Protein AF-0000000084546295 (afdb_homodimer)

Secondary structure (DSSP, 8-state):
----SEEEEEE--SB-SSSBTGGGSEETTEEHHHHHHHHHHHH-SSEEEEEES-HHHHHHHHTT-S-EEE-TT--TT-HHHHHHHHHHHHHTTT----EEEEE-TT-TT--HHHHHHHGGG-BTTBEEEEEEE-TT-TTSSGGGSSS----GGGGEEEEEEEEEEEHHHHHHHSS--S-EEEEEEPTTTT----SHHHHHHHHHHHT--EEEEEE-BBTTTBSHHHHHHHHHHGGGTTSEEEEEEEGGGBTTHHHHHHTT-EEEEESSHHHHHHHHHHH--SEEEEESS---HHHHHHHHTTT-EEEEES--SGGGGGSSEEEETT---S---TTEEESGGG----THHHHSPP-PPPSS--EEEEE-TTT-TT--HHHHHHHHHHTT--SEEEEEE-TT-TTHHHHHHHHHHHHHTT-EEEEEES-S-HHHHHHH-SEEEEESSTHHHHHHHTT--EEEEE-SGGGGG--HHHHSSSEEEEEEGGG--HHHHHHHHHHHT-HHHHHHHHHHHTT---SSHHHHHHHHHHHHHHHHH-/----SEEEEEE--SB-SSSBTGGGSEETTEEHHHHHHHHHHHH-SSEEEEEES-HHHHHHHHTT-S-EEE-TT--TT-HHHHHHHHHHHHHTTT----EEEEE-TT-TT--HHHHHHHGGG-BTTBEEEEEEE-TT-TTSSGGGSSS----GGGGEEEEEEEEEEEHHHHHHHSS--S-EEEEEEPTTTT----SHHHHHHHHHHHT--EEEEEE-BBTTTBSHHHHHHHHHHGGGTTSEEEEEEEGGGBTTHHHHHHTT-EEEEESSHHHHHHHHHHH--SEEEEESS---HHHHHHHHTTT-EEEEES--SGGGGGSSEEEETT---S---TTEEESGGG----THHHHSPP-PPPSS--EEEEE-TTT-TT--HHHHHHHHHHTT--SEEEEEE-TT-TTHHHHHHHHHHHHHTT-EEEEEES-S-HHHHHHH-SEEEEESSTHHHHHHHTT--EEEEE-SGGGGG--HHHHSSSEEEEEEGGG--HHHHHHHHHHHT-HHHHHHHHHHHTT---SSHHHHHHHHHHHHHHHHH-

Organism: NCBI:txid1582439

Structure (mmCIF, N/CA/C/O backbone):
data_AF-0000000084546295-model_v1
#
loop_
_entity.id
_entity.type
_entity.pdbx_description
1 polymer 'Putative CMP-N-acetylneuraminic acid synthetase NeuA'
#
loop_
_atom_site.group_PDB
_atom_site.id
_atom_site.type_symbol
_atom_site.label_atom_id
_atom_site.label_alt_id
_atom_site.label_comp_id
_atom_site.label_asym_id
_atom_site.label_entity_id
_atom_site.label_seq_id
_atom_site.pdbx_PDB_ins_code
_atom_site.Cartn_x
_atom_site.Cartn_y
_atom_site.Cartn_z
_atom_site.occupancy
_atom_site.B_iso_or_equiv
_atom_site.auth_seq_id
_atom_site.auth_comp_id
_atom_site.auth_asym_id
_atom_site.auth_atom_id
_atom_site.pdbx_PDB_model_num
ATOM 1 N N . MET A 1 1 ? -33.875 -25.703 -16.156 1 33.28 1 MET A N 1
ATOM 2 C CA . MET A 1 1 ? -33.406 -24.312 -16.047 1 33.28 1 MET A CA 1
ATOM 3 C C . MET A 1 1 ? -33.281 -23.672 -17.422 1 33.28 1 MET A C 1
ATOM 5 O O . MET A 1 1 ? -32.688 -24.25 -18.328 1 33.28 1 MET A O 1
ATOM 9 N N . LYS A 1 2 ? -34.062 -22.844 -17.797 1 45.22 2 LYS A N 1
ATOM 10 C CA . LYS A 1 2 ? -34.219 -22.25 -19.125 1 45.22 2 LYS A CA 1
ATOM 11 C C . LYS A 1 2 ? -32.844 -21.828 -19.688 1 45.22 2 LYS A C 1
ATOM 13 O O . LYS A 1 2 ? -32.062 -21.156 -19 1 45.22 2 LYS A O 1
ATOM 18 N N . LYS A 1 3 ? -32.312 -22.469 -20.656 1 58.72 3 LYS A N 1
ATOM 19 C CA . LYS A 1 3 ? -31.016 -22.312 -21.281 1 58.72 3 LYS A CA 1
ATOM 20 C C . LYS A 1 3 ? -30.797 -20.859 -21.703 1 58.72 3 LYS A C 1
ATOM 22 O O . LYS A 1 3 ? -31.609 -20.281 -22.422 1 58.72 3 LYS A O 1
ATOM 27 N N . THR A 1 4 ? -30.078 -19.938 -20.875 1 65.44 4 THR A N 1
ATOM 28 C CA . THR A 1 4 ? -29.828 -18.531 -21.188 1 65.44 4 THR A CA 1
ATOM 29 C C . THR A 1 4 ? -29.25 -18.391 -22.594 1 65.44 4 THR A C 1
ATOM 31 O O . THR A 1 4 ? -28.594 -19.297 -23.094 1 65.44 4 THR A O 1
ATOM 34 N N . THR A 1 5 ? -29.781 -17.406 -23.281 1 85.31 5 THR A N 1
ATOM 35 C CA . THR A 1 5 ? -29.266 -17.047 -24.609 1 85.31 5 THR A CA 1
ATOM 36 C C . THR A 1 5 ? -28.141 -16.031 -24.484 1 85.31 5 THR A C 1
ATOM 38 O O . THR A 1 5 ? -27.625 -15.531 -25.5 1 85.31 5 THR A O 1
ATOM 41 N N . ASN A 1 6 ? -27.766 -15.719 -23.25 1 93.81 6 ASN A N 1
ATOM 42 C CA . ASN A 1 6 ? -26.703 -14.75 -23 1 93.81 6 ASN A CA 1
ATOM 43 C C . ASN A 1 6 ? -25.375 -15.445 -22.688 1 93.81 6 ASN A C 1
ATOM 45 O O . ASN A 1 6 ? -25.359 -16.453 -22 1 93.81 6 ASN A O 1
ATOM 49 N N . LEU A 1 7 ? -24.344 -14.891 -23.281 1 94.44 7 LEU A N 1
ATOM 50 C CA . LEU A 1 7 ? -23 -15.422 -23.125 1 94.44 7 LEU A CA 1
ATOM 51 C C . LEU A 1 7 ? -22.047 -14.352 -22.594 1 94.44 7 LEU A C 1
ATOM 53 O O . LEU A 1 7 ? -22.078 -13.211 -23.062 1 94.44 7 LEU A O 1
ATOM 57 N N . ILE A 1 8 ? -21.266 -14.703 -21.625 1 96.06 8 ILE A N 1
ATOM 58 C CA . ILE A 1 8 ? -20.156 -13.859 -21.219 1 96.06 8 ILE A CA 1
ATOM 59 C C . ILE A 1 8 ? -18.828 -14.539 -21.547 1 96.06 8 ILE A C 1
ATOM 61 O O . ILE A 1 8 ? -18.625 -15.711 -21.203 1 96.06 8 ILE A O 1
ATOM 65 N N . LEU A 1 9 ? -18.016 -13.875 -22.234 1 94.38 9 LEU A N 1
ATOM 66 C CA . LEU A 1 9 ? -16.656 -14.344 -22.516 1 94.38 9 LEU A CA 1
ATOM 67 C C . LEU A 1 9 ? -15.633 -13.547 -21.719 1 94.38 9 LEU A C 1
ATOM 69 O O . LEU A 1 9 ? -15.648 -12.312 -21.734 1 94.38 9 LEU A O 1
ATOM 73 N N . ILE A 1 10 ? -14.734 -14.242 -21.047 1 94.69 10 ILE A N 1
ATOM 74 C CA . ILE A 1 10 ? -13.648 -13.617 -20.297 1 94.69 10 ILE A CA 1
ATOM 75 C C . ILE A 1 10 ? -12.305 -14.008 -20.906 1 94.69 10 ILE A C 1
ATOM 77 O O . ILE A 1 10 ? -11.734 -15.039 -20.562 1 94.69 10 ILE A O 1
ATOM 81 N N . PRO A 1 11 ? -11.852 -13.188 -21.781 1 90.56 11 PRO A N 1
ATOM 82 C CA . PRO A 1 11 ? -10.492 -13.445 -22.266 1 90.56 11 PRO A CA 1
ATOM 83 C C . PRO A 1 11 ? -9.43 -13.266 -21.188 1 90.56 11 PRO A C 1
ATOM 85 O O . PRO A 1 11 ? -9.359 -12.203 -20.562 1 90.56 11 PRO A O 1
ATOM 88 N N . ALA A 1 12 ? -8.68 -14.281 -20.844 1 89.5 12 ALA A N 1
ATOM 89 C CA . ALA A 1 12 ? -7.594 -14.266 -19.875 1 89.5 12 ALA A CA 1
ATOM 90 C C . ALA A 1 12 ? -6.297 -14.781 -20.484 1 89.5 12 ALA A C 1
ATOM 92 O O . ALA A 1 12 ? -6.066 -15.992 -20.547 1 89.5 12 ALA A O 1
ATOM 93 N N . PHE A 1 13 ? -5.445 -13.883 -20.781 1 80.5 13 PHE A N 1
ATOM 94 C CA . PHE A 1 13 ? -4.238 -14.281 -21.484 1 80.5 13 PHE A CA 1
ATOM 95 C C . PHE A 1 13 ? -3.027 -14.242 -20.562 1 80.5 13 PHE A C 1
ATOM 97 O O . PHE A 1 13 ? -3.098 -13.688 -19.469 1 80.5 13 PHE A O 1
ATOM 104 N N . SER A 1 14 ? -1.954 -14.938 -21 1 74.31 14 SER A N 1
ATOM 105 C CA . SER A 1 14 ? -0.775 -15.156 -20.172 1 74.31 14 SER A CA 1
ATOM 106 C C . SER A 1 14 ? -0.047 -13.852 -19.891 1 74.31 14 SER A C 1
ATOM 108 O O . SER A 1 14 ? 0.317 -13.57 -18.75 1 74.31 14 SER A O 1
ATOM 110 N N . ASN A 1 15 ? 0.29 -13.07 -20.953 1 70.38 15 ASN A N 1
ATOM 111 C CA . ASN A 1 15 ? 1.111 -11.891 -20.703 1 70.38 15 ASN A CA 1
ATOM 112 C C . ASN A 1 15 ? 0.402 -10.609 -21.156 1 70.38 15 ASN A C 1
ATOM 114 O O . ASN A 1 15 ? -0.379 -10.633 -22.109 1 70.38 15 ASN A O 1
ATOM 118 N N . ASN A 1 16 ? 0.5 -9.734 -20.25 1 68.69 16 ASN A N 1
ATOM 119 C CA . ASN A 1 16 ? 0.277 -8.391 -20.766 1 68.69 16 ASN A CA 1
ATOM 120 C C . ASN A 1 16 ? 1.588 -7.625 -20.938 1 68.69 16 ASN A C 1
ATOM 122 O O . ASN A 1 16 ? 2.668 -8.195 -20.75 1 68.69 16 ASN A O 1
ATOM 126 N N . LYS A 1 17 ? 1.572 -6.496 -21.375 1 69.62 17 LYS A N 1
ATOM 127 C CA . LYS A 1 17 ? 2.771 -5.742 -21.734 1 69.62 17 LYS A CA 1
ATOM 128 C C . LYS A 1 17 ? 3.66 -5.512 -20.516 1 69.62 17 LYS A C 1
ATOM 130 O O . LYS A 1 17 ? 4.883 -5.418 -20.641 1 69.62 17 LYS A O 1
ATOM 135 N N . ASN A 1 18 ? 3.078 -5.586 -19.281 1 77.12 18 ASN A N 1
ATOM 136 C CA . ASN A 1 18 ? 3.834 -5.121 -18.125 1 77.12 18 ASN A CA 1
ATOM 137 C C . ASN A 1 18 ? 3.957 -6.211 -17.062 1 77.12 18 ASN A C 1
ATOM 139 O O . ASN A 1 18 ? 4.824 -6.137 -16.188 1 77.12 18 ASN A O 1
ATOM 143 N N . ILE A 1 19 ? 3.082 -7.137 -17.062 1 83.44 19 ILE A N 1
ATOM 144 C CA . ILE A 1 19 ? 3.082 -8.164 -16.031 1 83.44 19 ILE A CA 1
ATOM 145 C C . ILE A 1 19 ? 3.02 -9.547 -16.672 1 83.44 19 ILE A C 1
ATOM 147 O O . ILE A 1 19 ? 2.092 -9.844 -17.438 1 83.44 19 ILE A O 1
ATOM 151 N N . SER A 1 20 ? 4.008 -10.297 -16.328 1 80.94 20 SER A N 1
ATOM 152 C CA . SER A 1 20 ? 3.943 -11.688 -16.766 1 80.94 20 SER A CA 1
ATOM 153 C C . SER A 1 20 ? 2.895 -12.469 -15.984 1 80.94 20 SER A C 1
ATOM 155 O O . SER A 1 20 ? 2.811 -12.344 -14.758 1 80.94 20 SER A O 1
ATOM 157 N N . GLN A 1 21 ? 2.02 -13.172 -16.734 1 83.38 21 GLN A N 1
ATOM 158 C CA . GLN A 1 21 ? 0.977 -14 -16.125 1 83.38 21 GLN A CA 1
ATOM 159 C C . GLN A 1 21 ? 0.147 -13.195 -15.133 1 83.38 21 GLN A C 1
ATOM 161 O O . GLN A 1 21 ? -0.077 -13.633 -14 1 83.38 21 GLN A O 1
ATOM 166 N N . HIS A 1 22 ? -0.254 -12.055 -15.547 1 87.44 22 HIS A N 1
ATOM 167 C CA . HIS A 1 22 ? -0.948 -11.125 -14.664 1 87.44 22 HIS A CA 1
ATOM 168 C C . HIS A 1 22 ? -2.213 -11.75 -14.086 1 87.44 22 HIS A C 1
ATOM 170 O O . HIS A 1 22 ? -2.561 -11.508 -12.93 1 87.44 22 HIS A O 1
ATOM 176 N N . ASN A 1 23 ? -2.852 -12.664 -14.82 1 91.06 23 ASN A N 1
ATOM 177 C CA . ASN A 1 23 ? -4.102 -13.273 -14.375 1 91.06 23 ASN A CA 1
ATOM 178 C C . ASN A 1 23 ? -3.879 -14.227 -13.203 1 91.06 23 ASN A C 1
ATOM 180 O O . ASN A 1 23 ? -4.816 -14.547 -12.469 1 91.06 23 ASN A O 1
ATOM 184 N N . LEU A 1 24 ? -2.641 -14.633 -13.078 1 90.44 24 LEU A N 1
ATOM 185 C CA . LEU A 1 24 ? -2.33 -15.617 -12.047 1 90.44 24 LEU A CA 1
ATOM 186 C C . LEU A 1 24 ? -1.673 -14.953 -10.844 1 90.44 24 LEU A C 1
ATOM 188 O O . LEU A 1 24 ? -1.373 -15.617 -9.852 1 90.44 24 LEU A O 1
ATOM 192 N N . ARG A 1 25 ? -1.489 -13.672 -10.953 1 90.56 25 ARG A N 1
ATOM 193 C CA . ARG A 1 25 ? -0.914 -12.953 -9.82 1 90.56 25 ARG A CA 1
ATOM 194 C C . ARG A 1 25 ? -1.912 -12.852 -8.672 1 90.56 25 ARG A C 1
ATOM 196 O O . ARG A 1 25 ? -3.102 -12.609 -8.898 1 90.56 25 ARG A O 1
ATOM 203 N N . LEU A 1 26 ? -1.348 -13.047 -7.504 1 90.25 26 LEU A N 1
ATOM 204 C CA . LEU A 1 26 ? -2.223 -13.008 -6.336 1 90.25 26 LEU A CA 1
ATOM 205 C C . LEU A 1 26 ? -2.504 -11.57 -5.918 1 90.25 26 LEU A C 1
ATOM 207 O O . LEU A 1 26 ? -1.578 -10.766 -5.773 1 90.25 26 LEU A O 1
ATOM 211 N N . VAL A 1 27 ? -3.723 -11.305 -5.855 1 91.06 27 VAL A N 1
ATOM 212 C CA . VAL A 1 27 ? -4.258 -10.062 -5.316 1 91.06 27 VAL A CA 1
ATOM 213 C C . VAL A 1 27 ? -5.215 -10.367 -4.168 1 91.06 27 VAL A C 1
ATOM 215 O O . VAL A 1 27 ? -6.289 -10.938 -4.379 1 91.06 27 VAL A O 1
ATOM 218 N N . ASN A 1 28 ? -4.855 -9.969 -3.004 1 88.81 28 ASN A N 1
ATOM 219 C CA . ASN A 1 28 ? -5.637 -10.305 -1.819 1 88.81 28 ASN A CA 1
ATOM 220 C C . ASN A 1 28 ? -5.883 -11.812 -1.717 1 88.81 28 ASN A C 1
ATOM 222 O O . ASN A 1 28 ? -7.027 -12.25 -1.581 1 88.81 28 ASN A O 1
ATOM 226 N N . ASN A 1 29 ? -4.895 -12.594 -2.021 1 85.62 29 ASN A N 1
ATOM 227 C CA . ASN A 1 29 ? -4.805 -14.039 -1.814 1 85.62 29 ASN A CA 1
ATOM 228 C C . ASN A 1 29 ? -5.527 -14.812 -2.914 1 85.62 29 ASN A C 1
ATOM 230 O O . ASN A 1 29 ? -5.641 -16.031 -2.848 1 85.62 29 ASN A O 1
ATOM 234 N N . ASN A 1 30 ? -6.086 -14.164 -3.863 1 92.38 30 ASN A N 1
ATOM 235 C CA . ASN A 1 30 ? -6.691 -14.797 -5.027 1 92.38 30 ASN A CA 1
ATOM 236 C C . ASN A 1 30 ? -6.047 -14.32 -6.324 1 92.38 30 ASN A C 1
ATOM 238 O O . ASN A 1 30 ? -5.551 -13.195 -6.402 1 92.38 30 ASN A O 1
ATOM 242 N N . PRO A 1 31 ? -6.016 -15.219 -7.273 1 93.25 31 PRO A N 1
ATOM 243 C CA . PRO A 1 31 ? -5.504 -14.742 -8.555 1 93.25 31 PRO A CA 1
ATOM 244 C C . PRO A 1 31 ? -6.359 -13.633 -9.156 1 93.25 31 PRO A C 1
ATOM 246 O O . PRO A 1 31 ? -7.574 -13.594 -8.953 1 93.25 31 PRO A O 1
ATOM 249 N N . LEU A 1 32 ? -5.793 -12.766 -9.891 1 94 32 LEU A N 1
ATOM 250 C CA . LEU A 1 32 ? -6.48 -11.617 -10.477 1 94 32 LEU A CA 1
ATOM 251 C C . LEU A 1 32 ? -7.727 -12.062 -11.234 1 94 32 LEU A C 1
ATOM 253 O O . LEU A 1 32 ? -8.789 -11.438 -11.109 1 94 32 LEU A O 1
ATOM 257 N N . LEU A 1 33 ? -7.672 -13.156 -11.938 1 94.69 33 LEU A N 1
ATOM 258 C CA . LEU A 1 33 ? -8.758 -13.68 -12.758 1 94.69 33 LEU A CA 1
ATOM 259 C C . LEU A 1 33 ? -9.977 -14.016 -11.906 1 94.69 33 LEU A C 1
ATOM 261 O O . LEU A 1 33 ? -11.109 -13.914 -12.359 1 94.69 33 LEU A O 1
ATOM 265 N N . TYR A 1 34 ? -9.781 -14.359 -10.727 1 95 34 TYR A N 1
ATOM 266 C CA . TYR A 1 34 ? -10.812 -14.805 -9.797 1 95 34 TYR A CA 1
ATOM 267 C C . TYR A 1 34 ? -11.914 -13.758 -9.664 1 95 34 TYR A C 1
ATOM 269 O O . TYR A 1 34 ? -13.102 -14.086 -9.641 1 95 34 TYR A O 1
ATOM 277 N N . TYR A 1 35 ? -11.539 -12.539 -9.609 1 95.75 35 TYR A N 1
ATOM 278 C CA . TYR A 1 35 ? -12.469 -11.484 -9.227 1 95.75 35 TYR A CA 1
ATOM 279 C C . TYR A 1 35 ? -13.492 -11.242 -10.328 1 95.75 35 TYR A C 1
ATOM 281 O O . TYR A 1 35 ? -14.695 -11.211 -10.062 1 95.75 35 TYR A O 1
ATOM 289 N N . VAL A 1 36 ? -13.039 -11.102 -11.555 1 95.56 36 VAL A N 1
ATOM 290 C CA . VAL A 1 36 ? -13.984 -10.891 -12.648 1 95.56 36 VAL A CA 1
ATOM 291 C C . VAL A 1 36 ? -14.82 -12.148 -12.859 1 95.56 36 VAL A C 1
ATOM 293 O O . VAL A 1 36 ? -16.031 -12.07 -13.078 1 95.56 36 VAL A O 1
ATOM 296 N N . LEU A 1 37 ? -14.188 -13.289 -12.82 1 96.56 37 LEU A N 1
ATOM 297 C CA . LEU A 1 37 ? -14.867 -14.562 -13.023 1 96.56 37 LEU A CA 1
ATOM 298 C C . LEU A 1 37 ? -15.984 -14.75 -12 1 96.56 37 LEU A C 1
ATOM 300 O O . LEU A 1 37 ? -17.125 -15.047 -12.359 1 96.56 37 LEU A O 1
ATOM 304 N N . ARG A 1 38 ? -15.68 -14.578 -10.766 1 95.81 38 ARG A N 1
ATOM 305 C CA . ARG A 1 38 ? -16.656 -14.734 -9.695 1 95.81 38 ARG A CA 1
ATOM 306 C C . ARG A 1 38 ? -17.828 -13.773 -9.875 1 95.81 38 ARG A C 1
ATOM 308 O O . ARG A 1 38 ? -18.984 -14.164 -9.727 1 95.81 38 ARG A O 1
ATOM 315 N N . THR A 1 39 ? -17.516 -12.531 -10.188 1 96.75 39 THR A N 1
ATOM 316 C CA . THR A 1 39 ? -18.562 -11.523 -10.367 1 96.75 39 THR A CA 1
ATOM 317 C C . THR A 1 39 ? -19.484 -11.906 -11.523 1 96.75 39 THR A C 1
ATOM 319 O O . THR A 1 39 ? -20.703 -11.773 -11.422 1 96.75 39 THR A O 1
ATOM 322 N N . CYS A 1 40 ? -18.906 -12.367 -12.594 1 96.62 40 CYS A N 1
ATOM 323 C CA . CYS A 1 40 ? -19.688 -12.773 -13.758 1 96.62 40 CYS A CA 1
ATOM 324 C C . CYS A 1 40 ? -20.594 -13.945 -13.422 1 96.62 40 CYS A C 1
ATOM 326 O O . CYS A 1 40 ? -21.766 -13.969 -13.812 1 96.62 40 CYS A O 1
ATOM 328 N N . ILE A 1 41 ? -20.094 -14.891 -12.727 1 95.94 41 ILE A N 1
ATOM 329 C CA . ILE A 1 41 ? -20.875 -16.062 -12.336 1 95.94 41 ILE A CA 1
ATOM 330 C C . ILE A 1 41 ? -21.984 -15.633 -11.383 1 95.94 41 ILE A C 1
ATOM 332 O O . ILE A 1 41 ? -23.141 -16.047 -11.547 1 95.94 41 ILE A O 1
ATOM 336 N N . ASP A 1 42 ? -21.688 -14.773 -10.461 1 95.56 42 ASP A N 1
ATOM 337 C CA . ASP A 1 42 ? -22.625 -14.328 -9.438 1 95.56 42 ASP A CA 1
ATOM 338 C C . ASP A 1 42 ? -23.734 -13.469 -10.047 1 95.56 42 ASP A C 1
ATOM 340 O O . ASP A 1 42 ? -24.797 -13.312 -9.445 1 95.56 42 ASP A O 1
ATOM 344 N N . ALA A 1 43 ? -23.422 -12.867 -11.133 1 95.62 43 ALA A N 1
ATOM 345 C CA . ALA A 1 43 ? -24.438 -12.055 -11.789 1 95.62 43 ALA A CA 1
ATOM 346 C C . ALA A 1 43 ? -25.625 -12.906 -12.219 1 95.62 43 ALA A C 1
ATOM 348 O O . ALA A 1 43 ? -26.75 -12.398 -12.344 1 95.62 43 ALA A O 1
ATOM 349 N N . LYS A 1 44 ? -25.422 -14.211 -12.555 1 95.12 44 LYS A N 1
ATOM 350 C CA . LYS A 1 44 ? -26.453 -15.203 -12.859 1 95.12 44 LYS A CA 1
ATOM 351 C C . LYS A 1 44 ? -27.312 -14.75 -14.031 1 95.12 44 LYS A C 1
ATOM 353 O O . LYS A 1 44 ? -28.531 -14.914 -14.016 1 95.12 44 LYS A O 1
ATOM 358 N N . CYS A 1 45 ? -26.703 -14.117 -14.961 1 95.25 45 CYS A N 1
ATOM 359 C CA . CYS A 1 45 ? -27.484 -13.609 -16.078 1 95.25 45 CYS A CA 1
ATOM 360 C C . CYS A 1 45 ? -27.016 -14.211 -17.391 1 95.25 45 CYS A C 1
ATOM 362 O O . CYS A 1 45 ? -27.578 -13.938 -18.453 1 95.25 45 CYS A O 1
ATOM 364 N N . ALA A 1 46 ? -25.969 -15 -17.375 1 94.88 46 ALA A N 1
ATOM 365 C CA . ALA A 1 46 ? -25.406 -15.578 -18.594 1 94.88 46 ALA A CA 1
ATOM 366 C C . ALA A 1 46 ? -24.531 -16.797 -18.266 1 94.88 46 ALA A C 1
ATOM 368 O O . ALA A 1 46 ? -24.188 -17.016 -17.109 1 94.88 46 ALA A O 1
ATOM 369 N N . ASP A 1 47 ? -24.297 -17.609 -19.297 1 93 47 ASP A N 1
ATOM 370 C CA . ASP A 1 47 ? -23.234 -18.594 -19.172 1 93 47 ASP A CA 1
ATOM 371 C C . ASP A 1 47 ? -21.859 -17.922 -19.281 1 93 47 ASP A C 1
ATOM 373 O O . ASP A 1 47 ? -21.641 -17.078 -20.141 1 93 47 ASP A O 1
ATOM 377 N N . VAL A 1 48 ? -20.969 -18.328 -18.438 1 95.25 48 VAL A N 1
ATOM 378 C CA . VAL A 1 48 ? -19.672 -17.656 -18.344 1 95.25 48 VAL A CA 1
ATOM 379 C C . VAL A 1 48 ? -18.578 -18.594 -18.828 1 95.25 48 VAL A C 1
ATOM 381 O O . VAL A 1 48 ? -18.438 -19.719 -18.328 1 95.25 48 VAL A O 1
ATOM 384 N N . PHE A 1 49 ? -17.797 -18.141 -19.812 1 94.25 49 PHE A N 1
ATOM 385 C CA . PHE A 1 49 ? -16.672 -18.922 -20.328 1 94.25 49 PHE A CA 1
ATOM 386 C C . PHE A 1 49 ? -15.367 -18.141 -20.203 1 94.25 49 PHE A C 1
ATOM 388 O O . PHE A 1 49 ? -15.32 -16.953 -20.531 1 94.25 49 PHE A O 1
ATOM 395 N N . VAL A 1 50 ? -14.336 -18.828 -19.797 1 94.5 50 VAL A N 1
ATOM 396 C CA . VAL A 1 50 ? -12.984 -18.266 -19.828 1 94.5 50 VAL A CA 1
ATOM 397 C C . VAL A 1 50 ? -12.266 -18.719 -21.094 1 94.5 50 VAL A C 1
ATOM 399 O O . VAL A 1 50 ? -12.289 -19.906 -21.438 1 94.5 50 VAL A O 1
ATOM 402 N N . VAL A 1 51 ? -11.742 -17.781 -21.797 1 91.62 51 VAL A N 1
ATOM 403 C CA . VAL A 1 51 ? -10.953 -18.078 -22.984 1 91.62 51 VAL A CA 1
ATOM 404 C C . VAL A 1 51 ? -9.484 -17.781 -22.719 1 91.62 51 VAL A C 1
ATOM 406 O O . VAL A 1 51 ? -9.133 -16.641 -22.375 1 91.62 51 VAL A O 1
ATOM 409 N N . THR A 1 52 ? -8.625 -18.766 -22.938 1 89.38 52 THR A N 1
ATOM 410 C CA . THR A 1 52 ? -7.227 -18.547 -22.578 1 89.38 52 THR A CA 1
ATOM 411 C C . THR A 1 52 ? -6.297 -19.312 -23.516 1 89.38 52 THR A C 1
ATOM 413 O O . THR A 1 52 ? -6.719 -20.25 -24.188 1 89.38 52 THR A O 1
ATOM 416 N N . ASP A 1 53 ? -5.078 -18.781 -23.578 1 83.19 53 ASP A N 1
ATOM 417 C CA . ASP A 1 53 ? -4.02 -19.453 -24.312 1 83.19 53 ASP A CA 1
ATOM 418 C C . ASP A 1 53 ? -2.998 -20.078 -23.359 1 83.19 53 ASP A C 1
ATOM 420 O O . ASP A 1 53 ? -1.962 -20.578 -23.812 1 83.19 53 ASP A O 1
ATOM 424 N N . SER A 1 54 ? -3.225 -20.047 -22.156 1 85.44 54 SER A N 1
ATOM 425 C CA . SER A 1 54 ? -2.283 -20.516 -21.141 1 85.44 54 SER A CA 1
ATOM 426 C C . SER A 1 54 ? -2.83 -21.719 -20.391 1 85.44 54 SER A C 1
ATOM 428 O O . SER A 1 54 ? -3.943 -21.688 -19.875 1 85.44 54 SER A O 1
ATOM 430 N N . GLU A 1 55 ? -2.023 -22.734 -20.344 1 85.94 55 GLU A N 1
ATOM 431 C CA . GLU A 1 55 ? -2.42 -23.922 -19.609 1 85.94 55 GLU A CA 1
ATOM 432 C C . GLU A 1 55 ? -2.576 -23.641 -18.125 1 85.94 55 GLU A C 1
ATOM 434 O O . GLU A 1 55 ? -3.479 -24.172 -17.469 1 85.94 55 GLU A O 1
ATOM 439 N N . ALA A 1 56 ? -1.716 -22.844 -17.703 1 87.5 56 ALA A N 1
ATOM 440 C CA . ALA A 1 56 ? -1.771 -22.484 -16.297 1 87.5 56 ALA A CA 1
ATOM 441 C C . ALA A 1 56 ? -3.078 -21.766 -15.961 1 87.5 56 ALA A C 1
ATOM 443 O O . ALA A 1 56 ? -3.725 -22.078 -14.953 1 87.5 56 ALA A O 1
ATOM 444 N N . ILE A 1 57 ? -3.512 -20.875 -16.828 1 90.81 57 ILE A N 1
ATOM 445 C CA . ILE A 1 57 ? -4.746 -20.125 -16.609 1 90.81 57 ILE A CA 1
ATOM 446 C C . ILE A 1 57 ? -5.945 -21.062 -16.719 1 90.81 57 ILE A C 1
ATOM 448 O O . ILE A 1 57 ? -6.914 -20.938 -15.969 1 90.81 57 ILE A O 1
ATOM 452 N N . GLN A 1 58 ? -5.828 -21.938 -17.641 1 90.81 58 GLN A N 1
ATOM 453 C CA . GLN A 1 58 ? -6.891 -22.922 -17.781 1 90.81 58 GLN A CA 1
ATOM 454 C C . GLN A 1 58 ? -7.082 -23.719 -16.5 1 90.81 58 GLN A C 1
ATOM 456 O O . GLN A 1 58 ? -8.203 -23.859 -16.016 1 90.81 58 GLN A O 1
ATOM 461 N N . GLU A 1 59 ? -6.016 -24.172 -15.953 1 88.69 59 GLU A N 1
ATOM 462 C CA . GLU A 1 59 ? -6.082 -25 -14.75 1 88.69 59 GLU A CA 1
ATOM 463 C C . GLU A 1 59 ? -6.668 -24.219 -13.578 1 88.69 59 GLU A C 1
ATOM 465 O O . GLU A 1 59 ? -7.488 -24.75 -12.82 1 88.69 59 GLU A O 1
ATOM 470 N N . VAL A 1 60 ? -6.223 -23.047 -13.484 1 89 60 VAL A N 1
ATOM 471 C CA . VAL A 1 60 ? -6.723 -22.188 -12.406 1 89 60 VAL A CA 1
ATOM 472 C C . VAL A 1 60 ? -8.211 -21.922 -12.617 1 89 60 VAL A C 1
ATOM 474 O O . VAL A 1 60 ? -9 -21.984 -11.672 1 89 60 VAL A O 1
ATOM 477 N N . SER A 1 61 ? -8.602 -21.641 -13.836 1 92.25 61 SER A N 1
ATOM 478 C CA . SER A 1 61 ? -9.992 -21.344 -14.156 1 92.25 61 SER A CA 1
ATOM 479 C C . SER A 1 61 ? -10.891 -22.531 -13.82 1 92.25 61 SER A C 1
ATOM 481 O O . SER A 1 61 ? -12 -22.359 -13.305 1 92.25 61 SER A O 1
ATOM 483 N N . LEU A 1 62 ? -10.406 -23.672 -14.039 1 90.44 62 LEU A N 1
ATOM 484 C CA . LEU A 1 62 ? -11.188 -24.891 -13.859 1 90.44 62 LEU A CA 1
ATOM 485 C C . LEU A 1 62 ? -11.508 -25.125 -12.391 1 90.44 62 LEU A C 1
ATOM 487 O O . LEU A 1 62 ? -12.398 -25.906 -12.062 1 90.44 62 LEU A O 1
ATOM 491 N N . GLN A 1 63 ? -10.805 -24.469 -11.547 1 86.44 63 GLN A N 1
ATOM 492 C CA . GLN A 1 63 ? -11.125 -24.547 -10.125 1 86.44 63 GLN A CA 1
ATOM 493 C C . GLN A 1 63 ? -12.438 -23.828 -9.82 1 86.44 63 GLN A C 1
ATOM 495 O O . GLN A 1 63 ? -13.078 -24.109 -8.805 1 86.44 63 GLN A O 1
ATOM 500 N N . TYR A 1 64 ? -12.805 -22.953 -10.719 1 87.75 64 TYR A N 1
ATOM 501 C CA . TYR A 1 64 ? -13.938 -22.094 -10.414 1 87.75 64 TYR A CA 1
ATOM 502 C C . TYR A 1 64 ? -15.086 -22.344 -11.383 1 87.75 64 TYR A C 1
ATOM 504 O O . TYR A 1 64 ? -16.25 -22.062 -11.07 1 87.75 64 TYR A O 1
ATOM 512 N N . THR A 1 65 ? -14.719 -22.797 -12.625 1 91.5 65 THR A N 1
ATOM 513 C CA . THR A 1 65 ? -15.742 -23.031 -13.641 1 91.5 65 THR A CA 1
ATOM 514 C C . THR A 1 65 ? -15.328 -24.156 -14.57 1 91.5 65 THR A C 1
ATOM 516 O O . THR A 1 65 ? -14.148 -24.312 -14.883 1 91.5 65 THR A O 1
ATOM 519 N N . PRO A 1 66 ? -16.266 -24.906 -14.992 1 91.69 66 PRO A N 1
ATOM 520 C CA . PRO A 1 66 ? -15.953 -25.938 -15.984 1 91.69 66 PRO A CA 1
ATOM 521 C C . PRO A 1 66 ? -15.875 -25.375 -17.406 1 91.69 66 PRO A C 1
ATOM 523 O O . PRO A 1 66 ? -15.438 -26.078 -18.328 1 91.69 66 PRO A O 1
ATOM 526 N N . ASN A 1 67 ? -16.328 -24.141 -17.594 1 92.81 67 ASN A N 1
ATOM 527 C CA . ASN A 1 67 ? -16.438 -23.547 -18.922 1 92.81 67 ASN A CA 1
ATOM 528 C C . ASN A 1 67 ? -15.18 -22.781 -19.297 1 92.81 67 ASN A C 1
ATOM 530 O O . ASN A 1 67 ? -15.125 -21.562 -19.172 1 92.81 67 ASN A O 1
ATOM 534 N N . VAL A 1 68 ? -14.195 -23.562 -19.859 1 93.25 68 VAL A N 1
ATOM 535 C CA . VAL A 1 68 ? -12.93 -22.953 -20.266 1 93.25 68 VAL A CA 1
ATOM 536 C C . VAL A 1 68 ? -12.609 -23.359 -21.703 1 93.25 68 VAL A C 1
ATOM 538 O O . VAL A 1 68 ? -12.727 -24.531 -22.062 1 93.25 68 VAL A O 1
ATOM 541 N N . ILE A 1 69 ? -12.328 -22.406 -22.453 1 90.19 69 ILE A N 1
ATOM 542 C CA . ILE A 1 69 ? -11.914 -22.641 -23.844 1 90.19 69 ILE A CA 1
ATOM 543 C C . ILE A 1 69 ? -10.422 -22.344 -23.984 1 90.19 69 ILE A C 1
ATOM 545 O O . ILE A 1 69 ? -9.977 -21.219 -23.766 1 90.19 69 ILE A O 1
ATOM 549 N N . PHE A 1 70 ? -9.672 -23.359 -24.344 1 88.75 70 PHE A N 1
ATOM 550 C CA . PHE A 1 70 ? -8.242 -23.203 -24.578 1 88.75 70 PHE A CA 1
ATOM 551 C C . PHE A 1 70 ? -7.957 -22.984 -26.062 1 88.75 70 PHE A C 1
ATOM 553 O O . PHE A 1 70 ? -8.367 -23.781 -26.906 1 88.75 70 PHE A O 1
ATOM 560 N N . LEU A 1 71 ? -7.418 -21.859 -26.375 1 82.75 71 LEU A N 1
ATOM 561 C CA . LEU A 1 71 ? -7.059 -21.531 -27.75 1 82.75 71 LEU A CA 1
ATOM 562 C C . LEU A 1 71 ? -5.555 -21.656 -27.969 1 82.75 71 LEU A C 1
ATOM 564 O O . LEU A 1 71 ? -4.777 -20.875 -27.406 1 82.75 71 LEU A O 1
ATOM 568 N N . LYS A 1 72 ? -5.137 -22.656 -28.703 1 71.56 72 LYS A N 1
ATOM 569 C CA . LYS A 1 72 ? -3.727 -22.891 -28.984 1 71.56 72 LYS A CA 1
ATOM 570 C C . LYS A 1 72 ? -3.191 -21.875 -30 1 71.56 72 LYS A C 1
ATOM 572 O O . LYS A 1 72 ? -3.896 -21.484 -30.922 1 71.56 72 LYS A O 1
ATOM 577 N N . ASP A 1 73 ? -1.921 -21.344 -30.031 1 60.09 73 ASP A N 1
ATOM 578 C CA . ASP A 1 73 ? -1.146 -20.656 -31.062 1 60.09 73 ASP A CA 1
ATOM 579 C C . ASP A 1 73 ? -1.729 -19.266 -31.344 1 60.09 73 ASP A C 1
ATOM 581 O O . ASP A 1 73 ? -1.674 -18.797 -32.469 1 60.09 73 ASP A O 1
ATOM 585 N N . THR A 1 74 ? -2.619 -18.797 -30.562 1 54.78 74 THR A N 1
ATOM 586 C CA . THR A 1 74 ? -3.258 -17.609 -31.109 1 54.78 74 THR A CA 1
ATOM 587 C C . THR A 1 74 ? -2.393 -16.359 -30.875 1 54.78 74 THR A C 1
ATOM 589 O O . THR A 1 74 ? -1.787 -16.219 -29.812 1 54.78 74 THR A O 1
ATOM 592 N N . ASN A 1 75 ? -1.809 -15.898 -31.922 1 52.47 75 ASN A N 1
ATOM 593 C CA . ASN A 1 75 ? -1.295 -14.539 -31.922 1 52.47 75 ASN A CA 1
ATOM 594 C C . ASN A 1 75 ? -2.311 -13.555 -31.344 1 52.47 75 ASN A C 1
ATOM 596 O O . ASN A 1 75 ? -3.061 -12.922 -32.094 1 52.47 75 ASN A O 1
ATOM 600 N N . LEU A 1 76 ? -2.611 -13.648 -30.172 1 53.72 76 LEU A N 1
ATOM 601 C CA . LEU A 1 76 ? -3.689 -13.133 -29.328 1 53.72 76 LEU A CA 1
ATOM 602 C C . LEU A 1 76 ? -3.66 -11.609 -29.281 1 53.72 76 LEU A C 1
ATOM 604 O O . LEU A 1 76 ? -4.395 -10.992 -28.5 1 53.72 76 LEU A O 1
ATOM 608 N N . SER A 1 77 ? -2.82 -11.07 -30.094 1 53.38 77 SER A N 1
ATOM 609 C CA . SER A 1 77 ? -2.721 -9.625 -29.953 1 53.38 77 SER A CA 1
ATOM 610 C C . SER A 1 77 ? -3.994 -8.938 -30.438 1 53.38 77 SER A C 1
ATOM 612 O O . SER A 1 77 ? -4.176 -7.734 -30.219 1 53.38 77 SER A O 1
ATOM 614 N N . ASN A 1 78 ? -4.914 -9.734 -30.969 1 60.88 78 ASN A N 1
ATOM 615 C CA . ASN A 1 78 ? -6.113 -9.109 -31.516 1 60.88 78 ASN A CA 1
ATOM 616 C C . ASN A 1 78 ? -7.379 -9.633 -30.844 1 60.88 78 ASN A C 1
ATOM 618 O O . ASN A 1 78 ? -7.738 -10.797 -31.016 1 60.88 78 ASN A O 1
ATOM 622 N N . SER A 1 79 ? -8.109 -8.859 -30.062 1 66.31 79 SER A N 1
ATOM 623 C CA . SER A 1 79 ? -9.32 -9.227 -29.344 1 66.31 79 SER A CA 1
ATOM 624 C C . SER A 1 79 ? -10.375 -9.82 -30.266 1 66.31 79 SER A C 1
ATOM 626 O O . SER A 1 79 ? -11.039 -10.789 -29.906 1 66.31 79 SER A O 1
ATOM 628 N N . GLU A 1 80 ? -10.516 -9.258 -31.5 1 72.94 80 GLU A N 1
ATOM 629 C CA . GLU A 1 80 ? -11.523 -9.734 -32.438 1 72.94 80 GLU A CA 1
ATOM 630 C C . GLU A 1 80 ? -11.258 -11.18 -32.844 1 72.94 80 GLU A C 1
ATOM 632 O O . GLU A 1 80 ? -12.188 -11.984 -32.938 1 72.94 80 GLU A O 1
ATOM 637 N N . LYS A 1 81 ? -10.016 -11.406 -33.062 1 75.44 81 LYS A N 1
ATOM 638 C CA . LYS A 1 81 ? -9.648 -12.758 -33.5 1 75.44 81 LYS A CA 1
ATOM 639 C C . LYS A 1 81 ? -9.906 -13.766 -32.375 1 75.44 81 LYS A C 1
ATOM 641 O O . LYS A 1 81 ? -10.367 -14.875 -32.625 1 75.44 81 LYS A O 1
ATOM 646 N N . ILE A 1 82 ? -9.719 -13.32 -31.281 1 77.12 82 ILE A N 1
ATOM 647 C CA . ILE A 1 82 ? -9.891 -14.203 -30.125 1 77.12 82 ILE A CA 1
ATOM 648 C C . ILE A 1 82 ? -11.375 -14.516 -29.938 1 77.12 82 ILE A C 1
ATOM 650 O O . ILE A 1 82 ? -11.75 -15.664 -29.719 1 77.12 82 ILE A O 1
ATOM 654 N N . ILE A 1 83 ? -12.133 -13.531 -30.047 1 82.06 83 ILE A N 1
ATOM 655 C CA . ILE A 1 83 ? -13.578 -13.68 -29.859 1 82.06 83 ILE A CA 1
ATOM 656 C C . ILE A 1 83 ? -14.148 -14.555 -30.984 1 82.06 83 ILE A C 1
ATOM 658 O O . ILE A 1 83 ? -14.969 -15.438 -30.719 1 82.06 83 ILE A O 1
ATOM 662 N N . LYS A 1 84 ? -13.633 -14.289 -32.125 1 84 84 LYS A N 1
ATOM 663 C CA . LYS A 1 84 ? -14.078 -15.109 -33.25 1 84 84 LYS A CA 1
ATOM 664 C C . LYS A 1 84 ? -13.75 -16.578 -33 1 84 84 LYS A C 1
ATOM 666 O O . LYS A 1 84 ? -14.602 -17.453 -33.188 1 84 84 LYS A O 1
ATOM 671 N N . ASN A 1 85 ? -12.492 -16.797 -32.656 1 83.19 85 ASN A N 1
ATOM 672 C CA . ASN A 1 85 ? -12.062 -18.188 -32.406 1 83.19 85 ASN A CA 1
ATOM 673 C C . ASN A 1 85 ? -12.859 -18.844 -31.312 1 83.19 85 ASN A C 1
ATOM 675 O O . ASN A 1 85 ? -13.18 -20.031 -31.391 1 83.19 85 ASN A O 1
ATOM 679 N N . ALA A 1 86 ? -13.148 -18.094 -30.328 1 84.75 86 ALA A N 1
ATOM 680 C CA . ALA A 1 86 ? -13.945 -18.625 -29.219 1 84.75 86 ALA A CA 1
ATOM 681 C C . ALA A 1 86 ? -15.352 -18.969 -29.688 1 84.75 86 ALA A C 1
ATOM 683 O O . ALA A 1 86 ? -15.875 -20.047 -29.359 1 84.75 86 ALA A O 1
ATOM 684 N N . LEU A 1 87 ? -15.938 -18.125 -30.469 1 85.5 87 LEU A N 1
ATOM 685 C CA . LEU A 1 87 ? -17.297 -18.328 -30.953 1 85.5 87 LEU A CA 1
ATOM 686 C C . LEU A 1 87 ? -17.344 -19.5 -31.938 1 85.5 87 LEU A C 1
ATOM 688 O O . LEU A 1 87 ? -18.328 -20.25 -31.969 1 85.5 87 LEU A O 1
ATOM 692 N N . ASP A 1 88 ? -16.281 -19.594 -32.656 1 81.5 88 ASP A N 1
ATOM 693 C CA . ASP A 1 88 ? -16.203 -20.719 -33.562 1 81.5 88 ASP A CA 1
ATOM 694 C C . ASP A 1 88 ? -16.172 -22.047 -32.812 1 81.5 88 ASP A C 1
ATOM 696 O O . ASP A 1 88 ? -16.75 -23.047 -33.281 1 81.5 88 ASP A O 1
ATOM 700 N N . ALA A 1 89 ? -15.5 -22.016 -31.766 1 76.31 89 ALA A N 1
ATOM 701 C CA . ALA A 1 89 ? -15.445 -23.234 -30.953 1 76.31 89 ALA A CA 1
ATOM 702 C C . ALA A 1 89 ? -16.828 -23.609 -30.438 1 76.31 89 ALA A C 1
ATOM 704 O O . ALA A 1 89 ? -17.125 -24.797 -30.281 1 76.31 89 ALA A O 1
ATOM 705 N N . PHE A 1 90 ? -17.734 -22.672 -30.172 1 73.31 90 PHE A N 1
ATOM 706 C CA . PHE A 1 90 ? -19.094 -22.906 -29.703 1 73.31 90 PHE A CA 1
ATOM 707 C C . PHE A 1 90 ? -19.984 -23.422 -30.828 1 73.31 90 PHE A C 1
ATOM 709 O O . PHE A 1 90 ? -20.859 -24.266 -30.609 1 73.31 90 PHE A O 1
ATOM 716 N N . LYS A 1 91 ? -19.891 -22.781 -31.938 1 64.31 91 LYS A N 1
ATOM 717 C CA . LYS A 1 91 ? -20.719 -23.203 -33.062 1 64.31 91 LYS A CA 1
ATOM 718 C C . LYS A 1 91 ? -20.703 -24.719 -33.219 1 64.31 91 LYS A C 1
ATOM 720 O O . LYS A 1 91 ? -21.734 -25.328 -33.5 1 64.31 91 LYS A O 1
ATOM 725 N N . GLU A 1 92 ? -19.594 -25.172 -32.938 1 60.22 92 GLU A N 1
ATOM 726 C CA . GLU A 1 92 ? -19.469 -26.609 -33.094 1 60.22 92 GLU A CA 1
ATOM 727 C C . GLU A 1 92 ? -20.281 -27.359 -32.031 1 60.22 92 GLU A C 1
ATOM 729 O O . GLU A 1 92 ? -20.672 -28.516 -32.25 1 60.22 92 GLU A O 1
ATOM 734 N N . SER A 1 93 ? -20.547 -26.703 -31 1 58.81 93 SER A N 1
ATOM 735 C CA . SER A 1 93 ? -21.188 -27.406 -29.906 1 58.81 93 SER A CA 1
ATOM 736 C C . SER A 1 93 ? -22.672 -27.047 -29.828 1 58.81 93 SER A C 1
ATOM 738 O O . SER A 1 93 ? -23.328 -27.359 -28.828 1 58.81 93 SER A O 1
ATOM 740 N N . ASN A 1 94 ? -23.422 -26.641 -30.906 1 57.91 94 ASN A N 1
ATOM 741 C CA . ASN A 1 94 ? -24.844 -26.344 -30.969 1 57.91 94 ASN A CA 1
ATOM 742 C C . ASN A 1 94 ? -25.25 -25.281 -29.953 1 57.91 94 ASN A C 1
ATOM 744 O O . ASN A 1 94 ? -26.281 -25.422 -29.297 1 57.91 94 ASN A O 1
ATOM 748 N N . PHE A 1 95 ? -24.469 -24.281 -29.672 1 66.31 95 PHE A N 1
ATOM 749 C CA . PHE A 1 95 ? -24.828 -23.312 -28.656 1 66.31 95 PHE A CA 1
ATOM 750 C C . PHE A 1 95 ? -25.766 -22.234 -29.219 1 66.31 95 PHE A C 1
ATOM 752 O O . PHE A 1 95 ? -25.609 -21.812 -30.359 1 66.31 95 PHE A O 1
ATOM 759 N N . ASN A 1 96 ? -26.891 -21.969 -28.578 1 81.19 96 ASN A N 1
ATOM 760 C CA . ASN A 1 96 ? -27.969 -21.062 -28.969 1 81.19 96 ASN A CA 1
ATOM 761 C C . ASN A 1 96 ? -27.812 -19.688 -28.344 1 81.19 96 ASN A C 1
ATOM 763 O O . ASN A 1 96 ? -28.812 -19.062 -27.969 1 81.19 96 ASN A O 1
ATOM 767 N N . TYR A 1 97 ? -26.641 -19.188 -28.25 1 89.5 97 TYR A N 1
ATOM 768 C CA . TYR A 1 97 ? -26.453 -17.875 -27.656 1 89.5 97 TYR A CA 1
ATOM 769 C C . TYR A 1 97 ? -26.781 -16.766 -28.656 1 89.5 97 TYR A C 1
ATOM 771 O O . TYR A 1 97 ? -26.453 -16.875 -29.844 1 89.5 97 TYR A O 1
ATOM 779 N N . LYS A 1 98 ? -27.375 -15.703 -28.219 1 91.75 98 LYS A N 1
ATOM 780 C CA . LYS A 1 98 ? -27.75 -14.578 -29.062 1 91.75 98 LYS A CA 1
ATOM 781 C C . LYS A 1 98 ? -26.938 -13.336 -28.734 1 91.75 98 LYS A C 1
ATOM 783 O O . LYS A 1 98 ? -26.578 -12.562 -29.625 1 91.75 98 LYS A O 1
ATOM 788 N N . LYS A 1 99 ? -26.75 -13.125 -27.5 1 95.19 99 LYS A N 1
ATOM 789 C CA . LYS A 1 99 ? -26.031 -11.953 -27.031 1 95.19 99 LYS A CA 1
ATOM 790 C C . LYS A 1 99 ? -24.734 -12.352 -26.312 1 95.19 99 LYS A C 1
ATOM 792 O O . LYS A 1 99 ? -24.719 -13.344 -25.578 1 95.19 99 LYS A O 1
ATOM 797 N N . CYS A 1 100 ? -23.688 -11.57 -26.609 1 94.62 100 CYS A N 1
ATOM 798 C CA . CYS A 1 100 ? -22.391 -11.844 -25.984 1 94.62 100 CYS A CA 1
ATOM 799 C C . CYS A 1 100 ? -21.844 -10.602 -25.297 1 94.62 100 CYS A C 1
ATOM 801 O O . CYS A 1 100 ? -21.844 -9.516 -25.875 1 94.62 100 CYS A O 1
ATOM 803 N N . LEU A 1 101 ? -21.469 -10.75 -24.109 1 95.62 101 LEU A N 1
ATOM 804 C CA . LEU A 1 101 ? -20.719 -9.734 -23.375 1 95.62 101 LEU A CA 1
ATOM 805 C C . LEU A 1 101 ? -19.281 -10.18 -23.141 1 95.62 101 LEU A C 1
ATOM 807 O O . LEU A 1 101 ? -19.047 -11.273 -22.609 1 95.62 101 LEU A O 1
ATOM 811 N N . VAL A 1 102 ? -18.375 -9.383 -23.562 1 93.75 102 VAL A N 1
ATOM 812 C CA . VAL A 1 102 ? -16.953 -9.656 -23.344 1 93.75 102 VAL A CA 1
ATOM 813 C C . VAL A 1 102 ? -16.438 -8.797 -22.203 1 93.75 102 VAL A C 1
ATOM 815 O O . VAL A 1 102 ? -16.609 -7.578 -22.203 1 93.75 102 VAL A O 1
ATOM 818 N N . ILE A 1 103 ? -15.852 -9.422 -21.25 1 94.62 103 ILE A N 1
ATOM 819 C CA . ILE A 1 103 ? -15.234 -8.727 -20.125 1 94.62 103 ILE A CA 1
ATOM 820 C C . ILE A 1 103 ? -13.805 -9.234 -19.938 1 94.62 103 ILE A C 1
ATOM 822 O O . ILE A 1 103 ? -13.594 -10.398 -19.594 1 94.62 103 ILE A O 1
ATOM 826 N N . PHE A 1 104 ? -12.852 -8.375 -20.031 1 90.56 104 PHE A N 1
ATOM 827 C CA . PHE A 1 104 ? -11.461 -8.781 -19.875 1 90.56 104 PHE A CA 1
ATOM 828 C C . PHE A 1 104 ? -11.125 -8.969 -18.391 1 90.56 104 PHE A C 1
ATOM 830 O O . PHE A 1 104 ? -11.695 -8.289 -17.531 1 90.56 104 PHE A O 1
ATOM 837 N N . SER A 1 105 ? -10.164 -9.82 -18.156 1 90 105 SER A N 1
ATOM 838 C CA . SER A 1 105 ? -9.789 -10.172 -16.797 1 90 105 SER A CA 1
ATOM 839 C C . SER A 1 105 ? -9.102 -9.008 -16.094 1 90 105 SER A C 1
ATOM 841 O O . SER A 1 105 ? -8.977 -9 -14.859 1 90 105 SER A O 1
ATOM 843 N N . ASP A 1 106 ? -8.75 -7.98 -16.797 1 89.12 106 ASP A N 1
ATOM 844 C CA . ASP A 1 106 ? -8.047 -6.832 -16.234 1 89.12 106 ASP A CA 1
ATOM 845 C C . ASP A 1 106 ? -9.023 -5.859 -15.57 1 89.12 106 ASP A C 1
ATOM 847 O O . ASP A 1 106 ? -8.617 -4.828 -15.039 1 89.12 106 ASP A O 1
ATOM 851 N N . LEU A 1 107 ? -10.305 -6.219 -15.617 1 92.06 107 LEU A N 1
ATOM 852 C CA . LEU A 1 107 ? -11.328 -5.422 -14.945 1 92.06 107 LEU A CA 1
ATOM 853 C C . LEU A 1 107 ? -11.852 -6.137 -13.703 1 92.06 107 LEU A C 1
ATOM 855 O O . LEU A 1 107 ? -13.039 -6.449 -13.617 1 92.06 107 LEU A O 1
ATOM 859 N N . PRO A 1 108 ? -11.016 -6.23 -12.727 1 94.19 108 PRO A N 1
ATOM 860 C CA . PRO A 1 108 ? -11.344 -7.117 -11.609 1 94.19 108 PRO A CA 1
ATOM 861 C C . PRO A 1 108 ? -12.438 -6.547 -10.703 1 94.19 108 PRO A C 1
ATOM 863 O O . PRO A 1 108 ? -13.039 -7.285 -9.922 1 94.19 108 PRO A O 1
ATOM 866 N N . LEU A 1 109 ? -12.828 -5.254 -10.789 1 94.31 109 LEU A N 1
ATOM 867 C CA . LEU A 1 109 ? -13.695 -4.648 -9.789 1 94.31 109 LEU A CA 1
ATOM 868 C C . LEU A 1 109 ? -15.078 -4.355 -10.367 1 94.31 109 LEU A C 1
ATOM 870 O O . LEU A 1 109 ? -15.859 -3.615 -9.773 1 94.31 109 LEU A O 1
ATOM 874 N N . ILE A 1 110 ? -15.383 -4.926 -11.508 1 95.25 110 ILE A N 1
ATOM 875 C CA . ILE A 1 110 ? -16.703 -4.762 -12.117 1 95.25 110 ILE A CA 1
ATOM 876 C C . ILE A 1 110 ? -17.766 -5.336 -11.18 1 95.25 110 ILE A C 1
ATOM 878 O O . ILE A 1 110 ? -17.531 -6.332 -10.492 1 95.25 110 ILE A O 1
ATOM 882 N N . GLU A 1 111 ? -18.953 -4.75 -11.211 1 95.38 111 GLU A N 1
ATOM 883 C CA . GLU A 1 111 ? -20.016 -5.172 -10.305 1 95.38 111 GLU A CA 1
ATOM 884 C C . GLU A 1 111 ? -21.078 -5.965 -11.047 1 95.38 111 GLU A C 1
ATOM 886 O O . GLU A 1 111 ? -21.328 -5.738 -12.234 1 95.38 111 GLU A O 1
ATOM 891 N N . LYS A 1 112 ? -21.734 -6.859 -10.336 1 96.38 112 LYS A N 1
ATOM 892 C CA . LYS A 1 112 ? -22.734 -7.746 -10.922 1 96.38 112 LYS A CA 1
ATOM 893 C C . LYS A 1 112 ? -23.906 -6.953 -11.5 1 96.38 112 LYS A C 1
ATOM 895 O O . LYS A 1 112 ? -24.422 -7.285 -12.562 1 96.38 112 LYS A O 1
ATOM 900 N N . ASN A 1 113 ? -24.281 -5.871 -10.758 1 95.75 113 ASN A N 1
ATOM 901 C CA . ASN A 1 113 ? -25.391 -5.07 -11.234 1 95.75 113 ASN A CA 1
ATOM 902 C C . ASN A 1 113 ? -25.062 -4.371 -12.547 1 95.75 113 ASN A C 1
ATOM 904 O O . ASN A 1 113 ? -25.938 -4.234 -13.414 1 95.75 113 ASN A O 1
ATOM 908 N N . THR A 1 114 ? -23.891 -3.961 -12.656 1 95.62 114 THR A N 1
ATOM 909 C CA . THR A 1 114 ? -23.453 -3.316 -13.891 1 95.62 114 THR A CA 1
ATOM 910 C C . THR A 1 114 ? -23.453 -4.309 -15.047 1 95.62 114 THR A C 1
ATOM 912 O O . THR A 1 114 ? -23.906 -3.979 -16.141 1 95.62 114 THR A O 1
ATOM 915 N N . ILE A 1 115 ? -22.984 -5.496 -14.82 1 96.69 115 ILE A N 1
ATOM 916 C CA . ILE A 1 115 ? -22.953 -6.539 -15.836 1 96.69 115 ILE A CA 1
ATOM 917 C C . ILE A 1 115 ? -24.359 -6.809 -16.344 1 96.69 115 ILE A C 1
ATOM 919 O O . ILE A 1 115 ? -24.594 -6.891 -17.562 1 96.69 115 ILE A O 1
ATOM 923 N N . ARG A 1 116 ? -25.328 -6.816 -15.453 1 97.12 116 ARG A N 1
ATOM 924 C CA . ARG A 1 116 ? -26.719 -7.098 -15.805 1 97.12 116 ARG A CA 1
ATOM 925 C C . ARG A 1 116 ? -27.297 -6 -16.688 1 97.12 116 ARG A C 1
ATOM 927 O O . ARG A 1 116 ? -28.141 -6.262 -17.547 1 97.12 116 ARG A O 1
ATOM 934 N N . LYS A 1 117 ? -26.781 -4.863 -16.547 1 96.38 117 LYS A N 1
ATOM 935 C CA . LYS A 1 117 ? -27.297 -3.715 -17.281 1 96.38 117 LYS A CA 1
ATOM 936 C C . LYS A 1 117 ? -26.891 -3.773 -18.75 1 96.38 117 LYS A C 1
ATOM 938 O O . LYS A 1 117 ? -27.469 -3.092 -19.594 1 96.38 117 LYS A O 1
ATOM 943 N N . PHE A 1 118 ? -25.938 -4.555 -19.094 1 95.62 118 PHE A N 1
ATOM 944 C CA . PHE A 1 118 ? -25.438 -4.598 -20.469 1 95.62 118 PHE A CA 1
ATOM 945 C C . PHE A 1 118 ? -26.391 -5.355 -21.375 1 95.62 118 PHE A C 1
ATOM 947 O O . PHE A 1 118 ? -26.672 -4.922 -22.484 1 95.62 118 PHE A O 1
ATOM 954 N N . PHE A 1 119 ? -26.953 -6.422 -21.031 1 95.88 119 PHE A N 1
ATOM 955 C CA . PHE A 1 119 ? -27.625 -7.383 -21.891 1 95.88 119 PHE A CA 1
ATOM 956 C C . PHE A 1 119 ? -28.891 -6.777 -22.484 1 95.88 119 PHE A C 1
ATOM 958 O O . PHE A 1 119 ? -29.156 -6.926 -23.688 1 95.88 119 PHE A O 1
ATOM 965 N N . PRO A 1 120 ? -29.672 -6.016 -21.625 1 95.88 120 PRO A N 1
ATOM 966 C CA . PRO A 1 120 ? -30.844 -5.395 -22.234 1 95.88 120 PRO A CA 1
ATOM 967 C C . PRO A 1 120 ? -30.484 -4.395 -23.328 1 95.88 120 PRO A C 1
ATOM 969 O O . PRO A 1 120 ? -31.312 -4.113 -24.203 1 95.88 120 PRO A O 1
ATOM 972 N N . LYS A 1 121 ? -29.312 -3.926 -23.359 1 95.44 121 LYS A N 1
ATOM 973 C CA . LYS A 1 121 ? -28.938 -2.873 -24.297 1 95.44 121 LYS A CA 1
ATOM 974 C C . LYS A 1 121 ? -28.297 -3.461 -25.547 1 95.44 121 LYS A C 1
ATOM 976 O O . LYS A 1 121 ? -28.156 -2.773 -26.562 1 95.44 121 LYS A O 1
ATOM 981 N N . ILE A 1 122 ? -27.922 -4.688 -25.516 1 95.19 122 ILE A N 1
ATOM 982 C CA . ILE A 1 122 ? -27.297 -5.332 -26.656 1 95.19 122 ILE A CA 1
ATOM 983 C C . ILE A 1 122 ? -28.344 -5.598 -27.734 1 95.19 122 ILE A C 1
ATOM 985 O O . ILE A 1 122 ? -29.406 -6.156 -27.453 1 95.19 122 ILE A O 1
ATOM 989 N N . SER A 1 123 ? -28.047 -5.148 -28.922 1 94.31 123 SER A N 1
ATOM 990 C CA . SER A 1 123 ? -28.938 -5.363 -30.062 1 94.31 123 SER A CA 1
ATOM 991 C C . SER A 1 123 ? -28.156 -5.449 -31.359 1 94.31 123 SER A C 1
ATOM 993 O O . SER A 1 123 ? -26.938 -5.215 -31.391 1 94.31 123 SER A O 1
ATOM 995 N N . LYS A 1 124 ? -28.844 -5.781 -32.438 1 92.94 124 LYS A N 1
ATOM 996 C CA . LYS A 1 124 ? -28.219 -5.891 -33.75 1 92.94 124 LYS A CA 1
ATOM 997 C C . LYS A 1 124 ? -27.828 -4.52 -34.281 1 92.94 124 LYS A C 1
ATOM 999 O O . LYS A 1 124 ? -27.016 -4.418 -35.219 1 92.94 124 LYS A O 1
ATOM 1004 N N . ASN A 1 125 ? -28.266 -3.494 -33.656 1 91.12 125 ASN A N 1
ATOM 1005 C CA . ASN A 1 125 ? -28.109 -2.15 -34.188 1 91.12 125 ASN A CA 1
ATOM 1006 C C . ASN A 1 125 ? -26.906 -1.438 -33.594 1 91.12 125 ASN A C 1
ATOM 1008 O O . ASN A 1 125 ? -26.5 -0.379 -34.062 1 91.12 125 ASN A O 1
ATOM 1012 N N . HIS A 1 126 ? -26.422 -1.962 -32.625 1 90.06 126 HIS A N 1
ATOM 1013 C CA . HIS A 1 126 ? -25.297 -1.275 -31.984 1 90.06 126 HIS A CA 1
ATOM 1014 C C . HIS A 1 126 ? -24.484 -2.225 -31.109 1 90.06 126 HIS A C 1
ATOM 1016 O O . HIS A 1 126 ? -24.969 -3.291 -30.734 1 90.06 126 HIS A O 1
ATOM 1022 N N . THR A 1 127 ? -23.266 -1.815 -30.844 1 89.62 127 THR A N 1
ATOM 1023 C CA . THR A 1 127 ? -22.406 -2.408 -29.812 1 89.62 127 THR A CA 1
ATOM 1024 C C . THR A 1 127 ? -22.5 -1.617 -28.516 1 89.62 127 THR A C 1
ATOM 1026 O O . THR A 1 127 ? -22.594 -0.388 -28.531 1 89.62 127 THR A O 1
ATOM 1029 N N . VAL A 1 128 ? -22.562 -2.307 -27.438 1 92.5 128 VAL A N 1
ATOM 1030 C CA . VAL A 1 128 ? -22.609 -1.649 -26.141 1 92.5 128 VAL A CA 1
ATOM 1031 C C . VAL A 1 128 ? -21.234 -1.662 -25.484 1 92.5 128 VAL A C 1
ATOM 1033 O O . VAL A 1 128 ? -20.562 -2.695 -25.469 1 92.5 128 VAL A O 1
ATOM 1036 N N . THR A 1 129 ? -20.797 -0.557 -24.984 1 90.38 129 THR A N 1
ATOM 1037 C CA . THR A 1 129 ? -19.484 -0.483 -24.359 1 90.38 129 THR A CA 1
ATOM 1038 C C . THR A 1 129 ? -19.547 0.235 -23.016 1 90.38 129 THR A C 1
ATOM 1040 O O . THR A 1 129 ? -20.391 1.115 -22.828 1 90.38 129 THR A O 1
ATOM 1043 N N . GLY A 1 130 ? -18.734 -0.247 -22.078 1 88.19 130 GLY A N 1
ATOM 1044 C CA . GLY A 1 130 ? -18.578 0.482 -20.828 1 88.19 130 GLY A CA 1
ATOM 1045 C C . GLY A 1 130 ? -17.625 1.659 -20.938 1 88.19 130 GLY A C 1
ATOM 1046 O O . GLY A 1 130 ? -16.672 1.627 -21.734 1 88.19 130 GLY A O 1
ATOM 1047 N N . TYR A 1 131 ? -17.859 2.787 -20.109 1 83.56 131 TYR A N 1
ATOM 1048 C CA . TYR A 1 131 ? -16.938 3.916 -20.094 1 83.56 131 TYR A CA 1
ATOM 1049 C C . TYR A 1 131 ? -16.875 4.566 -18.719 1 83.56 131 TYR A C 1
ATOM 1051 O O . TYR A 1 131 ? -17.812 4.438 -17.922 1 83.56 131 TYR A O 1
ATOM 1059 N N . VAL A 1 132 ? -15.625 5.133 -18.391 1 79.69 132 VAL A N 1
ATOM 1060 C CA . VAL A 1 132 ? -15.438 5.914 -17.172 1 79.69 132 VAL A CA 1
ATOM 1061 C C . VAL A 1 132 ? -15.312 7.395 -17.516 1 79.69 132 VAL A C 1
ATOM 1063 O O . VAL A 1 132 ? -14.578 7.758 -18.438 1 79.69 132 VAL A O 1
ATOM 1066 N N . GLU A 1 133 ? -16.016 8.234 -16.828 1 70.12 133 GLU A N 1
ATOM 1067 C CA . GLU A 1 133 ? -15.945 9.68 -17.062 1 70.12 133 GLU A CA 1
ATOM 1068 C C . GLU A 1 133 ? -14.711 10.289 -16.391 1 70.12 133 GLU A C 1
ATOM 1070 O O . GLU A 1 133 ? -14.445 10.023 -15.227 1 70.12 133 GLU A O 1
ATOM 1075 N N . ASN A 1 134 ? -13.625 10.734 -17.109 1 55.16 134 ASN A N 1
ATOM 1076 C CA . ASN A 1 134 ? -12.469 11.414 -16.531 1 55.16 134 ASN A CA 1
ATOM 1077 C C . ASN A 1 134 ? -12.789 12.875 -16.203 1 55.16 134 ASN A C 1
ATOM 1079 O O . ASN A 1 134 ? -13.398 13.578 -17.016 1 55.16 134 ASN A O 1
ATOM 1083 N N . SER A 1 135 ? -13 13.273 -15.016 1 46.41 135 SER A N 1
ATOM 1084 C CA . SER A 1 135 ? -13.297 14.656 -14.656 1 46.41 135 SER A CA 1
ATOM 1085 C C . SER A 1 135 ? -12.242 15.609 -15.195 1 46.41 135 SER A C 1
ATOM 1087 O O . SER A 1 135 ? -12.461 16.812 -15.266 1 46.41 135 SER A O 1
ATOM 1089 N N . ASP A 1 136 ? -11.039 15.344 -15.398 1 41.47 136 ASP A N 1
ATOM 1090 C CA . ASP A 1 136 ? -10.039 16.391 -15.617 1 41.47 136 ASP A CA 1
ATOM 1091 C C . ASP A 1 136 ? -10.305 17.141 -16.922 1 41.47 136 ASP A C 1
ATOM 1093 O O . ASP A 1 136 ? -9.391 17.734 -17.484 1 41.47 136 ASP A O 1
ATOM 1097 N N . THR A 1 137 ? -11.422 17.078 -17.516 1 34.84 137 THR A N 1
ATOM 1098 C CA . THR A 1 137 ? -11.461 17.797 -18.781 1 34.84 137 THR A CA 1
ATOM 1099 C C . THR A 1 137 ? -11.43 19.312 -18.547 1 34.84 137 THR A C 1
ATOM 1101 O O . THR A 1 137 ? -12.445 19.922 -18.203 1 34.84 137 THR A O 1
ATOM 1104 N N . PHE A 1 138 ? -10.492 19.969 -17.891 1 30.44 138 PHE A N 1
ATOM 1105 C CA . PHE A 1 138 ? -10.305 21.391 -18.156 1 30.44 138 PHE A CA 1
ATOM 1106 C C . PHE A 1 138 ? -10.367 21.656 -19.656 1 30.44 138 PHE A C 1
ATOM 1108 O O . PHE A 1 138 ? -10.125 22.797 -20.094 1 30.44 138 PHE A O 1
ATOM 1115 N N . THR A 1 139 ? -10.453 20.797 -20.453 1 30.91 139 THR A N 1
ATOM 1116 C CA . THR A 1 139 ? -10.414 21.234 -21.844 1 30.91 139 THR A CA 1
ATOM 1117 C C . THR A 1 139 ? -11.664 22.062 -22.172 1 30.91 139 THR A C 1
ATOM 1119 O O . THR A 1 139 ? -11.852 22.469 -23.328 1 30.91 139 THR A O 1
ATOM 1122 N N . LYS A 1 140 ? -12.656 22.344 -21.312 1 30.64 140 LYS A N 1
ATOM 1123 C CA . LYS A 1 140 ? -13.742 23.031 -22.016 1 30.64 140 LYS A CA 1
ATOM 1124 C C . LYS A 1 140 ? -13.32 24.438 -22.453 1 30.64 140 LYS A C 1
ATOM 1126 O O . LYS A 1 140 ? -13.672 24.891 -23.547 1 30.64 140 LYS A O 1
ATOM 1131 N N . SER A 1 141 ? -12.844 25.406 -21.547 1 27.69 141 SER A N 1
ATOM 1132 C CA . SER A 1 141 ? -12.898 26.812 -21.922 1 27.69 141 SER A CA 1
ATOM 1133 C C . SER A 1 141 ? -11.867 27.141 -23 1 27.69 141 SER A C 1
ATOM 1135 O O . SER A 1 141 ? -12.195 27.766 -24.016 1 27.69 141 SER A O 1
ATOM 1137 N N . SER A 1 142 ? -10.523 27.438 -22.703 1 27.52 142 SER A N 1
ATOM 1138 C CA . SER A 1 142 ? -9.75 28.297 -23.609 1 27.52 142 SER A CA 1
ATOM 1139 C C . SER A 1 142 ? -9.414 27.562 -24.891 1 27.52 142 SER A C 1
ATOM 1141 O O . SER A 1 142 ? -9.086 28.188 -25.906 1 27.52 142 SER A O 1
ATOM 1143 N N . LEU A 1 143 ? -8.992 26.328 -24.875 1 27.59 143 LEU A N 1
ATOM 1144 C CA . LEU A 1 143 ? -8.727 25.906 -26.234 1 27.59 143 LEU A CA 1
ATOM 1145 C C . LEU A 1 143 ? -10.031 25.641 -26.984 1 27.59 143 LEU A C 1
ATOM 1147 O O . LEU A 1 143 ? -10.406 24.5 -27.234 1 27.59 143 LEU A O 1
ATOM 1151 N N . LYS A 1 144 ? -11.164 26.25 -26.625 1 27.89 144 LYS A N 1
ATOM 1152 C CA . LYS A 1 144 ? -12.398 26.281 -27.391 1 27.89 144 LYS A CA 1
ATOM 1153 C C . LYS A 1 144 ? -12.133 26.719 -28.828 1 27.89 144 LYS A C 1
ATOM 1155 O O . LYS A 1 144 ? -12.938 26.438 -29.734 1 27.89 144 LYS A O 1
ATOM 1160 N N . HIS A 1 145 ? -11.398 27.781 -29.094 1 27.28 145 HIS A N 1
ATOM 1161 C CA . HIS A 1 145 ? -11.664 28.297 -30.438 1 27.28 145 HIS A CA 1
ATOM 1162 C C . HIS A 1 145 ? -11.438 27.234 -31.5 1 27.28 145 HIS A C 1
ATOM 1164 O O . HIS A 1 145 ? -12.258 27.062 -32.406 1 27.28 145 HIS A O 1
ATOM 1170 N N . ASN A 1 146 ? -10.234 27.125 -32.094 1 25.84 146 ASN A N 1
ATOM 1171 C CA . ASN A 1 146 ? -10.055 26.406 -33.344 1 25.84 146 ASN A CA 1
ATOM 1172 C C . ASN A 1 146 ? -10.242 24.906 -33.156 1 25.84 146 ASN A C 1
ATOM 1174 O O . ASN A 1 146 ? -10.125 24.125 -34.125 1 25.84 146 ASN A O 1
ATOM 1178 N N . LEU A 1 147 ? -9.945 24.453 -31.938 1 27.53 147 LEU A N 1
ATOM 1179 C CA . LEU A 1 147 ? -10.305 23.031 -31.938 1 27.53 147 LEU A CA 1
ATOM 1180 C C . LEU A 1 147 ? -11.805 22.859 -31.75 1 27.53 147 LEU A C 1
ATOM 1182 O O . LEU A 1 147 ? -12.328 23.047 -30.641 1 27.53 147 LEU A O 1
ATOM 1186 N N . SER A 1 148 ? -12.82 23.422 -32.5 1 27.92 148 SER A N 1
ATOM 1187 C CA . SER A 1 148 ? -14.273 23.328 -32.562 1 27.92 148 SER A CA 1
ATOM 1188 C C . SER A 1 148 ? -14.773 22 -32.031 1 27.92 148 SER A C 1
ATOM 1190 O O . SER A 1 148 ? -15.625 21.984 -31.125 1 27.92 148 SER A O 1
ATOM 1192 N N . LYS A 1 149 ? -15.188 21.031 -33.031 1 26.56 149 LYS A N 1
ATOM 1193 C CA . LYS A 1 149 ? -15.969 19.797 -32.906 1 26.56 149 LYS A CA 1
ATOM 1194 C C . LYS A 1 149 ? -15.266 18.781 -32.031 1 26.56 149 LYS A C 1
ATOM 1196 O O . LYS A 1 149 ? -14.758 17.766 -32.5 1 26.56 149 LYS A O 1
ATOM 1201 N N . LEU A 1 150 ? -14.398 19.141 -31.328 1 26.77 150 LEU A N 1
ATOM 1202 C CA . LEU A 1 150 ? -13.844 18.125 -30.438 1 26.77 150 LEU A CA 1
ATOM 1203 C C . LEU A 1 150 ? -14.906 17.578 -29.5 1 26.77 150 LEU A C 1
ATOM 1205 O O . LEU A 1 150 ? -15.414 18.312 -28.641 1 26.77 150 LEU A O 1
ATOM 1209 N N . SER A 1 151 ? -15.859 16.766 -29.906 1 27.27 151 SER A N 1
ATOM 1210 C CA . SER A 1 151 ? -17.016 16.062 -29.359 1 27.27 151 SER A CA 1
ATOM 1211 C C . SER A 1 151 ? -16.75 15.594 -27.938 1 27.27 151 SER A C 1
ATOM 1213 O O . SER A 1 151 ? -15.602 15.422 -27.531 1 27.27 151 SER A O 1
ATOM 1215 N N . VAL A 1 152 ? -17.719 15.625 -26.953 1 31.39 152 VAL A N 1
ATOM 1216 C CA . VAL A 1 152 ? -18.031 14.953 -25.688 1 31.39 152 VAL A CA 1
ATOM 1217 C C . VAL A 1 152 ? -17.344 13.586 -25.656 1 31.39 152 VAL A C 1
ATOM 1219 O O . VAL A 1 152 ? -17.297 12.945 -24.594 1 31.39 152 VAL A O 1
ATOM 1222 N N . GLN A 1 153 ? -17.047 12.977 -26.734 1 32.62 153 GLN A N 1
ATOM 1223 C CA . GLN A 1 153 ? -16.531 11.625 -26.906 1 32.62 153 GLN A CA 1
ATOM 1224 C C . GLN A 1 153 ? -15.148 11.477 -26.281 1 32.62 153 GLN A C 1
ATOM 1226 O O . GLN A 1 153 ? -14.609 10.367 -26.203 1 32.62 153 GLN A O 1
ATOM 1231 N N . GLU A 1 154 ? -14.492 12.484 -26.062 1 35.38 154 GLU A N 1
ATOM 1232 C CA . GLU A 1 154 ? -13.07 12.383 -25.734 1 35.38 154 GLU A CA 1
ATOM 1233 C C . GLU A 1 154 ? -12.859 11.82 -24.344 1 35.38 154 GLU A C 1
ATOM 1235 O O . GLU A 1 154 ? -11.805 11.266 -24.047 1 35.38 154 GLU A O 1
ATOM 1240 N N . ASN A 1 155 ? -13.688 12.391 -23.375 1 39.97 155 ASN A N 1
ATOM 1241 C CA . ASN A 1 155 ? -13.312 11.992 -22.016 1 39.97 155 ASN A CA 1
ATOM 1242 C C . ASN A 1 155 ? -13.562 10.508 -21.781 1 39.97 155 ASN A C 1
ATOM 1244 O O . ASN A 1 155 ? -13.688 10.07 -20.641 1 39.97 155 ASN A O 1
ATOM 1248 N N . ILE A 1 156 ? -14.07 9.844 -22.766 1 40.91 156 ILE A N 1
ATOM 1249 C CA . ILE A 1 156 ? -14.5 8.461 -22.578 1 40.91 156 ILE A CA 1
ATOM 1250 C C . ILE A 1 156 ? -13.289 7.531 -22.688 1 40.91 156 ILE A C 1
ATOM 1252 O O . ILE A 1 156 ? -12.68 7.422 -23.75 1 40.91 156 ILE A O 1
ATOM 1256 N N . VAL A 1 157 ? -12.57 7.531 -21.688 1 41.94 157 VAL A N 1
ATOM 1257 C CA . VAL A 1 157 ? -11.68 6.375 -21.766 1 41.94 157 VAL A CA 1
ATOM 1258 C C . VAL A 1 157 ? -12.508 5.109 -22 1 41.94 157 VAL A C 1
ATOM 1260 O O . VAL A 1 157 ? -13.336 4.738 -21.172 1 41.94 157 VAL A O 1
ATOM 1263 N N . SER A 1 158 ? -13.023 4.863 -23.266 1 45.38 158 SER A N 1
ATOM 1264 C CA . SER A 1 158 ? -13.672 3.602 -23.609 1 45.38 158 SER A CA 1
ATOM 1265 C C . SER A 1 158 ? -12.922 2.414 -23.016 1 45.38 158 SER A C 1
ATOM 1267 O O . SER A 1 158 ? -11.703 2.305 -23.188 1 45.38 158 SER A O 1
ATOM 1269 N N . SER A 1 159 ? -13.391 2.002 -21.875 1 53.12 159 SER A N 1
ATOM 1270 C CA . SER A 1 159 ? -12.766 0.8 -21.328 1 53.12 159 SER A CA 1
ATOM 1271 C C . SER A 1 159 ? -12.922 -0.385 -22.266 1 53.12 159 SER A C 1
ATOM 1273 O O . SER A 1 159 ? -14.047 -0.76 -22.625 1 53.12 159 SER A O 1
ATOM 1275 N N . ARG A 1 160 ? -12.18 -0.541 -23.359 1 61.84 160 ARG A N 1
ATOM 1276 C CA . ARG A 1 160 ? -12.156 -1.709 -24.234 1 61.84 160 ARG A CA 1
ATOM 1277 C C . ARG A 1 160 ? -12.039 -2.996 -23.422 1 61.84 160 ARG A C 1
ATOM 1279 O O . ARG A 1 160 ? -11.766 -4.062 -23.984 1 61.84 160 ARG A O 1
ATOM 1286 N N . THR A 1 161 ? -12.367 -2.734 -22.203 1 81.5 161 THR A N 1
ATOM 1287 C CA . THR A 1 161 ? -12.188 -3.92 -21.375 1 81.5 161 THR A CA 1
ATOM 1288 C C . THR A 1 161 ? -13.523 -4.613 -21.125 1 81.5 161 THR A C 1
ATOM 1290 O O . THR A 1 161 ? -13.555 -5.746 -20.641 1 81.5 161 THR A O 1
ATOM 1293 N N . ILE A 1 162 ? -14.672 -3.891 -21.578 1 91 162 ILE A N 1
ATOM 1294 C CA . ILE A 1 162 ? -15.984 -4.512 -21.453 1 91 162 ILE A CA 1
ATOM 1295 C C . ILE A 1 162 ? -16.891 -4.031 -22.578 1 91 162 ILE A C 1
ATOM 1297 O O . ILE A 1 162 ? -17.094 -2.824 -22.75 1 91 162 ILE A O 1
ATOM 1301 N N . PHE A 1 163 ? -17.484 -4.961 -23.359 1 91.19 163 PHE A N 1
ATOM 1302 C CA . PHE A 1 163 ? -18.375 -4.59 -24.453 1 91.19 163 PHE A CA 1
ATOM 1303 C C . PHE A 1 163 ? -19.266 -5.762 -24.844 1 91.19 163 PHE A C 1
ATOM 1305 O O . PHE A 1 163 ? -18.906 -6.922 -24.641 1 91.19 163 PHE A O 1
ATOM 1312 N N . GLY A 1 164 ? -20.406 -5.445 -25.297 1 93.81 164 GLY A N 1
ATOM 1313 C CA . GLY A 1 164 ? -21.406 -6.422 -25.688 1 93.81 164 GLY A CA 1
ATOM 1314 C C . GLY A 1 164 ? -21.875 -6.258 -27.125 1 93.81 164 GLY A C 1
ATOM 1315 O O . GLY A 1 164 ? -21.859 -5.148 -27.672 1 93.81 164 GLY A O 1
ATOM 1316 N N . PHE A 1 165 ? -22.312 -7.383 -27.688 1 92.81 165 PHE A N 1
ATOM 1317 C CA . PHE A 1 165 ? -22.734 -7.352 -29.094 1 92.81 165 PHE A CA 1
ATOM 1318 C C . PHE A 1 165 ? -23.688 -8.508 -29.391 1 92.81 165 PHE A C 1
ATOM 1320 O O . PHE A 1 165 ? -23.797 -9.445 -28.594 1 92.81 165 PHE A O 1
ATOM 1327 N N . ASP A 1 166 ? -24.344 -8.328 -30.469 1 94.19 166 ASP A N 1
ATOM 1328 C CA . ASP A 1 166 ? -25.203 -9.391 -31 1 94.19 166 ASP A CA 1
ATOM 1329 C C . ASP A 1 166 ? -24.375 -10.422 -31.766 1 94.19 166 ASP A C 1
ATOM 1331 O O . ASP A 1 166 ? -23.656 -10.086 -32.688 1 94.19 166 ASP A O 1
ATOM 1335 N N . ILE A 1 167 ? -24.531 -11.695 -31.422 1 91.75 167 ILE A N 1
ATOM 1336 C CA . ILE A 1 167 ? -23.672 -12.758 -31.953 1 91.75 167 ILE A CA 1
ATOM 1337 C C . ILE A 1 167 ? -23.984 -12.969 -33.438 1 91.75 167 ILE A C 1
ATOM 1339 O O . ILE A 1 167 ? -23.062 -13.133 -34.25 1 91.75 167 ILE A O 1
ATOM 1343 N N . GLN A 1 168 ? -25.203 -12.922 -33.781 1 88.94 168 GLN A N 1
ATOM 1344 C CA . GLN A 1 168 ? -25.594 -13.141 -35.188 1 88.94 168 GLN A CA 1
ATOM 1345 C C . GLN A 1 168 ? -25.031 -12.055 -36.094 1 88.94 168 GLN A C 1
ATOM 1347 O O . GLN A 1 168 ? -24.516 -12.344 -37.156 1 88.94 168 GLN A O 1
ATOM 1352 N N . TYR A 1 169 ? -25.203 -10.93 -35.656 1 91.62 169 TYR A N 1
ATOM 1353 C CA . TYR A 1 169 ? -24.641 -9.828 -36.438 1 91.62 169 TYR A CA 1
ATOM 1354 C C . TYR A 1 169 ? -23.141 -10.016 -36.625 1 91.62 169 TYR A C 1
ATOM 1356 O O . TYR A 1 169 ? -22.625 -9.867 -37.75 1 91.62 169 TYR A O 1
ATOM 1364 N N . PHE A 1 170 ? -22.453 -10.312 -35.625 1 90.06 170 PHE A N 1
ATOM 1365 C CA . PHE A 1 170 ? -21 -10.461 -35.656 1 90.06 170 PHE A CA 1
ATOM 1366 C C . PHE A 1 170 ? -20.594 -11.594 -36.594 1 90.06 170 PHE A C 1
ATOM 1368 O O . PHE A 1 170 ? -19.656 -11.445 -37.375 1 90.06 170 PHE A O 1
ATOM 1375 N N . LEU A 1 171 ? -21.25 -12.672 -36.469 1 85.62 171 LEU A N 1
ATOM 1376 C CA . LEU A 1 171 ? -20.906 -13.828 -37.281 1 85.62 171 LEU A CA 1
ATOM 1377 C C . LEU A 1 171 ? -21.172 -13.547 -38.75 1 85.62 171 LEU A C 1
ATOM 1379 O O . LEU A 1 171 ? -20.422 -13.992 -39.625 1 85.62 171 LEU A O 1
ATOM 1383 N N . LYS A 1 172 ? -22.203 -12.859 -39.031 1 87.25 172 LYS A N 1
ATOM 1384 C CA . LYS A 1 172 ? -22.578 -12.547 -40.406 1 87.25 172 LYS A CA 1
ATOM 1385 C C . LYS A 1 172 ? -21.609 -11.539 -41 1 87.25 172 LYS A C 1
ATOM 1387 O O . LYS A 1 172 ? -21.172 -11.703 -42.156 1 87.25 172 LYS A O 1
ATOM 1392 N N . ASN A 1 173 ? -21.234 -10.578 -40.281 1 87.69 173 ASN A N 1
ATOM 1393 C CA . ASN A 1 173 ? -20.469 -9.461 -40.844 1 87.69 173 ASN A CA 1
ATOM 1394 C C . ASN A 1 173 ? -18.984 -9.602 -40.531 1 87.69 173 ASN A C 1
ATOM 1396 O O . ASN A 1 173 ? -18.156 -8.875 -41.094 1 87.69 173 ASN A O 1
ATOM 1400 N N . LYS A 1 174 ? -18.641 -10.406 -39.562 1 82.62 174 LYS A N 1
ATOM 1401 C CA . LYS A 1 174 ? -17.281 -10.641 -39.125 1 82.62 174 LYS A CA 1
ATOM 1402 C C . LYS A 1 174 ? -16.672 -9.375 -38.531 1 82.62 174 LYS A C 1
ATOM 1404 O O . LYS A 1 174 ? -15.461 -9.141 -38.656 1 82.62 174 LYS A O 1
ATOM 1409 N N . LYS A 1 175 ? -17.578 -8.531 -38.125 1 84 175 LYS A N 1
ATOM 1410 C CA . LYS A 1 175 ? -17.172 -7.297 -37.438 1 84 175 LYS A CA 1
ATOM 1411 C C . LYS A 1 175 ? -18.25 -6.836 -36.469 1 84 175 LYS A C 1
ATOM 1413 O O . LYS A 1 175 ? -19.422 -7.203 -36.594 1 84 175 LYS A O 1
ATOM 1418 N N . PHE A 1 176 ? -17.844 -6.086 -35.594 1 85.88 176 PHE A N 1
ATOM 1419 C CA . PHE A 1 176 ? -18.797 -5.508 -34.625 1 85.88 176 PHE A CA 1
ATOM 1420 C C . PHE A 1 176 ? -19.547 -4.34 -35.281 1 85.88 176 PHE A C 1
ATOM 1422 O O . PHE A 1 176 ? -19.016 -3.664 -36.156 1 85.88 176 PHE A O 1
ATOM 1429 N N . ASN A 1 177 ? -20.719 -4.125 -34.812 1 86.38 177 ASN A N 1
ATOM 1430 C CA . ASN A 1 177 ? -21.438 -2.943 -35.25 1 86.38 177 ASN A CA 1
ATOM 1431 C C . ASN A 1 177 ? -20.719 -1.658 -34.844 1 86.38 177 ASN A C 1
ATOM 1433 O O . ASN A 1 177 ? -20.312 -1.497 -33.688 1 86.38 177 ASN A O 1
ATOM 1437 N N . PRO A 1 178 ? -20.562 -0.711 -35.781 1 82.25 178 PRO A N 1
ATOM 1438 C CA . PRO A 1 178 ? -19.797 0.504 -35.5 1 82.25 178 PRO A CA 1
ATOM 1439 C C . PRO A 1 178 ? -20.562 1.518 -34.656 1 82.25 178 PRO A C 1
ATOM 1441 O O . PRO A 1 178 ? -19.969 2.469 -34.156 1 82.25 178 PRO A O 1
ATOM 1444 N N . SER A 1 179 ? -21.891 1.395 -34.562 1 82.44 179 SER A N 1
ATOM 1445 C CA . SER A 1 179 ? -22.656 2.254 -33.688 1 82.44 179 SER A CA 1
ATOM 1446 C C . SER A 1 179 ? -22.547 1.793 -32.25 1 82.44 179 SER A C 1
ATOM 1448 O O . SER A 1 179 ? -22.828 0.636 -31.922 1 82.44 179 SER A O 1
ATOM 1450 N N . TYR A 1 180 ? -22.203 2.766 -31.406 1 83.06 180 TYR A N 1
ATOM 1451 C CA . TYR A 1 180 ? -21.953 2.381 -30.031 1 83.06 180 TYR A CA 1
ATOM 1452 C C . TYR A 1 180 ? -22.922 3.062 -29.078 1 83.06 180 TYR A C 1
ATOM 1454 O O . TYR A 1 180 ? -23.297 4.219 -29.281 1 83.06 180 TYR A O 1
ATOM 1462 N N . VAL A 1 181 ? -23.328 2.316 -28.094 1 85.56 181 VAL A N 1
ATOM 1463 C CA . VAL A 1 181 ? -24.047 2.826 -26.938 1 85.56 181 VAL A CA 1
ATOM 1464 C C . VAL A 1 181 ? -23.219 2.586 -25.672 1 85.56 181 VAL A C 1
ATOM 1466 O O . VAL A 1 181 ? -22.641 1.517 -25.5 1 85.56 181 VAL A O 1
ATOM 1469 N N . GLY A 1 182 ? -23.188 3.635 -24.797 1 86.5 182 GLY A N 1
ATOM 1470 C CA . GLY A 1 182 ? -22.312 3.537 -23.641 1 86.5 182 GLY A CA 1
ATOM 1471 C C . GLY A 1 182 ? -23.062 3.291 -22.344 1 86.5 182 GLY A C 1
ATOM 1472 O O . GLY A 1 182 ? -24.188 3.783 -22.156 1 86.5 182 GLY A O 1
ATOM 1473 N N . ILE A 1 183 ? -22.484 2.488 -21.484 1 90.5 183 ILE A N 1
ATOM 1474 C CA . ILE A 1 183 ? -22.906 2.336 -20.109 1 90.5 183 ILE A CA 1
ATOM 1475 C C . ILE A 1 183 ? -21.844 2.916 -19.172 1 90.5 183 ILE A C 1
ATOM 1477 O O . ILE A 1 183 ? -20.672 2.529 -19.234 1 90.5 183 ILE A O 1
ATOM 1481 N N . LYS A 1 184 ? -22.234 3.799 -18.391 1 88.88 184 LYS A N 1
ATOM 1482 C CA . LYS A 1 184 ? -21.312 4.465 -17.484 1 88.88 184 LYS A CA 1
ATOM 1483 C C . LYS A 1 184 ? -20.891 3.535 -16.344 1 88.88 184 LYS A C 1
ATOM 1485 O O . LYS A 1 184 ? -21.734 2.912 -15.703 1 88.88 184 LYS A O 1
ATOM 1490 N N . LEU A 1 185 ? -19.547 3.447 -16.188 1 89.19 185 LEU A N 1
ATOM 1491 C CA . LEU A 1 185 ? -18.969 2.721 -15.062 1 89.19 185 LEU A CA 1
ATOM 1492 C C . LEU A 1 185 ? -18.469 3.686 -14 1 89.19 185 LEU A C 1
ATOM 1494 O O . LEU A 1 185 ? -18.062 4.809 -14.312 1 89.19 185 LEU A O 1
ATOM 1498 N N . SER A 1 186 ? -18.5 3.297 -12.781 1 85.62 186 SER A N 1
ATOM 1499 C CA . SER A 1 186 ? -17.797 4.055 -11.758 1 85.62 186 SER A CA 1
ATOM 1500 C C . SER A 1 186 ? -16.281 3.973 -11.953 1 85.62 186 SER A C 1
ATOM 1502 O O . SER A 1 186 ? -15.781 3.045 -12.594 1 85.62 186 SER A O 1
ATOM 1504 N N . PRO A 1 187 ? -15.547 4.902 -11.461 1 81.25 187 PRO A N 1
ATOM 1505 C CA . PRO A 1 187 ? -14.086 4.832 -11.547 1 81.25 187 PRO A CA 1
ATOM 1506 C C . PRO A 1 187 ? -13.516 3.541 -10.961 1 81.25 187 PRO A C 1
ATOM 1508 O O . PRO A 1 187 ? -12.539 2.998 -11.484 1 81.25 187 PRO A O 1
ATOM 1511 N N . THR A 1 188 ? -14.148 3.051 -9.977 1 86.06 188 THR A N 1
ATOM 1512 C CA . THR A 1 188 ? -13.695 1.81 -9.359 1 86.06 188 THR A CA 1
ATOM 1513 C C . THR A 1 188 ? -13.945 0.621 -10.281 1 86.06 188 THR A C 1
ATOM 1515 O O . THR A 1 188 ? -13.047 -0.193 -10.508 1 86.06 188 THR A O 1
ATOM 1518 N N . GLU A 1 189 ? -15.102 0.57 -10.883 1 91.19 189 GLU A N 1
ATOM 1519 C CA . GLU A 1 189 ? -15.453 -0.53 -11.773 1 91.19 189 GLU A CA 1
ATOM 1520 C C . GLU A 1 189 ? -14.57 -0.528 -13.023 1 91.19 189 GLU A C 1
ATOM 1522 O O . GLU A 1 189 ? -14.258 -1.588 -13.57 1 91.19 189 GLU A O 1
ATOM 1527 N N . GLY A 1 190 ? -14.266 0.663 -13.383 1 88.5 190 GLY A N 1
ATOM 1528 C CA . GLY A 1 190 ? -13.5 0.804 -14.609 1 88.5 190 GLY A CA 1
ATOM 1529 C C . GLY A 1 190 ? -12 0.769 -14.391 1 88.5 190 GLY A C 1
ATOM 1530 O O . GLY A 1 190 ? -11.219 0.98 -15.32 1 88.5 190 GLY A O 1
ATOM 1531 N N . PHE A 1 191 ? -11.57 0.508 -13.172 1 87.25 191 PHE A N 1
ATOM 1532 C CA . PHE A 1 191 ? -10.148 0.471 -12.875 1 87.25 191 PHE A CA 1
ATOM 1533 C C . PHE A 1 191 ? -9.492 -0.752 -13.508 1 87.25 191 PHE A C 1
ATOM 1535 O O . PHE A 1 191 ? -9.852 -1.888 -13.195 1 87.25 191 PHE A O 1
ATOM 1542 N N . ILE A 1 192 ? -8.5 -0.559 -14.398 1 87.56 192 ILE A N 1
ATOM 1543 C CA . ILE A 1 192 ? -7.871 -1.629 -15.164 1 87.56 192 ILE A CA 1
ATOM 1544 C C . ILE A 1 192 ? -6.531 -2 -14.531 1 87.56 192 ILE A C 1
ATOM 1546 O O . ILE A 1 192 ? -5.746 -1.123 -14.164 1 87.56 192 ILE A O 1
ATOM 1550 N N . ALA A 1 193 ? -6.25 -3.26 -14.359 1 89.56 193 ALA A N 1
ATOM 1551 C CA . ALA A 1 193 ? -4.957 -3.742 -13.875 1 89.56 193 ALA A CA 1
ATOM 1552 C C . ALA A 1 193 ? -3.926 -3.758 -15 1 89.56 193 ALA A C 1
ATOM 1554 O O . ALA A 1 193 ? -3.873 -4.703 -15.789 1 89.56 193 ALA A O 1
ATOM 1555 N N . LYS A 1 194 ? -3.094 -2.791 -15.047 1 82.12 194 LYS A N 1
ATOM 1556 C CA . LYS A 1 194 ? -2.137 -2.697 -16.156 1 82.12 194 LYS A CA 1
ATOM 1557 C C . LYS A 1 194 ? -0.731 -3.07 -15.688 1 82.12 194 LYS A C 1
ATOM 1559 O O . LYS A 1 194 ? 0.07 -3.582 -16.469 1 82.12 194 LYS A O 1
ATOM 1564 N N . ASN A 1 195 ? -0.442 -2.689 -14.484 1 84.19 195 ASN A N 1
ATOM 1565 C CA . ASN A 1 195 ? 0.892 -2.926 -13.938 1 84.19 195 ASN A CA 1
ATOM 1566 C C . ASN A 1 195 ? 0.834 -3.336 -12.469 1 84.19 195 ASN A C 1
ATOM 1568 O O . ASN A 1 195 ? -0.25 -3.514 -11.914 1 84.19 195 ASN A O 1
ATOM 1572 N N . TYR A 1 196 ? 1.984 -3.506 -11.914 1 83.19 196 TYR A N 1
ATOM 1573 C CA . TYR A 1 196 ? 2.055 -4.023 -10.547 1 83.19 196 TYR A CA 1
ATOM 1574 C C . TYR A 1 196 ? 1.506 -3.008 -9.555 1 83.19 196 TYR A C 1
ATOM 1576 O O . TYR A 1 196 ? 0.913 -3.385 -8.539 1 83.19 196 TYR A O 1
ATOM 1584 N N . HIS A 1 197 ? 1.664 -1.737 -9.867 1 81.19 197 HIS A N 1
ATOM 1585 C CA . HIS A 1 197 ? 1.089 -0.703 -9.016 1 81.19 197 HIS A CA 1
ATOM 1586 C C . HIS A 1 197 ? -0.433 -0.788 -8.992 1 81.19 197 HIS A C 1
ATOM 1588 O O . HIS A 1 197 ? -1.057 -0.589 -7.949 1 81.19 197 HIS A O 1
ATOM 1594 N N . ASP A 1 198 ? -0.942 -1.102 -10.141 1 85.94 198 ASP A N 1
ATOM 1595 C CA . ASP A 1 198 ? -2.391 -1.252 -10.234 1 85.94 198 ASP A CA 1
ATOM 1596 C C . ASP A 1 198 ? -2.879 -2.422 -9.383 1 85.94 198 ASP A C 1
ATOM 1598 O O . ASP A 1 198 ? -3.928 -2.334 -8.742 1 85.94 198 ASP A O 1
ATOM 1602 N N . LEU A 1 199 ? -2.111 -3.492 -9.375 1 89.62 199 LEU A N 1
ATOM 1603 C CA . LEU A 1 199 ? -2.498 -4.648 -8.578 1 89.62 199 LEU A CA 1
ATOM 1604 C C . LEU A 1 199 ? -2.545 -4.289 -7.094 1 89.62 199 LEU A C 1
ATOM 1606 O O . LEU A 1 199 ? -3.461 -4.703 -6.379 1 89.62 199 LEU A O 1
ATOM 1610 N N . GLU A 1 200 ? -1.645 -3.51 -6.707 1 86.25 200 GLU A N 1
ATOM 1611 C CA . GLU A 1 200 ? -1.616 -3.072 -5.316 1 86.25 200 GLU A CA 1
ATOM 1612 C C . GLU A 1 200 ? -2.816 -2.188 -4.988 1 86.25 200 GLU A C 1
ATOM 1614 O O . GLU A 1 200 ? -3.396 -2.295 -3.906 1 86.25 200 GLU A O 1
ATOM 1619 N N . GLN A 1 201 ? -3.102 -1.343 -5.926 1 84.69 201 GLN A N 1
ATOM 1620 C CA . GLN A 1 201 ? -4.254 -0.47 -5.73 1 84.69 201 GLN A CA 1
ATOM 1621 C C . GLN A 1 201 ? -5.547 -1.277 -5.652 1 84.69 201 GLN A C 1
ATOM 1623 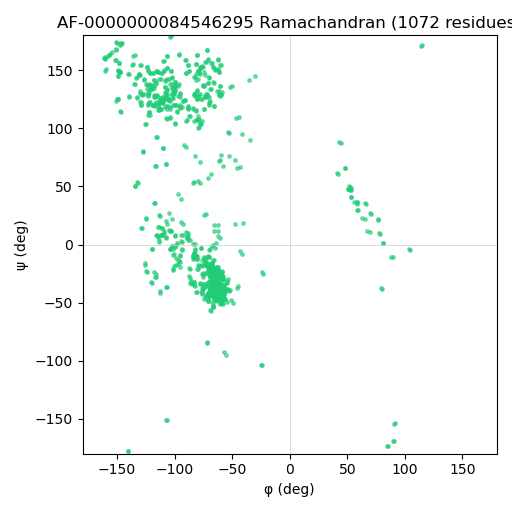O O . GLN A 1 201 ? -6.426 -0.975 -4.844 1 84.69 201 GLN A O 1
ATOM 1628 N N . ILE A 1 202 ? -5.641 -2.25 -6.469 1 90.5 202 ILE A N 1
ATOM 1629 C CA . ILE A 1 202 ? -6.812 -3.115 -6.461 1 90.5 202 ILE A CA 1
ATOM 1630 C C . ILE A 1 202 ? -6.926 -3.82 -5.109 1 90.5 202 ILE A C 1
ATOM 1632 O O . ILE A 1 202 ? -8.016 -3.918 -4.543 1 90.5 202 ILE A O 1
ATOM 1636 N N . GLU A 1 203 ? -5.824 -4.262 -4.66 1 89.38 203 GLU A N 1
ATOM 1637 C CA . GLU A 1 203 ? -5.816 -4.914 -3.355 1 89.38 203 GLU A CA 1
ATOM 1638 C C . GLU A 1 203 ? -6.312 -3.973 -2.262 1 89.38 203 GLU A C 1
ATOM 1640 O O . GLU A 1 203 ? -7.082 -4.379 -1.389 1 89.38 203 GLU A O 1
ATOM 1645 N N . LYS A 1 204 ? -5.918 -2.783 -2.32 1 85.75 204 LYS A N 1
ATOM 1646 C CA . LYS A 1 204 ? -6.355 -1.791 -1.343 1 85.75 204 LYS A CA 1
ATOM 1647 C C . LYS A 1 204 ? -7.855 -1.54 -1.45 1 85.75 204 LYS A C 1
ATOM 1649 O O . LYS A 1 204 ? -8.547 -1.411 -0.435 1 85.75 204 LYS A O 1
ATOM 1654 N N . ILE A 1 205 ? -8.305 -1.447 -2.676 1 88.19 205 ILE A N 1
ATOM 1655 C CA . ILE A 1 205 ? -9.727 -1.203 -2.906 1 88.19 205 ILE A CA 1
ATOM 1656 C C . ILE A 1 205 ? -10.539 -2.387 -2.389 1 88.19 205 ILE A C 1
ATOM 1658 O O . ILE A 1 205 ? -11.586 -2.199 -1.765 1 88.19 205 ILE A O 1
ATOM 1662 N N . LEU A 1 206 ? -10 -3.559 -2.605 1 90.06 206 LEU A N 1
ATOM 1663 C CA . LEU A 1 206 ? -10.68 -4.77 -2.174 1 90.06 206 LEU A CA 1
ATOM 1664 C C . LEU A 1 206 ? -10.734 -4.855 -0.652 1 90.06 206 LEU A C 1
ATOM 1666 O O . LEU A 1 206 ? -11.641 -5.477 -0.09 1 90.06 206 LEU A O 1
ATOM 1670 N N . ASN A 1 207 ? -9.781 -4.207 -0.06 1 87.44 207 ASN A N 1
ATOM 1671 C CA . ASN A 1 207 ? -9.695 -4.297 1.394 1 87.44 207 ASN A CA 1
ATOM 1672 C C . ASN A 1 207 ? -10.219 -3.029 2.064 1 87.44 207 ASN A C 1
ATOM 1674 O O . ASN A 1 207 ? -9.977 -2.811 3.254 1 87.44 207 ASN A O 1
ATOM 1678 N N . ARG A 1 208 ? -10.852 -2.229 1.283 1 89.62 208 ARG A N 1
ATOM 1679 C CA . ARG A 1 208 ? -11.445 -1.007 1.816 1 89.62 208 ARG A CA 1
ATOM 1680 C C . ARG A 1 208 ? -12.484 -1.325 2.887 1 89.62 208 ARG A C 1
ATOM 1682 O O . ARG A 1 208 ? -13.289 -2.244 2.725 1 89.62 208 ARG A O 1
ATOM 1689 N N . ARG A 1 209 ? -12.453 -0.598 3.939 1 93.69 209 ARG A N 1
ATOM 1690 C CA . ARG A 1 209 ? -13.383 -0.804 5.043 1 93.69 209 ARG A CA 1
ATOM 1691 C C . ARG A 1 209 ? -14.367 0.356 5.156 1 93.69 209 ARG A C 1
ATOM 1693 O O . ARG A 1 209 ? -14.07 1.471 4.719 1 93.69 209 ARG A O 1
ATOM 1700 N N . LYS A 1 210 ? -15.547 0.027 5.59 1 95.5 210 LYS A N 1
ATOM 1701 C CA . LYS A 1 210 ? -16.531 1.051 5.957 1 95.5 210 LYS A CA 1
ATOM 1702 C C . LYS A 1 210 ? -16.375 1.454 7.422 1 95.5 210 LYS A C 1
ATOM 1704 O O . LYS A 1 210 ? -16.562 0.631 8.32 1 95.5 210 LYS A O 1
ATOM 1709 N N . ILE A 1 211 ? -16.031 2.711 7.621 1 97.38 211 ILE A N 1
ATOM 1710 C CA . ILE A 1 211 ? -15.781 3.195 8.977 1 97.38 211 ILE A CA 1
ATOM 1711 C C . ILE A 1 211 ? -16.844 4.223 9.359 1 97.38 211 ILE A C 1
ATOM 1713 O O . ILE A 1 211 ? -16.984 5.258 8.703 1 97.38 211 ILE A O 1
ATOM 1717 N N . LEU A 1 212 ? -17.641 3.893 10.367 1 98.25 212 LEU A N 1
ATOM 1718 C CA . LEU A 1 212 ? -18.578 4.855 10.953 1 98.25 212 LEU A CA 1
ATOM 1719 C C . LEU A 1 212 ? -17.938 5.566 12.141 1 98.25 212 LEU A C 1
ATOM 1721 O O . LEU A 1 212 ? -17.453 4.918 13.078 1 98.25 212 LEU A O 1
ATOM 1725 N N . VAL A 1 213 ? -17.891 6.855 12.094 1 98.25 213 VAL A N 1
ATOM 1726 C CA . VAL A 1 213 ? -17.266 7.633 13.148 1 98.25 213 VAL A CA 1
ATOM 1727 C C . VAL A 1 213 ? -18.312 8.422 13.914 1 98.25 213 VAL A C 1
ATOM 1729 O O . VAL A 1 213 ? -19.016 9.266 13.336 1 98.25 213 VAL A O 1
ATOM 1732 N N . CYS A 1 214 ? -18.453 8.117 15.164 1 97.56 214 CYS A N 1
ATOM 1733 C CA . CYS A 1 214 ? -19.344 8.844 16.047 1 97.56 214 CYS A CA 1
ATOM 1734 C C . CYS A 1 214 ? -18.578 9.883 16.859 1 97.56 214 CYS A C 1
ATOM 1736 O O . CYS A 1 214 ? -17.766 9.531 17.719 1 97.56 214 CYS A O 1
ATOM 1738 N N . VAL A 1 215 ? -18.859 11.094 16.625 1 96.31 215 VAL A N 1
ATOM 1739 C CA . VAL A 1 215 ? -18.188 12.164 17.344 1 96.31 215 VAL A CA 1
ATOM 1740 C C . VAL A 1 215 ? -19.125 13.352 17.516 1 96.31 215 VAL A C 1
ATOM 1742 O O . VAL A 1 215 ? -20.078 13.508 16.734 1 96.31 215 VAL A O 1
ATOM 1745 N N . ASN A 1 216 ? -18.953 14.07 18.578 1 92 216 ASN A N 1
ATOM 1746 C CA . ASN A 1 216 ? -19.781 15.242 18.844 1 92 216 ASN A CA 1
ATOM 1747 C C . ASN A 1 216 ? -18.906 16.453 19.188 1 92 216 ASN A C 1
ATOM 1749 O O . ASN A 1 216 ? -17.734 16.312 19.516 1 92 216 ASN A O 1
ATOM 1753 N N . GLY A 1 217 ? -19.453 17.641 18.938 1 87.19 217 GLY A N 1
ATOM 1754 C CA . GLY A 1 217 ? -18.875 18.922 19.328 1 87.19 217 GLY A CA 1
ATOM 1755 C C . GLY A 1 217 ? -19.891 19.922 19.828 1 87.19 217 GLY A C 1
ATOM 1756 O O . GLY A 1 217 ? -20.984 20.016 19.281 1 87.19 217 GLY A O 1
ATOM 1757 N N . SER A 1 218 ? -19.641 20.438 20.969 1 84.81 218 SER A N 1
ATOM 1758 C CA . SER A 1 218 ? -20.469 21.5 21.547 1 84.81 218 SER A CA 1
ATOM 1759 C C . SER A 1 218 ? -19.625 22.469 22.375 1 84.81 218 SER A C 1
ATOM 1761 O O . SER A 1 218 ? -18.422 22.266 22.562 1 84.81 218 SER A O 1
ATOM 1763 N N . ASN A 1 219 ? -20.25 23.5 22.781 1 77.06 219 ASN A N 1
ATOM 1764 C CA . ASN A 1 219 ? -19.547 24.453 23.625 1 77.06 219 ASN A CA 1
ATOM 1765 C C . ASN A 1 219 ? -19.109 23.828 24.953 1 77.06 219 ASN A C 1
ATOM 1767 O O . ASN A 1 219 ? -18.062 24.172 25.5 1 77.06 219 ASN A O 1
ATOM 1771 N N . LYS A 1 220 ? -19.875 22.891 25.328 1 74.19 220 LYS A N 1
ATOM 1772 C CA . LYS A 1 220 ? -19.594 22.234 26.594 1 74.19 220 LYS A CA 1
ATOM 1773 C C . LYS A 1 220 ? -18.5 21.172 26.438 1 74.19 220 LYS A C 1
ATOM 1775 O O . LYS A 1 220 ? -17.578 21.094 27.266 1 74.19 220 LYS A O 1
ATOM 1780 N N . ILE A 1 221 ? -18.578 20.469 25.375 1 74.75 221 ILE A N 1
ATOM 1781 C CA . ILE A 1 221 ? -17.641 19.359 25.172 1 74.75 221 ILE A CA 1
ATOM 1782 C C . ILE A 1 221 ? -16.375 19.875 24.5 1 74.75 221 ILE A C 1
ATOM 1784 O O . ILE A 1 221 ? -15.297 19.312 24.688 1 74.75 221 ILE A O 1
ATOM 1788 N N . GLY A 1 222 ? -16.516 20.984 23.734 1 77.56 222 GLY A N 1
ATOM 1789 C CA . GLY A 1 222 ? -15.398 21.484 22.953 1 77.56 222 GLY A CA 1
ATOM 1790 C C . GLY A 1 222 ? -15.258 20.797 21.609 1 77.56 222 GLY A C 1
ATOM 1791 O O . GLY A 1 222 ? -16.141 20.031 21.203 1 77.56 222 GLY A O 1
ATOM 1792 N N . LEU A 1 223 ? -14.18 21.109 20.891 1 82.19 223 LEU A N 1
ATOM 1793 C CA . LEU A 1 223 ? -13.961 20.578 19.547 1 82.19 223 LEU A CA 1
ATOM 1794 C C . LEU A 1 223 ? -12.758 19.656 19.516 1 82.19 223 LEU A C 1
ATOM 1796 O O . LEU A 1 223 ? -12.359 19.172 18.438 1 82.19 223 LEU A O 1
ATOM 1800 N N . GLY A 1 224 ? -12.195 19.422 20.594 1 83.62 224 GLY A N 1
ATOM 1801 C CA . GLY A 1 224 ? -10.992 18.609 20.672 1 83.62 224 GLY A CA 1
ATOM 1802 C C . GLY A 1 224 ? -11.164 17.234 20.062 1 83.62 224 GLY A C 1
ATOM 1803 O O . GLY A 1 224 ? -10.281 16.75 19.344 1 83.62 224 GLY A O 1
ATOM 1804 N N . HIS A 1 225 ? -12.32 16.641 20.234 1 88.5 225 HIS A N 1
ATOM 1805 C CA . HIS A 1 225 ? -12.555 15.281 19.75 1 88.5 225 HIS A CA 1
ATOM 1806 C C . HIS A 1 225 ? -12.805 15.281 18.234 1 88.5 225 HIS A C 1
ATOM 1808 O O . HIS A 1 225 ? -12.469 14.312 17.547 1 88.5 225 HIS A O 1
ATOM 1814 N N . VAL A 1 226 ? -13.43 16.328 17.828 1 89.94 226 VAL A N 1
ATOM 1815 C CA . VAL A 1 226 ? -13.609 16.469 16.375 1 89.94 226 VAL A CA 1
ATOM 1816 C C . VAL A 1 226 ? -12.242 16.531 15.703 1 89.94 226 VAL A C 1
ATOM 1818 O O . VAL A 1 226 ? -11.984 15.82 14.727 1 89.94 226 VAL A O 1
ATOM 1821 N N . TYR A 1 227 ? -11.391 17.297 16.266 1 86.88 227 TYR A N 1
ATOM 1822 C CA . TYR A 1 227 ? -10.047 17.438 15.711 1 86.88 227 TYR A CA 1
ATOM 1823 C C . TYR A 1 227 ? -9.266 16.125 15.836 1 86.88 227 TYR A C 1
ATOM 1825 O O . TYR A 1 227 ? -8.516 15.766 14.93 1 86.88 227 TYR A O 1
ATOM 1833 N N . ASN A 1 228 ? -9.477 15.523 16.922 1 91.44 228 ASN A N 1
ATOM 1834 C CA . ASN A 1 228 ? -8.836 14.234 17.125 1 91.44 228 ASN A CA 1
ATOM 1835 C C . ASN A 1 228 ? -9.219 13.234 16.031 1 91.44 228 ASN A C 1
ATOM 1837 O O . ASN A 1 228 ? -8.359 12.547 15.484 1 91.44 228 ASN A O 1
ATOM 1841 N N . MET A 1 229 ? -10.438 13.164 15.703 1 93.81 229 MET A N 1
ATOM 1842 C CA . MET A 1 229 ? -10.93 12.25 14.688 1 93.81 229 MET A CA 1
ATOM 1843 C C . MET A 1 229 ? -10.391 12.617 13.312 1 93.81 229 MET A C 1
ATOM 1845 O O . MET A 1 229 ? -10 11.742 12.531 1 93.81 229 MET A O 1
ATOM 1849 N N . ILE A 1 230 ? -10.328 13.898 13.117 1 91.44 230 ILE A N 1
ATOM 1850 C CA . ILE A 1 230 ? -9.781 14.344 11.836 1 91.44 230 ILE A CA 1
ATOM 1851 C C . ILE A 1 230 ? -8.336 13.859 11.695 1 91.44 230 ILE A C 1
ATOM 1853 O O . ILE A 1 230 ? -7.953 13.336 10.648 1 91.44 230 ILE A O 1
ATOM 1857 N N . THR A 1 231 ? -7.602 13.977 12.703 1 91.5 231 THR A N 1
ATOM 1858 C CA . THR A 1 231 ? -6.195 13.586 12.703 1 91.5 231 THR A CA 1
ATOM 1859 C C . THR A 1 231 ? -6.051 12.094 12.422 1 91.5 231 THR A C 1
ATOM 1861 O O . THR A 1 231 ? -5.238 11.688 11.586 1 91.5 231 THR A O 1
ATOM 1864 N N . ILE A 1 232 ? -6.848 11.344 13.039 1 94.44 232 ILE A N 1
ATOM 1865 C CA . ILE A 1 232 ? -6.781 9.891 12.891 1 94.44 232 ILE A CA 1
ATOM 1866 C C . ILE A 1 232 ? -7.27 9.492 11.5 1 94.44 232 ILE A C 1
ATOM 1868 O O . ILE A 1 232 ? -6.621 8.703 10.805 1 94.44 232 ILE A O 1
ATOM 1872 N N . LEU A 1 233 ? -8.359 10.062 11.047 1 94 233 LEU A N 1
ATOM 1873 C CA . LEU A 1 233 ? -9.023 9.672 9.805 1 94 233 LEU A CA 1
ATOM 1874 C C . LEU A 1 233 ? -8.18 10.047 8.594 1 94 233 LEU A C 1
ATOM 1876 O O . LEU A 1 233 ? -8.297 9.43 7.535 1 94 233 LEU A O 1
ATOM 1880 N N . ASN A 1 234 ? -7.328 11.016 8.789 1 88.75 234 ASN A N 1
ATOM 1881 C CA . ASN A 1 234 ? -6.43 11.406 7.707 1 88.75 234 ASN A CA 1
ATOM 1882 C C . ASN A 1 234 ? -5.555 10.242 7.258 1 88.75 234 ASN A C 1
ATOM 1884 O O . ASN A 1 234 ? -5.168 10.164 6.094 1 88.75 234 ASN A O 1
ATOM 1888 N N . TYR A 1 235 ? -5.312 9.367 8.102 1 89.5 235 TYR A N 1
ATOM 1889 C CA . TYR A 1 235 ? -4.465 8.227 7.789 1 89.5 235 TYR A CA 1
ATOM 1890 C C . TYR A 1 235 ? -5.305 7.035 7.336 1 89.5 235 TYR A C 1
ATOM 1892 O O . TYR A 1 235 ? -4.77 5.961 7.047 1 89.5 235 TYR A O 1
ATOM 1900 N N . LEU A 1 236 ? -6.613 7.223 7.25 1 91.88 236 LEU A N 1
ATOM 1901 C CA . LEU A 1 236 ? -7.523 6.148 6.867 1 91.88 236 LEU A CA 1
ATOM 1902 C C . LEU A 1 236 ? -8.375 6.555 5.668 1 91.88 236 LEU A C 1
ATOM 1904 O O . LEU A 1 236 ? -9.461 6.016 5.461 1 91.88 236 LEU A O 1
ATOM 1908 N N . ARG A 1 237 ? -7.918 7.445 4.973 1 87.94 237 ARG A N 1
ATOM 1909 C CA . ARG A 1 237 ? -8.695 8.117 3.932 1 87.94 237 ARG A CA 1
ATOM 1910 C C . ARG A 1 237 ? -8.984 7.164 2.773 1 87.94 237 ARG A C 1
ATOM 1912 O O . ARG A 1 237 ? -9.875 7.426 1.96 1 87.94 237 ARG A O 1
ATOM 1919 N N . ASN A 1 238 ? -8.328 6.145 2.615 1 83 238 ASN A N 1
ATOM 1920 C CA . ASN A 1 238 ? -8.602 5.18 1.556 1 83 238 ASN A CA 1
ATOM 1921 C C . ASN A 1 238 ? -9.805 4.305 1.89 1 83 238 ASN A C 1
ATOM 1923 O O . ASN A 1 238 ? -10.25 3.502 1.063 1 83 238 ASN A O 1
ATOM 1927 N N . ASN A 1 239 ? -10.352 4.469 3.016 1 91.44 239 ASN A N 1
ATOM 1928 C CA . ASN A 1 239 ? -11.555 3.756 3.432 1 91.44 239 ASN A CA 1
ATOM 1929 C C . ASN A 1 239 ? -12.812 4.586 3.188 1 91.44 239 ASN A C 1
ATOM 1931 O O . ASN A 1 239 ? -12.719 5.773 2.861 1 91.44 239 ASN A O 1
ATOM 1935 N N . GLU A 1 240 ? -13.953 3.928 3.205 1 91.94 240 GLU A N 1
ATOM 1936 C CA . GLU A 1 240 ? -15.219 4.652 3.184 1 91.94 240 GLU A CA 1
ATOM 1937 C C . GLU A 1 240 ? -15.594 5.148 4.578 1 91.94 240 GLU A C 1
ATOM 1939 O O . GLU A 1 240 ? -15.867 4.344 5.473 1 91.94 240 GLU A O 1
ATOM 1944 N N . ILE A 1 241 ? -15.633 6.477 4.719 1 95.69 241 ILE A N 1
ATOM 1945 C CA . ILE A 1 241 ? -15.805 7.051 6.047 1 95.69 241 ILE A CA 1
ATOM 1946 C C . ILE A 1 241 ? -17.109 7.836 6.102 1 95.69 241 ILE A C 1
ATOM 1948 O O . ILE A 1 241 ? -17.406 8.625 5.203 1 95.69 241 ILE A O 1
ATOM 1952 N N . LEU A 1 242 ? -17.922 7.562 7.043 1 97.5 242 LEU A N 1
ATOM 1953 C CA . LEU A 1 242 ? -19.109 8.336 7.363 1 97.5 242 LEU A CA 1
ATOM 1954 C C . LEU A 1 242 ? -19.062 8.836 8.805 1 97.5 242 LEU A C 1
ATOM 1956 O O . LEU A 1 242 ? -18.922 8.039 9.734 1 97.5 242 LEU A O 1
ATOM 1960 N N . ILE A 1 243 ? -19.141 10.109 8.977 1 97.94 243 ILE A N 1
ATOM 1961 C CA . ILE A 1 243 ? -19.141 10.703 10.305 1 97.94 243 ILE A CA 1
ATOM 1962 C C . ILE A 1 243 ? -20.578 11.039 10.727 1 97.94 243 ILE A C 1
ATOM 1964 O O . ILE A 1 243 ? -21.344 11.602 9.938 1 97.94 243 ILE A O 1
ATOM 1968 N N . VAL A 1 244 ? -20.922 10.656 11.891 1 97.81 244 VAL A N 1
ATOM 1969 C CA . VAL A 1 244 ? -22.266 10.961 12.398 1 97.81 244 VAL A CA 1
ATOM 1970 C C . VAL A 1 244 ? -22.156 11.797 13.672 1 97.81 244 VAL A C 1
ATOM 1972 O O . VAL A 1 244 ? -21.266 11.578 14.5 1 97.81 244 VAL A O 1
ATOM 1975 N N . MET A 1 245 ? -23 12.797 13.758 1 96.69 245 MET A N 1
ATOM 1976 C CA . MET A 1 245 ? -23.062 13.688 14.906 1 96.69 245 MET A CA 1
ATOM 1977 C C . MET A 1 245 ? -24.516 13.836 15.391 1 96.69 245 MET A C 1
ATOM 1979 O O . MET A 1 245 ? -25.438 13.781 14.586 1 96.69 245 MET A O 1
ATOM 1983 N N . GLU A 1 246 ? -24.609 13.984 16.656 1 94.81 246 GLU A N 1
ATOM 1984 C CA . GLU A 1 246 ? -25.922 14.367 17.172 1 94.81 246 GLU A CA 1
ATOM 1985 C C . GLU A 1 246 ? -26.297 15.781 16.703 1 94.81 246 GLU A C 1
ATOM 1987 O O . GLU A 1 246 ? -25.469 16.688 16.75 1 94.81 246 GLU A O 1
ATOM 1992 N N . LYS A 1 247 ? -27.5 15.945 16.359 1 94.31 247 LYS A N 1
ATOM 1993 C CA . LYS A 1 247 ? -27.953 17.219 15.797 1 94.31 247 LYS A CA 1
ATOM 1994 C C . LYS A 1 247 ? -27.75 18.359 16.797 1 94.31 247 LYS A C 1
ATOM 1996 O O . LYS A 1 247 ? -27.453 19.484 16.391 1 94.31 247 LYS A O 1
ATOM 2001 N N . SER A 1 248 ? -27.891 18.062 18.047 1 91.5 248 SER A N 1
ATOM 2002 C CA . SER A 1 248 ? -27.75 19.094 19.078 1 91.5 248 SER A CA 1
ATOM 2003 C C . SER A 1 248 ? -26.297 19.359 19.406 1 91.5 248 SER A C 1
ATOM 2005 O O . SER A 1 248 ? -25.969 20.328 20.094 1 91.5 248 SER A O 1
ATOM 2007 N N . LYS A 1 249 ? -25.406 18.609 18.953 1 91.25 249 LYS A N 1
ATOM 2008 C CA . LYS A 1 249 ? -23.984 18.703 19.25 1 91.25 249 LYS A CA 1
ATOM 2009 C C . LYS A 1 249 ? -23.156 18.641 17.969 1 91.25 249 LYS A C 1
ATOM 2011 O O . LYS A 1 249 ? -22.219 17.844 17.875 1 91.25 249 LYS A O 1
ATOM 2016 N N . ASN A 1 250 ? -23.5 19.5 17.047 1 89 250 ASN A N 1
ATOM 2017 C CA . ASN A 1 250 ? -22.875 19.375 15.734 1 89 250 ASN A CA 1
ATOM 2018 C C . ASN A 1 250 ? -21.859 20.484 15.492 1 89 250 ASN A C 1
ATOM 2020 O O . ASN A 1 250 ? -21.516 20.781 14.344 1 89 250 ASN A O 1
ATOM 2024 N N . LEU A 1 251 ? -21.453 21.047 16.688 1 85.38 251 LEU A N 1
ATOM 2025 C CA . LEU A 1 251 ? -20.406 22.047 16.516 1 85.38 251 LEU A CA 1
ATOM 2026 C C . LEU A 1 251 ? -19.156 21.422 15.906 1 85.38 251 LEU A C 1
ATOM 2028 O O . LEU A 1 251 ? -18.719 20.344 16.328 1 85.38 251 LEU A O 1
ATOM 2032 N N . GLY A 1 252 ? -18.578 21.969 14.844 1 86.44 252 GLY A N 1
ATOM 2033 C CA . GLY A 1 252 ? -17.375 21.469 14.203 1 86.44 252 GLY A CA 1
ATOM 2034 C C . GLY A 1 252 ? -17.656 20.75 12.898 1 86.44 252 GLY A C 1
ATOM 2035 O O . GLY A 1 252 ? -16.719 20.328 12.203 1 86.44 252 GLY A O 1
ATOM 2036 N N . HIS A 1 253 ? -19.016 20.594 12.578 1 91.06 253 HIS A N 1
ATOM 2037 C CA . HIS A 1 253 ? -19.359 19.859 11.367 1 91.06 253 HIS A CA 1
ATOM 2038 C C . HIS A 1 253 ? -18.781 20.531 10.133 1 91.06 253 HIS A C 1
ATOM 2040 O O . HIS A 1 253 ? -18.422 19.859 9.164 1 91.06 253 HIS A O 1
ATOM 2046 N N . GLN A 1 254 ? -18.609 21.797 10.195 1 87.56 254 GLN A N 1
ATOM 2047 C CA . GLN A 1 254 ? -18.062 22.516 9.055 1 87.56 254 GLN A CA 1
ATOM 2048 C C . GLN A 1 254 ? -16.609 22.172 8.828 1 87.56 254 GLN A C 1
ATOM 2050 O O . GLN A 1 254 ? -16.156 22.078 7.68 1 87.56 254 GLN A O 1
ATOM 2055 N N . LYS A 1 255 ? -15.961 22.047 9.922 1 84.94 255 LYS A N 1
ATOM 2056 C CA . LYS A 1 255 ? -14.562 21.641 9.812 1 84.94 255 LYS A CA 1
ATOM 2057 C C . LYS A 1 255 ? -14.43 20.266 9.164 1 84.94 255 LYS A C 1
ATOM 2059 O O . LYS A 1 255 ? -13.523 20.047 8.359 1 84.94 255 LYS A O 1
ATOM 2064 N N . LEU A 1 256 ? -15.32 19.391 9.469 1 91.25 256 LEU A N 1
ATOM 2065 C CA . LEU A 1 256 ? -15.336 18.047 8.898 1 91.25 256 LEU A CA 1
ATOM 2066 C C . LEU A 1 256 ? -15.656 18.094 7.406 1 91.25 256 LEU A C 1
ATOM 2068 O O . LEU A 1 256 ? -14.984 17.453 6.602 1 91.25 256 LEU A O 1
ATOM 2072 N N . ARG A 1 257 ? -16.531 18.938 7.074 1 88.62 257 ARG A N 1
ATOM 2073 C CA . ARG A 1 257 ? -16.938 19.062 5.68 1 88.62 257 ARG A CA 1
ATOM 2074 C C . ARG A 1 257 ? -15.836 19.719 4.844 1 88.62 257 ARG A C 1
ATOM 2076 O O . ARG A 1 257 ? -15.648 19.359 3.678 1 88.62 257 ARG A O 1
ATOM 2083 N N . LYS A 1 258 ? -15.172 20.578 5.496 1 82.31 258 LYS A N 1
ATOM 2084 C CA . LYS A 1 258 ? -14.055 21.219 4.812 1 82.31 258 LYS A CA 1
ATOM 2085 C C . LYS A 1 258 ? -12.961 20.203 4.469 1 82.31 258 LYS A C 1
ATOM 2087 O O . LYS A 1 258 ? -12.227 20.391 3.496 1 82.31 258 LYS A O 1
ATOM 2092 N N . GLN A 1 259 ? -12.945 19.188 5.258 1 85.31 259 GLN A N 1
ATOM 2093 C CA . GLN A 1 259 ? -11.992 18.109 4.996 1 85.31 259 GLN A CA 1
ATOM 2094 C C . GLN A 1 259 ? -12.594 17.062 4.059 1 85.31 259 GLN A C 1
ATOM 2096 O O . GLN A 1 259 ? -12.031 15.984 3.891 1 85.31 259 GLN A O 1
ATOM 2101 N N . LEU A 1 260 ? -13.773 17.344 3.512 1 85.62 260 LEU A N 1
ATOM 2102 C CA . LEU A 1 260 ? -14.469 16.562 2.502 1 85.62 260 LEU A CA 1
ATOM 2103 C C . LEU A 1 260 ? -14.984 15.25 3.092 1 85.62 260 LEU A C 1
ATOM 2105 O O . LEU A 1 260 ? -15.055 14.234 2.395 1 85.62 260 LEU A O 1
ATOM 2109 N N . TYR A 1 261 ? -15.227 15.242 4.379 1 91.12 261 TYR A N 1
ATOM 2110 C CA . TYR A 1 261 ? -15.875 14.078 4.98 1 91.12 261 TYR A CA 1
ATOM 2111 C C . TYR A 1 261 ? -17.391 14.148 4.809 1 91.12 261 TYR A C 1
ATOM 2113 O O . TYR A 1 261 ? -17.969 15.234 4.828 1 91.12 261 TYR A O 1
ATOM 2121 N N . 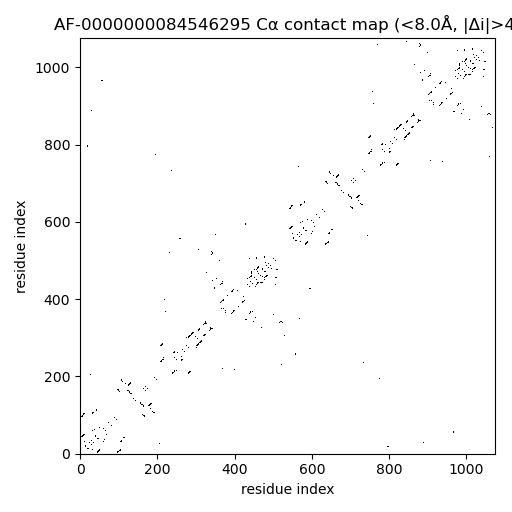LYS A 1 262 ? -17.984 13.039 4.617 1 93.44 262 LYS A N 1
ATOM 2122 C CA . LYS A 1 262 ? -19.438 12.938 4.664 1 93.44 262 LYS A CA 1
ATOM 2123 C C . LYS A 1 262 ? -19.938 12.953 6.102 1 93.44 262 LYS A C 1
ATOM 2125 O O . LYS A 1 262 ? -19.5 12.156 6.93 1 93.44 262 LYS A O 1
ATOM 2130 N N . VAL A 1 263 ? -20.875 13.906 6.375 1 96.5 263 VAL A N 1
ATOM 2131 C CA . VAL A 1 263 ? -21.391 14.055 7.73 1 96.5 263 VAL A CA 1
ATOM 2132 C C . VAL A 1 263 ? -22.906 13.898 7.723 1 96.5 263 VAL A C 1
ATOM 2134 O O . VAL A 1 263 ? -23.594 14.5 6.895 1 96.5 263 VAL A O 1
ATOM 2137 N N . LYS A 1 264 ? -23.422 13.062 8.547 1 97.12 264 LYS A N 1
ATOM 2138 C CA . LYS A 1 264 ? -24.859 12.914 8.758 1 97.12 264 LYS A CA 1
ATOM 2139 C C . LYS A 1 264 ? -25.234 13.234 10.203 1 97.12 264 LYS A C 1
ATOM 2141 O O . LYS A 1 264 ? -24.438 12.992 11.125 1 97.12 264 LYS A O 1
ATOM 2146 N N . PHE A 1 265 ? -26.391 13.75 10.32 1 96.81 265 PHE A N 1
ATOM 2147 C CA . PHE A 1 265 ? -26.891 14.094 11.648 1 96.81 265 PHE A CA 1
ATOM 2148 C C . PHE A 1 265 ? -28.016 13.148 12.062 1 96.81 265 PHE A C 1
ATOM 2150 O O . PHE A 1 265 ? -28.719 12.602 11.211 1 96.81 265 PHE A O 1
ATOM 2157 N N . TYR A 1 266 ? -28.094 12.938 13.336 1 96.31 266 TYR A N 1
ATOM 2158 C CA . TYR A 1 266 ? -29.219 12.18 13.875 1 96.31 266 TYR A CA 1
ATOM 2159 C C . TYR A 1 266 ? -29.781 12.844 15.125 1 96.31 266 TYR A C 1
ATOM 2161 O O . TYR A 1 266 ? -29.047 13.531 15.844 1 96.31 266 TYR A O 1
ATOM 2169 N N . SER A 1 267 ? -31.047 12.586 15.406 1 94.94 267 SER A N 1
ATOM 2170 C CA . SER A 1 267 ? -31.703 13.258 16.531 1 94.94 267 SER A CA 1
ATOM 2171 C C . SER A 1 267 ? -32.156 12.258 17.594 1 94.94 267 SER A C 1
ATOM 2173 O O . SER A 1 267 ? -32.375 12.633 18.75 1 94.94 267 SER A O 1
ATOM 2175 N N . ASN A 1 268 ? -32.344 11.023 17.156 1 93.12 268 ASN A N 1
ATOM 2176 C CA . ASN A 1 268 ? -32.781 10 18.094 1 93.12 268 ASN A CA 1
ATOM 2177 C C . ASN A 1 268 ? -32.219 8.633 17.75 1 93.12 268 ASN A C 1
ATOM 2179 O O . ASN A 1 268 ? -31.5 8.484 16.75 1 93.12 268 ASN A O 1
ATOM 2183 N N . ASN A 1 269 ? -32.469 7.738 18.609 1 92.44 269 ASN A N 1
ATOM 2184 C CA . ASN A 1 269 ? -31.922 6.395 18.469 1 92.44 269 ASN A CA 1
ATOM 2185 C C . ASN A 1 269 ? -32.406 5.719 17.188 1 92.44 269 ASN A C 1
ATOM 2187 O O . ASN A 1 269 ? -31.703 4.938 16.562 1 92.44 269 ASN A O 1
ATOM 2191 N N . LYS A 1 270 ? -33.594 6.023 16.844 1 93.94 270 LYS A N 1
ATOM 2192 C CA . LYS A 1 270 ? -34.188 5.426 15.633 1 93.94 270 LYS A CA 1
ATOM 2193 C C . LYS A 1 270 ? -33.406 5.867 14.391 1 93.94 270 LYS A C 1
ATOM 2195 O O . LYS A 1 270 ? -33.094 5.043 13.531 1 93.94 270 LYS A O 1
ATOM 2200 N N . GLU A 1 271 ? -33.125 7.105 14.359 1 96 271 GLU A N 1
ATOM 2201 C CA . GLU A 1 271 ? -32.375 7.637 13.234 1 96 271 GLU A CA 1
ATOM 2202 C C . GLU A 1 271 ? -30.953 7.066 13.203 1 96 271 GLU A C 1
ATOM 2204 O O . GLU A 1 271 ? -30.438 6.711 12.141 1 96 271 GLU A O 1
ATOM 2209 N N . PHE A 1 272 ? -30.406 6.984 14.359 1 95.81 272 PHE A N 1
ATOM 2210 C CA . PHE A 1 272 ? -29.062 6.434 14.461 1 95.81 272 PHE A CA 1
ATOM 2211 C C . PHE A 1 272 ? -29.031 4.984 13.984 1 95.81 272 PHE A C 1
ATOM 2213 O O . PHE A 1 272 ? -28.141 4.594 13.227 1 95.81 272 PHE A O 1
ATOM 2220 N N . ASN A 1 273 ? -29.984 4.254 14.398 1 94.44 273 ASN A N 1
ATOM 2221 C CA . ASN A 1 273 ? -30.078 2.855 13.992 1 94.44 273 ASN A CA 1
ATOM 2222 C C . ASN A 1 273 ? -30.281 2.725 12.484 1 94.44 273 ASN A C 1
ATOM 2224 O O . ASN A 1 273 ? -29.766 1.79 11.867 1 94.44 273 ASN A O 1
ATOM 2228 N N . GLY A 1 274 ? -31.078 3.611 11.969 1 95.06 274 GLY A N 1
ATOM 2229 C CA . GLY A 1 274 ? -31.25 3.629 10.531 1 95.06 274 GLY A CA 1
ATOM 2230 C C . GLY A 1 274 ? -29.953 3.834 9.773 1 95.06 274 GLY A C 1
ATOM 2231 O O . GLY A 1 274 ? -29.703 3.17 8.766 1 95.06 274 GLY A O 1
ATOM 2232 N N . ILE A 1 275 ? -29.109 4.691 10.281 1 95.94 275 ILE A N 1
ATOM 2233 C CA . ILE A 1 275 ? -27.828 4.961 9.672 1 95.94 275 ILE A CA 1
ATOM 2234 C C . ILE A 1 275 ? -26.938 3.713 9.75 1 95.94 275 ILE A C 1
ATOM 2236 O O . ILE A 1 275 ? -26.312 3.326 8.758 1 95.94 275 ILE A O 1
ATOM 2240 N N . LEU A 1 276 ? -26.969 3.094 10.891 1 95.5 276 LEU A N 1
ATOM 2241 C CA . LEU A 1 276 ? -26.172 1.894 11.125 1 95.5 276 LEU A CA 1
ATOM 2242 C C . LEU A 1 276 ? -26.594 0.771 10.18 1 95.5 276 LEU A C 1
ATOM 2244 O O . LEU A 1 276 ? -25.734 0.11 9.578 1 95.5 276 LEU A O 1
ATOM 2248 N N . GLN A 1 277 ? -27.812 0.591 10.039 1 93.75 277 GLN A N 1
ATOM 2249 C CA . GLN A 1 277 ? -28.344 -0.49 9.219 1 93.75 277 GLN A CA 1
ATOM 2250 C C . GLN A 1 277 ? -28.062 -0.249 7.738 1 93.75 277 GLN A C 1
ATOM 2252 O O . GLN A 1 277 ? -27.844 -1.195 6.98 1 93.75 277 GLN A O 1
ATOM 2257 N N . ASN A 1 278 ? -28.141 0.973 7.387 1 93.44 278 ASN A N 1
ATOM 2258 C CA . ASN A 1 278 ? -27.922 1.318 5.988 1 93.44 278 ASN A CA 1
ATOM 2259 C C . ASN A 1 278 ? -26.438 1.275 5.621 1 93.44 278 ASN A C 1
ATOM 2261 O O . ASN A 1 278 ? -26.078 0.801 4.547 1 93.44 278 ASN A O 1
ATOM 2265 N N . PHE A 1 279 ? -25.594 1.733 6.496 1 94.56 279 PHE A N 1
ATOM 2266 C CA . PHE A 1 279 ? -24.188 1.876 6.199 1 94.56 279 PHE A CA 1
ATOM 2267 C C . PHE A 1 279 ? -23.453 0.556 6.406 1 94.56 279 PHE A C 1
ATOM 2269 O O . PHE A 1 279 ? -22.453 0.273 5.727 1 94.56 279 PHE A O 1
ATOM 2276 N N . LYS A 1 280 ? -23.891 -0.259 7.359 1 94.75 280 LYS A N 1
ATOM 2277 C CA . LYS A 1 280 ? -23.297 -1.553 7.699 1 94.75 280 LYS A CA 1
ATOM 2278 C C . LYS A 1 280 ? -21.781 -1.446 7.848 1 94.75 280 LYS A C 1
ATOM 2280 O O . LYS A 1 280 ? -21.031 -2.08 7.102 1 94.75 280 LYS A O 1
ATOM 2285 N N . PRO A 1 281 ? -21.328 -0.72 8.844 1 96.69 281 PRO A N 1
ATOM 2286 C CA . PRO A 1 281 ? -19.891 -0.468 9.008 1 96.69 281 PRO A CA 1
ATOM 2287 C C . PRO A 1 281 ? -19.109 -1.713 9.43 1 96.69 281 PRO A C 1
ATOM 2289 O O . PRO A 1 281 ? -19.641 -2.547 10.172 1 96.69 281 PRO A O 1
ATOM 2292 N N . ASP A 1 282 ? -17.844 -1.826 8.891 1 95.56 282 ASP A N 1
ATOM 2293 C CA . ASP A 1 282 ? -16.906 -2.818 9.383 1 95.56 282 ASP A CA 1
ATOM 2294 C C . ASP A 1 282 ? -16.297 -2.389 10.727 1 95.56 282 ASP A C 1
ATOM 2296 O O . ASP A 1 282 ? -16.094 -3.217 11.609 1 95.56 282 ASP A O 1
ATOM 2300 N N . LEU A 1 283 ? -16.062 -1.078 10.82 1 97.12 283 LEU A N 1
ATOM 2301 C CA . LEU A 1 283 ? -15.461 -0.461 12 1 97.12 283 LEU A CA 1
ATOM 2302 C C . LEU A 1 283 ? -16.328 0.681 12.516 1 97.12 283 LEU A C 1
ATOM 2304 O O . LEU A 1 283 ? -16.906 1.431 11.727 1 97.12 283 LEU A O 1
ATOM 2308 N N . ILE A 1 284 ? -16.422 0.812 13.828 1 97.94 284 ILE A N 1
ATOM 2309 C CA . ILE A 1 284 ? -17.078 1.954 14.461 1 97.94 284 ILE A CA 1
ATOM 2310 C C . ILE A 1 284 ? -16.109 2.648 15.406 1 97.94 284 ILE A C 1
ATOM 2312 O O . ILE A 1 284 ? -15.539 2.014 16.297 1 97.94 284 ILE A O 1
ATOM 2316 N N . PHE A 1 285 ? -15.852 3.889 15.156 1 97.94 285 PHE A N 1
ATOM 2317 C CA . PHE A 1 285 ? -15.07 4.734 16.062 1 97.94 285 PHE A CA 1
ATOM 2318 C C . PHE A 1 285 ? -15.992 5.59 16.922 1 97.94 285 PHE A C 1
ATOM 2320 O O . PHE A 1 285 ? -16.781 6.371 16.406 1 97.94 285 PHE A O 1
ATOM 2327 N N . ASN A 1 286 ? -15.875 5.406 18.234 1 96.94 286 ASN A N 1
ATOM 2328 C CA . ASN A 1 286 ? -16.594 6.242 19.172 1 96.94 286 ASN A CA 1
ATOM 2329 C C . ASN A 1 286 ? -15.672 7.219 19.891 1 96.94 286 ASN A C 1
ATOM 2331 O O . ASN A 1 286 ? -14.891 6.824 20.75 1 96.94 286 ASN A O 1
ATOM 2335 N N . ASP A 1 287 ? -15.797 8.406 19.562 1 94.81 287 ASP A N 1
ATOM 2336 C CA . ASP A 1 287 ? -15.086 9.453 20.281 1 94.81 287 ASP A CA 1
ATOM 2337 C C . ASP A 1 287 ? -16.062 10.414 20.953 1 94.81 287 ASP A C 1
ATOM 2339 O O . ASP A 1 287 ? -16.109 11.602 20.625 1 94.81 287 ASP A O 1
ATOM 2343 N N . ILE A 1 288 ? -16.797 9.836 22.016 1 88.56 288 ILE A N 1
ATOM 2344 C CA . ILE A 1 288 ? -17.875 10.609 22.625 1 88.56 288 ILE A CA 1
ATOM 2345 C C . ILE A 1 288 ? -17.703 10.625 24.141 1 88.56 288 ILE A C 1
ATOM 2347 O O . ILE A 1 288 ? -18.625 10.961 24.891 1 88.56 288 ILE A O 1
ATOM 2351 N N . LEU A 1 289 ? -16.562 10.242 24.688 1 83.69 289 LEU A N 1
ATOM 2352 C CA . LEU A 1 289 ? -16.062 10.445 26.031 1 83.69 289 LEU A CA 1
ATOM 2353 C C . LEU A 1 289 ? -16.688 9.453 27 1 83.69 289 LEU A C 1
ATOM 2355 O O . LEU A 1 289 ? -16.062 9.047 27.984 1 83.69 289 LEU A O 1
ATOM 2359 N N . TYR A 1 290 ? -18.016 9.148 26.781 1 89.5 290 TYR A N 1
ATOM 2360 C CA . TYR A 1 290 ? -18.719 8.32 27.75 1 89.5 290 TYR A CA 1
ATOM 2361 C C . TYR A 1 290 ? -19.781 7.465 27.047 1 89.5 290 TYR A C 1
ATOM 2363 O O . TYR A 1 290 ? -20.797 7.98 26.578 1 89.5 290 TYR A O 1
ATOM 2371 N N . THR A 1 291 ? -19.562 6.164 27.094 1 94.25 291 THR A N 1
ATOM 2372 C CA . THR A 1 291 ? -20.547 5.254 26.5 1 94.25 291 THR A CA 1
ATOM 2373 C C . THR A 1 291 ? -21.219 4.422 27.578 1 94.25 291 THR A C 1
ATOM 2375 O O . THR A 1 291 ? -20.594 4.039 28.562 1 94.25 291 THR A O 1
ATOM 2378 N N . THR A 1 292 ? -22.5 4.211 27.375 1 95.62 292 THR A N 1
ATOM 2379 C CA . THR A 1 292 ? -23.234 3.338 28.281 1 95.62 292 THR A CA 1
ATOM 2380 C C . THR A 1 292 ? -23.203 1.895 27.797 1 95.62 292 THR A C 1
ATOM 2382 O O . THR A 1 292 ? -22.953 1.643 26.609 1 95.62 292 THR A O 1
ATOM 2385 N N . THR A 1 293 ? -23.453 0.991 28.766 1 96.38 293 THR A N 1
ATOM 2386 C CA . THR A 1 293 ? -23.516 -0.422 28.406 1 96.38 293 THR A CA 1
ATOM 2387 C C . THR A 1 293 ? -24.641 -0.672 27.406 1 96.38 293 THR A C 1
ATOM 2389 O O . THR A 1 293 ? -24.469 -1.432 26.438 1 96.38 293 THR A O 1
ATOM 2392 N N . SER A 1 294 ? -25.719 0.033 27.594 1 94.56 294 SER A N 1
ATOM 2393 C CA . SER A 1 294 ? -26.859 -0.134 26.703 1 94.56 294 SER A CA 1
ATOM 2394 C C . SER A 1 294 ? -26.531 0.326 25.281 1 94.56 294 SER A C 1
ATOM 2396 O O . SER A 1 294 ? -26.875 -0.35 24.312 1 94.56 294 SER A O 1
ATOM 2398 N N . TYR A 1 295 ? -25.875 1.357 25.219 1 94.25 295 TYR A N 1
ATOM 2399 C CA . TYR A 1 295 ? -25.469 1.915 23.922 1 94.25 295 TYR A CA 1
ATOM 2400 C C . TYR A 1 295 ? -24.531 0.966 23.188 1 94.25 295 TYR A C 1
ATOM 2402 O O . TYR A 1 295 ? -24.719 0.674 22.016 1 94.25 295 TYR A O 1
ATOM 2410 N N . MET A 1 296 ? -23.594 0.415 23.875 1 96.19 296 MET A N 1
ATOM 2411 C CA . MET A 1 296 ? -22.578 -0.442 23.281 1 96.19 296 MET A CA 1
ATOM 2412 C C . MET A 1 296 ? -23.172 -1.794 22.891 1 96.19 296 MET A C 1
ATOM 2414 O O . MET A 1 296 ? -22.781 -2.377 21.875 1 96.19 296 MET A O 1
ATOM 2418 N N . LYS A 1 297 ? -24.078 -2.258 23.672 1 94.94 297 LYS A N 1
ATOM 2419 C CA . LYS A 1 297 ? -24.75 -3.508 23.328 1 94.94 297 LYS A CA 1
ATOM 2420 C C . LYS A 1 297 ? -25.516 -3.377 22.016 1 94.94 297 LYS A C 1
ATOM 2422 O O . LYS A 1 297 ? -25.531 -4.312 21.203 1 94.94 297 LYS A O 1
ATOM 2427 N N . LYS A 1 298 ? -26.062 -2.256 21.844 1 92.75 298 LYS A N 1
ATOM 2428 C CA . LYS A 1 298 ? -26.75 -1.994 20.578 1 92.75 298 LYS A CA 1
ATOM 2429 C C . LYS A 1 298 ? -25.781 -1.978 19.406 1 92.75 298 LYS A C 1
ATOM 2431 O O . LYS A 1 298 ? -26.078 -2.514 18.344 1 92.75 298 LYS A O 1
ATOM 2436 N N . LEU A 1 299 ? -24.656 -1.414 19.562 1 95.25 299 LEU A N 1
ATOM 2437 C CA . LEU A 1 299 ? -23.641 -1.36 18.516 1 95.25 299 LEU A CA 1
ATOM 2438 C C . LEU A 1 299 ? -23.125 -2.756 18.172 1 95.25 299 LEU A C 1
ATOM 2440 O O . LEU A 1 299 ? -22.859 -3.066 17.016 1 95.25 299 LEU A O 1
ATOM 2444 N N . ARG A 1 300 ? -23.031 -3.561 19.141 1 93.5 300 ARG A N 1
ATOM 2445 C CA . ARG A 1 300 ? -22.484 -4.902 18.984 1 93.5 300 ARG A CA 1
ATOM 2446 C C . ARG A 1 300 ? -23.391 -5.758 18.109 1 93.5 300 ARG A C 1
ATOM 2448 O O . ARG A 1 300 ? -22.922 -6.699 17.453 1 93.5 300 ARG A O 1
ATOM 2455 N N . LYS A 1 301 ? -24.609 -5.383 18.078 1 91.25 301 LYS A N 1
ATOM 2456 C CA . LYS A 1 301 ? -25.547 -6.125 17.25 1 91.25 301 LYS A CA 1
ATOM 2457 C C . LYS A 1 301 ? -25.234 -5.953 15.766 1 91.25 301 LYS A C 1
ATOM 2459 O O . LYS A 1 301 ? -25.641 -6.773 14.938 1 91.25 301 LYS A O 1
ATOM 2464 N N . SER A 1 302 ? -24.531 -4.988 15.375 1 90.81 302 SER A N 1
ATOM 2465 C CA . SER A 1 302 ? -24.172 -4.727 13.984 1 90.81 302 SER A CA 1
ATOM 2466 C C . SER A 1 302 ? -22.969 -5.57 13.555 1 90.81 302 SER A C 1
ATOM 2468 O O . SER A 1 302 ? -22.594 -5.559 12.383 1 90.81 302 SER A O 1
ATOM 2470 N N . ASN A 1 303 ? -22.297 -6.371 14.398 1 90.38 303 ASN A N 1
ATOM 2471 C CA . ASN A 1 303 ? -21.125 -7.199 14.125 1 90.38 303 ASN A CA 1
ATOM 2472 C C . ASN A 1 303 ? -19.953 -6.359 13.625 1 90.38 303 ASN A C 1
ATOM 2474 O O . ASN A 1 303 ? -19.203 -6.789 12.742 1 90.38 303 ASN A O 1
ATOM 2478 N N . SER A 1 304 ? -19.891 -5.121 14.062 1 95 304 SER A N 1
ATOM 2479 C CA . SER A 1 304 ? -18.797 -4.219 13.734 1 95 304 SER A CA 1
ATOM 2480 C C . SER A 1 304 ? -17.672 -4.312 14.766 1 95 304 SER A C 1
ATOM 2482 O O . SER A 1 304 ? -17.906 -4.727 15.906 1 95 304 SER A O 1
ATOM 2484 N N . PHE A 1 305 ? -16.438 -4.121 14.312 1 96.62 305 PHE A N 1
ATOM 2485 C CA . PHE A 1 305 ? -15.312 -3.936 15.227 1 96.62 305 PHE A CA 1
ATOM 2486 C C . PHE A 1 305 ? -15.344 -2.547 15.852 1 96.62 305 PHE A C 1
ATOM 2488 O O . PHE A 1 305 ? -15.273 -1.54 15.141 1 96.62 305 PHE A O 1
ATOM 2495 N N . ILE A 1 306 ? -15.5 -2.465 17.156 1 97.69 306 ILE A N 1
ATOM 2496 C CA . ILE A 1 306 ? -15.797 -1.196 17.812 1 97.69 306 ILE A CA 1
ATOM 2497 C C . ILE A 1 306 ? -14.547 -0.686 18.531 1 97.69 306 ILE A C 1
ATOM 2499 O O . ILE A 1 306 ? -13.961 -1.394 19.359 1 97.69 306 ILE A O 1
ATOM 2503 N N . VAL A 1 307 ? -14.141 0.566 18.219 1 97.88 307 VAL A N 1
ATOM 2504 C CA . VAL A 1 307 ? -12.992 1.231 18.828 1 97.88 307 VAL A CA 1
ATOM 2505 C C . VAL A 1 307 ? -13.461 2.508 19.531 1 97.88 307 VAL A C 1
ATOM 2507 O O . VAL A 1 307 ? -14.023 3.402 18.906 1 97.88 307 VAL A O 1
ATOM 2510 N N . ASN A 1 308 ? -13.234 2.572 20.812 1 97.44 308 ASN A N 1
ATOM 2511 C CA . ASN A 1 308 ? -13.578 3.764 21.578 1 97.44 308 ASN A CA 1
ATOM 2512 C C . ASN A 1 308 ? -12.344 4.617 21.875 1 97.44 308 ASN A C 1
ATOM 2514 O O . ASN A 1 308 ? -11.258 4.086 22.109 1 97.44 308 ASN A O 1
ATOM 2518 N N . PHE A 1 309 ? -12.586 5.898 21.844 1 95.62 309 PHE A N 1
ATOM 2519 C CA . PHE A 1 309 ? -11.531 6.848 22.172 1 95.62 309 PHE A CA 1
ATOM 2520 C C . PHE A 1 309 ? -11.906 7.664 23.406 1 95.62 309 PHE A C 1
ATOM 2522 O O . PHE A 1 309 ? -12.992 8.242 23.469 1 95.62 309 PHE A O 1
ATOM 2529 N N . GLU A 1 310 ? -10.961 7.652 24.375 1 90.38 310 GLU A N 1
ATOM 2530 C CA . GLU A 1 310 ? -11.102 8.422 25.609 1 90.38 310 GLU A CA 1
ATOM 2531 C C . GLU A 1 310 ? -12.453 8.164 26.266 1 90.38 310 GLU A C 1
ATOM 2533 O O . GLU A 1 310 ? -13.172 9.109 26.609 1 90.38 310 GLU A O 1
ATOM 2538 N N . ASP A 1 311 ? -12.773 6.934 26.359 1 91.56 311 ASP A N 1
ATOM 2539 C CA . ASP A 1 311 ? -14.055 6.492 26.906 1 91.56 311 ASP A CA 1
ATOM 2540 C C . ASP A 1 311 ? -13.891 5.949 28.328 1 91.56 311 ASP A C 1
ATOM 2542 O O . ASP A 1 311 ? -13.297 4.887 28.516 1 91.56 311 ASP A O 1
ATOM 2546 N N . LEU A 1 312 ? -14.531 6.637 29.219 1 86.12 312 LEU A N 1
ATOM 2547 C CA . LEU A 1 312 ? -14.453 6.219 30.609 1 86.12 312 LEU A CA 1
ATOM 2548 C C . LEU A 1 312 ? -15.789 5.664 31.094 1 86.12 312 LEU A C 1
ATOM 2550 O O . LEU A 1 312 ? -15.969 5.426 32.281 1 86.12 312 LEU A O 1
ATOM 2554 N N . GLY A 1 313 ? -16.688 5.496 30.219 1 91.81 313 GLY A N 1
ATOM 2555 C CA . GLY A 1 313 ? -17.984 4.953 30.578 1 91.81 313 GLY A CA 1
ATOM 2556 C C . GLY A 1 313 ? -18 3.443 30.703 1 91.81 313 GLY A C 1
ATOM 2557 O O . GLY A 1 313 ? -17.078 2.773 30.234 1 91.81 313 GLY A O 1
ATOM 2558 N N . PRO A 1 314 ? -19 2.99 31.328 1 94.44 314 PRO A N 1
ATOM 2559 C CA . PRO A 1 314 ? -19.094 1.541 31.516 1 94.44 314 PRO A CA 1
ATOM 2560 C C . PRO A 1 314 ? -19.203 0.778 30.188 1 94.44 314 PRO A C 1
ATOM 2562 O O . PRO A 1 314 ? -18.859 -0.403 30.125 1 94.44 314 PRO A O 1
ATOM 2565 N N . GLY A 1 315 ? -19.641 1.433 29.203 1 95.44 315 GLY A N 1
ATOM 2566 C CA . GLY A 1 315 ? -19.734 0.789 27.906 1 95.44 315 GLY A CA 1
ATOM 2567 C C . GLY A 1 315 ? -18.375 0.417 27.328 1 95.44 315 GLY A C 1
ATOM 2568 O O . GLY A 1 315 ? -18.297 -0.426 26.438 1 95.44 315 GLY A O 1
ATOM 2569 N N . SER A 1 316 ? -17.328 1.037 27.797 1 94.12 316 SER A N 1
ATOM 2570 C CA . SER A 1 316 ? -15.984 0.817 27.281 1 94.12 316 SER A CA 1
ATOM 2571 C C . SER A 1 316 ? -15.57 -0.643 27.422 1 94.12 316 SER A C 1
ATOM 2573 O O . SER A 1 316 ? -14.742 -1.136 26.656 1 94.12 316 SER A O 1
ATOM 2575 N N . ASP A 1 317 ? -16.141 -1.351 28.297 1 94.12 317 ASP A N 1
ATOM 2576 C CA . ASP A 1 317 ? -15.805 -2.752 28.531 1 94.12 317 ASP A CA 1
ATOM 2577 C C . ASP A 1 317 ? -16.297 -3.635 27.375 1 94.12 317 ASP A C 1
ATOM 2579 O O . ASP A 1 317 ? -15.852 -4.773 27.234 1 94.12 317 ASP A O 1
ATOM 2583 N N . LEU A 1 318 ? -17.203 -3.094 26.625 1 95.19 318 LEU A N 1
ATOM 2584 C CA . LEU A 1 318 ? -17.781 -3.873 25.531 1 95.19 318 LEU A CA 1
ATOM 2585 C C . LEU A 1 318 ? -17.125 -3.496 24.203 1 95.19 318 LEU A C 1
ATOM 2587 O O . LEU A 1 318 ? -17.453 -4.062 23.156 1 95.19 318 LEU A O 1
ATOM 2591 N N . ALA A 1 319 ? -16.234 -2.574 24.172 1 96.25 319 ALA A N 1
ATOM 2592 C CA . ALA A 1 319 ? -15.484 -2.211 22.969 1 96.25 319 ALA A CA 1
ATOM 2593 C C . ALA A 1 319 ? -14.406 -3.244 22.656 1 96.25 319 ALA A C 1
ATOM 2595 O O . ALA A 1 319 ? -13.938 -3.949 23.547 1 96.25 319 ALA A O 1
ATOM 2596 N N . ASP A 1 320 ? -14.031 -3.383 21.406 1 96.19 320 ASP A N 1
ATOM 2597 C CA . ASP A 1 320 ? -12.922 -4.258 21.047 1 96.19 320 ASP A CA 1
ATOM 2598 C C . ASP A 1 320 ? -11.578 -3.639 21.422 1 96.19 320 ASP A C 1
ATOM 2600 O O . ASP A 1 320 ? -10.633 -4.352 21.766 1 96.19 320 ASP A O 1
ATOM 2604 N N . LEU A 1 321 ? -11.492 -2.344 21.25 1 96.62 321 LEU A N 1
ATOM 2605 C CA . LEU A 1 321 ? -10.32 -1.579 21.656 1 96.62 321 LEU A CA 1
ATOM 2606 C C . LEU A 1 321 ? -10.727 -0.245 22.281 1 96.62 321 LEU A C 1
ATOM 2608 O O . LEU A 1 321 ? -11.719 0.357 21.859 1 96.62 321 LEU A O 1
ATOM 2612 N N . VAL A 1 322 ? -9.992 0.21 23.219 1 96.44 322 VAL A N 1
ATOM 2613 C CA . VAL A 1 322 ? -10.164 1.533 23.812 1 96.44 322 VAL A CA 1
ATOM 2614 C C . VAL A 1 322 ? -8.812 2.236 23.906 1 96.44 322 VAL A C 1
ATOM 2616 O O . VAL A 1 322 ? -7.848 1.68 24.438 1 96.44 322 VAL A O 1
ATOM 2619 N N . PHE A 1 323 ? -8.766 3.422 23.359 1 95.62 323 PHE A N 1
ATOM 2620 C CA . PHE A 1 323 ? -7.543 4.215 23.469 1 95.62 323 PHE A CA 1
ATOM 2621 C C . PHE A 1 323 ? -7.766 5.434 24.359 1 95.62 323 PHE A C 1
ATOM 2623 O O . PHE A 1 323 ? -8.664 6.242 24.094 1 95.62 323 PHE A O 1
ATOM 2630 N N . ASN A 1 324 ? -6.973 5.551 25.359 1 91.88 324 ASN A N 1
ATOM 2631 C CA . ASN A 1 324 ? -7.02 6.652 26.312 1 91.88 324 ASN A CA 1
ATOM 2632 C C . ASN A 1 324 ? -5.656 7.324 26.469 1 91.88 324 ASN A C 1
ATOM 2634 O O . ASN A 1 324 ? -4.992 7.168 27.5 1 91.88 324 ASN A O 1
ATOM 2638 N N . PRO A 1 325 ? -5.34 8.148 25.547 1 90.06 325 PRO A N 1
ATOM 2639 C CA . PRO A 1 325 ? -4.008 8.766 25.578 1 90.06 325 PRO A CA 1
ATOM 2640 C C . PRO A 1 325 ? -3.814 9.688 26.766 1 90.06 325 PRO A C 1
ATOM 2642 O O . PRO A 1 325 ? -2.689 9.875 27.234 1 90.06 325 PRO A O 1
ATOM 2645 N N . ILE A 1 326 ? -4.828 10.305 27.234 1 85.56 326 ILE A N 1
ATOM 2646 C CA . ILE A 1 326 ? -4.727 11.383 28.219 1 85.56 326 ILE A CA 1
ATOM 2647 C C . ILE A 1 326 ? -4.715 10.797 29.625 1 85.56 326 ILE A C 1
ATOM 2649 O O . ILE A 1 326 ? -4.254 11.438 30.578 1 85.56 326 ILE A O 1
ATOM 2653 N N . TYR A 1 327 ? -5.199 9.562 29.734 1 81.81 327 TYR A N 1
ATOM 2654 C CA . TYR A 1 327 ? -5.32 8.961 31.047 1 81.81 327 TYR A CA 1
ATOM 2655 C C . TYR A 1 327 ? -4.164 8.008 31.328 1 81.81 327 TYR A C 1
ATOM 2657 O O . TYR A 1 327 ? -3.588 7.441 30.391 1 81.81 327 TYR A O 1
ATOM 2665 N N . VAL A 1 328 ? -3.723 8.086 32.531 1 76.25 328 VAL A N 1
ATOM 2666 C CA . VAL A 1 328 ? -2.672 7.156 32.938 1 76.25 328 VAL A CA 1
ATOM 2667 C C . VAL A 1 328 ? -3.211 6.199 34 1 76.25 328 VAL A C 1
ATOM 2669 O O . VAL A 1 328 ? -3.973 6.605 34.875 1 76.25 328 VAL A O 1
ATOM 2672 N N . THR A 1 329 ? -3.08 4.973 33.656 1 74.06 329 THR A N 1
ATOM 2673 C CA . THR A 1 329 ? -3.479 4.004 34.656 1 74.06 329 THR A CA 1
ATOM 2674 C C . THR A 1 329 ? -2.398 2.941 34.844 1 74.06 329 THR A C 1
ATOM 2676 O O . THR A 1 329 ? -1.567 2.732 33.969 1 74.06 329 THR A O 1
ATOM 2679 N N . ASN A 1 330 ? -2.271 2.49 35.969 1 65.5 330 ASN A N 1
ATOM 2680 C CA . ASN A 1 330 ? -1.351 1.397 36.281 1 65.5 330 ASN A CA 1
ATOM 2681 C C . ASN A 1 330 ? -1.978 0.039 35.969 1 65.5 330 ASN A C 1
ATOM 2683 O O . ASN A 1 330 ? -1.3 -0.989 36.031 1 65.5 330 ASN A O 1
ATOM 2687 N N . LYS A 1 331 ? -3.236 -0.03 35.625 1 62.28 331 LYS A N 1
ATOM 2688 C CA . LYS A 1 331 ? -3.881 -1.318 35.406 1 62.28 331 LYS A CA 1
ATOM 2689 C C . LYS A 1 331 ? -3.848 -1.685 33.906 1 62.28 331 LYS A C 1
ATOM 2691 O O . LYS A 1 331 ? -4.188 -0.865 33.062 1 62.28 331 LYS A O 1
ATOM 2696 N N . THR A 1 332 ? -3.201 -2.822 33.75 1 66.44 332 THR A N 1
ATOM 2697 C CA . THR A 1 332 ? -3.199 -3.326 32.375 1 66.44 332 THR A CA 1
ATOM 2698 C C . THR A 1 332 ? -4.539 -3.975 32.031 1 66.44 332 THR A C 1
ATOM 2700 O O . THR A 1 332 ? -5.027 -4.828 32.781 1 66.44 332 THR A O 1
ATOM 2703 N N . LYS A 1 333 ? -5.359 -3.416 31.344 1 73.06 333 LYS A N 1
ATOM 2704 C CA . LYS A 1 333 ? -6.57 -4.062 30.828 1 73.06 333 LYS A CA 1
ATOM 2705 C C . LYS A 1 333 ? -6.398 -4.492 29.375 1 73.06 333 LYS A C 1
ATOM 2707 O O . LYS A 1 333 ? -5.875 -3.734 28.562 1 73.06 333 LYS A O 1
ATOM 2712 N N . PRO A 1 334 ? -6.883 -5.742 29.234 1 80.69 334 PRO A N 1
ATOM 2713 C CA . PRO A 1 334 ? -6.777 -6.215 27.844 1 80.69 334 PRO A CA 1
ATOM 2714 C C . PRO A 1 334 ? -7.539 -5.332 26.859 1 80.69 334 PRO A C 1
ATOM 2716 O O . PRO A 1 334 ? -8.539 -4.715 27.234 1 80.69 334 PRO A O 1
ATOM 2719 N N . ARG A 1 335 ? -7.078 -4.863 25.844 1 90.62 335 ARG A N 1
ATOM 2720 C CA . ARG A 1 335 ? -7.707 -4.176 24.719 1 90.62 335 ARG A CA 1
ATOM 2721 C C . ARG A 1 335 ? -7.762 -2.672 24.953 1 90.62 335 ARG A C 1
ATOM 2723 O O . ARG A 1 335 ? -8.305 -1.927 24.141 1 90.62 335 ARG A O 1
ATOM 2730 N N . LYS A 1 336 ? -7.434 -2.193 26.297 1 92.94 336 LYS A N 1
ATOM 2731 C CA . LYS A 1 336 ? -7.406 -0.765 26.609 1 92.94 336 LYS A CA 1
ATOM 2732 C C . LYS A 1 336 ? -5.977 -0.234 26.625 1 92.94 336 LYS A C 1
ATOM 2734 O O . LYS A 1 336 ? -5.117 -0.791 27.312 1 92.94 336 LYS A O 1
ATOM 2739 N N . PHE A 1 337 ? -5.75 0.764 25.969 1 93 337 PHE A N 1
ATOM 2740 C CA . PHE A 1 337 ? -4.422 1.341 25.812 1 93 337 PHE A CA 1
ATOM 2741 C C . PHE A 1 337 ? -4.367 2.748 26.391 1 93 337 PHE A C 1
ATOM 2743 O O . PHE A 1 337 ? -5.121 3.629 25.984 1 93 337 PHE A O 1
ATOM 2750 N N . PHE A 1 338 ? -3.484 2.918 27.375 1 91 338 PHE A N 1
ATOM 2751 C CA . PHE A 1 338 ? -3.383 4.188 28.094 1 91 338 PHE A CA 1
ATOM 2752 C C . PHE A 1 338 ? -2.021 4.832 27.859 1 91 338 PHE A C 1
ATOM 2754 O O . PHE A 1 338 ? -1.031 4.137 27.625 1 91 338 PHE A O 1
ATOM 2761 N N . GLY A 1 339 ? -2.057 6.223 27.891 1 88.62 339 GLY A N 1
ATOM 2762 C CA . GLY A 1 339 ? -0.784 6.922 27.922 1 88.62 339 GLY A CA 1
ATOM 2763 C C . GLY A 1 339 ? -0.516 7.75 26.688 1 88.62 339 GLY A C 1
ATOM 2764 O O . GLY A 1 339 ? -1.228 7.625 25.688 1 88.62 339 GLY A O 1
ATOM 2765 N N . SER A 1 340 ? 0.543 8.5 26.828 1 89.75 340 SER A N 1
ATOM 2766 C CA . SER A 1 340 ? 0.848 9.523 25.828 1 89.75 340 SER A CA 1
ATOM 2767 C C . SER A 1 340 ? 1.39 8.906 24.547 1 89.75 340 SER A C 1
ATOM 2769 O O . SER A 1 340 ? 1.441 9.562 23.5 1 89.75 340 SER A O 1
ATOM 2771 N N . ASN A 1 341 ? 1.709 7.664 24.578 1 89.88 341 ASN A N 1
ATOM 2772 C CA . ASN A 1 341 ? 2.186 6.973 23.391 1 89.88 341 ASN A CA 1
ATOM 2773 C C . ASN A 1 341 ? 1.094 6.863 22.328 1 89.88 341 ASN A C 1
ATOM 2775 O O . ASN A 1 341 ? 1.379 6.582 21.156 1 89.88 341 ASN A O 1
ATOM 2779 N N . TYR A 1 342 ? -0.168 7.16 22.75 1 92.75 342 TYR A N 1
ATOM 2780 C CA . TYR A 1 342 ? -1.299 7.059 21.828 1 92.75 342 TYR A CA 1
ATOM 2781 C C . TYR A 1 342 ? -1.902 8.43 21.562 1 92.75 342 TYR A C 1
ATOM 2783 O O . TYR A 1 342 ? -3.025 8.531 21.062 1 92.75 342 TYR A O 1
ATOM 2791 N N . ALA A 1 343 ? -1.136 9.469 21.922 1 92.31 343 ALA A N 1
ATOM 2792 C CA . ALA A 1 343 ? -1.595 10.828 21.641 1 92.31 343 ALA A CA 1
ATOM 2793 C C . ALA A 1 343 ? -1.601 11.109 20.141 1 92.31 343 ALA A C 1
ATOM 2795 O O . ALA A 1 343 ? -0.663 10.734 19.422 1 92.31 343 ALA A O 1
ATOM 2796 N N . CYS A 1 344 ? -2.676 11.688 19.672 1 92.31 344 CYS A N 1
ATOM 2797 C CA . CYS A 1 344 ? -2.803 12.031 18.266 1 92.31 344 CYS A CA 1
ATOM 2798 C C . CYS A 1 344 ? -2.508 13.508 18.031 1 92.31 344 CYS A C 1
ATOM 2800 O O . CYS A 1 344 ? -3.322 14.367 18.375 1 92.31 344 CYS A O 1
ATOM 2802 N N . VAL A 1 345 ? -1.365 13.766 17.531 1 91.69 345 VAL A N 1
ATOM 2803 C CA . VAL A 1 345 ? -0.95 15.133 17.219 1 91.69 345 VAL A CA 1
ATOM 2804 C C . VAL A 1 345 ? -1.063 15.391 15.719 1 91.69 345 VAL A C 1
ATOM 2806 O O . VAL A 1 345 ? -0.737 14.516 14.914 1 91.69 345 VAL A O 1
ATOM 2809 N N . ARG A 1 346 ? -1.576 16.594 15.398 1 88.31 346 ARG A N 1
ATOM 2810 C CA . ARG A 1 346 ? -1.803 16.953 14 1 88.31 346 ARG A CA 1
ATOM 2811 C C . ARG A 1 346 ? -0.494 16.969 13.219 1 88.31 346 ARG A C 1
ATOM 2813 O O . ARG A 1 346 ? 0.574 17.203 13.789 1 88.31 346 ARG A O 1
ATOM 2820 N N . ASP A 1 347 ? -0.595 16.859 11.906 1 85.62 347 ASP A N 1
ATOM 2821 C CA . ASP A 1 347 ? 0.554 16.734 11.016 1 85.62 347 ASP A CA 1
ATOM 2822 C C . ASP A 1 347 ? 1.393 18.016 11.023 1 85.62 347 ASP A C 1
ATOM 2824 O O . ASP A 1 347 ? 2.611 17.969 10.844 1 85.62 347 ASP A O 1
ATOM 2828 N N . GLU A 1 348 ? 0.732 19.109 11.234 1 86.88 348 GLU A N 1
ATOM 2829 C CA . GLU A 1 348 ? 1.454 20.375 11.234 1 86.88 348 GLU A CA 1
ATOM 2830 C C . GLU A 1 348 ? 2.562 20.375 12.281 1 86.88 348 GLU A C 1
ATOM 2832 O O . GLU A 1 348 ? 3.607 21.016 12.086 1 86.88 348 GLU A O 1
ATOM 2837 N N . PHE A 1 349 ? 2.344 19.641 13.328 1 90.12 349 PHE A N 1
ATOM 2838 C CA . PHE A 1 349 ? 3.314 19.594 14.414 1 90.12 349 PHE A CA 1
ATOM 2839 C C . PHE A 1 349 ? 4.477 18.672 14.07 1 90.12 349 PHE A C 1
ATOM 2841 O O . PHE A 1 349 ? 5.531 18.719 14.703 1 90.12 349 PHE A O 1
ATOM 2848 N N . ARG A 1 350 ? 4.254 17.844 13.125 1 86 350 ARG A N 1
ATOM 2849 C CA . ARG A 1 350 ? 5.336 17.016 12.594 1 86 350 ARG A CA 1
ATOM 2850 C C . ARG A 1 350 ? 6.164 17.781 11.57 1 86 350 ARG A C 1
ATOM 2852 O O . ARG A 1 350 ? 7.379 17.594 11.492 1 86 350 ARG A O 1
ATOM 2859 N N . ILE A 1 351 ? 5.465 18.578 10.859 1 87.5 351 ILE A N 1
ATOM 2860 C CA . ILE A 1 351 ? 6.102 19.312 9.766 1 87.5 351 ILE A CA 1
ATOM 2861 C C . ILE A 1 351 ? 7.02 20.391 10.336 1 87.5 351 ILE A C 1
ATOM 2863 O O . ILE A 1 351 ? 8.156 20.547 9.875 1 87.5 351 ILE A O 1
ATOM 2867 N N . LEU A 1 352 ? 6.426 21.031 11.375 1 86.69 352 LEU A N 1
ATOM 2868 C CA . LEU A 1 352 ? 7.203 22.109 11.977 1 86.69 352 LEU A CA 1
ATOM 2869 C C . LEU A 1 352 ? 8.109 21.562 13.078 1 86.69 352 LEU A C 1
ATOM 2871 O O . LEU A 1 352 ? 7.656 20.844 13.969 1 86.69 352 LEU A O 1
ATOM 2875 N N . HIS A 1 353 ? 9.352 21.656 13 1 81.31 353 HIS A N 1
ATOM 2876 C CA . HIS A 1 353 ? 10.305 21.141 13.977 1 81.31 353 HIS A CA 1
ATOM 2877 C C . HIS A 1 353 ? 10.453 22.109 15.148 1 81.31 353 HIS A C 1
ATOM 2879 O O . HIS A 1 353 ? 10.18 23.297 15.023 1 81.31 353 HIS A O 1
ATOM 2885 N N . SER A 1 354 ? 10.859 21.516 16.266 1 88.5 354 SER A N 1
ATOM 2886 C CA . SER A 1 354 ? 11.109 22.312 17.453 1 88.5 354 SER A CA 1
ATOM 2887 C C . SER A 1 354 ? 12.281 23.266 17.25 1 88.5 354 SER A C 1
ATOM 2889 O O . SER A 1 354 ? 13.156 23.016 16.422 1 88.5 354 SER A O 1
ATOM 2891 N N . LYS A 1 355 ? 12.195 24.359 17.953 1 88.81 355 LYS A N 1
ATOM 2892 C CA . LYS A 1 355 ? 13.281 25.344 17.938 1 88.81 355 LYS A CA 1
ATOM 2893 C C . LYS A 1 355 ? 14.008 25.375 19.281 1 88.81 355 LYS A C 1
ATOM 2895 O O . LYS A 1 355 ? 13.453 24.969 20.312 1 88.81 355 LYS A O 1
ATOM 2900 N N . PRO A 1 356 ? 15.242 25.875 19.203 1 90.69 356 PRO A N 1
ATOM 2901 C CA . PRO A 1 356 ? 15.953 26.031 20.469 1 90.69 356 PRO A CA 1
ATOM 2902 C C . PRO A 1 356 ? 15.312 27.094 21.375 1 90.69 356 PRO A C 1
ATOM 2904 O O . PRO A 1 356 ? 14.719 28.047 20.891 1 90.69 356 PRO A O 1
ATOM 2907 N N . ILE A 1 357 ? 15.516 26.906 22.656 1 92.12 357 ILE A N 1
ATOM 2908 C CA . ILE A 1 357 ? 14.969 27.828 23.641 1 92.12 357 ILE A CA 1
ATOM 2909 C C . ILE A 1 357 ? 15.797 29.109 23.641 1 92.12 357 ILE A C 1
ATOM 2911 O O . ILE A 1 357 ? 17.031 29.062 23.609 1 92.12 357 ILE A O 1
ATOM 2915 N N . ARG A 1 358 ? 15.109 30.219 23.688 1 94.44 358 ARG A N 1
ATOM 2916 C CA . ARG A 1 358 ? 15.781 31.516 23.781 1 94.44 358 ARG A CA 1
ATOM 2917 C C . ARG A 1 358 ? 16.25 31.797 25.203 1 94.44 358 ARG A C 1
ATOM 2919 O O . ARG A 1 358 ? 15.57 31.422 26.172 1 94.44 358 ARG A O 1
ATOM 2926 N N . LYS A 1 359 ? 17.312 3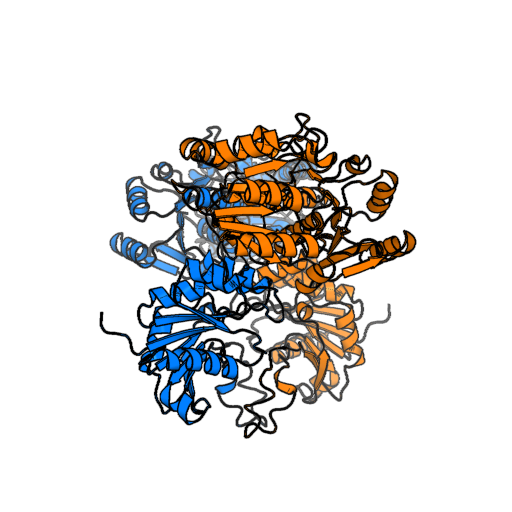2.469 25.234 1 95.31 359 LYS A N 1
ATOM 2927 C CA . LYS A 1 359 ? 17.828 32.844 26.562 1 95.31 359 LYS A CA 1
ATOM 2928 C C . LYS A 1 359 ? 16.859 33.75 27.297 1 95.31 359 LYS A C 1
ATOM 2930 O O . LYS A 1 359 ? 16.594 33.562 28.484 1 95.31 359 LYS A O 1
ATOM 2935 N N . LYS A 1 360 ? 16.375 34.719 26.578 1 95.12 360 LYS A N 1
ATOM 2936 C CA . LYS A 1 360 ? 15.383 35.625 27.141 1 95.12 360 LYS A CA 1
ATOM 2937 C C . LYS A 1 360 ? 14 35.375 26.547 1 95.12 360 LYS A C 1
ATOM 2939 O O . LYS A 1 360 ? 13.883 35.156 25.328 1 95.12 360 LYS A O 1
ATOM 2944 N N . VAL A 1 361 ? 13.023 35.469 27.391 1 95.19 361 VAL A N 1
ATOM 2945 C CA . VAL A 1 361 ? 11.648 35.25 26.938 1 95.19 361 VAL A CA 1
ATOM 2946 C C . VAL A 1 361 ? 11.219 36.438 26.078 1 95.19 361 VAL A C 1
ATOM 2948 O O . VAL A 1 361 ? 11.344 37.594 26.484 1 95.19 361 VAL A O 1
ATOM 2951 N N . LYS A 1 362 ? 10.758 36.125 24.906 1 94.88 362 LYS A N 1
ATOM 2952 C CA . LYS A 1 362 ? 10.305 37.188 23.984 1 94.88 362 LYS A CA 1
ATOM 2953 C C . LYS A 1 362 ? 8.828 37 23.641 1 94.88 362 LYS A C 1
ATOM 2955 O O . LYS A 1 362 ? 8.117 37.969 23.438 1 94.88 362 LYS A O 1
ATOM 2960 N N . ASN A 1 363 ? 8.43 35.812 23.594 1 95.69 363 ASN A N 1
ATOM 2961 C CA . ASN A 1 363 ? 7.078 35.5 23.141 1 95.69 363 ASN A CA 1
ATOM 2962 C C . ASN A 1 363 ? 6.359 34.562 24.109 1 95.69 363 ASN A C 1
ATOM 2964 O O . ASN A 1 363 ? 6.906 33.531 24.5 1 95.69 363 ASN A O 1
ATOM 2968 N N . ILE A 1 364 ? 5.168 34.938 24.469 1 95.44 364 ILE A N 1
ATOM 2969 C CA . ILE A 1 364 ? 4.312 34.125 25.328 1 95.44 364 ILE A CA 1
ATOM 2970 C C . ILE A 1 364 ? 2.99 33.844 24.609 1 95.44 364 ILE A C 1
ATOM 2972 O O . ILE A 1 364 ? 2.387 34.75 24.031 1 95.44 364 ILE A O 1
ATOM 2976 N N . LEU A 1 365 ? 2.625 32.594 24.609 1 96.5 365 LEU A N 1
ATOM 2977 C CA . LEU A 1 365 ? 1.354 32.219 24 1 96.5 365 LEU A CA 1
ATOM 2978 C C . LEU A 1 365 ? 0.323 31.844 25.062 1 96.5 365 LEU A C 1
ATOM 2980 O O . LEU A 1 365 ? 0.622 31.094 26 1 96.5 365 LEU A O 1
ATOM 2984 N N . LEU A 1 366 ? -0.792 32.438 24.938 1 95.56 366 LEU A N 1
ATOM 2985 C CA . LEU A 1 366 ? -1.924 32.188 25.812 1 95.56 366 LEU A CA 1
ATOM 2986 C C . LEU A 1 366 ? -3.072 31.547 25.047 1 95.56 366 LEU A C 1
ATOM 2988 O O . LEU A 1 366 ? -3.59 32.125 24.094 1 95.56 366 LEU A O 1
ATOM 2992 N N . THR A 1 367 ? -3.467 30.266 25.453 1 93.06 367 THR A N 1
ATOM 2993 C CA . THR A 1 367 ? -4.578 29.594 24.781 1 93.06 367 THR A CA 1
ATOM 2994 C C . THR A 1 367 ? -5.301 28.656 25.75 1 93.06 367 THR A C 1
ATOM 2996 O O . THR A 1 367 ? -4.672 27.844 26.422 1 93.06 367 THR A O 1
ATOM 2999 N N . PHE A 1 368 ? -6.57 28.797 25.906 1 90.44 368 PHE A N 1
ATOM 3000 C CA . PHE A 1 368 ? -7.348 27.953 26.812 1 90.44 368 PHE A CA 1
ATOM 3001 C C . PHE A 1 368 ? -8.406 27.156 26.031 1 90.44 368 PHE A C 1
ATOM 3003 O O . PHE A 1 368 ? -9.531 27 26.5 1 90.44 368 PHE A O 1
ATOM 3010 N N . GLY A 1 369 ? -8.031 26.75 24.797 1 79.75 369 GLY A N 1
ATOM 3011 C CA . GLY A 1 369 ? -8.867 25.859 24 1 79.75 369 GLY A CA 1
ATOM 3012 C C . GLY A 1 369 ? -9.852 26.594 23.109 1 79.75 369 GLY A C 1
ATOM 3013 O O . GLY A 1 369 ? -9.812 27.828 23.016 1 79.75 369 GLY A O 1
ATOM 3014 N N . GLY A 1 370 ? -10.789 25.875 22.531 1 76 370 GLY A N 1
ATOM 3015 C CA . GLY A 1 370 ? -11.711 26.406 21.531 1 76 370 GLY A CA 1
ATOM 3016 C C . GLY A 1 370 ? -12.812 27.266 22.141 1 76 370 GLY A C 1
ATOM 3017 O O . GLY A 1 370 ? -13.336 28.156 21.484 1 76 370 GLY A O 1
ATOM 3018 N N . THR A 1 371 ? -13.109 27 23.422 1 78.56 371 THR A N 1
ATOM 3019 C CA . THR A 1 371 ? -14.258 27.703 23.984 1 78.56 371 THR A CA 1
ATOM 3020 C C . THR A 1 371 ? -13.867 28.453 25.266 1 78.56 371 THR A C 1
ATOM 3022 O O . THR A 1 371 ? -14.594 29.328 25.719 1 78.56 371 THR A O 1
ATOM 3025 N N . ASP A 1 372 ? -12.734 28.188 25.922 1 86.25 372 ASP A N 1
ATOM 3026 C CA . ASP A 1 372 ? -12.352 28.797 27.203 1 86.25 372 ASP A CA 1
ATOM 3027 C C . ASP A 1 372 ? -13.555 28.891 28.141 1 86.25 372 ASP A C 1
ATOM 3029 O O . ASP A 1 372 ? -13.906 30 28.578 1 86.25 372 ASP A O 1
ATOM 3033 N N . PRO A 1 373 ? -14.102 27.75 28.469 1 81 373 PRO A N 1
ATOM 3034 C CA . PRO A 1 373 ? -15.383 27.734 29.188 1 81 373 PRO A CA 1
ATOM 3035 C C . PRO A 1 373 ? -15.32 28.469 30.516 1 81 373 PRO A C 1
ATOM 3037 O O . PRO A 1 373 ? -16.328 29 30.984 1 81 373 PRO A O 1
ATOM 3040 N N . GLN A 1 374 ? -14.18 28.578 31.203 1 84.94 374 GLN A N 1
ATOM 3041 C CA . GLN A 1 374 ? -14.055 29.203 32.5 1 84.94 374 GLN A CA 1
ATOM 3042 C C . GLN A 1 374 ? -13.523 30.641 32.406 1 84.94 374 GLN A C 1
ATOM 3044 O O . GLN A 1 374 ? -13.195 31.266 33.406 1 84.94 374 GLN A O 1
ATOM 3049 N N . ASN A 1 375 ? -13.414 31.141 31.266 1 89.25 375 ASN A N 1
ATOM 3050 C CA . ASN A 1 375 ? -12.945 32.5 30.984 1 89.25 375 ASN A CA 1
ATOM 3051 C C . ASN A 1 375 ? -11.617 32.781 31.672 1 89.25 375 ASN A C 1
ATOM 3053 O O . ASN A 1 375 ? -11.477 33.781 32.375 1 89.25 375 ASN A O 1
ATOM 3057 N N . LEU A 1 376 ? -10.734 31.953 31.5 1 91.31 376 LEU A N 1
ATOM 3058 C CA . LEU A 1 376 ? -9.43 32.094 32.156 1 91.31 376 LEU A CA 1
ATOM 3059 C C . LEU A 1 376 ? -8.555 33.094 31.375 1 91.31 376 LEU A C 1
ATOM 3061 O O . LEU A 1 376 ? -7.617 33.656 31.938 1 91.31 376 LEU A O 1
ATOM 3065 N N . THR A 1 377 ? -8.852 33.312 30.141 1 93.69 377 THR A N 1
ATOM 3066 C CA . THR A 1 377 ? -8.055 34.188 29.297 1 93.69 377 THR A CA 1
ATOM 3067 C C . THR A 1 377 ? -8.023 35.625 29.891 1 93.69 377 THR A C 1
ATOM 3069 O O . THR A 1 377 ? -6.961 36.219 30 1 93.69 377 THR A O 1
ATOM 3072 N N . LEU A 1 378 ? -9.156 36.062 30.312 1 93.12 378 LEU A N 1
ATOM 3073 C CA . LEU A 1 378 ? -9.297 37.469 30.766 1 93.12 378 LEU A CA 1
ATOM 3074 C C . LEU A 1 378 ? -8.484 37.719 32.031 1 93.12 378 LEU A C 1
ATOM 3076 O O . LEU A 1 378 ? -7.637 38.594 32.062 1 93.12 378 LEU A O 1
ATOM 3080 N N . PRO A 1 379 ? -8.711 36.906 33.031 1 91.31 379 PRO A N 1
ATOM 3081 C CA . PRO A 1 379 ? -7.945 37.188 34.25 1 91.31 379 PRO A CA 1
ATOM 3082 C C . PRO A 1 379 ? -6.441 37.031 34.062 1 91.31 379 PRO A C 1
ATOM 3084 O O . PRO A 1 379 ? -5.648 37.719 34.688 1 91.31 379 PRO A O 1
ATOM 3087 N N . VAL A 1 380 ? -6.039 36.125 33.281 1 91.56 380 VAL A N 1
ATOM 3088 C CA . VAL A 1 380 ? -4.613 35.906 33.062 1 91.56 380 VAL A CA 1
ATOM 3089 C C . VAL A 1 380 ? -4.047 37.094 32.281 1 91.56 380 VAL A C 1
ATOM 3091 O O . VAL A 1 380 ? -2.951 37.594 32.594 1 91.56 380 VAL A O 1
ATOM 3094 N N . LEU A 1 381 ? -4.773 37.594 31.359 1 92.62 381 LEU A N 1
ATOM 3095 C CA . LEU A 1 381 ? -4.355 38.75 30.625 1 92.62 381 LEU A CA 1
ATOM 3096 C C . LEU A 1 381 ? -4.266 39.969 31.547 1 92.62 381 LEU A C 1
ATOM 3098 O O . LEU A 1 381 ? -3.365 40.812 31.391 1 92.62 381 LEU A O 1
ATOM 3102 N N . GLU A 1 382 ? -5.18 40.031 32.406 1 91.12 382 GLU A N 1
ATOM 3103 C CA . GLU A 1 382 ? -5.16 41.125 33.375 1 91.12 382 GLU A CA 1
ATOM 3104 C C . GLU A 1 382 ? -3.908 41.062 34.25 1 91.12 382 GLU A C 1
ATOM 3106 O O . GLU A 1 382 ? -3.297 42.094 34.531 1 91.12 382 GLU A O 1
ATOM 3111 N N . LEU A 1 383 ? -3.664 39.906 34.625 1 89.5 383 LEU A N 1
ATOM 3112 C CA . LEU A 1 383 ? -2.465 39.719 35.438 1 89.5 383 LEU A CA 1
ATOM 3113 C C . LEU A 1 383 ? -1.218 40.156 34.688 1 89.5 383 LEU A C 1
ATOM 3115 O O . LEU A 1 383 ? -0.344 40.812 35.25 1 89.5 383 LEU A O 1
ATOM 3119 N N . LEU A 1 384 ? -1.123 39.812 33.438 1 87.75 384 LEU A N 1
ATOM 3120 C CA . LEU A 1 384 ? 0.023 40.156 32.594 1 87.75 384 LEU A CA 1
ATOM 3121 C C . LEU A 1 384 ? 0.07 41.656 32.344 1 87.75 384 LEU A C 1
ATOM 3123 O O . LEU A 1 384 ? 1.15 42.25 32.312 1 87.75 384 LEU A O 1
ATOM 3127 N N . SER A 1 385 ? -1.033 42.219 32.219 1 87.44 385 SER A N 1
ATOM 3128 C CA . SER A 1 385 ? -1.146 43.656 32 1 87.44 385 SER A CA 1
ATOM 3129 C C . SER A 1 385 ? -0.622 44.406 33.219 1 87.44 385 SER A C 1
ATOM 3131 O O . SER A 1 385 ? 0.147 45.375 33.094 1 87.44 385 SER A O 1
ATOM 3133 N N . LYS A 1 386 ? -0.997 44 34.344 1 84.25 386 LYS A N 1
ATOM 3134 C CA . LYS A 1 386 ? -0.667 44.688 35.594 1 84.25 386 LYS A CA 1
ATOM 3135 C C . LYS A 1 386 ? 0.833 44.625 35.875 1 84.25 386 LYS A C 1
ATOM 3137 O O . LYS A 1 386 ? 1.39 45.562 36.469 1 84.25 386 LYS A O 1
ATOM 3142 N N . ASN A 1 387 ? 1.46 43.688 35.438 1 80.38 387 ASN A N 1
ATOM 3143 C CA . ASN A 1 387 ? 2.883 43.531 35.719 1 80.38 387 ASN A CA 1
ATOM 3144 C C . ASN A 1 387 ? 3.742 44.125 34.594 1 80.38 387 ASN A C 1
ATOM 3146 O O . ASN A 1 387 ? 4.961 43.938 34.594 1 80.38 387 ASN A O 1
ATOM 3150 N N . ASN A 1 388 ? 3.252 44.781 33.688 1 75.81 388 ASN A N 1
ATOM 3151 C CA . ASN A 1 388 ? 3.885 45.5 32.594 1 75.81 388 ASN A CA 1
ATOM 3152 C C . ASN A 1 388 ? 4.855 44.625 31.812 1 75.81 388 ASN A C 1
ATOM 3154 O O . ASN A 1 388 ? 6.008 45 31.594 1 75.81 388 ASN A O 1
ATOM 3158 N N . PHE A 1 389 ? 4.328 43.5 31.547 1 80.06 389 PHE A N 1
ATOM 3159 C CA . PHE A 1 389 ? 5.133 42.562 30.75 1 80.06 389 PHE A CA 1
ATOM 3160 C C . PHE A 1 389 ? 5.457 43.156 29.391 1 80.06 389 PHE A C 1
ATOM 3162 O O . PHE A 1 389 ? 4.57 43.688 28.703 1 80.06 389 PHE A O 1
ATOM 3169 N N . LYS A 1 390 ? 6.715 43.188 28.969 1 82.31 390 LYS A N 1
ATOM 3170 C CA . LYS A 1 390 ? 7.168 43.812 27.734 1 82.31 390 LYS A CA 1
ATOM 3171 C C . LYS A 1 390 ? 7.262 42.812 26.594 1 82.31 390 LYS A C 1
ATOM 3173 O O . LYS A 1 390 ? 7.379 43.188 25.422 1 82.31 390 LYS A O 1
ATOM 3178 N N . GLN A 1 391 ? 7.133 41.625 26.953 1 89.88 391 GLN A N 1
ATOM 3179 C CA . GLN A 1 391 ? 7.223 40.562 25.953 1 89.88 391 GLN A CA 1
ATOM 3180 C C . GLN A 1 391 ? 6.004 40.562 25.031 1 89.88 391 GLN A C 1
ATOM 3182 O O . GLN A 1 391 ? 4.98 41.188 25.359 1 89.88 391 GLN A O 1
ATOM 3187 N N . LYS A 1 392 ? 6.191 39.969 23.906 1 94.81 392 LYS A N 1
ATOM 3188 C CA . LYS A 1 392 ? 5.062 39.781 23 1 94.81 392 LYS A CA 1
ATOM 3189 C C . LYS A 1 392 ? 4.133 38.688 23.516 1 94.81 392 LYS A C 1
ATOM 3191 O O . LYS A 1 392 ? 4.59 37.594 23.906 1 94.81 392 LYS A O 1
ATOM 3196 N N . ILE A 1 393 ? 2.854 39.031 23.609 1 95.31 393 ILE A N 1
ATOM 3197 C CA . ILE A 1 393 ? 1.848 38.062 24.031 1 95.31 393 ILE A CA 1
ATOM 3198 C C . ILE A 1 393 ? 0.899 37.75 22.891 1 95.31 393 ILE A C 1
ATOM 3200 O O . ILE A 1 393 ? 0.312 38.656 22.297 1 95.31 393 ILE A O 1
ATOM 3204 N N . VAL A 1 394 ? 0.838 36.531 22.562 1 95.56 394 VAL A N 1
ATOM 3205 C CA . VAL A 1 394 ? -0.12 36.062 21.562 1 95.56 394 VAL A CA 1
ATOM 3206 C C . VAL A 1 394 ? -1.258 35.312 22.234 1 95.56 394 VAL A C 1
ATOM 3208 O O . VAL A 1 394 ? -1.018 34.375 23.031 1 95.56 394 VAL A O 1
ATOM 3211 N N . VAL A 1 395 ? -2.461 35.75 21.969 1 95.38 395 VAL A N 1
ATOM 3212 C CA . VAL A 1 395 ? -3.645 35.125 22.531 1 95.38 395 VAL A CA 1
ATOM 3213 C C . VAL A 1 395 ? -4.426 34.406 21.422 1 95.38 395 VAL A C 1
ATOM 3215 O O . VAL A 1 395 ? -4.871 35.062 20.469 1 95.38 395 VAL A O 1
ATOM 3218 N N . ILE A 1 396 ? -4.609 33.125 21.594 1 92.94 396 ILE A N 1
ATOM 3219 C CA . ILE A 1 396 ? -5.414 32.406 20.641 1 92.94 396 ILE A CA 1
ATOM 3220 C C . ILE A 1 396 ? -6.816 32.156 21.203 1 92.94 396 ILE A C 1
ATOM 3222 O O . ILE A 1 396 ? -6.98 31.531 22.234 1 92.94 396 ILE A O 1
ATOM 3226 N N . LEU A 1 397 ? -7.715 32.719 20.438 1 89.69 397 LEU A N 1
ATOM 3227 C CA . LEU A 1 397 ? -9.109 32.531 20.844 1 89.69 397 LEU A CA 1
ATOM 3228 C C . LEU A 1 397 ? -9.82 31.547 19.922 1 89.69 397 LEU A C 1
ATOM 3230 O O . LEU A 1 397 ? -9.789 31.688 18.703 1 89.69 397 LEU A O 1
ATOM 3234 N N . GLY A 1 398 ? -10.414 30.578 20.547 1 78.75 398 GLY A N 1
ATOM 3235 C CA . GLY A 1 398 ? -11.18 29.609 19.781 1 78.75 398 GLY A CA 1
ATOM 3236 C C . GLY A 1 398 ? -12.477 30.172 19.234 1 78.75 398 GLY A C 1
ATOM 3237 O O . GLY A 1 398 ? -12.938 31.234 19.672 1 78.75 398 GLY A O 1
ATOM 3238 N N . MET A 1 399 ? -13.078 29.469 18.359 1 73.44 399 MET A N 1
ATOM 3239 C CA . MET A 1 399 ? -14.297 29.875 17.672 1 73.44 399 MET A CA 1
ATOM 3240 C C . MET A 1 399 ? -15.453 30.016 18.656 1 73.44 399 MET A C 1
ATOM 3242 O O . MET A 1 399 ? -16.328 30.859 18.469 1 73.44 399 MET A O 1
ATOM 3246 N N . GLY A 1 400 ? -15.406 29.359 19.688 1 75.62 400 GLY A N 1
ATOM 3247 C CA . GLY A 1 400 ? -16.531 29.328 20.594 1 75.62 400 GLY A CA 1
ATOM 3248 C C . GLY A 1 400 ? -16.328 30.188 21.828 1 75.62 400 GLY A C 1
ATOM 3249 O O . GLY A 1 400 ? -17.078 30.078 22.797 1 75.62 400 GLY A O 1
ATOM 3250 N N . ASN A 1 401 ? -15.344 31.016 21.875 1 83.25 401 ASN A N 1
ATOM 3251 C CA . ASN A 1 401 ? -15.094 31.844 23.062 1 83.25 401 ASN A CA 1
ATOM 3252 C C . ASN A 1 401 ? -16.172 32.906 23.234 1 83.25 401 ASN A C 1
ATOM 3254 O O . ASN A 1 401 ? -16.344 33.75 22.375 1 83.25 401 ASN A O 1
ATOM 3258 N N . ALA A 1 402 ? -16.844 32.938 24.375 1 83.38 402 ALA A N 1
ATOM 3259 C CA . ALA A 1 402 ? -17.984 33.812 24.625 1 83.38 402 ALA A CA 1
ATOM 3260 C C . ALA A 1 402 ? -17.531 35.188 25.062 1 83.38 402 ALA A C 1
ATOM 3262 O O . ALA A 1 402 ? -18.312 36.156 25.031 1 83.38 402 ALA A O 1
ATOM 3263 N N . HIS A 1 403 ? -16.312 35.438 25.406 1 90.25 403 HIS A N 1
ATOM 3264 C CA . HIS A 1 403 ? -15.828 36.688 26 1 90.25 403 HIS A CA 1
ATOM 3265 C C . HIS A 1 403 ? -14.898 37.438 25.047 1 90.25 403 HIS A C 1
ATOM 3267 O O . HIS A 1 403 ? -14.062 38.219 25.484 1 90.25 403 HIS A O 1
ATOM 3273 N N . LYS A 1 404 ? -15.047 37.188 23.828 1 90.5 404 LYS A N 1
ATOM 3274 C CA . LYS A 1 404 ? -14.141 37.719 22.812 1 90.5 404 LYS A CA 1
ATOM 3275 C C . LYS A 1 404 ? -14.102 39.25 22.875 1 90.5 404 LYS A C 1
ATOM 3277 O O . LYS A 1 404 ? -13.023 39.844 22.828 1 90.5 404 LYS A O 1
ATOM 3282 N N . ASN A 1 405 ? -15.234 39.844 23.031 1 92.62 405 ASN A N 1
ATOM 3283 C CA . ASN A 1 405 ? -15.32 41.281 23 1 92.62 405 ASN A CA 1
ATOM 3284 C C . ASN A 1 405 ? -14.602 41.938 24.203 1 92.62 405 ASN A C 1
ATOM 3286 O O . ASN A 1 405 ? -13.883 42.906 24.047 1 92.62 405 ASN A O 1
ATOM 3290 N N . LYS A 1 406 ? -14.836 41.312 25.312 1 94.5 406 LYS A N 1
ATOM 3291 C CA . LYS A 1 406 ? -14.172 41.812 26.516 1 94.5 406 LYS A CA 1
ATOM 3292 C C . LYS A 1 406 ? -12.656 41.656 26.406 1 94.5 406 LYS A C 1
ATOM 3294 O O . LYS A 1 406 ? -11.898 42.531 26.828 1 94.5 406 LYS A O 1
ATOM 3299 N N . ILE A 1 407 ? -12.266 40.594 25.891 1 94.88 407 ILE A N 1
ATOM 3300 C CA . ILE A 1 407 ? -10.844 40.281 25.734 1 94.88 407 ILE A CA 1
ATOM 3301 C C . ILE A 1 407 ? -10.219 41.281 24.75 1 94.88 407 ILE A C 1
ATOM 3303 O O . ILE A 1 407 ? -9.148 41.812 25 1 94.88 407 ILE A O 1
ATOM 3307 N N . LYS A 1 408 ? -10.922 41.531 23.672 1 94.81 408 LYS A N 1
ATOM 3308 C CA . LYS A 1 408 ? -10.43 42.469 22.656 1 94.81 408 LYS A CA 1
ATOM 3309 C C . LYS A 1 408 ? -10.281 43.875 23.234 1 94.81 408 LYS A C 1
ATOM 3311 O O . LYS A 1 408 ? -9.32 44.594 22.922 1 94.81 408 LYS A O 1
ATOM 3316 N N . LYS A 1 409 ? -11.172 44.25 24.031 1 94.94 409 LYS A N 1
ATOM 3317 C CA . LYS A 1 409 ? -11.117 45.562 24.672 1 94.94 409 LYS A CA 1
ATOM 3318 C C . LYS A 1 409 ? -9.898 45.656 25.578 1 94.94 409 LYS A C 1
ATOM 3320 O O . LYS A 1 409 ? -9.203 46.688 25.562 1 94.94 409 LYS A O 1
ATOM 3325 N N . LEU A 1 410 ? -9.766 44.656 26.344 1 94.81 410 LEU A N 1
ATOM 3326 C CA . LEU A 1 410 ? -8.625 44.656 27.25 1 94.81 410 LEU A CA 1
ATOM 3327 C C . LEU A 1 410 ? -7.312 44.719 26.469 1 94.81 410 LEU A C 1
ATOM 3329 O O . LEU A 1 410 ? -6.398 45.469 26.844 1 94.81 410 LEU A O 1
ATOM 3333 N N . VAL A 1 411 ? -7.188 44 25.422 1 94.69 411 VAL A N 1
ATOM 3334 C CA . VAL A 1 411 ? -5.98 43.938 24.594 1 94.69 411 VAL A CA 1
ATOM 3335 C C . VAL A 1 411 ? -5.73 45.312 23.969 1 94.69 411 VAL A C 1
ATOM 3337 O O . VAL A 1 411 ? -4.586 45.75 23.891 1 94.69 411 VAL A O 1
ATOM 3340 N N . PHE A 1 412 ? -6.805 45.938 23.547 1 94.38 412 PHE A N 1
ATOM 3341 C CA . PHE A 1 412 ? -6.691 47.281 23 1 94.38 412 PHE A CA 1
ATOM 3342 C C . PHE A 1 412 ? -6.094 48.219 24.016 1 94.38 412 PHE A C 1
ATOM 3344 O O . PHE A 1 412 ? -5.188 49 23.703 1 94.38 412 PHE A O 1
ATOM 3351 N N . GLN A 1 413 ? -6.574 48.125 25.203 1 93.12 413 GLN A N 1
ATOM 3352 C CA . GLN A 1 413 ? -6.09 48.969 26.281 1 93.12 413 GLN A CA 1
ATOM 3353 C C . GLN A 1 413 ? -4.625 48.688 26.594 1 93.12 413 GLN A C 1
ATOM 3355 O O . GLN A 1 413 ? -3.838 49.594 26.812 1 93.12 413 GLN A O 1
ATOM 3360 N N . MET A 1 414 ? -4.32 47.438 26.547 1 93.31 414 MET A N 1
ATOM 3361 C CA . MET A 1 414 ? -2.941 47.031 26.812 1 93.31 414 MET A CA 1
ATOM 3362 C C . MET A 1 414 ? -1.998 47.594 25.766 1 93.31 414 MET A C 1
ATOM 3364 O O . MET A 1 414 ? -0.93 48.125 26.094 1 93.31 414 MET A O 1
ATOM 3368 N N . ASN A 1 415 ? -2.406 47.531 24.594 1 93.69 415 ASN A N 1
ATOM 3369 C CA . ASN A 1 415 ? -1.569 48 23.5 1 93.69 415 ASN A CA 1
ATOM 3370 C C . ASN A 1 415 ? -1.436 49.531 23.531 1 93.69 415 ASN A C 1
ATOM 3372 O O . ASN A 1 415 ? -0.399 50.062 23.141 1 93.69 415 ASN A O 1
ATOM 3376 N N . GLN A 1 416 ? -2.441 50.188 23.984 1 91.69 416 GLN A N 1
ATOM 3377 C CA . GLN A 1 416 ? -2.357 51.656 24.188 1 91.69 416 GLN A CA 1
ATOM 3378 C C . GLN A 1 416 ? -1.317 52 25.25 1 91.69 416 GLN A C 1
ATOM 3380 O O . GLN A 1 416 ? -0.708 53.062 25.188 1 91.69 416 GLN A O 1
ATOM 3385 N N . ASN A 1 417 ? -1.148 51.094 26.094 1 89.62 417 ASN A N 1
ATOM 3386 C CA . ASN A 1 417 ? -0.167 51.312 27.156 1 89.62 417 ASN A CA 1
ATOM 3387 C C . ASN A 1 417 ? 1.188 50.719 26.781 1 89.62 417 ASN A C 1
ATOM 3389 O O . ASN A 1 417 ? 1.924 50.219 27.641 1 89.62 417 ASN A O 1
ATOM 3393 N N . SER A 1 418 ? 1.432 50.469 25.516 1 87.94 418 SER A N 1
ATOM 3394 C CA . SER A 1 418 ? 2.705 50.094 24.906 1 87.94 418 SER A CA 1
ATOM 3395 C C . SER A 1 418 ? 3.035 48.625 25.188 1 87.94 418 SER A C 1
ATOM 3397 O O . SER A 1 418 ? 4.207 48.25 25.281 1 87.94 418 SER A O 1
ATOM 3399 N N . GLN A 1 419 ? 2.002 47.875 25.484 1 89.81 419 GLN A N 1
ATOM 3400 C CA . GLN A 1 419 ? 2.197 46.438 25.516 1 89.81 419 GLN A CA 1
ATOM 3401 C C . GLN A 1 419 ? 1.967 45.812 24.141 1 89.81 419 GLN A C 1
ATOM 3403 O O . GLN A 1 419 ? 1.389 46.438 23.25 1 89.81 419 GLN A O 1
ATOM 3408 N N . ASN A 1 420 ? 2.578 44.688 23.906 1 93.5 420 ASN A N 1
ATOM 3409 C CA . ASN A 1 420 ? 2.521 44 22.609 1 93.5 420 ASN A CA 1
ATOM 3410 C C . ASN A 1 420 ? 1.707 42.719 22.672 1 93.5 420 ASN A C 1
ATOM 3412 O O . ASN A 1 420 ? 2.27 41.625 22.797 1 93.5 420 ASN A O 1
ATOM 3416 N N . VAL A 1 421 ? 0.412 42.906 22.547 1 95 421 VAL A N 1
ATOM 3417 C CA . VAL A 1 421 ? -0.492 41.781 22.641 1 95 421 VAL A CA 1
ATOM 3418 C C . VAL A 1 421 ? -1.238 41.594 21.312 1 95 421 VAL A C 1
ATOM 3420 O O . VAL A 1 421 ? -1.767 42.562 20.766 1 95 421 VAL A O 1
ATOM 3423 N N . ARG A 1 422 ? -1.204 40.406 20.781 1 94.88 422 ARG A N 1
ATOM 3424 C CA . ARG A 1 422 ? -1.896 40.094 19.547 1 94.88 422 ARG A CA 1
ATOM 3425 C C . ARG A 1 422 ? -2.934 39 19.75 1 94.88 422 ARG A C 1
ATOM 3427 O O . ARG A 1 422 ? -2.668 38 20.438 1 94.88 422 ARG A O 1
ATOM 3434 N N . ILE A 1 423 ? -4.109 39.219 19.172 1 94.38 423 ILE A N 1
ATOM 3435 C CA . ILE A 1 423 ? -5.172 38.219 19.234 1 94.38 423 ILE A CA 1
ATOM 3436 C C . ILE A 1 423 ? -5.254 37.5 17.906 1 94.38 423 ILE A C 1
ATOM 3438 O O . ILE A 1 423 ? -5.219 38.094 16.844 1 94.38 423 ILE A O 1
ATOM 3442 N N . ILE A 1 424 ? -5.254 36.188 18.016 1 91.62 424 ILE A N 1
ATOM 3443 C CA . ILE A 1 424 ? -5.469 35.344 16.844 1 91.62 424 ILE A CA 1
ATOM 3444 C C . ILE A 1 424 ? -6.746 34.531 17.016 1 91.62 424 ILE A C 1
ATOM 3446 O O . ILE A 1 424 ? -6.891 33.812 18 1 91.62 424 ILE A O 1
ATOM 3450 N N . GLU A 1 425 ? -7.613 34.781 16.047 1 86.12 425 GLU A N 1
ATOM 3451 C CA . GLU A 1 425 ? -8.852 34.031 16.078 1 86.12 425 GLU A CA 1
ATOM 3452 C C . GLU A 1 425 ? -8.812 32.875 15.086 1 86.12 425 GLU A C 1
ATOM 3454 O O . GLU A 1 425 ? -8.484 33.062 13.914 1 86.12 425 GLU A O 1
ATOM 3459 N N . GLN A 1 426 ? -9.188 31.781 15.383 1 70.88 426 GLN A N 1
ATOM 3460 C CA . GLN A 1 426 ? -9.273 30.594 14.531 1 70.88 426 GLN A CA 1
ATOM 3461 C C . GLN A 1 426 ? -8.039 30.453 13.656 1 70.88 426 GLN A C 1
ATOM 3463 O O . GLN A 1 426 ? -7.891 31.156 12.648 1 70.88 426 GLN A O 1
ATOM 3468 N N . SER A 1 427 ? -7.043 29.828 14.117 1 72.25 427 SER A N 1
ATOM 3469 C CA . SER A 1 427 ? -5.836 29.719 13.305 1 72.25 427 SER A CA 1
ATOM 3470 C C . SER A 1 427 ? -5.652 28.297 12.773 1 72.25 427 SER A C 1
ATOM 3472 O O . SER A 1 427 ? -5.922 27.328 13.484 1 72.25 427 SER A O 1
ATOM 3474 N N . ASP A 1 428 ? -5.293 28.281 11.453 1 75.19 428 ASP A N 1
ATOM 3475 C CA . ASP A 1 428 ? -4.922 27.016 10.852 1 75.19 428 ASP A CA 1
ATOM 3476 C C . ASP A 1 428 ? -3.43 26.734 11.016 1 75.19 428 ASP A C 1
ATOM 3478 O O . ASP A 1 428 ? -2.912 25.75 10.5 1 75.19 428 ASP A O 1
ATOM 3482 N N . ILE A 1 429 ? -2.768 27.609 11.883 1 86.44 429 ILE A N 1
ATOM 3483 C CA . ILE A 1 429 ? -1.325 27.438 12.016 1 86.44 429 ILE A CA 1
ATOM 3484 C C . ILE A 1 429 ? -0.934 27.484 13.492 1 86.44 429 ILE A C 1
ATOM 3486 O O . ILE A 1 429 ? -0.015 28.219 13.875 1 86.44 429 ILE A O 1
ATOM 3490 N N . MET A 1 430 ? -1.599 26.734 14.281 1 88.75 430 MET A N 1
ATOM 3491 C CA . MET A 1 430 ? -1.335 26.656 15.719 1 88.75 430 MET A CA 1
ATOM 3492 C C . MET A 1 430 ? 0.12 26.297 15.984 1 88.75 430 MET A C 1
ATOM 3494 O O . MET A 1 430 ? 0.748 26.859 16.891 1 88.75 430 MET A O 1
ATOM 3498 N N . ALA A 1 431 ? 0.649 25.422 15.203 1 91.44 431 ALA A N 1
ATOM 3499 C CA . ALA A 1 431 ? 2.012 24.938 15.398 1 91.44 431 ALA A CA 1
ATOM 3500 C C . ALA A 1 431 ? 3.021 26.078 15.289 1 91.44 431 ALA A C 1
ATOM 3502 O O . ALA A 1 431 ? 4.004 26.109 16.031 1 91.44 431 ALA A O 1
ATOM 3503 N N . LYS A 1 432 ? 2.744 27.031 14.414 1 91.88 432 LYS A N 1
ATOM 3504 C CA . LYS A 1 432 ? 3.629 28.172 14.242 1 91.88 432 LYS A CA 1
ATOM 3505 C C . LYS A 1 432 ? 3.697 29.016 15.516 1 91.88 432 LYS A C 1
ATOM 3507 O O . LYS A 1 432 ? 4.785 29.344 15.984 1 91.88 432 LYS A O 1
ATOM 3512 N N . TYR A 1 433 ? 2.576 29.25 16.047 1 93.19 433 TYR A N 1
ATOM 3513 C CA . TYR A 1 433 ? 2.51 30.109 17.219 1 93.19 433 TYR A CA 1
ATOM 3514 C C . TYR A 1 433 ? 3.139 29.422 18.422 1 93.19 433 TYR A C 1
ATOM 3516 O O . TYR A 1 433 ? 3.846 30.062 19.219 1 93.19 433 TYR A O 1
ATOM 3524 N N . ILE A 1 434 ? 2.854 28.172 18.516 1 95.12 434 ILE A N 1
ATOM 3525 C CA . ILE A 1 434 ? 3.455 27.422 19.625 1 95.12 434 ILE A CA 1
ATOM 3526 C C . ILE A 1 434 ? 4.973 27.391 19.453 1 95.12 434 ILE A C 1
ATOM 3528 O O . ILE A 1 434 ? 5.715 27.672 20.391 1 95.12 434 ILE A O 1
ATOM 3532 N N . ARG A 1 435 ? 5.406 27.125 18.281 1 94.25 435 ARG A N 1
ATOM 3533 C CA . ARG A 1 435 ? 6.828 27 17.969 1 94.25 435 ARG A CA 1
ATOM 3534 C C . ARG A 1 435 ? 7.559 28.312 18.25 1 94.25 435 ARG A C 1
ATOM 3536 O O . ARG A 1 435 ? 8.703 28.312 18.703 1 94.25 435 ARG A O 1
ATOM 3543 N N . GLU A 1 436 ? 6.922 29.406 18.062 1 93.19 436 GLU A N 1
ATOM 3544 C CA . GLU A 1 436 ? 7.531 30.719 18.219 1 93.19 436 GLU A CA 1
ATOM 3545 C C . GLU A 1 436 ? 7.52 31.172 19.672 1 93.19 436 GLU A C 1
ATOM 3547 O O . GLU A 1 436 ? 8.211 32.125 20.031 1 93.19 436 GLU A O 1
ATOM 3552 N N . SER A 1 437 ? 6.824 30.484 20.453 1 95.88 437 SER A N 1
ATOM 3553 C CA . SER A 1 437 ? 6.676 30.906 21.844 1 95.88 437 SER A CA 1
ATOM 3554 C C . SER A 1 437 ? 7.801 30.344 22.703 1 95.88 437 SER A C 1
ATOM 3556 O O . SER A 1 437 ? 8.344 29.281 22.422 1 95.88 437 SER A O 1
ATOM 3558 N N . ASP A 1 438 ? 8.125 31.094 23.703 1 96.69 438 ASP A N 1
ATOM 3559 C CA . ASP A 1 438 ? 9.117 30.625 24.672 1 96.69 438 ASP A CA 1
ATOM 3560 C C . ASP A 1 438 ? 8.469 29.766 25.75 1 96.69 438 ASP A C 1
ATOM 3562 O O . ASP A 1 438 ? 9.117 28.891 26.312 1 96.69 438 ASP A O 1
ATOM 3566 N N . PHE A 1 439 ? 7.316 30.047 26.047 1 96.56 439 PHE A N 1
ATOM 3567 C CA . PHE A 1 439 ? 6.477 29.125 26.812 1 96.56 439 PHE A CA 1
ATOM 3568 C C . PHE A 1 439 ? 5 29.406 26.547 1 96.56 439 PHE A C 1
ATOM 3570 O O . PHE A 1 439 ? 4.648 30.453 26.016 1 96.56 439 PHE A O 1
ATOM 3577 N N . VAL A 1 440 ? 4.137 28.438 26.922 1 97.25 440 VAL A N 1
ATOM 3578 C CA . VAL A 1 440 ? 2.711 28.5 26.641 1 97.25 440 VAL A CA 1
ATOM 3579 C C . VAL A 1 440 ? 1.909 28.375 27.922 1 97.25 440 VAL A C 1
ATOM 3581 O O . VAL A 1 440 ? 2.273 27.609 28.812 1 97.25 440 VAL A O 1
ATOM 3584 N N . ILE A 1 441 ? 0.909 29.172 28.047 1 96.06 441 ILE A N 1
ATOM 3585 C CA . ILE A 1 441 ? -0.074 29.062 29.125 1 96.06 441 ILE A CA 1
ATOM 3586 C C . ILE A 1 441 ? -1.378 28.484 28.562 1 96.06 441 ILE A C 1
ATOM 3588 O O . ILE A 1 441 ? -1.984 29.078 27.656 1 96.06 441 ILE A O 1
ATOM 3592 N N . THR A 1 442 ? -1.776 27.328 29.094 1 95.31 442 THR A N 1
ATOM 3593 C CA . THR A 1 442 ? -2.9 26.656 28.453 1 95.31 442 THR A CA 1
ATOM 3594 C C . THR A 1 442 ? -3.682 25.828 29.469 1 95.31 442 THR A C 1
ATOM 3596 O O . THR A 1 442 ? -3.285 25.734 30.641 1 95.31 442 THR A O 1
ATOM 3599 N N . ALA A 1 443 ? -4.871 25.391 29.016 1 91.88 443 ALA A N 1
ATOM 3600 C CA . ALA A 1 443 ? -5.629 24.406 29.797 1 91.88 443 ALA A CA 1
ATOM 3601 C C . ALA A 1 443 ? -4.984 23.031 29.703 1 91.88 443 ALA A C 1
ATOM 3603 O O . ALA A 1 443 ? -4.227 22.75 28.781 1 91.88 443 ALA A O 1
ATOM 3604 N N . ASN A 1 444 ? -5.297 22.234 30.703 1 91.75 444 ASN A N 1
ATOM 3605 C CA . ASN A 1 444 ? -4.723 20.891 30.781 1 91.75 444 ASN A CA 1
ATOM 3606 C C . ASN A 1 444 ? -5.5 19.891 29.922 1 91.75 444 ASN A C 1
ATOM 3608 O O . ASN A 1 444 ? -5.914 18.844 30.422 1 91.75 444 ASN A O 1
ATOM 3612 N N . GLY A 1 445 ? -5.672 20.234 28.625 1 87.12 445 GLY A N 1
ATOM 3613 C CA . GLY A 1 445 ? -6.355 19.375 27.672 1 87.12 445 GLY A CA 1
ATOM 3614 C C . GLY A 1 445 ? -5.414 18.734 26.688 1 87.12 445 GLY A C 1
ATOM 3615 O O . GLY A 1 445 ? -4.262 18.438 27 1 87.12 445 GLY A O 1
ATOM 3616 N N . ARG A 1 446 ? -5.941 18.453 25.5 1 86.69 446 ARG A N 1
ATOM 3617 C CA . ARG A 1 446 ? -5.188 17.75 24.469 1 86.69 446 ARG A CA 1
ATOM 3618 C C . ARG A 1 446 ? -4.09 18.641 23.891 1 86.69 446 ARG A C 1
ATOM 3620 O O . ARG A 1 446 ? -3.092 18.156 23.375 1 86.69 446 ARG A O 1
ATOM 3627 N N . THR A 1 447 ? -4.266 19.938 24.047 1 89.81 447 THR A N 1
ATOM 3628 C CA . THR A 1 447 ? -3.307 20.891 23.531 1 89.81 447 THR A CA 1
ATOM 3629 C C . THR A 1 447 ? -1.928 20.672 24.141 1 89.81 447 THR A C 1
ATOM 3631 O O . THR A 1 447 ? -0.91 21.016 23.531 1 89.81 447 THR A O 1
ATOM 3634 N N . VAL A 1 448 ? -1.928 20.094 25.266 1 93.31 448 VAL A N 1
ATOM 3635 C CA . VAL A 1 448 ? -0.675 19.859 25.984 1 93.31 448 VAL A CA 1
ATOM 3636 C C . VAL A 1 448 ? 0.23 18.953 25.141 1 93.31 448 VAL A C 1
ATOM 3638 O O . VAL A 1 448 ? 1.448 19.141 25.109 1 93.31 448 VAL A O 1
ATOM 3641 N N . PHE A 1 449 ? -0.396 17.984 24.453 1 93.38 449 PHE A N 1
ATOM 3642 C CA . PHE A 1 449 ? 0.384 17.094 23.609 1 93.38 449 PHE A CA 1
ATOM 3643 C C . PHE A 1 449 ? 0.995 17.844 22.422 1 93.38 449 PHE A C 1
ATOM 3645 O O . PHE A 1 449 ? 2.127 17.562 22.031 1 93.38 449 PHE A O 1
ATOM 3652 N N . GLU A 1 450 ? 0.277 18.75 21.891 1 92.75 450 GLU A N 1
ATOM 3653 C CA . GLU A 1 450 ? 0.751 19.547 20.781 1 92.75 450 GLU A CA 1
ATOM 3654 C C . GLU A 1 450 ? 1.939 20.422 21.188 1 92.75 450 GLU A C 1
ATOM 3656 O O . GLU A 1 450 ? 2.959 20.453 20.484 1 92.75 450 GLU A O 1
ATOM 3661 N N . ILE A 1 451 ? 1.812 21 22.297 1 95.5 451 ILE A N 1
ATOM 3662 C CA . ILE A 1 451 ? 2.867 21.859 22.828 1 95.5 451 ILE A CA 1
ATOM 3663 C C . ILE A 1 451 ? 4.105 21.031 23.141 1 95.5 451 ILE A C 1
ATOM 3665 O O . ILE A 1 451 ? 5.219 21.391 22.734 1 95.5 451 ILE A O 1
ATOM 3669 N N . ALA A 1 452 ? 3.857 19.938 23.781 1 95.69 452 ALA A N 1
ATOM 3670 C CA . ALA A 1 452 ? 4.949 19.062 24.172 1 95.69 452 ALA A CA 1
ATOM 3671 C C . ALA A 1 452 ? 5.664 18.484 22.953 1 95.69 452 ALA A C 1
ATOM 3673 O O . ALA A 1 452 ? 6.871 18.234 23 1 95.69 452 ALA A O 1
ATOM 3674 N N . SER A 1 453 ? 4.945 18.234 21.906 1 94.62 453 SER A N 1
ATOM 3675 C CA . SER A 1 453 ? 5.543 17.672 20.719 1 94.62 453 SER A CA 1
ATOM 3676 C C . SER A 1 453 ? 6.586 18.594 20.109 1 94.62 453 SER A C 1
ATOM 3678 O O . SER A 1 453 ? 7.523 18.156 19.453 1 94.62 453 SER A O 1
ATOM 3680 N N . LEU A 1 454 ? 6.457 19.891 20.375 1 95.25 454 LEU A N 1
ATOM 3681 C CA . LEU A 1 454 ? 7.418 20.875 19.891 1 95.25 454 LEU A CA 1
ATOM 3682 C C . LEU A 1 454 ? 8.43 21.219 20.984 1 95.25 454 LEU A C 1
ATOM 3684 O O . LEU A 1 454 ? 9.242 22.125 20.812 1 95.25 454 LEU A O 1
ATOM 3688 N N . LYS A 1 455 ? 8.312 20.594 22.141 1 96.31 455 LYS A N 1
ATOM 3689 C CA . LYS A 1 455 ? 9.234 20.719 23.266 1 96.31 455 LYS A CA 1
ATOM 3690 C C . LYS A 1 455 ? 9.211 22.141 23.828 1 96.31 455 LYS A C 1
ATOM 3692 O O . LYS A 1 455 ? 10.25 22.688 24.203 1 96.31 455 LYS A O 1
ATOM 3697 N N . VAL A 1 456 ? 8.07 22.719 23.812 1 97.06 456 VAL A N 1
ATOM 3698 C CA . VAL A 1 456 ? 7.91 24.047 24.391 1 97.06 456 VAL A CA 1
ATOM 3699 C C . VAL A 1 456 ? 7.418 23.953 25.828 1 97.06 456 VAL A C 1
ATOM 3701 O O . VAL A 1 456 ? 6.449 23.234 26.109 1 97.06 456 VAL A O 1
ATOM 3704 N N . PRO A 1 457 ? 8.078 24.641 26.734 1 97.38 457 PRO A N 1
ATOM 3705 C CA . PRO A 1 457 ? 7.59 24.641 28.109 1 97.38 457 PRO A CA 1
ATOM 3706 C C . PRO A 1 457 ? 6.18 25.203 28.234 1 97.38 457 PRO A C 1
ATOM 3708 O O . PRO A 1 457 ? 5.766 26.031 27.406 1 97.38 457 PRO A O 1
ATOM 3711 N N . MET A 1 458 ? 5.484 24.719 29.344 1 97.62 458 MET A N 1
ATOM 3712 C CA . MET A 1 458 ? 4.105 25.188 29.438 1 97.62 458 MET A CA 1
ATOM 3713 C C . MET A 1 458 ? 3.662 25.297 30.891 1 97.62 458 MET A C 1
ATOM 3715 O O . MET A 1 458 ? 4.25 24.672 31.781 1 97.62 458 MET A O 1
ATOM 3719 N N . ILE A 1 459 ? 2.775 26.219 31.109 1 97 459 ILE A N 1
ATOM 3720 C CA . ILE A 1 459 ? 1.99 26.328 32.344 1 97 459 ILE A CA 1
ATOM 3721 C C . ILE A 1 459 ? 0.564 25.844 32.094 1 97 459 ILE A C 1
ATOM 3723 O O . ILE A 1 459 ? -0.1 26.328 31.156 1 97 459 ILE A O 1
ATOM 3727 N N . THR A 1 460 ? 0.142 24.859 32.906 1 96 460 THR A N 1
ATOM 3728 C CA . THR A 1 460 ? -1.172 24.281 32.625 1 96 460 THR A CA 1
ATOM 3729 C C . THR A 1 460 ? -2.076 24.391 33.844 1 96 460 THR A C 1
ATOM 3731 O O . THR A 1 460 ? -1.591 24.453 34.969 1 96 460 THR A O 1
ATOM 3734 N N . VAL A 1 461 ? -3.322 24.516 33.562 1 94.19 461 VAL A N 1
ATOM 3735 C CA . VAL A 1 461 ? -4.352 24.547 34.594 1 94.19 461 VAL A CA 1
ATOM 3736 C C . VAL A 1 461 ? -5.516 23.641 34.188 1 94.19 461 VAL A C 1
ATOM 3738 O O . VAL A 1 461 ? -5.914 23.609 33.031 1 94.19 461 VAL A O 1
ATOM 3741 N N . SER A 1 462 ? -6.055 22.875 35.156 1 91.69 462 SER A N 1
ATOM 3742 C CA . SER A 1 462 ? -7.242 22.062 34.906 1 91.69 462 SER A CA 1
ATOM 3743 C C . SER A 1 462 ? -8.516 22.891 35.062 1 91.69 462 SER A C 1
ATOM 3745 O O . SER A 1 462 ? -8.859 23.328 36.156 1 91.69 462 SER A O 1
ATOM 3747 N N . VAL A 1 463 ? -9.195 23 33.938 1 86.69 463 VAL A N 1
ATOM 3748 C CA . VAL A 1 463 ? -10.328 23.906 33.938 1 86.69 463 VAL A CA 1
ATOM 3749 C C . VAL A 1 463 ? -11.617 23.125 34.219 1 86.69 463 VAL A C 1
ATOM 3751 O O . VAL A 1 463 ? -12.664 23.719 34.5 1 86.69 463 VAL A O 1
ATOM 3754 N N . HIS A 1 464 ? -11.609 21.797 34.031 1 80.62 464 HIS A N 1
ATOM 3755 C CA . HIS A 1 464 ? -12.727 20.938 34.375 1 80.62 464 HIS A CA 1
ATOM 3756 C C . HIS A 1 464 ? -12.242 19.688 35.125 1 80.62 464 HIS A C 1
ATOM 3758 O O . HIS A 1 464 ? -11.047 19.391 35.125 1 80.62 464 HIS A O 1
ATOM 3764 N N . GLU A 1 465 ? -13.156 19.125 35.719 1 79 465 GLU A N 1
ATOM 3765 C CA . GLU A 1 465 ? -12.844 17.969 36.562 1 79 465 GLU A CA 1
ATOM 3766 C C . GLU A 1 465 ? -12.164 16.859 35.75 1 79 465 GLU A C 1
ATOM 3768 O O . GLU A 1 465 ? -11.234 16.219 36.25 1 79 465 GLU A O 1
ATOM 3773 N N . ARG A 1 466 ? -12.531 16.75 34.625 1 77.44 466 ARG A N 1
ATOM 3774 C CA . ARG A 1 466 ? -11.984 15.688 33.781 1 77.44 466 ARG A CA 1
ATOM 3775 C C . ARG A 1 466 ? -10.508 15.945 33.469 1 77.44 466 ARG A C 1
ATOM 3777 O O . ARG A 1 466 ? -9.719 15.008 33.375 1 77.44 466 ARG A O 1
ATOM 3784 N N . GLU A 1 467 ? -10.141 17.172 33.375 1 84.44 467 GLU A N 1
ATOM 3785 C CA . GLU A 1 467 ? -8.766 17.547 33.062 1 84.44 467 GLU A CA 1
ATOM 3786 C C . GLU A 1 467 ? -7.82 17.25 34.219 1 84.44 467 GLU A C 1
ATOM 3788 O O . GLU A 1 467 ? -6.602 17.188 34.031 1 84.44 467 GLU A O 1
ATOM 3793 N N . GLU A 1 468 ? -8.438 17.109 35.312 1 82.62 468 GLU A N 1
ATOM 3794 C CA . GLU A 1 468 ? -7.621 16.75 36.469 1 82.62 468 GLU A CA 1
ATOM 3795 C C . GLU A 1 468 ? -7.062 15.328 36.312 1 82.62 468 GLU A C 1
ATOM 3797 O O . GLU A 1 468 ? -6.039 15 36.906 1 82.62 468 GLU A O 1
ATOM 3802 N N . LEU A 1 469 ? -7.715 14.625 35.5 1 80.12 469 LEU A N 1
ATOM 3803 C CA . LEU A 1 469 ? -7.293 13.25 35.281 1 80.12 469 LEU A CA 1
ATOM 3804 C C . LEU A 1 469 ? -6.176 13.18 34.25 1 80.12 469 LEU A C 1
ATOM 3806 O O . LEU A 1 469 ? -5.555 12.133 34.062 1 80.12 469 LEU A O 1
ATOM 3810 N N . HIS A 1 470 ? -5.945 14.289 33.625 1 85.81 470 HIS A N 1
ATOM 3811 C CA . HIS A 1 470 ? -4.867 14.352 32.625 1 85.81 470 HIS A CA 1
ATOM 3812 C C . HIS A 1 470 ? -3.51 14.5 33.312 1 85.81 470 HIS A C 1
ATOM 3814 O O . HIS A 1 470 ? -3.176 15.57 33.812 1 85.81 470 HIS A O 1
ATOM 3820 N N . LYS A 1 471 ? -2.74 13.5 33.25 1 85.88 471 LYS A N 1
ATOM 3821 C CA . LYS A 1 471 ? -1.57 13.484 34.125 1 85.88 471 LYS A CA 1
ATOM 3822 C C . LYS A 1 471 ? -0.3 13.812 33.344 1 85.88 471 LYS A C 1
ATOM 3824 O O . LYS A 1 471 ? 0.772 13.969 33.938 1 85.88 471 LYS A O 1
ATOM 3829 N N . PHE A 1 472 ? -0.367 13.969 32.125 1 89.88 472 PHE A N 1
ATOM 3830 C CA . PHE A 1 472 ? 0.846 14.141 31.344 1 89.88 472 PHE A CA 1
ATOM 3831 C C . PHE A 1 472 ? 1.622 15.367 31.812 1 89.88 472 PHE A C 1
ATOM 3833 O O . PHE A 1 472 ? 2.842 15.312 31.969 1 89.88 472 PHE A O 1
ATOM 3840 N N . SER A 1 473 ? 0.931 16.469 32 1 89.88 473 SER A N 1
ATOM 3841 C CA . SER A 1 473 ? 1.585 17.703 32.406 1 89.88 473 SER A CA 1
ATOM 3842 C C . SER A 1 473 ? 2.297 17.547 33.75 1 89.88 473 SER A C 1
ATOM 3844 O O . SER A 1 473 ? 3.299 18.203 34 1 89.88 473 SER A O 1
ATOM 3846 N N . ARG A 1 474 ? 1.782 16.656 34.5 1 85.75 474 ARG A N 1
ATOM 3847 C CA . ARG A 1 474 ? 2.334 16.438 35.844 1 85.75 474 ARG A CA 1
ATOM 3848 C C . ARG A 1 474 ? 3.504 15.461 35.812 1 85.75 474 ARG A C 1
ATOM 3850 O O . ARG A 1 474 ? 4.492 15.641 36.531 1 85.75 474 ARG A O 1
ATOM 3857 N N . ILE A 1 475 ? 3.424 14.555 34.938 1 85.69 475 ILE A N 1
ATOM 3858 C CA . ILE A 1 475 ? 4.379 13.453 35 1 85.69 475 ILE A CA 1
ATOM 3859 C C . ILE A 1 475 ? 5.488 13.664 33.969 1 85.69 475 ILE A C 1
ATOM 3861 O O . ILE A 1 475 ? 6.57 13.086 34.094 1 85.69 475 ILE A O 1
ATOM 3865 N N . SER A 1 476 ? 5.277 14.438 32.938 1 86.88 476 SER A N 1
ATOM 3866 C CA . SER A 1 476 ? 6.227 14.594 31.859 1 86.88 476 SER A CA 1
ATOM 3867 C C . SER A 1 476 ? 7.473 15.344 32.312 1 86.88 476 SER A C 1
ATOM 3869 O O . SER A 1 476 ? 8.539 15.211 31.703 1 86.88 476 SER A O 1
ATOM 3871 N N . GLY A 1 477 ? 7.309 16.219 33.344 1 89.12 477 GLY A N 1
ATOM 3872 C CA . GLY A 1 477 ? 8.383 17.094 33.781 1 89.12 477 GLY A CA 1
ATOM 3873 C C . GLY A 1 477 ? 8.57 18.297 32.875 1 89.12 477 GLY A C 1
ATOM 3874 O O . GLY A 1 477 ? 9.516 19.062 33.031 1 89.12 477 GLY A O 1
ATOM 3875 N N . GLY A 1 478 ? 7.688 18.516 31.969 1 93.06 478 GLY A N 1
ATOM 3876 C CA . GLY A 1 478 ? 7.852 19.594 31 1 93.06 478 GLY A CA 1
ATOM 3877 C C . GLY A 1 478 ? 6.898 20.75 31.219 1 93.06 478 GLY A C 1
ATOM 3878 O O . GLY A 1 478 ? 6.812 21.656 30.391 1 93.06 478 GLY A O 1
ATOM 3879 N N . ALA A 1 479 ? 6.188 20.781 32.406 1 96.56 479 ALA A N 1
ATOM 3880 C CA . ALA A 1 479 ? 5.172 21.797 32.656 1 96.56 479 ALA A CA 1
ATOM 3881 C C . ALA A 1 479 ? 5.102 22.156 34.125 1 96.56 479 ALA A C 1
ATOM 3883 O O . ALA A 1 479 ? 5.523 21.375 35 1 96.56 479 ALA A O 1
ATOM 3884 N N . ILE A 1 480 ? 4.758 23.391 34.344 1 96.5 480 ILE A N 1
ATOM 3885 C CA . ILE A 1 480 ? 4.242 23.75 35.656 1 96.5 480 ILE A CA 1
ATOM 3886 C C . ILE A 1 480 ? 2.727 23.578 35.688 1 96.5 480 ILE A C 1
ATOM 3888 O O . ILE A 1 480 ? 1.997 24.344 35.062 1 96.5 480 ILE A O 1
ATOM 3892 N N . HIS A 1 481 ? 2.307 22.547 36.375 1 95.31 481 HIS A N 1
ATOM 3893 C CA . HIS A 1 481 ? 0.87 22.328 36.5 1 95.31 481 HIS A CA 1
ATOM 3894 C C . HIS A 1 481 ? 0.331 23.016 37.75 1 95.31 481 HIS A C 1
ATOM 3896 O O . HIS A 1 481 ? 0.75 22.703 38.875 1 95.31 481 HIS A O 1
ATOM 3902 N N . LEU A 1 482 ? -0.639 23.859 37.594 1 94.25 482 LEU A N 1
ATOM 3903 C CA . LEU A 1 482 ? -1.107 24.703 38.688 1 94.25 482 LEU A CA 1
ATOM 3904 C C . LEU A 1 482 ? -2.283 24.047 39.406 1 94.25 482 LEU A C 1
ATOM 3906 O O . LEU A 1 482 ? -2.762 24.562 40.438 1 94.25 482 LEU A O 1
ATOM 3910 N N . GLY A 1 483 ? -2.717 22.906 38.875 1 91.38 483 GLY A N 1
ATOM 3911 C CA . GLY A 1 483 ? -3.816 22.203 39.531 1 91.38 483 GLY A CA 1
ATOM 3912 C C . GLY A 1 483 ? -5.176 22.625 39 1 91.38 483 GLY A C 1
ATOM 3913 O O . GLY A 1 483 ? -5.297 23.062 37.875 1 91.38 483 GLY A O 1
ATOM 3914 N N . SER A 1 484 ? -6.211 22.453 39.875 1 91 484 SER A N 1
ATOM 3915 C CA . SER A 1 484 ? -7.59 22.75 39.5 1 91 484 SER A CA 1
ATOM 3916 C C . SER A 1 484 ? -7.875 24.234 39.531 1 91 484 SER A C 1
ATOM 3918 O O . SER A 1 484 ? -7.391 24.938 40.438 1 91 484 SER A O 1
ATOM 3920 N N . ILE A 1 485 ? -8.719 24.625 38.656 1 88 485 ILE A N 1
ATOM 3921 C CA . ILE A 1 485 ? -9.109 26.031 38.594 1 88 485 ILE A CA 1
ATOM 3922 C C . ILE A 1 485 ? -9.773 26.438 39.906 1 88 485 ILE A C 1
ATOM 3924 O O . ILE A 1 485 ? -9.68 27.594 40.312 1 88 485 ILE A O 1
ATOM 3928 N N . ASN A 1 486 ? -10.359 25.516 40.562 1 85.75 486 ASN A N 1
ATOM 3929 C CA . ASN A 1 486 ? -11.07 25.781 41.812 1 85.75 486 ASN A CA 1
ATOM 3930 C C . ASN A 1 486 ? -10.117 26.188 42.938 1 85.75 486 ASN A C 1
ATOM 3932 O O . ASN A 1 486 ? -10.508 26.875 43.875 1 85.75 486 ASN A O 1
ATOM 3936 N N . ASN A 1 487 ? -8.93 25.812 42.844 1 85.31 487 ASN A N 1
ATOM 3937 C CA . ASN A 1 487 ? -7.941 26.094 43.875 1 85.31 487 ASN A CA 1
ATOM 3938 C C . ASN A 1 487 ? -6.883 27.078 43.406 1 85.31 487 ASN A C 1
ATOM 3940 O O . ASN A 1 487 ? -5.895 27.328 44.094 1 85.31 487 ASN A O 1
ATOM 3944 N N . LEU A 1 488 ? -7.172 27.578 42.281 1 84.56 488 LEU A N 1
ATOM 3945 C CA . LEU A 1 488 ? -6.176 28.422 41.625 1 84.56 488 LEU A CA 1
ATOM 3946 C C . LEU A 1 488 ? -6.207 29.844 42.219 1 84.56 488 LEU A C 1
ATOM 3948 O O . LEU A 1 488 ? -7.285 30.391 42.438 1 84.56 488 LEU A O 1
ATOM 3952 N N . THR A 1 489 ? -5 30.344 42.531 1 86.06 489 THR A N 1
ATOM 3953 C CA . THR A 1 489 ? -4.852 31.75 42.906 1 86.06 489 THR A CA 1
ATOM 3954 C C . THR A 1 489 ? -4.02 32.5 41.844 1 86.06 489 THR A C 1
ATOM 3956 O O . THR A 1 489 ? -3.139 31.906 41.219 1 86.06 489 THR A O 1
ATOM 3959 N N . MET A 1 490 ? -4.316 33.719 41.688 1 86.69 490 MET A N 1
ATOM 3960 C CA . MET A 1 490 ? -3.553 34.5 40.719 1 86.69 490 MET A CA 1
ATOM 3961 C C . MET A 1 490 ? -2.094 34.625 41.156 1 86.69 490 MET A C 1
ATOM 3963 O O . MET A 1 490 ? -1.204 34.75 40.312 1 86.69 490 MET A O 1
ATOM 3967 N N . LYS A 1 491 ? -1.917 34.438 42.406 1 89.25 491 LYS A N 1
ATOM 3968 C CA . LYS A 1 491 ? -0.547 34.438 42.938 1 89.25 491 LYS A CA 1
ATOM 3969 C C . LYS A 1 491 ? 0.228 33.219 42.406 1 89.25 491 LYS A C 1
ATOM 3971 O O . LYS A 1 491 ? 1.401 33.344 42.062 1 89.25 491 LYS A O 1
ATOM 3976 N N . SER A 1 492 ? -0.463 32.156 42.375 1 91.38 492 SER A N 1
ATOM 3977 C CA . SER A 1 492 ? 0.178 30.953 41.844 1 91.38 492 SER A CA 1
ATOM 3978 C C . SER A 1 492 ? 0.544 31.125 40.375 1 91.38 492 SER A C 1
ATOM 3980 O O . SER A 1 492 ? 1.608 30.672 39.938 1 91.38 492 SER A O 1
ATOM 3982 N N . PHE A 1 493 ? -0.286 31.766 39.656 1 90.81 493 PHE A N 1
ATOM 3983 C CA . PHE A 1 493 ? -0.022 32.031 38.25 1 90.81 493 PHE A CA 1
ATOM 3984 C C . PHE A 1 493 ? 1.189 32.938 38.094 1 90.81 493 PHE A C 1
ATOM 3986 O O . PHE A 1 493 ? 2.062 32.688 37.25 1 90.81 493 PHE A O 1
ATOM 3993 N N . GLN A 1 494 ? 1.174 33.938 38.875 1 91 494 GLN A N 1
ATOM 3994 C CA . GLN A 1 494 ? 2.268 34.906 38.844 1 91 494 GLN A CA 1
ATOM 3995 C C . GLN A 1 494 ? 3.604 34.219 39.156 1 91 494 GLN A C 1
ATOM 3997 O O . GLN A 1 494 ? 4.598 34.469 38.469 1 91 494 GLN A O 1
ATOM 4002 N N . ASN A 1 495 ? 3.57 33.406 40.156 1 94.44 495 ASN A N 1
ATOM 4003 C CA . ASN A 1 495 ? 4.789 32.719 40.531 1 94.44 495 ASN A CA 1
ATOM 4004 C C . ASN A 1 495 ? 5.285 31.812 39.406 1 94.44 495 ASN A C 1
ATOM 4006 O O . ASN A 1 495 ? 6.488 31.719 39.156 1 94.44 495 ASN A O 1
ATOM 4010 N N . ALA A 1 496 ? 4.371 31.125 38.781 1 95.38 496 ALA A N 1
ATOM 4011 C CA . ALA A 1 496 ? 4.723 30.219 37.688 1 95.38 496 ALA A CA 1
ATOM 4012 C C . ALA A 1 496 ? 5.328 31 36.531 1 95.38 496 ALA A C 1
ATOM 4014 O O . ALA A 1 496 ? 6.309 30.547 35.938 1 95.38 496 ALA A O 1
ATOM 4015 N N . ILE A 1 497 ? 4.777 32.125 36.219 1 93.94 497 ILE A N 1
ATOM 4016 C CA . ILE A 1 497 ? 5.262 32.969 35.125 1 93.94 497 ILE A CA 1
ATOM 4017 C C . ILE A 1 497 ? 6.672 33.469 35.438 1 93.94 497 ILE A C 1
ATOM 4019 O O . ILE A 1 497 ? 7.551 33.438 34.562 1 93.94 497 ILE A O 1
ATOM 4023 N N . ILE A 1 498 ? 6.852 33.875 36.656 1 93.38 498 ILE A N 1
ATOM 4024 C CA . ILE A 1 498 ? 8.164 34.375 37.062 1 93.38 498 ILE A CA 1
ATOM 4025 C C . ILE A 1 498 ? 9.195 33.25 36.906 1 93.38 498 ILE A C 1
ATOM 4027 O O . ILE A 1 498 ? 10.297 33.469 36.406 1 93.38 498 ILE A O 1
ATOM 4031 N N . LYS A 1 499 ? 8.789 32.094 37.312 1 95.94 499 LYS A N 1
ATOM 4032 C CA . LYS A 1 499 ? 9.688 30.953 37.188 1 95.94 499 LYS A CA 1
ATOM 4033 C C . LYS A 1 499 ? 10.016 30.672 35.719 1 95.94 499 LYS A C 1
ATOM 4035 O O . LYS A 1 499 ? 11.156 30.328 35.375 1 95.94 499 LYS A O 1
ATOM 4040 N N . MET A 1 500 ? 9.125 30.844 34.812 1 96.19 500 MET A N 1
ATOM 4041 C CA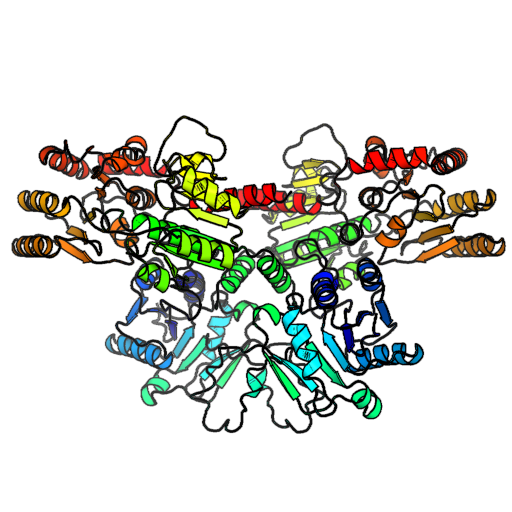 . MET A 1 500 ? 9.273 30.562 33.406 1 96.19 500 MET A CA 1
ATOM 4042 C C . MET A 1 500 ? 10.188 31.578 32.719 1 96.19 500 MET A C 1
ATOM 4044 O O . MET A 1 500 ? 10.688 31.328 31.625 1 96.19 500 MET A O 1
ATOM 4048 N N . MET A 1 501 ? 10.422 32.688 33.406 1 94.06 501 MET A N 1
ATOM 4049 C CA . MET A 1 501 ? 11.305 33.719 32.844 1 94.06 501 MET A CA 1
ATOM 4050 C C . MET A 1 501 ? 12.766 33.281 32.969 1 94.06 501 MET A C 1
ATOM 4052 O O . MET A 1 501 ? 13.633 33.812 32.281 1 94.06 501 MET A O 1
ATOM 4056 N N . ASP A 1 502 ? 12.914 32.25 33.781 1 96.31 502 ASP A N 1
ATOM 4057 C CA . ASP A 1 502 ? 14.266 31.75 33.969 1 96.31 502 ASP A CA 1
ATOM 4058 C C . ASP A 1 502 ? 14.664 30.797 32.844 1 96.31 502 ASP A C 1
ATOM 4060 O O . ASP A 1 502 ? 13.977 29.812 32.594 1 96.31 502 ASP A O 1
ATOM 4064 N N . TYR A 1 503 ? 15.805 31.094 32.312 1 97.19 503 TYR A N 1
ATOM 4065 C CA . TYR A 1 503 ? 16.281 30.344 31.156 1 97.19 503 TYR A CA 1
ATOM 4066 C C . TYR A 1 503 ? 16.594 28.906 31.562 1 97.19 503 TYR A C 1
ATOM 4068 O O . TYR A 1 503 ? 16.188 27.953 30.859 1 97.19 503 TYR A O 1
ATOM 4076 N N . ASP A 1 504 ? 17.297 28.703 32.562 1 97.38 504 ASP A N 1
ATOM 4077 C CA . ASP A 1 504 ? 17.703 27.375 33 1 97.38 504 ASP A CA 1
ATOM 4078 C C . ASP A 1 504 ? 16.5 26.5 33.344 1 97.38 504 ASP A C 1
ATOM 4080 O O . ASP A 1 504 ? 16.5 25.297 33.094 1 97.38 504 ASP A O 1
ATOM 4084 N N . PHE A 1 505 ? 15.578 27.156 33.906 1 97.44 505 PHE A N 1
ATOM 4085 C CA . PHE A 1 505 ? 14.367 26.422 34.25 1 97.44 505 PHE A CA 1
ATOM 4086 C C . PHE A 1 505 ? 13.656 25.953 32.969 1 97.44 505 PHE A C 1
ATOM 4088 O O . PHE A 1 505 ? 13.242 24.797 32.875 1 97.44 505 PHE A O 1
ATOM 4095 N N . ARG A 1 506 ? 13.516 26.75 31.984 1 97.5 506 ARG A N 1
ATOM 4096 C CA . ARG A 1 506 ? 12.891 26.375 30.719 1 97.5 506 ARG A CA 1
ATOM 4097 C C . ARG A 1 506 ? 13.68 25.281 30.016 1 97.5 506 ARG A C 1
ATOM 4099 O O . ARG A 1 506 ? 13.094 24.375 29.422 1 97.5 506 ARG A O 1
ATOM 4106 N N . LEU A 1 507 ? 14.906 25.375 30.125 1 97.19 507 LEU A N 1
ATOM 4107 C CA . LEU A 1 507 ? 15.773 24.375 29.516 1 97.19 507 LEU A CA 1
ATOM 4108 C C . LEU A 1 507 ? 15.539 23 30.156 1 97.19 507 LEU A C 1
ATOM 4110 O O . LEU A 1 507 ? 15.523 21.984 29.453 1 97.19 507 LEU A O 1
ATOM 4114 N N . GLU A 1 508 ? 15.422 23.062 31.406 1 97.12 508 GLU A N 1
ATOM 4115 C CA . GLU A 1 508 ? 15.141 21.812 32.125 1 97.12 508 GLU A CA 1
ATOM 4116 C C . GLU A 1 508 ? 13.812 21.203 31.672 1 97.12 508 GLU A C 1
ATOM 4118 O O . GLU A 1 508 ? 13.719 20 31.453 1 97.12 508 GLU A O 1
ATOM 4123 N N . LEU A 1 509 ? 12.82 22.016 31.578 1 97.25 509 LEU A N 1
ATOM 4124 C CA . LEU A 1 509 ? 11.516 21.547 31.141 1 97.25 509 LEU A CA 1
ATOM 4125 C C . LEU A 1 509 ? 11.602 20.969 29.734 1 97.25 509 LEU A C 1
ATOM 4127 O O . LEU A 1 509 ? 11.023 19.922 29.453 1 97.25 509 LEU A O 1
ATOM 4131 N N . ARG A 1 510 ? 12.289 21.594 28.891 1 96.44 510 ARG A N 1
ATOM 4132 C CA . ARG A 1 510 ? 12.453 21.125 27.516 1 96.44 510 ARG A CA 1
ATOM 4133 C C . ARG A 1 510 ? 13.117 19.75 27.469 1 96.44 510 ARG A C 1
ATOM 4135 O O . ARG A 1 510 ? 12.688 18.875 26.719 1 96.44 510 ARG A O 1
ATOM 4142 N N . LYS A 1 511 ? 14.164 19.578 28.203 1 96.25 511 LYS A N 1
ATOM 4143 C CA . LYS A 1 511 ? 14.875 18.297 28.266 1 96.25 511 LYS A CA 1
ATOM 4144 C C . LYS A 1 511 ? 13.945 17.172 28.688 1 96.25 511 LYS A C 1
ATOM 4146 O O . LYS A 1 511 ? 14.047 16.047 28.172 1 96.25 511 LYS A O 1
ATOM 4151 N N . ASN A 1 512 ? 13.117 17.531 29.562 1 96.44 512 ASN A N 1
ATOM 4152 C CA . ASN A 1 512 ? 12.156 16.531 30.016 1 96.44 512 ASN A CA 1
ATOM 4153 C C . ASN A 1 512 ? 11.156 16.172 28.922 1 96.44 512 ASN A C 1
ATOM 4155 O O . ASN A 1 512 ? 10.766 15.016 28.781 1 96.44 512 ASN A O 1
ATOM 4159 N N . LEU A 1 513 ? 10.758 17.141 28.172 1 95.31 513 LEU A N 1
ATOM 4160 C CA . LEU A 1 513 ? 9.797 16.906 27.094 1 95.31 513 LEU A CA 1
ATOM 4161 C C . LEU A 1 513 ? 10.406 16.062 25.984 1 95.31 513 LEU A C 1
ATOM 4163 O O . LEU A 1 513 ? 9.695 15.32 25.297 1 95.31 513 LEU A O 1
ATOM 4167 N N . GLU A 1 514 ? 11.68 16.109 25.797 1 93.75 514 GLU A N 1
ATOM 4168 C CA . GLU A 1 514 ? 12.391 15.375 24.75 1 93.75 514 GLU A CA 1
ATOM 4169 C C . GLU A 1 514 ? 12.352 13.867 25 1 93.75 514 GLU A C 1
ATOM 4171 O O . GLU A 1 514 ? 12.555 13.078 24.078 1 93.75 514 GLU A O 1
ATOM 4176 N N . LYS A 1 515 ? 12.023 13.508 26.172 1 92.88 515 LYS A N 1
ATOM 4177 C CA . LYS A 1 515 ? 12.008 12.102 26.531 1 92.88 515 LYS A CA 1
ATOM 4178 C C . LYS A 1 515 ? 10.727 11.422 26.062 1 92.88 515 LYS A C 1
ATOM 4180 O O . LYS A 1 515 ? 10.609 10.195 26.109 1 92.88 515 LYS A O 1
ATOM 4185 N N . HIS A 1 516 ? 9.773 12.203 25.609 1 90.56 516 HIS A N 1
ATOM 4186 C CA . HIS A 1 516 ? 8.469 11.664 25.234 1 90.56 516 HIS A CA 1
ATOM 4187 C C . HIS A 1 516 ? 8.258 11.734 23.719 1 90.56 516 HIS A C 1
ATOM 4189 O O . HIS A 1 516 ? 8.391 12.805 23.125 1 90.56 516 HIS A O 1
ATOM 4195 N N . ASP A 1 517 ? 7.977 10.586 23.109 1 87.12 517 ASP A N 1
ATOM 4196 C CA . ASP A 1 517 ? 7.609 10.555 21.703 1 87.12 517 ASP A CA 1
ATOM 4197 C C . ASP A 1 517 ? 6.105 10.766 21.531 1 87.12 517 ASP A C 1
ATOM 4199 O O . ASP A 1 517 ? 5.309 9.883 21.859 1 87.12 517 ASP A O 1
ATOM 4203 N N . LEU A 1 518 ? 5.73 11.875 21 1 91.56 518 LEU A N 1
ATOM 4204 C CA . LEU A 1 518 ? 4.316 12.211 20.891 1 91.56 518 LEU A CA 1
ATOM 4205 C C . LEU A 1 518 ? 3.889 12.266 19.422 1 91.56 518 LEU A C 1
ATOM 4207 O O . LEU A 1 518 ? 2.746 12.617 19.125 1 91.56 518 LEU A O 1
ATOM 4211 N N . LEU A 1 519 ? 4.777 11.883 18.562 1 89.38 519 LEU A N 1
ATOM 4212 C CA . LEU A 1 519 ? 4.488 12.086 17.141 1 89.38 519 LEU A CA 1
ATOM 4213 C C . LEU A 1 519 ? 4.078 10.781 16.469 1 89.38 519 LEU A C 1
ATOM 4215 O O . LEU A 1 519 ? 3.592 10.781 15.344 1 89.38 519 LEU A O 1
ATOM 4219 N N . ASN A 1 520 ? 4.102 9.688 17.125 1 89.88 520 ASN A N 1
ATOM 4220 C CA . ASN A 1 520 ? 3.844 8.406 16.484 1 89.88 520 ASN A CA 1
ATOM 4221 C C . ASN A 1 520 ? 2.578 7.746 17.016 1 89.88 520 ASN A C 1
ATOM 4223 O O . ASN A 1 520 ? 2.289 6.59 16.703 1 89.88 520 ASN A O 1
ATOM 4227 N N . GLY A 1 521 ? 1.834 8.445 17.812 1 93.12 521 GLY A N 1
ATOM 4228 C CA . GLY A 1 521 ? 0.657 7.875 18.453 1 93.12 521 GLY A CA 1
ATOM 4229 C C . GLY A 1 521 ? -0.381 7.387 17.453 1 93.12 521 GLY A C 1
ATOM 4230 O O . GLY A 1 521 ? -0.907 6.281 17.594 1 93.12 521 GLY A O 1
ATOM 4231 N N . VAL A 1 522 ? -0.65 8.148 16.406 1 93.69 522 VAL A N 1
ATOM 4232 C CA . VAL A 1 522 ? -1.663 7.789 15.43 1 93.69 522 VAL A CA 1
ATOM 4233 C C . VAL A 1 522 ? -1.254 6.504 14.711 1 93.69 522 VAL A C 1
ATOM 4235 O O . VAL A 1 522 ? -2.072 5.602 14.531 1 93.69 522 VAL A O 1
ATOM 4238 N N . HIS A 1 523 ? -0.014 6.426 14.367 1 91.5 523 HIS A N 1
ATOM 4239 C CA . HIS A 1 523 ? 0.491 5.242 13.68 1 91.5 523 HIS A CA 1
ATOM 4240 C C . HIS A 1 523 ? 0.358 3.998 14.547 1 91.5 523 HIS A C 1
ATOM 4242 O O . HIS A 1 523 ? 0.007 2.924 14.062 1 91.5 523 HIS A O 1
ATOM 4248 N N . GLU A 1 524 ? 0.668 4.191 15.797 1 92.81 524 GLU A N 1
ATOM 4249 C CA . GLU A 1 524 ? 0.548 3.078 16.734 1 92.81 524 GLU A CA 1
ATOM 4250 C C . GLU A 1 524 ? -0.903 2.629 16.875 1 92.81 524 GLU A C 1
ATOM 4252 O O . GLU A 1 524 ? -1.188 1.429 16.875 1 92.81 524 GLU A O 1
ATOM 4257 N N . ILE A 1 525 ? -1.786 3.555 16.969 1 95.62 525 ILE A N 1
ATOM 4258 C CA . ILE A 1 525 ? -3.211 3.266 17.078 1 95.62 525 ILE A CA 1
ATOM 4259 C C . ILE A 1 525 ? -3.682 2.486 15.859 1 95.62 525 ILE A C 1
ATOM 4261 O O . ILE A 1 525 ? -4.309 1.434 15.984 1 95.62 525 ILE A O 1
ATOM 4265 N N . ILE A 1 526 ? -3.379 2.938 14.703 1 94.44 526 ILE A N 1
ATOM 4266 C CA . ILE A 1 526 ? -3.82 2.32 13.461 1 94.44 526 ILE A CA 1
ATOM 4267 C C . ILE A 1 526 ? -3.219 0.921 13.336 1 94.44 526 ILE A C 1
ATOM 4269 O O . ILE A 1 526 ? -3.9 -0.021 12.93 1 94.44 526 ILE A O 1
ATOM 4273 N N . ARG A 1 527 ? -1.933 0.812 13.68 1 91.12 527 ARG A N 1
ATOM 4274 C CA . ARG A 1 527 ? -1.281 -0.493 13.656 1 91.12 527 ARG A CA 1
ATOM 4275 C C . ARG A 1 527 ? -2.033 -1.497 14.523 1 91.12 527 ARG A C 1
ATOM 4277 O O . ARG A 1 527 ? -2.305 -2.619 14.094 1 91.12 527 ARG A O 1
ATOM 4284 N N . ILE A 1 528 ? -2.395 -1.13 15.695 1 93.44 528 ILE A N 1
ATOM 4285 C CA . ILE A 1 528 ? -3.084 -2.002 16.641 1 93.44 528 ILE A CA 1
ATOM 4286 C C . ILE A 1 528 ? -4.473 -2.348 16.109 1 93.44 528 ILE A C 1
ATOM 4288 O O . ILE A 1 528 ? -4.883 -3.512 16.125 1 93.44 528 ILE A O 1
ATOM 4292 N N . ILE A 1 529 ? -5.199 -1.369 15.594 1 95.19 529 ILE A N 1
ATOM 4293 C CA . ILE A 1 529 ? -6.539 -1.578 15.055 1 95.19 529 ILE A CA 1
ATOM 4294 C C . ILE A 1 529 ? -6.48 -2.588 13.906 1 95.19 529 ILE A C 1
ATOM 4296 O O . ILE A 1 529 ? -7.25 -3.553 13.883 1 95.19 529 ILE A O 1
ATOM 4300 N N . ASN A 1 530 ? -5.551 -2.404 13.008 1 90.38 530 ASN A N 1
ATOM 4301 C CA . ASN A 1 530 ? -5.434 -3.291 11.852 1 90.38 530 ASN A CA 1
ATOM 4302 C C . ASN A 1 530 ? -5.094 -4.719 12.273 1 90.38 530 ASN A C 1
ATOM 4304 O O . ASN A 1 530 ? -5.676 -5.676 11.766 1 90.38 530 ASN A O 1
ATOM 4308 N N . THR A 1 531 ? -4.164 -4.844 13.188 1 87.44 531 THR A N 1
ATOM 4309 C CA . THR A 1 531 ? -3.732 -6.156 13.664 1 87.44 531 THR A CA 1
ATOM 4310 C C . THR A 1 531 ? -4.883 -6.891 14.344 1 87.44 531 THR A C 1
ATOM 4312 O O . THR A 1 531 ? -5.152 -8.055 14.031 1 87.44 531 THR A O 1
ATOM 4315 N N . LYS A 1 532 ? -5.602 -6.223 15.188 1 90.94 532 LYS A N 1
ATOM 4316 C CA . LYS A 1 532 ? -6.668 -6.852 15.961 1 90.94 532 LYS A CA 1
ATOM 4317 C C . LYS A 1 532 ? -7.902 -7.102 15.094 1 90.94 532 LYS A C 1
ATOM 4319 O O . LYS A 1 532 ? -8.609 -8.094 15.289 1 90.94 532 LYS A O 1
ATOM 4324 N N . PHE A 1 533 ? -8.141 -6.277 14.203 1 91.25 533 PHE A N 1
ATOM 4325 C CA . PHE A 1 533 ? -9.258 -6.453 13.281 1 91.25 533 PHE A CA 1
ATOM 4326 C C . PHE A 1 533 ? -9.055 -7.695 12.422 1 91.25 533 PHE A C 1
ATOM 4328 O O . PHE A 1 533 ? -9.984 -8.477 12.227 1 91.25 533 PHE A O 1
ATOM 4335 N N . ASP A 1 534 ? -7.789 -7.848 11.93 1 81.94 534 ASP A N 1
ATOM 4336 C CA . ASP A 1 534 ? -7.469 -8.984 11.07 1 81.94 534 ASP A CA 1
ATOM 4337 C C . ASP A 1 534 ? -7.508 -10.289 11.844 1 81.94 534 ASP A C 1
ATOM 4339 O O . ASP A 1 534 ? -7.82 -11.344 11.289 1 81.94 534 ASP A O 1
ATOM 4343 N N . ASP A 1 535 ? -7.156 -10.195 13.078 1 76.12 535 ASP A N 1
ATOM 4344 C CA . ASP A 1 535 ? -7.195 -11.375 13.93 1 76.12 535 ASP A CA 1
ATOM 4345 C C . ASP A 1 535 ? -8.625 -11.867 14.125 1 76.12 535 ASP A C 1
ATOM 4347 O O . ASP A 1 535 ? -8.859 -13.062 14.344 1 76.12 535 ASP A O 1
ATOM 4351 N N . GLN A 1 536 ? -9.57 -10.969 14.086 1 72.69 536 GLN A N 1
ATOM 4352 C CA . GLN A 1 536 ? -10.961 -11.344 14.289 1 72.69 536 GLN A CA 1
ATOM 4353 C C . GLN A 1 536 ? -11.531 -12.031 13.055 1 72.69 536 GLN A C 1
ATOM 4355 O O . GLN A 1 536 ? -12.477 -12.812 13.148 1 72.69 536 GLN A O 1
ATOM 4360 N N . LYS A 1 537 ? -11 -11.703 11.93 1 58.34 537 LYS A N 1
ATOM 4361 C CA . LYS A 1 537 ? -11.484 -12.336 10.711 1 58.34 537 LYS A CA 1
ATOM 4362 C C . LYS A 1 537 ? -11.031 -13.789 10.625 1 58.34 537 LYS A C 1
ATOM 4364 O O . LYS A 1 537 ? -11.609 -14.586 9.891 1 58.34 537 LYS A O 1
ATOM 4369 N N . ILE A 1 538 ? -9.945 -14.273 11.242 1 44.28 538 ILE A N 1
ATOM 4370 C CA . ILE A 1 538 ? -9.516 -15.672 11.289 1 44.28 538 ILE A CA 1
ATOM 4371 C C . ILE A 1 538 ? -10.344 -16.438 12.32 1 44.28 538 ILE A C 1
ATOM 4373 O O . ILE A 1 538 ? -10.531 -15.961 13.445 1 44.28 538 ILE A O 1
ATOM 4377 N N . MET B 1 1 ? 27.297 36.438 -6.828 1 33.31 1 MET B N 1
ATOM 4378 C CA . MET B 1 1 ? 26.625 35.344 -7.492 1 33.31 1 MET B CA 1
ATOM 4379 C C . MET B 1 1 ? 25.703 35.844 -8.602 1 33.31 1 MET B C 1
ATOM 4381 O O . MET B 1 1 ? 24.891 36.75 -8.375 1 33.31 1 MET B O 1
ATOM 4385 N N . LYS B 1 2 ? 26.016 35.75 -9.766 1 44.84 2 LYS B N 1
ATOM 4386 C CA . LYS B 1 2 ? 25.359 36.312 -10.945 1 44.84 2 LYS B CA 1
ATOM 4387 C C . LYS B 1 2 ? 23.844 36.125 -10.875 1 44.84 2 LYS B C 1
ATOM 4389 O O . LYS B 1 2 ? 23.359 35.031 -10.641 1 44.84 2 LYS B O 1
ATOM 4394 N N . LYS B 1 3 ? 23.078 37.156 -10.68 1 58.06 3 LYS B N 1
ATOM 4395 C CA . LYS B 1 3 ? 21.641 37.188 -10.5 1 58.06 3 LYS B CA 1
ATOM 4396 C C . LYS B 1 3 ? 20.922 36.469 -11.633 1 58.06 3 LYS B C 1
ATOM 4398 O O . LYS B 1 3 ? 21.125 36.781 -12.805 1 58.06 3 LYS B O 1
ATOM 4403 N N . THR B 1 4 ? 20.484 35.094 -11.508 1 65.44 4 THR B N 1
ATOM 4404 C CA . THR B 1 4 ? 19.812 34.312 -12.547 1 65.44 4 THR B CA 1
ATOM 4405 C C . THR B 1 4 ? 18.609 35.062 -13.094 1 65.44 4 THR B C 1
ATOM 4407 O O . THR B 1 4 ? 18.031 35.906 -12.391 1 65.44 4 THR B O 1
ATOM 4410 N N . THR B 1 5 ? 18.5 35.031 -14.406 1 85.19 5 THR B N 1
ATOM 4411 C CA . THR B 1 5 ? 17.344 35.594 -15.078 1 85.19 5 THR B CA 1
ATOM 4412 C C . THR B 1 5 ? 16.203 34.594 -15.188 1 85.19 5 THR B C 1
ATOM 4414 O O . THR B 1 5 ? 15.18 34.844 -15.805 1 85.19 5 THR B O 1
ATOM 4417 N N . ASN B 1 6 ? 16.438 33.406 -14.578 1 93.81 6 ASN B N 1
ATOM 4418 C CA . ASN B 1 6 ? 15.438 32.344 -14.617 1 93.81 6 ASN B CA 1
ATOM 4419 C C . ASN B 1 6 ? 14.625 32.281 -13.328 1 93.81 6 ASN B C 1
ATOM 4421 O O . ASN B 1 6 ? 15.172 32.469 -12.234 1 93.81 6 ASN B O 1
ATOM 4425 N N . LEU B 1 7 ? 13.336 32.125 -13.516 1 94.5 7 LEU B N 1
ATOM 4426 C CA . LEU B 1 7 ? 12.398 32.062 -12.398 1 94.5 7 LEU B CA 1
ATOM 4427 C C . LEU B 1 7 ? 11.609 30.75 -12.43 1 94.5 7 LEU B C 1
ATOM 4429 O O . LEU B 1 7 ? 11.156 30.312 -13.492 1 94.5 7 LEU B O 1
ATOM 4433 N N . ILE B 1 8 ? 11.516 30.109 -11.297 1 96.12 8 ILE B N 1
ATOM 4434 C CA . ILE B 1 8 ? 10.586 29 -11.141 1 96.12 8 ILE B CA 1
ATOM 4435 C C . ILE B 1 8 ? 9.461 29.391 -10.188 1 96.12 8 ILE B C 1
ATOM 4437 O O . ILE B 1 8 ? 9.719 29.891 -9.086 1 96.12 8 ILE B O 1
ATOM 4441 N N . LEU B 1 9 ? 8.273 29.234 -10.609 1 94.44 9 LEU B N 1
ATOM 4442 C CA . LEU B 1 9 ? 7.109 29.438 -9.758 1 94.44 9 LEU B CA 1
ATOM 4443 C C . LEU B 1 9 ? 6.453 28.109 -9.414 1 94.44 9 LEU B C 1
ATOM 4445 O O . LEU B 1 9 ? 6.18 27.297 -10.305 1 94.44 9 LEU B O 1
ATOM 4449 N N . ILE B 1 10 ? 6.18 27.891 -8.141 1 94.62 10 ILE B N 1
ATOM 4450 C CA . ILE B 1 10 ? 5.488 26.703 -7.668 1 94.62 10 ILE B CA 1
ATOM 4451 C C . ILE B 1 10 ? 4.145 27.094 -7.055 1 94.62 10 ILE B C 1
ATOM 4453 O O . ILE B 1 10 ? 4.066 27.406 -5.867 1 94.62 10 ILE B O 1
ATOM 4457 N N . PRO B 1 11 ? 3.15 27.062 -7.855 1 90.5 11 PRO B N 1
ATOM 4458 C CA . PRO B 1 11 ? 1.826 27.266 -7.266 1 90.5 11 PRO B CA 1
ATOM 4459 C C . PRO B 1 11 ? 1.42 26.141 -6.316 1 90.5 11 PRO B C 1
ATOM 4461 O O . PRO B 1 11 ? 1.422 24.969 -6.703 1 90.5 11 PRO B O 1
ATOM 4464 N N . ALA B 1 12 ? 1.173 26.422 -5.059 1 89.44 12 ALA B N 1
ATOM 4465 C CA . ALA B 1 12 ? 0.73 25.469 -4.035 1 89.44 12 ALA B CA 1
ATOM 4466 C C . ALA B 1 12 ? -0.55 25.953 -3.361 1 89.44 12 ALA B C 1
ATOM 4468 O O . ALA B 1 12 ? -0.502 26.766 -2.43 1 89.44 12 ALA B O 1
ATOM 4469 N N . PHE B 1 13 ? -1.61 25.359 -3.738 1 80.38 13 PHE B N 1
ATOM 4470 C CA . PHE B 1 13 ? -2.887 25.844 -3.232 1 80.38 13 PHE B CA 1
ATOM 4471 C C . PHE B 1 13 ? -3.455 24.891 -2.186 1 80.38 13 PHE B C 1
ATOM 4473 O O . PHE B 1 13 ? -2.994 23.766 -2.057 1 80.38 13 PHE B O 1
ATOM 4480 N N . SER B 1 14 ? -4.43 25.438 -1.408 1 74.25 14 SER B N 1
ATOM 4481 C CA . SER B 1 14 ? -4.961 24.719 -0.247 1 74.25 14 SER B CA 1
ATOM 4482 C C . SER B 1 14 ? -5.73 23.469 -0.665 1 74.25 14 SER B C 1
ATOM 4484 O O . SER B 1 14 ? -5.535 22.406 -0.093 1 74.25 14 SER B O 1
ATOM 4486 N N . ASN B 1 15 ? -6.699 23.625 -1.588 1 70.38 15 ASN B N 1
ATOM 4487 C CA . ASN B 1 15 ? -7.543 22.469 -1.896 1 70.38 15 ASN B CA 1
ATOM 4488 C C . ASN B 1 15 ? -7.453 22.094 -3.369 1 70.38 15 ASN B C 1
ATOM 4490 O O . ASN B 1 15 ? -7.262 22.953 -4.227 1 70.38 15 ASN B O 1
ATOM 4494 N N . ASN B 1 16 ? -7.301 20.844 -3.471 1 69.12 16 ASN B N 1
ATOM 4495 C CA . ASN B 1 16 ? -7.672 20.359 -4.797 1 69.12 16 ASN B CA 1
ATOM 4496 C C . ASN B 1 16 ? -9.023 19.656 -4.777 1 69.12 16 ASN B C 1
ATOM 4498 O O . ASN B 1 16 ? -9.719 19.656 -3.756 1 69.12 16 ASN B O 1
ATOM 4502 N N . LYS B 1 17 ? -9.477 19.219 -5.816 1 69.56 17 LYS B N 1
ATOM 4503 C CA . LYS B 1 17 ? -10.836 18.688 -5.949 1 69.56 17 LYS B CA 1
ATOM 4504 C C . LYS B 1 17 ? -11.039 17.469 -5.055 1 69.56 17 LYS B C 1
ATOM 4506 O O . LYS B 1 17 ? -12.156 17.219 -4.59 1 69.56 17 LYS B O 1
ATOM 4511 N N . ASN B 1 18 ? -9.93 16.797 -4.652 1 77.12 18 ASN B N 1
ATOM 4512 C CA . ASN B 1 18 ? -10.109 15.5 -4.02 1 77.12 18 ASN B CA 1
ATOM 4513 C C . ASN B 1 18 ? -9.445 15.445 -2.645 1 77.12 18 ASN B C 1
ATOM 4515 O O . ASN B 1 18 ? -9.766 14.586 -1.827 1 77.12 18 ASN B O 1
ATOM 4519 N N . ILE B 1 19 ? -8.508 16.266 -2.42 1 83.5 19 ILE B N 1
ATOM 4520 C CA . ILE B 1 19 ? -7.766 16.219 -1.163 1 83.5 19 ILE B CA 1
ATOM 4521 C C . ILE B 1 19 ? -7.711 17.625 -0.546 1 83.5 19 ILE B C 1
ATOM 4523 O O . ILE B 1 19 ? -7.23 18.562 -1.175 1 83.5 19 ILE B O 1
ATOM 4527 N N . SER B 1 20 ? -8.211 17.656 0.653 1 81 20 SER B N 1
ATOM 4528 C CA . SER B 1 20 ? -8.055 18.906 1.38 1 81 20 SER B CA 1
ATOM 4529 C C . SER B 1 20 ? -6.605 19.125 1.816 1 81 20 SER B C 1
ATOM 4531 O O . SER B 1 20 ? -5.965 18.203 2.32 1 81 20 SER B O 1
ATOM 4533 N N . GLN B 1 21 ? -6.078 20.312 1.507 1 83.31 21 GLN B N 1
ATOM 4534 C CA . GLN B 1 21 ? -4.719 20.688 1.884 1 83.31 21 GLN B CA 1
ATOM 4535 C C . GLN B 1 21 ? -3.717 19.625 1.42 1 83.31 21 GLN B C 1
ATOM 4537 O O . GLN B 1 21 ? -2.877 19.172 2.201 1 83.31 21 GLN B O 1
ATOM 4542 N N . HIS B 1 22 ? -3.836 19.25 0.202 1 87.56 22 HIS B N 1
ATOM 4543 C CA . HIS B 1 22 ? -3.029 18.156 -0.339 1 87.56 22 HIS B CA 1
ATOM 4544 C C . HIS B 1 22 ? -1.54 18.469 -0.215 1 87.56 22 HIS B C 1
ATOM 4546 O O . HIS B 1 22 ? -0.738 17.562 0.039 1 87.56 22 HIS B O 1
ATOM 4552 N N . ASN B 1 23 ? -1.151 19.734 -0.261 1 91.12 23 ASN B N 1
ATOM 4553 C CA . ASN B 1 23 ? 0.256 20.125 -0.214 1 91.12 23 ASN B CA 1
ATOM 4554 C C . ASN B 1 23 ? 0.855 19.875 1.168 1 91.12 23 ASN B C 1
ATOM 4556 O O . ASN B 1 23 ? 2.076 19.797 1.313 1 91.12 23 ASN B O 1
ATOM 4560 N N . LEU B 1 24 ? -0.035 19.781 2.127 1 90.31 24 LEU B N 1
ATOM 4561 C CA . LEU B 1 24 ? 0.429 19.656 3.504 1 90.31 24 LEU B CA 1
ATOM 4562 C C . LEU B 1 24 ? 0.313 18.203 3.975 1 90.31 24 LEU B C 1
ATOM 4564 O O . LEU B 1 24 ? 0.695 17.875 5.102 1 90.31 24 LEU B O 1
ATOM 4568 N N . ARG B 1 25 ? -0.186 17.391 3.107 1 90.56 25 ARG B N 1
ATOM 4569 C CA . ARG B 1 25 ? -0.28 15.977 3.459 1 90.56 25 ARG B CA 1
ATOM 4570 C C . ARG B 1 25 ? 1.099 15.32 3.488 1 90.56 25 ARG B C 1
ATOM 4572 O O . ARG B 1 25 ? 1.938 15.594 2.625 1 90.56 25 ARG B O 1
ATOM 4579 N N . LEU B 1 26 ? 1.234 14.5 4.504 1 90.19 26 LEU B N 1
ATOM 4580 C CA . LEU B 1 26 ? 2.533 13.844 4.645 1 90.19 26 LEU B CA 1
ATOM 4581 C C . LEU B 1 26 ? 2.646 12.648 3.705 1 90.19 26 LEU B C 1
ATOM 4583 O O . LEU B 1 26 ? 1.751 11.805 3.66 1 90.19 26 LEU B O 1
ATOM 4587 N N . VAL B 1 27 ? 3.646 12.703 2.961 1 91.12 27 VAL B N 1
ATOM 4588 C CA . VAL B 1 27 ? 4.078 11.609 2.098 1 91.12 27 VAL B CA 1
ATOM 4589 C C . VAL B 1 27 ? 5.516 11.219 2.438 1 91.12 27 VAL B C 1
ATOM 4591 O O . VAL B 1 27 ? 6.445 11.992 2.209 1 91.12 27 VAL B O 1
ATOM 4594 N N . ASN B 1 28 ? 5.691 10.055 2.928 1 88.81 28 ASN B N 1
ATOM 4595 C CA . ASN B 1 28 ? 7.004 9.617 3.393 1 88.81 28 ASN B CA 1
ATOM 4596 C C . ASN B 1 28 ? 7.602 10.609 4.387 1 88.81 28 ASN B C 1
ATOM 4598 O O . ASN B 1 28 ? 8.734 11.07 4.207 1 88.81 28 ASN B O 1
ATOM 4602 N N . ASN B 1 29 ? 6.801 11.125 5.27 1 85.56 29 ASN B N 1
ATOM 4603 C CA . ASN B 1 29 ? 7.152 11.922 6.438 1 85.56 29 ASN B CA 1
ATOM 4604 C C . ASN B 1 29 ? 7.402 13.375 6.066 1 85.56 29 ASN B C 1
ATOM 4606 O O . ASN B 1 29 ? 7.824 14.172 6.906 1 85.56 29 ASN B O 1
ATOM 4610 N N . ASN B 1 30 ? 7.262 13.742 4.848 1 92.31 30 ASN B N 1
ATOM 4611 C CA . ASN B 1 30 ? 7.348 15.125 4.402 1 92.31 30 ASN B CA 1
ATOM 4612 C C . ASN B 1 30 ? 6.062 15.578 3.713 1 92.31 30 ASN B C 1
ATOM 4614 O O . ASN B 1 30 ? 5.352 14.766 3.121 1 92.31 30 ASN B O 1
ATOM 4618 N N . PRO B 1 31 ? 5.777 16.859 3.881 1 93.12 31 PRO B N 1
ATOM 4619 C CA . PRO B 1 31 ? 4.605 17.312 3.135 1 93.12 31 PRO B CA 1
ATOM 4620 C C . PRO B 1 31 ? 4.781 17.188 1.622 1 93.12 31 PRO B C 1
ATOM 4622 O O . PRO B 1 31 ? 5.898 17.297 1.114 1 93.12 31 PRO B O 1
ATOM 4625 N N . LEU B 1 32 ? 3.752 17 0.906 1 94.06 32 LEU B N 1
ATOM 4626 C CA . LEU B 1 32 ? 3.787 16.797 -0.538 1 94.06 32 LEU B CA 1
ATOM 4627 C C . LEU B 1 32 ? 4.57 17.906 -1.225 1 94.06 32 LEU B C 1
ATOM 4629 O O . LEU B 1 32 ? 5.379 17.641 -2.115 1 94.06 32 LEU B O 1
ATOM 4633 N N . LEU B 1 33 ? 4.426 19.141 -0.788 1 94.69 33 LEU B N 1
ATOM 4634 C CA . LEU B 1 33 ? 5.059 20.312 -1.369 1 94.69 33 LEU B CA 1
ATOM 4635 C C . LEU B 1 33 ? 6.578 20.219 -1.283 1 94.69 33 LEU B C 1
ATOM 4637 O O . LEU B 1 33 ? 7.289 20.719 -2.154 1 94.69 33 LEU B O 1
ATOM 4641 N N . TYR B 1 34 ? 7.066 19.562 -0.345 1 95 34 TYR B N 1
ATOM 4642 C CA . TYR B 1 34 ? 8.492 19.453 -0.063 1 95 34 TYR B CA 1
ATOM 4643 C C . TYR B 1 34 ? 9.242 18.891 -1.269 1 95 34 TYR B C 1
ATOM 4645 O O . TYR B 1 34 ? 10.328 19.359 -1.602 1 95 34 TYR B O 1
ATOM 4653 N N . TYR B 1 35 ? 8.672 17.953 -1.911 1 95.75 35 TYR B N 1
ATOM 4654 C CA . TYR B 1 35 ? 9.398 17.188 -2.914 1 95.75 35 TYR B CA 1
ATOM 4655 C C . TYR B 1 35 ? 9.672 18.031 -4.152 1 95.75 35 TYR B C 1
ATOM 4657 O O . TYR B 1 35 ? 10.805 18.094 -4.629 1 95.75 35 TYR B O 1
ATOM 4665 N N . VAL B 1 36 ? 8.656 18.703 -4.656 1 95.56 36 VAL B N 1
ATOM 4666 C CA . VAL B 1 36 ? 8.875 19.547 -5.824 1 95.56 36 VAL B CA 1
ATOM 4667 C C . VAL B 1 36 ? 9.766 20.734 -5.449 1 95.56 36 VAL B C 1
ATOM 4669 O O . VAL B 1 36 ? 10.656 21.109 -6.211 1 95.56 36 VAL B O 1
ATOM 4672 N N . LEU B 1 37 ? 9.516 21.312 -4.316 1 96.56 37 LEU B N 1
ATOM 4673 C CA . LEU B 1 37 ? 10.281 22.469 -3.857 1 96.56 37 LEU B CA 1
ATOM 4674 C C . LEU B 1 37 ? 11.766 22.125 -3.74 1 96.56 37 LEU B C 1
ATOM 4676 O O . LEU B 1 37 ? 12.617 22.844 -4.27 1 96.56 37 LEU B O 1
ATOM 4680 N N . ARG B 1 38 ? 12.07 21.078 -3.09 1 95.81 38 ARG B N 1
ATOM 4681 C CA . ARG B 1 38 ? 13.453 20.656 -2.902 1 95.81 38 ARG B CA 1
ATOM 4682 C C . ARG B 1 38 ? 14.133 20.406 -4.242 1 95.81 38 ARG B C 1
ATOM 4684 O O . ARG B 1 38 ? 15.273 20.828 -4.453 1 95.81 38 ARG B O 1
ATOM 4691 N N . THR B 1 39 ? 13.43 19.719 -5.133 1 96.75 39 THR B N 1
ATOM 4692 C CA . THR B 1 39 ? 13.992 19.406 -6.441 1 96.75 39 THR B CA 1
ATOM 4693 C C . THR B 1 39 ? 14.297 20.688 -7.215 1 96.75 39 THR B C 1
ATOM 4695 O O . THR B 1 39 ? 15.344 20.812 -7.855 1 96.75 39 THR B O 1
ATOM 4698 N N . CYS B 1 40 ? 13.391 21.625 -7.16 1 96.62 40 CYS B N 1
ATOM 4699 C CA . CYS B 1 40 ? 13.57 22.906 -7.848 1 96.62 40 CYS B CA 1
ATOM 4700 C C . CYS B 1 40 ? 14.773 23.656 -7.289 1 96.62 40 CYS B C 1
ATOM 4702 O O . CYS B 1 40 ? 15.57 24.219 -8.047 1 96.62 40 CYS B O 1
ATOM 4704 N N . ILE B 1 41 ? 14.906 23.688 -6.02 1 96 41 ILE B N 1
ATOM 4705 C CA . ILE B 1 41 ? 16.016 24.375 -5.379 1 96 41 ILE B CA 1
ATOM 4706 C C . ILE B 1 41 ? 17.328 23.672 -5.727 1 96 41 ILE B C 1
ATOM 4708 O O . ILE B 1 41 ? 18.312 24.312 -6.086 1 96 41 ILE B O 1
ATOM 4712 N N . ASP B 1 42 ? 17.328 22.375 -5.715 1 95.56 42 ASP B N 1
ATOM 4713 C CA . ASP B 1 42 ? 18.516 21.562 -5.961 1 95.56 42 ASP B CA 1
ATOM 4714 C C . ASP B 1 42 ? 18.969 21.672 -7.418 1 95.56 42 ASP B C 1
ATOM 4716 O O . ASP B 1 42 ? 20.125 21.391 -7.738 1 95.56 42 ASP B O 1
ATOM 4720 N N . ALA B 1 43 ? 18.031 21.969 -8.25 1 95.62 43 ALA B N 1
ATOM 4721 C CA . ALA B 1 43 ? 18.391 22.109 -9.656 1 95.62 43 ALA B CA 1
ATOM 4722 C C . ALA B 1 43 ? 19.375 23.25 -9.859 1 95.62 43 ALA B C 1
ATOM 4724 O O . ALA B 1 43 ? 20.141 23.25 -10.82 1 95.62 43 ALA B O 1
ATOM 4725 N N . LYS B 1 44 ? 19.344 24.328 -9.008 1 95.12 44 LYS B N 1
ATOM 4726 C CA . LYS B 1 44 ? 20.281 25.438 -8.969 1 95.12 44 LYS B CA 1
ATOM 4727 C C . LYS B 1 44 ? 20.328 26.156 -10.305 1 95.12 44 LYS B C 1
ATOM 4729 O O . LYS B 1 44 ? 21.406 26.531 -10.773 1 95.12 44 LYS B O 1
ATOM 4734 N N . CYS B 1 45 ? 19.219 26.25 -10.93 1 95.25 45 CYS B N 1
ATOM 4735 C CA . CYS B 1 45 ? 19.219 26.875 -12.25 1 95.25 45 CYS B CA 1
ATOM 4736 C C . CYS B 1 45 ? 18.312 28.109 -12.266 1 95.25 45 CYS B C 1
ATOM 4738 O O . CYS B 1 45 ? 18.219 28.797 -13.289 1 95.25 45 CYS B O 1
ATOM 4740 N N . ALA B 1 46 ? 17.625 28.391 -11.195 1 95 46 ALA B N 1
ATOM 4741 C CA . ALA B 1 46 ? 16.672 29.5 -11.133 1 95 46 ALA B CA 1
ATOM 4742 C C . ALA B 1 46 ? 16.375 29.891 -9.688 1 95 46 ALA B C 1
ATOM 4744 O O . ALA B 1 46 ? 16.719 29.141 -8.758 1 95 46 ALA B O 1
ATOM 4745 N N . ASP B 1 47 ? 15.859 31.109 -9.523 1 93.12 47 ASP B N 1
ATOM 4746 C CA . ASP B 1 47 ? 15.242 31.438 -8.242 1 93.12 47 ASP B CA 1
ATOM 4747 C C . ASP B 1 47 ? 13.883 30.766 -8.102 1 93.12 47 ASP B C 1
ATOM 4749 O O . ASP B 1 47 ? 13.086 30.75 -9.047 1 93.12 47 ASP B O 1
ATOM 4753 N N . VAL B 1 48 ? 13.641 30.219 -6.957 1 95.31 48 VAL B N 1
ATOM 4754 C CA . VAL B 1 48 ? 12.438 29.406 -6.758 1 95.31 48 VAL B CA 1
ATOM 4755 C C . VAL B 1 48 ? 11.484 30.125 -5.801 1 95.31 48 VAL B C 1
ATOM 4757 O O . VAL B 1 48 ? 11.875 30.484 -4.688 1 95.31 48 VAL B O 1
ATOM 4760 N N . PHE B 1 49 ? 10.25 30.328 -6.246 1 94.25 49 PHE B N 1
ATOM 4761 C CA . PHE B 1 49 ? 9.234 30.969 -5.406 1 94.25 49 PHE B CA 1
ATOM 4762 C C . PHE B 1 49 ? 8.016 30.062 -5.258 1 94.25 49 PHE B C 1
ATOM 4764 O O . PHE B 1 49 ? 7.547 29.484 -6.238 1 94.25 49 PHE B O 1
ATOM 4771 N N . VAL B 1 50 ? 7.496 29.984 -4.062 1 94.5 50 VAL B N 1
ATOM 4772 C CA . VAL B 1 50 ? 6.219 29.328 -3.807 1 94.5 50 VAL B CA 1
ATOM 4773 C C . VAL B 1 50 ? 5.098 30.359 -3.791 1 94.5 50 VAL B C 1
ATOM 4775 O O . VAL B 1 50 ? 5.215 31.406 -3.145 1 94.5 50 VAL B O 1
ATOM 4778 N N . VAL B 1 51 ? 4.098 30.109 -4.574 1 91.56 51 VAL B N 1
ATOM 4779 C CA . VAL B 1 51 ? 2.924 30.984 -4.582 1 91.56 51 VAL B CA 1
ATOM 4780 C C . VAL B 1 51 ? 1.74 30.25 -3.947 1 91.56 51 VAL B C 1
ATOM 4782 O O . VAL B 1 51 ? 1.366 29.156 -4.383 1 91.56 51 VAL B O 1
ATOM 4785 N N . THR B 1 52 ? 1.132 30.875 -2.936 1 89.19 52 THR B N 1
ATOM 4786 C CA . THR B 1 52 ? 0.076 30.156 -2.234 1 89.19 52 THR B CA 1
ATOM 4787 C C . THR B 1 52 ? -0.99 31.125 -1.721 1 89.19 52 THR B C 1
ATOM 4789 O O . THR B 1 52 ? -0.741 32.312 -1.593 1 89.19 52 THR B O 1
ATOM 4792 N N . ASP B 1 53 ? -2.168 30.531 -1.538 1 83.06 53 ASP B N 1
ATOM 4793 C CA . ASP B 1 53 ? -3.27 31.266 -0.926 1 83.06 53 ASP B CA 1
ATOM 4794 C C . ASP B 1 53 ? -3.525 30.781 0.5 1 83.06 53 ASP B C 1
ATOM 4796 O O . ASP B 1 53 ? -4.496 31.188 1.136 1 83.06 53 ASP B O 1
ATOM 4800 N N . SER B 1 54 ? -2.752 29.969 0.997 1 85.19 54 SER B N 1
ATOM 4801 C CA . SER B 1 54 ? -2.947 29.344 2.305 1 85.19 54 SER B CA 1
ATOM 4802 C C . SER B 1 54 ? -1.847 29.75 3.279 1 85.19 54 SER B C 1
ATOM 4804 O O . SER B 1 54 ? -0.66 29.609 2.977 1 85.19 54 SER B O 1
ATOM 4806 N N . GLU B 1 55 ? -2.273 30.219 4.41 1 85.81 55 GLU B N 1
ATOM 4807 C CA . GLU B 1 55 ? -1.309 30.594 5.441 1 85.81 55 GLU B CA 1
ATOM 4808 C C . GLU B 1 55 ? -0.519 29.375 5.926 1 85.81 55 GLU B C 1
ATOM 4810 O O . GLU B 1 55 ? 0.678 29.484 6.207 1 85.81 55 GLU B O 1
ATOM 4815 N N . ALA B 1 56 ? -1.223 28.344 5.996 1 87.25 56 ALA B N 1
ATOM 4816 C CA . ALA B 1 56 ? -0.567 27.125 6.441 1 87.25 56 ALA B CA 1
ATOM 4817 C C . ALA B 1 56 ? 0.535 26.703 5.473 1 87.25 56 ALA B C 1
ATOM 4819 O O . ALA B 1 56 ? 1.638 26.344 5.895 1 87.25 56 ALA B O 1
ATOM 4820 N N . ILE B 1 57 ? 0.274 26.812 4.184 1 90.75 57 ILE B N 1
ATOM 4821 C CA . ILE B 1 57 ? 1.254 26.438 3.17 1 90.75 57 ILE B CA 1
ATOM 4822 C C . ILE B 1 57 ? 2.42 27.422 3.186 1 90.75 57 ILE B C 1
ATOM 4824 O O . ILE B 1 57 ? 3.576 27.031 3.016 1 90.75 57 ILE B O 1
ATOM 4828 N N . GLN B 1 58 ? 2.076 28.641 3.387 1 90.81 58 GLN B N 1
ATOM 4829 C CA . GLN B 1 58 ? 3.125 29.656 3.496 1 90.81 58 GLN B CA 1
ATOM 4830 C C . GLN B 1 58 ? 4.098 29.312 4.625 1 90.81 58 GLN B C 1
ATOM 4832 O O . GLN B 1 58 ? 5.312 29.328 4.43 1 90.81 58 GLN B O 1
ATOM 4837 N N . GLU B 1 59 ? 3.564 28.984 5.754 1 88.69 59 GLU B N 1
ATOM 4838 C CA . GLU B 1 59 ? 4.395 28.703 6.922 1 88.69 59 GLU B CA 1
ATOM 4839 C C . GLU B 1 59 ? 5.281 27.484 6.688 1 88.69 59 GLU B C 1
ATOM 4841 O O . GLU B 1 59 ? 6.457 27.484 7.062 1 88.69 59 GLU B O 1
ATOM 4846 N N . VAL B 1 60 ? 4.684 26.531 6.117 1 88.94 60 VAL B N 1
ATOM 4847 C CA . VAL B 1 60 ? 5.438 25.312 5.828 1 88.94 60 VAL B CA 1
ATOM 4848 C C . VAL B 1 60 ? 6.523 25.609 4.801 1 88.94 60 VAL B C 1
ATOM 4850 O O . VAL B 1 60 ? 7.668 25.172 4.949 1 88.94 60 VAL B O 1
ATOM 4853 N N . SER B 1 61 ? 6.195 26.375 3.787 1 92.12 61 SER B N 1
ATOM 4854 C CA . SER B 1 61 ? 7.148 26.719 2.738 1 92.12 61 SER B CA 1
ATOM 4855 C C . SER B 1 61 ? 8.344 27.484 3.309 1 92.12 61 SER B C 1
ATOM 4857 O O . SER B 1 61 ? 9.484 27.25 2.902 1 92.12 61 SER B O 1
ATOM 4859 N N . LEU B 1 62 ? 8.086 28.297 4.238 1 90.38 62 LEU B N 1
ATOM 4860 C CA . LEU B 1 62 ? 9.102 29.172 4.812 1 90.38 62 LEU B CA 1
ATOM 4861 C C . LEU B 1 62 ? 10.148 28.359 5.574 1 90.38 62 LEU B C 1
ATOM 4863 O O . LEU B 1 62 ? 11.242 28.844 5.855 1 90.38 62 LEU B O 1
ATOM 4867 N N . GLN B 1 63 ? 9.812 27.156 5.883 1 86.19 63 GLN B N 1
ATOM 4868 C CA . GLN B 1 63 ? 10.789 26.266 6.512 1 86.19 63 GLN B CA 1
ATOM 4869 C C . GLN B 1 63 ? 11.883 25.875 5.527 1 86.19 63 GLN B C 1
ATOM 4871 O O . GLN B 1 63 ? 12.984 25.5 5.934 1 86.19 63 GLN B O 1
ATOM 4876 N N . TYR B 1 64 ? 11.555 26 4.266 1 87.69 64 TYR B N 1
ATOM 4877 C CA . TYR B 1 64 ? 12.461 25.469 3.258 1 87.69 64 TYR B CA 1
ATOM 4878 C C . TYR B 1 64 ? 13.023 26.578 2.377 1 87.69 64 TYR B C 1
ATOM 4880 O O . TYR B 1 64 ? 14.086 26.438 1.781 1 87.69 64 TYR B O 1
ATOM 4888 N N . THR B 1 65 ? 12.203 27.672 2.242 1 91.5 65 THR B N 1
ATOM 4889 C CA . THR B 1 65 ? 12.633 28.781 1.392 1 91.5 65 THR B CA 1
ATOM 4890 C C . THR B 1 65 ? 12.086 30.109 1.912 1 91.5 65 THR B C 1
ATOM 4892 O O . THR B 1 65 ? 10.969 30.156 2.434 1 91.5 65 THR B O 1
ATOM 4895 N N . PRO B 1 66 ? 12.852 31.109 1.759 1 91.69 66 PRO B N 1
ATOM 4896 C CA . PRO B 1 66 ? 12.328 32.438 2.125 1 91.69 66 PRO B CA 1
ATOM 4897 C C . PRO B 1 66 ? 11.445 33.031 1.038 1 91.69 66 PRO B C 1
ATOM 4899 O O . PRO B 1 66 ? 10.789 34.062 1.271 1 91.69 66 PRO B O 1
ATOM 4902 N N . ASN B 1 67 ? 11.461 32.438 -0.14 1 92.81 67 ASN B N 1
ATOM 4903 C CA . ASN B 1 67 ? 10.773 33 -1.301 1 92.81 67 ASN B CA 1
ATOM 4904 C C . ASN B 1 67 ? 9.352 32.5 -1.419 1 92.81 67 ASN B C 1
ATOM 4906 O O . ASN B 1 67 ? 9.086 31.578 -2.201 1 92.81 67 ASN B O 1
ATOM 4910 N N . VAL B 1 68 ? 8.414 33.188 -0.668 1 93.25 68 VAL B N 1
ATOM 4911 C CA . VAL B 1 68 ? 7.012 32.781 -0.695 1 93.25 68 VAL B CA 1
ATOM 4912 C C . VAL B 1 68 ? 6.133 33.969 -0.995 1 93.25 68 VAL B C 1
ATOM 4914 O O . VAL B 1 68 ? 6.316 35.062 -0.407 1 93.25 68 VAL B O 1
ATOM 4917 N N . ILE B 1 69 ? 5.316 33.812 -1.923 1 90.06 69 ILE B N 1
ATOM 4918 C CA . ILE B 1 69 ? 4.348 34.844 -2.273 1 90.06 69 ILE B CA 1
ATOM 4919 C C . ILE B 1 69 ? 2.951 34.438 -1.827 1 90.06 69 ILE B C 1
ATOM 4921 O O . ILE B 1 69 ? 2.428 33.406 -2.293 1 90.06 69 ILE B O 1
ATOM 4925 N N . PHE B 1 70 ? 2.369 35.188 -0.918 1 88.62 70 PHE B N 1
ATOM 4926 C CA . PHE B 1 70 ? 1.014 34.906 -0.45 1 88.62 70 PHE B CA 1
ATOM 4927 C C . PHE B 1 70 ? -0 35.75 -1.235 1 88.62 70 PHE B C 1
ATOM 4929 O O . PHE B 1 70 ? 0.115 36.969 -1.312 1 88.62 70 PHE B O 1
ATOM 4936 N N . LEU B 1 71 ? -0.868 35.094 -1.932 1 82.31 71 LEU B N 1
ATOM 4937 C CA . LEU B 1 71 ? -1.917 35.75 -2.693 1 82.31 71 LEU B CA 1
ATOM 4938 C C . LEU B 1 71 ? -3.262 35.625 -1.982 1 82.31 71 LEU B C 1
ATOM 4940 O O . LEU B 1 71 ? -3.799 34.531 -1.836 1 82.31 71 LEU B O 1
ATOM 4944 N N . LYS B 1 72 ? -3.771 36.719 -1.458 1 71.38 72 LYS B N 1
ATOM 4945 C CA . LYS B 1 72 ? -5.051 36.75 -0.752 1 71.38 72 LYS B CA 1
ATOM 4946 C C . LYS B 1 72 ? -6.219 36.656 -1.727 1 71.38 72 LYS B C 1
ATOM 4948 O O . LYS B 1 72 ? -6.164 37.188 -2.832 1 71.38 72 LYS B O 1
ATOM 4953 N N . ASP B 1 73 ? -7.445 36.062 -1.484 1 59.66 73 ASP B N 1
ATOM 4954 C CA . ASP B 1 73 ? -8.758 36.156 -2.121 1 59.66 73 ASP B CA 1
ATOM 4955 C C . ASP B 1 73 ? -8.719 35.562 -3.527 1 59.66 73 ASP B C 1
ATOM 4957 O O . ASP B 1 73 ? -9.422 36.031 -4.426 1 59.66 73 ASP B O 1
ATOM 4961 N N . THR B 1 74 ? -7.688 34.875 -3.908 1 54.5 74 THR B N 1
ATOM 4962 C CA . THR B 1 74 ? -7.676 34.625 -5.344 1 54.5 74 THR B CA 1
ATOM 4963 C C . THR B 1 74 ? -8.547 33.406 -5.688 1 54.5 74 THR B C 1
ATOM 4965 O O . THR B 1 74 ? -8.555 32.438 -4.957 1 54.5 74 THR B O 1
ATOM 4968 N N . ASN B 1 75 ? -9.656 33.688 -6.234 1 52.12 75 ASN B N 1
ATOM 4969 C CA . ASN B 1 75 ? -10.391 32.656 -6.961 1 52.12 75 ASN B CA 1
ATOM 4970 C C . ASN B 1 75 ? -9.461 31.828 -7.836 1 52.12 75 ASN B C 1
ATOM 4972 O O . ASN B 1 75 ? -9.312 32.094 -9.031 1 52.12 75 ASN B O 1
ATOM 4976 N N . LEU B 1 76 ? -8.625 31.109 -7.301 1 53.31 76 LEU B N 1
ATOM 4977 C CA . LEU B 1 76 ? -7.43 30.375 -7.73 1 53.31 76 LEU B CA 1
ATOM 4978 C C . LEU B 1 76 ? -7.777 29.344 -8.789 1 53.31 76 LEU B C 1
ATOM 4980 O O . LEU B 1 76 ? -6.926 28.547 -9.188 1 53.31 76 LEU B O 1
ATOM 4984 N N . SER B 1 77 ? -9 29.391 -9.18 1 53.22 77 SER B N 1
ATOM 4985 C CA . SER B 1 77 ? -9.367 28.312 -10.102 1 53.22 77 SER B CA 1
ATOM 4986 C C . SER B 1 77 ? -8.68 28.5 -11.453 1 53.22 77 SER B C 1
ATOM 4988 O O . SER B 1 77 ? -8.719 27.594 -12.289 1 53.22 77 SER B O 1
ATOM 4990 N N . ASN B 1 78 ? -7.973 29.625 -11.578 1 60.84 78 ASN B N 1
ATOM 4991 C CA . ASN B 1 78 ? -7.375 29.859 -12.891 1 60.84 78 ASN B CA 1
ATOM 4992 C C . ASN B 1 78 ? -5.863 30.031 -12.789 1 60.84 78 ASN B C 1
ATOM 4994 O O . ASN B 1 78 ? -5.379 31.016 -12.234 1 60.84 78 ASN B O 1
ATOM 4998 N N . SER B 1 79 ? -5.031 29.125 -13.289 1 66.06 79 SER B N 1
ATOM 4999 C CA . SER B 1 79 ? -3.574 29.125 -13.242 1 66.06 79 SER B CA 1
ATOM 5000 C C . SER B 1 79 ? -3.004 30.406 -13.828 1 66.06 79 SER B C 1
ATOM 5002 O O . SER B 1 79 ? -2.039 30.969 -13.289 1 66.06 79 SER B O 1
ATOM 5004 N N . GLU B 1 80 ? -3.611 30.922 -14.914 1 72.44 80 GLU B N 1
ATOM 5005 C CA . GLU B 1 80 ? -3.105 32.125 -15.57 1 72.44 80 GLU B CA 1
ATOM 5006 C C . GLU B 1 80 ? -3.199 33.344 -14.641 1 72.44 80 GLU B C 1
ATOM 5008 O O . GLU B 1 80 ? -2.277 34.156 -14.586 1 72.44 80 GLU B O 1
ATOM 5013 N N . LYS B 1 81 ? -4.305 33.375 -13.984 1 75.19 81 LYS B N 1
ATOM 5014 C CA . LYS B 1 81 ? -4.504 34.5 -13.078 1 75.19 81 LYS B CA 1
ATOM 5015 C C . LYS B 1 81 ? -3.512 34.438 -11.922 1 75.19 81 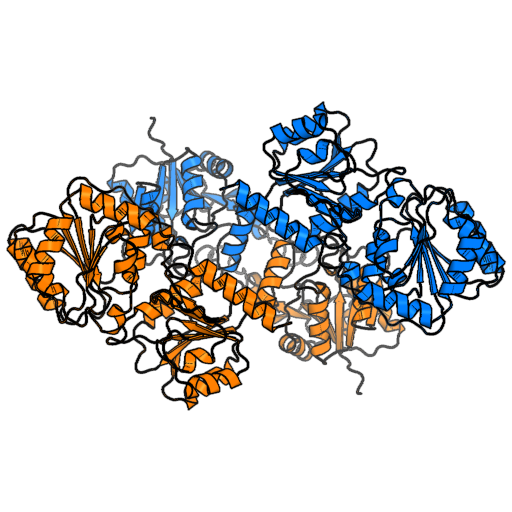LYS B C 1
ATOM 5017 O O . LYS B 1 81 ? -2.99 35.5 -11.5 1 75.19 81 LYS B O 1
ATOM 5022 N N . ILE B 1 82 ? -3.232 33.344 -11.562 1 76.81 82 ILE B N 1
ATOM 5023 C CA . ILE B 1 82 ? -2.32 33.188 -10.438 1 76.81 82 ILE B CA 1
ATOM 5024 C C . ILE B 1 82 ? -0.908 33.594 -10.852 1 76.81 82 ILE B C 1
ATOM 5026 O O . ILE B 1 82 ? -0.213 34.281 -10.109 1 76.81 82 ILE B O 1
ATOM 5030 N N . ILE B 1 83 ? -0.547 33.156 -11.969 1 81.56 83 ILE B N 1
ATOM 5031 C CA . ILE B 1 83 ? 0.786 33.469 -12.484 1 81.56 83 ILE B CA 1
ATOM 5032 C C . ILE B 1 83 ? 0.924 34.969 -12.727 1 81.56 83 ILE B C 1
ATOM 5034 O O . ILE B 1 83 ? 1.946 35.562 -12.383 1 81.56 83 ILE B O 1
ATOM 5038 N N . LYS B 1 84 ? -0.13 35.469 -13.242 1 83.88 84 LYS B N 1
ATOM 5039 C CA . LYS B 1 84 ? -0.119 36.906 -13.469 1 83.88 84 LYS B CA 1
ATOM 5040 C C . LYS B 1 84 ? 0.05 37.656 -12.164 1 83.88 84 LYS B C 1
ATOM 5042 O O . LYS B 1 84 ? 0.872 38.594 -12.07 1 83.88 84 LYS B O 1
ATOM 5047 N N . ASN B 1 85 ? -0.758 37.281 -11.195 1 83.12 85 ASN B N 1
ATOM 5048 C CA . ASN B 1 85 ? -0.699 37.969 -9.906 1 83.12 85 ASN B CA 1
ATOM 5049 C C . ASN B 1 85 ? 0.674 37.812 -9.258 1 83.12 85 ASN B C 1
ATOM 5051 O O . ASN B 1 85 ? 1.17 38.75 -8.625 1 83.12 85 ASN B O 1
ATOM 5055 N N . ALA B 1 86 ? 1.222 36.688 -9.43 1 84.62 86 ALA B N 1
ATOM 5056 C CA . ALA B 1 86 ? 2.553 36.438 -8.875 1 84.62 86 ALA B CA 1
ATOM 5057 C C . ALA B 1 86 ? 3.598 37.312 -9.562 1 84.62 86 ALA B C 1
ATOM 5059 O O . ALA B 1 86 ? 4.445 37.906 -8.906 1 84.62 86 ALA B O 1
ATOM 5060 N N . LEU B 1 87 ? 3.494 37.406 -10.859 1 85.31 87 LEU B N 1
ATOM 5061 C CA . LEU B 1 87 ? 4.453 38.188 -11.625 1 85.31 87 LEU B CA 1
ATOM 5062 C C . LEU B 1 87 ? 4.289 39.688 -11.344 1 85.31 87 LEU B C 1
ATOM 5064 O O . LEU B 1 87 ? 5.27 40.438 -11.328 1 85.31 87 LEU B O 1
ATOM 5068 N N . ASP B 1 88 ? 3.066 40 -11.109 1 81.19 88 ASP B N 1
ATOM 5069 C CA . ASP B 1 88 ? 2.809 41.406 -10.766 1 81.19 88 ASP B CA 1
ATOM 5070 C C . ASP B 1 88 ? 3.463 41.781 -9.43 1 81.19 88 ASP B C 1
ATOM 5072 O O . ASP B 1 88 ? 3.947 42.906 -9.258 1 81.19 88 ASP B O 1
ATOM 5076 N N . ALA B 1 89 ? 3.418 40.875 -8.578 1 76.06 89 ALA B N 1
ATOM 5077 C CA . ALA B 1 89 ? 4.051 41.094 -7.281 1 76.06 89 ALA B CA 1
ATOM 5078 C C . ALA B 1 89 ? 5.551 41.312 -7.43 1 76.06 89 ALA B C 1
ATOM 5080 O O . ALA B 1 89 ? 6.156 42.062 -6.676 1 76.06 89 ALA B O 1
ATOM 5081 N N . PHE B 1 90 ? 6.227 40.656 -8.383 1 73.62 90 PHE B N 1
ATOM 5082 C CA . PHE B 1 90 ? 7.652 40.812 -8.648 1 73.62 90 PHE B CA 1
ATOM 5083 C C . PHE B 1 90 ? 7.965 42.125 -9.32 1 73.62 90 PHE B C 1
ATOM 5085 O O . PHE B 1 90 ? 9 42.75 -9.055 1 73.62 90 PHE B O 1
ATOM 5092 N N . LYS B 1 91 ? 7.199 42.469 -10.289 1 64.38 91 LYS B N 1
ATOM 5093 C CA . LYS B 1 91 ? 7.434 43.719 -10.969 1 64.38 91 LYS B CA 1
ATOM 5094 C C . LYS B 1 91 ? 7.68 44.844 -9.977 1 64.38 91 LYS B C 1
ATOM 5096 O O . LYS B 1 91 ? 8.539 45.719 -10.195 1 64.38 91 LYS B O 1
ATOM 5101 N N . GLU B 1 92 ? 6.977 44.719 -8.992 1 60.5 92 GLU B N 1
ATOM 5102 C CA . GLU B 1 92 ? 7.098 45.781 -7.996 1 60.5 92 GLU B CA 1
ATOM 5103 C C . GLU B 1 92 ? 8.453 45.719 -7.293 1 60.5 92 GLU B C 1
ATOM 5105 O O . GLU B 1 92 ? 8.938 46.75 -6.793 1 60.5 92 GLU B O 1
ATOM 5110 N N . SER B 1 93 ? 9.016 44.594 -7.32 1 59.31 93 SER B N 1
ATOM 5111 C CA . SER B 1 93 ? 10.242 44.438 -6.547 1 59.31 93 SER B CA 1
ATOM 5112 C C . SER B 1 93 ? 11.469 44.5 -7.449 1 59.31 93 SER B C 1
ATOM 5114 O O . SER B 1 93 ? 12.578 44.188 -7.012 1 59.31 93 SER B O 1
ATOM 5116 N N . ASN B 1 94 ? 11.484 45.094 -8.688 1 58.47 94 ASN B N 1
ATOM 5117 C CA . ASN B 1 94 ? 12.594 45.281 -9.617 1 58.47 94 ASN B CA 1
ATOM 5118 C C . ASN B 1 94 ? 13.227 43.969 -10.023 1 58.47 94 ASN B C 1
ATOM 5120 O O . ASN B 1 94 ? 14.445 43.844 -10.125 1 58.47 94 ASN B O 1
ATOM 5124 N N . PHE B 1 95 ? 12.484 42.906 -10.156 1 66.5 95 PHE B N 1
ATOM 5125 C CA . PHE B 1 95 ? 13.094 41.625 -10.508 1 66.5 95 PHE B CA 1
ATOM 5126 C C . PHE B 1 95 ? 13.32 41.531 -12.008 1 66.5 95 PHE B C 1
ATOM 5128 O O . PHE B 1 95 ? 12.5 42 -12.805 1 66.5 95 PHE B O 1
ATOM 5135 N N . ASN B 1 96 ? 14.516 41.156 -12.445 1 81.38 96 ASN B N 1
ATOM 5136 C CA . ASN B 1 96 ? 14.992 41.094 -13.82 1 81.38 96 ASN B CA 1
ATOM 5137 C C . ASN B 1 96 ? 14.883 39.688 -14.383 1 81.38 96 ASN B C 1
ATOM 5139 O O . ASN B 1 96 ? 15.781 39.219 -15.086 1 81.38 96 ASN B O 1
ATOM 5143 N N . TYR B 1 97 ? 13.797 39.031 -14.141 1 89.5 97 TYR B N 1
ATOM 5144 C CA . TYR B 1 97 ? 13.641 37.688 -14.672 1 89.5 97 TYR B CA 1
ATOM 5145 C C . TYR B 1 97 ? 13.188 37.719 -16.125 1 89.5 97 TYR B C 1
ATOM 5147 O O . TYR B 1 97 ? 12.367 38.562 -16.5 1 89.5 97 TYR B O 1
ATOM 5155 N N . LYS B 1 98 ? 13.672 36.844 -16.938 1 91.69 98 LYS B N 1
ATOM 5156 C CA . LYS B 1 98 ? 13.328 36.781 -18.359 1 91.69 98 LYS B CA 1
ATOM 5157 C C . LYS B 1 98 ? 12.523 35.5 -18.672 1 91.69 98 LYS B C 1
ATOM 5159 O O . LYS B 1 98 ? 11.617 35.531 -19.516 1 91.69 98 LYS B O 1
ATOM 5164 N N . LYS B 1 99 ? 12.906 34.469 -18.094 1 95.19 99 LYS B N 1
ATOM 5165 C CA . LYS B 1 99 ? 12.266 33.156 -18.328 1 95.19 99 LYS B CA 1
ATOM 5166 C C . LYS B 1 99 ? 11.617 32.656 -17.047 1 95.19 99 LYS B C 1
ATOM 5168 O O . LYS B 1 99 ? 12.18 32.781 -15.961 1 95.19 99 LYS B O 1
ATOM 5173 N N . CYS B 1 100 ? 10.414 32.062 -17.25 1 94.75 100 CYS B N 1
ATOM 5174 C CA . CYS B 1 100 ? 9.695 31.531 -16.109 1 94.75 100 CYS B CA 1
ATOM 5175 C C . CYS B 1 100 ? 9.281 30.078 -16.359 1 94.75 100 CYS B C 1
ATOM 5177 O O . CYS B 1 100 ? 8.758 29.766 -17.422 1 94.75 100 CYS B O 1
ATOM 5179 N N . LEU B 1 101 ? 9.578 29.25 -15.461 1 95.62 101 LEU B N 1
ATOM 5180 C CA . LEU B 1 101 ? 9.078 27.891 -15.438 1 95.62 101 LEU B CA 1
ATOM 5181 C C . LEU B 1 101 ? 8.086 27.688 -14.297 1 95.62 101 LEU B C 1
ATOM 5183 O O . LEU B 1 101 ? 8.391 27.984 -13.141 1 95.62 101 LEU B O 1
ATOM 5187 N N . VAL B 1 102 ? 6.914 27.25 -14.641 1 93.69 102 VAL B N 1
ATOM 5188 C CA . VAL B 1 102 ? 5.887 26.953 -13.641 1 93.69 102 VAL B CA 1
ATOM 5189 C C . VAL B 1 102 ? 5.812 25.453 -13.398 1 93.69 102 VAL B C 1
ATOM 5191 O O . VAL B 1 102 ? 5.688 24.672 -14.344 1 93.69 102 VAL B O 1
ATOM 5194 N N . ILE B 1 103 ? 5.926 25.062 -12.188 1 94.56 103 ILE B N 1
ATOM 5195 C CA . ILE B 1 103 ? 5.789 23.672 -11.805 1 94.56 103 ILE B CA 1
ATOM 5196 C C . ILE B 1 103 ? 4.797 23.547 -10.648 1 94.56 103 ILE B C 1
ATOM 5198 O O . ILE B 1 103 ? 5.051 24.031 -9.547 1 94.56 103 ILE B O 1
ATOM 5202 N N . PHE B 1 104 ? 3.75 22.828 -10.844 1 90.56 104 PHE B N 1
ATOM 5203 C CA . PHE B 1 104 ? 2.75 22.656 -9.797 1 90.56 104 PHE B CA 1
ATOM 5204 C C . PHE B 1 104 ? 3.23 21.656 -8.742 1 90.56 104 PHE B C 1
ATOM 5206 O O . PHE B 1 104 ? 3.975 20.719 -9.055 1 90.56 104 PHE B O 1
ATOM 5213 N N . SER B 1 105 ? 2.717 21.844 -7.547 1 89.94 105 SER B N 1
ATOM 5214 C CA . SER B 1 105 ? 3.15 21.047 -6.414 1 89.94 105 SER B CA 1
ATOM 5215 C C . SER B 1 105 ? 2.648 19.609 -6.535 1 89.94 105 SER B C 1
ATOM 5217 O O . SER B 1 105 ? 3.15 18.703 -5.852 1 89.94 105 SER B O 1
ATOM 5219 N N . ASP B 1 106 ? 1.787 19.328 -7.453 1 89.12 106 ASP B N 1
ATOM 5220 C CA . ASP B 1 106 ? 1.212 18 -7.625 1 89.12 106 ASP B CA 1
ATOM 5221 C C . ASP B 1 106 ? 2.135 17.109 -8.453 1 89.12 106 ASP B C 1
ATOM 5223 O O . ASP B 1 106 ? 1.815 15.945 -8.703 1 89.12 106 ASP B O 1
ATOM 5227 N N . LEU B 1 107 ? 3.264 17.672 -8.852 1 92 107 LEU B N 1
ATOM 5228 C CA . LEU B 1 107 ? 4.27 16.891 -9.57 1 92 107 LEU B CA 1
ATOM 5229 C C . LEU B 1 107 ? 5.477 16.625 -8.68 1 92 107 LEU B C 1
ATOM 5231 O O . LEU B 1 107 ? 6.598 17.031 -8.992 1 92 107 LEU B O 1
ATOM 5235 N N . PRO B 1 108 ? 5.273 15.812 -7.707 1 94.31 108 PRO B N 1
ATOM 5236 C CA . PRO B 1 108 ? 6.293 15.688 -6.664 1 94.31 108 PRO B CA 1
ATOM 5237 C C . PRO B 1 108 ? 7.523 14.914 -7.133 1 94.31 108 PRO B C 1
ATOM 5239 O O . PRO B 1 108 ? 8.586 15 -6.508 1 94.31 108 PRO B O 1
ATOM 5242 N N . LEU B 1 109 ? 7.523 14.195 -8.289 1 94.31 109 LEU B N 1
ATOM 5243 C CA . LEU B 1 109 ? 8.609 13.281 -8.625 1 94.31 109 LEU B CA 1
ATOM 5244 C C . LEU B 1 109 ? 9.422 13.812 -9.797 1 94.31 109 LEU B C 1
ATOM 5246 O O . LEU B 1 109 ? 10.211 13.07 -10.398 1 94.31 109 LEU B O 1
ATOM 5250 N N . ILE B 1 110 ? 9.25 15.07 -10.125 1 95.12 110 ILE B N 1
ATOM 5251 C CA . ILE B 1 110 ? 10.031 15.688 -11.188 1 95.12 110 ILE B CA 1
ATOM 5252 C C . ILE B 1 110 ? 11.516 15.656 -10.828 1 95.12 110 ILE B C 1
ATOM 5254 O O . ILE B 1 110 ? 11.875 15.773 -9.656 1 95.12 110 ILE B O 1
ATOM 5258 N N . GLU B 1 111 ? 12.375 15.555 -11.836 1 95.31 111 GLU B N 1
ATOM 5259 C CA . GLU B 1 111 ? 13.812 15.438 -11.586 1 95.31 111 GLU B CA 1
ATOM 5260 C C . GLU B 1 111 ? 14.539 16.734 -11.93 1 95.31 111 GLU B C 1
ATOM 5262 O O . GLU B 1 111 ? 14.109 17.469 -12.82 1 95.31 111 GLU B O 1
ATOM 5267 N N . LYS B 1 112 ? 15.633 16.969 -11.258 1 96.38 112 LYS B N 1
ATOM 5268 C CA . LYS B 1 112 ? 16.391 18.219 -11.422 1 96.38 112 LYS B CA 1
ATOM 5269 C C . LYS B 1 112 ? 16.922 18.344 -12.844 1 96.38 112 LYS B C 1
ATOM 5271 O O . LYS B 1 112 ? 16.906 19.438 -13.414 1 96.38 112 LYS B O 1
ATOM 5276 N N . ASN B 1 113 ? 17.344 17.188 -13.398 1 95.69 113 ASN B N 1
ATOM 5277 C CA . ASN B 1 113 ? 17.875 17.25 -14.758 1 95.69 113 ASN B CA 1
ATOM 5278 C C . ASN B 1 113 ? 16.797 17.625 -15.766 1 95.69 113 ASN B C 1
ATOM 5280 O O . ASN B 1 113 ? 17.078 18.344 -16.734 1 95.69 113 ASN B O 1
ATOM 5284 N N . THR B 1 114 ? 15.664 17.156 -15.539 1 95.56 114 THR B N 1
ATOM 5285 C CA . THR B 1 114 ? 14.547 17.5 -16.422 1 95.56 114 THR B CA 1
ATOM 5286 C C . THR B 1 114 ? 14.211 18.984 -16.312 1 95.56 114 THR B C 1
ATOM 5288 O O . THR B 1 114 ? 13.984 19.641 -17.328 1 95.56 114 THR B O 1
ATOM 5291 N N . ILE B 1 115 ? 14.195 19.516 -15.125 1 96.62 115 ILE B N 1
ATOM 5292 C CA . ILE B 1 115 ? 13.906 20.922 -14.898 1 96.62 115 ILE B CA 1
ATOM 5293 C C . ILE B 1 115 ? 14.914 21.781 -15.656 1 96.62 115 ILE B C 1
ATOM 5295 O O . ILE B 1 115 ? 14.531 22.75 -16.328 1 96.62 115 ILE B O 1
ATOM 5299 N N . ARG B 1 116 ? 16.156 21.375 -15.672 1 97.12 116 ARG B N 1
ATOM 5300 C CA . ARG B 1 116 ? 17.219 22.125 -16.328 1 97.12 116 ARG B CA 1
ATOM 5301 C C . ARG B 1 116 ? 17.031 22.156 -17.844 1 97.12 116 ARG B C 1
ATOM 5303 O O . ARG B 1 116 ? 17.391 23.125 -18.5 1 97.12 116 ARG B O 1
ATOM 5310 N N . LYS B 1 117 ? 16.406 21.172 -18.312 1 96.38 117 LYS B N 1
ATOM 5311 C CA . LYS B 1 117 ? 16.219 21.031 -19.75 1 96.38 117 LYS B CA 1
ATOM 5312 C C . LYS B 1 117 ? 15.18 22.031 -20.266 1 96.38 117 LYS B C 1
ATOM 5314 O O . LYS B 1 117 ? 15.117 22.312 -21.453 1 96.38 117 LYS B O 1
ATOM 5319 N N . PHE B 1 118 ? 14.391 22.578 -19.422 1 95.62 118 PHE B N 1
ATOM 5320 C CA . PHE B 1 118 ? 13.312 23.469 -19.859 1 95.62 118 PHE B CA 1
ATOM 5321 C C . PHE B 1 118 ? 13.852 24.828 -20.25 1 95.62 118 PHE B C 1
ATOM 5323 O O . PHE B 1 118 ? 13.445 25.406 -21.266 1 95.62 118 PHE B O 1
ATOM 5330 N N . PHE B 1 119 ? 14.734 25.422 -19.578 1 95.94 119 PHE B N 1
ATOM 5331 C CA . PHE B 1 119 ? 15.102 26.844 -19.688 1 95.94 119 PHE B CA 1
ATOM 5332 C C . PHE B 1 119 ? 15.742 27.141 -21.031 1 95.94 119 PHE B C 1
ATOM 5334 O O . PHE B 1 119 ? 15.422 28.141 -21.672 1 95.94 119 PHE B O 1
ATOM 5341 N N . PRO B 1 120 ? 16.641 26.188 -21.5 1 95.88 120 PRO B N 1
ATOM 5342 C CA . PRO B 1 120 ? 17.203 26.469 -22.828 1 95.88 120 PRO B CA 1
ATOM 5343 C C . PRO B 1 120 ? 16.141 26.484 -23.922 1 95.88 120 PRO B C 1
ATOM 5345 O O . PRO B 1 120 ? 16.344 27.094 -24.969 1 95.88 120 PRO B O 1
ATOM 5348 N N . LYS B 1 121 ? 15.031 25.922 -23.688 1 95.44 121 LYS B N 1
ATOM 5349 C CA . LYS B 1 121 ? 14.016 25.797 -24.734 1 95.44 121 LYS B CA 1
ATOM 5350 C C . LYS B 1 121 ? 12.992 26.938 -24.656 1 95.44 121 LYS B C 1
ATOM 5352 O O . LYS B 1 121 ? 12.234 27.156 -25.594 1 95.44 121 LYS B O 1
ATOM 5357 N N . ILE B 1 122 ? 12.969 27.641 -23.578 1 95.19 122 ILE B N 1
ATOM 5358 C CA . ILE B 1 122 ? 12.023 28.734 -23.406 1 95.19 122 ILE B CA 1
ATOM 5359 C C . ILE B 1 122 ? 12.438 29.906 -24.297 1 95.19 122 ILE B C 1
ATOM 5361 O O . ILE B 1 122 ? 13.602 30.328 -24.281 1 95.19 122 ILE B O 1
ATOM 5365 N N . SER B 1 123 ? 11.5 30.391 -25.078 1 94.31 123 SER B N 1
ATOM 5366 C CA . SER B 1 123 ? 11.75 31.531 -25.938 1 94.31 123 SER B CA 1
ATOM 5367 C C . SER B 1 123 ? 10.477 32.344 -26.172 1 94.31 123 SER B C 1
ATOM 5369 O O . SER B 1 123 ? 9.391 31.922 -25.75 1 94.31 123 SER B O 1
ATOM 5371 N N . LYS B 1 124 ? 10.602 33.469 -26.844 1 92.88 124 LYS B N 1
ATOM 5372 C CA . LYS B 1 124 ? 9.461 34.344 -27.141 1 92.88 124 LYS B CA 1
ATOM 5373 C C . LYS B 1 124 ? 8.555 33.719 -28.188 1 92.88 124 LYS B C 1
ATOM 5375 O O . LYS B 1 124 ? 7.398 34.094 -28.344 1 92.88 124 LYS B O 1
ATOM 5380 N N . ASN B 1 125 ? 9.016 32.656 -28.797 1 91.06 125 ASN B N 1
ATOM 5381 C CA . ASN B 1 125 ? 8.312 32.125 -29.953 1 91.06 125 ASN B CA 1
ATOM 5382 C C . ASN B 1 125 ? 7.426 30.938 -29.562 1 91.06 125 ASN B C 1
ATOM 5384 O O . ASN B 1 125 ? 6.609 30.469 -30.359 1 91.06 125 ASN B O 1
ATOM 5388 N N . HIS B 1 126 ? 7.609 30.5 -28.438 1 90 126 HIS B N 1
ATOM 5389 C CA . HIS B 1 126 ? 6.812 29.344 -28.062 1 90 126 HIS B CA 1
ATOM 5390 C C . HIS B 1 126 ? 6.77 29.172 -26.547 1 90 126 HIS B C 1
ATOM 5392 O O . HIS B 1 126 ? 7.602 29.734 -25.828 1 90 126 HIS B O 1
ATOM 5398 N N . THR B 1 127 ? 5.785 28.422 -26.094 1 89.62 127 THR B N 1
ATOM 5399 C CA . THR B 1 127 ? 5.691 27.906 -24.734 1 89.62 127 THR B CA 1
ATOM 5400 C C . THR B 1 127 ? 6.219 26.469 -24.656 1 89.62 127 THR B C 1
ATOM 5402 O O . THR B 1 127 ? 6.004 25.672 -25.578 1 89.62 127 THR B O 1
ATOM 5405 N N . VAL B 1 128 ? 6.973 26.188 -23.656 1 92.25 128 VAL B N 1
ATOM 5406 C CA . VAL B 1 128 ? 7.512 24.844 -23.484 1 92.25 128 VAL B CA 1
ATOM 5407 C C . VAL B 1 128 ? 6.668 24.078 -22.469 1 92.25 128 VAL B C 1
ATOM 5409 O O . VAL B 1 128 ? 6.348 24.609 -21.391 1 92.25 128 VAL B O 1
ATOM 5412 N N . THR B 1 129 ? 6.293 22.875 -22.766 1 90.19 129 THR B N 1
ATOM 5413 C CA . THR B 1 129 ? 5.461 22.094 -21.875 1 90.19 129 THR B CA 1
ATOM 5414 C C . THR B 1 129 ? 6.012 20.672 -21.719 1 90.19 129 THR B C 1
ATOM 5416 O O . THR B 1 129 ? 6.621 20.141 -22.641 1 90.19 129 THR B O 1
ATOM 5419 N N . GLY B 1 130 ? 5.883 20.156 -20.484 1 88.06 130 GLY B N 1
ATOM 5420 C CA . GLY B 1 130 ? 6.195 18.75 -20.281 1 88.06 130 GLY B CA 1
ATOM 5421 C C . GLY B 1 130 ? 5.078 17.812 -20.719 1 88.06 130 GLY B C 1
ATOM 5422 O O . GLY B 1 130 ? 3.902 18.172 -20.641 1 88.06 130 GLY B O 1
ATOM 5423 N N . TYR B 1 131 ? 5.438 16.531 -21.203 1 83.31 131 TYR B N 1
ATOM 5424 C CA . TYR B 1 131 ? 4.41 15.547 -21.547 1 83.31 131 TYR B CA 1
ATOM 5425 C C . TYR B 1 131 ? 4.887 14.133 -21.266 1 83.31 131 TYR B C 1
ATOM 5427 O O . TYR B 1 131 ? 6.094 13.875 -21.219 1 83.31 131 TYR B O 1
ATOM 5435 N N . VAL B 1 132 ? 3.863 13.227 -20.891 1 79.81 132 VAL B N 1
ATOM 5436 C CA . VAL B 1 132 ? 4.125 11.797 -20.734 1 79.81 132 VAL B CA 1
ATOM 5437 C C . VAL B 1 132 ? 3.514 11.023 -21.891 1 79.81 132 VAL B C 1
ATOM 5439 O O . VAL B 1 132 ? 2.367 11.266 -22.266 1 79.81 132 VAL B O 1
ATOM 5442 N N . GLU B 1 133 ? 4.25 10.117 -22.453 1 69.81 133 GLU B N 1
ATOM 5443 C CA . GLU B 1 133 ? 3.76 9.305 -23.562 1 69.81 133 GLU B CA 1
ATOM 5444 C C . GLU B 1 133 ? 2.914 8.141 -23.062 1 69.81 133 GLU B C 1
ATOM 5446 O O . GLU B 1 133 ? 3.324 7.418 -22.141 1 69.81 133 GLU B O 1
ATOM 5451 N N . ASN B 1 134 ? 1.538 8.086 -23.203 1 55.16 134 ASN B N 1
ATOM 5452 C CA . ASN B 1 134 ? 0.697 6.957 -22.828 1 55.16 134 ASN B CA 1
ATOM 5453 C C . ASN B 1 134 ? 0.763 5.844 -23.875 1 55.16 134 ASN B C 1
ATOM 5455 O O . ASN B 1 134 ? 0.696 6.109 -25.078 1 55.16 134 ASN B O 1
ATOM 5459 N N . SER B 1 135 ? 1.426 4.777 -23.672 1 46.56 135 SER B N 1
ATOM 5460 C CA . SER B 1 135 ? 1.514 3.686 -24.641 1 46.56 135 SER B CA 1
ATOM 5461 C C . SER B 1 135 ? 0.128 3.209 -25.062 1 46.56 135 SER B C 1
ATOM 5463 O O . SER B 1 135 ? -0.02 2.553 -26.094 1 46.56 135 SER B O 1
ATOM 5465 N N . ASP B 1 136 ? -0.908 3.221 -24.328 1 41.41 136 ASP B N 1
ATOM 5466 C CA . ASP B 1 136 ? -2.105 2.475 -24.703 1 41.41 136 ASP B CA 1
ATOM 5467 C C . ASP B 1 136 ? -2.734 3.041 -25.984 1 41.41 136 ASP B C 1
ATOM 5469 O O . ASP B 1 136 ? -3.922 2.832 -26.234 1 41.41 136 ASP B O 1
ATOM 5473 N N . THR B 1 137 ? -2.137 3.861 -26.703 1 35.19 137 THR B N 1
ATOM 5474 C CA . THR B 1 137 ? -2.938 4.34 -27.828 1 35.19 137 THR B CA 1
ATOM 5475 C C . THR B 1 137 ? -3.172 3.225 -28.844 1 35.19 137 THR B C 1
ATOM 5477 O O . THR B 1 137 ? -2.277 2.883 -29.625 1 35.19 137 THR B O 1
ATOM 5480 N N . PHE B 1 138 ? -3.803 2.076 -28.578 1 30.55 138 PHE B N 1
ATOM 5481 C CA . PHE B 1 138 ? -4.414 1.309 -29.656 1 30.55 138 PHE B CA 1
ATOM 5482 C C . PHE B 1 138 ? -5.133 2.229 -30.641 1 30.55 138 PHE B C 1
ATOM 5484 O O . PHE B 1 138 ? -5.809 1.76 -31.562 1 30.55 138 PHE B O 1
ATOM 5491 N N . THR B 1 139 ? -5.277 3.389 -30.422 1 31.2 139 THR B N 1
ATOM 5492 C CA . THR B 1 139 ? -6.082 4.094 -31.406 1 31.2 139 THR B CA 1
ATOM 5493 C C . THR B 1 139 ? -5.391 4.094 -32.781 1 31.2 139 THR B C 1
ATOM 5495 O O . THR B 1 139 ? -5.875 4.711 -33.719 1 31.2 139 THR B O 1
ATOM 5498 N N . LYS B 1 140 ? -4.207 3.49 -33.031 1 30.58 140 LYS B N 1
ATOM 5499 C CA . LYS B 1 140 ? -3.791 3.766 -34.406 1 30.58 140 LYS B CA 1
ATOM 5500 C C . LYS B 1 140 ? -4.703 3.062 -35.406 1 30.58 140 LYS B C 1
ATOM 5502 O O . LYS B 1 140 ? -5.047 3.629 -36.469 1 30.58 140 LYS B O 1
ATOM 5507 N N . SER B 1 141 ? -4.918 1.68 -35.406 1 27.98 141 SER B N 1
ATOM 5508 C CA . SER B 1 141 ? -5.414 1.032 -36.625 1 27.9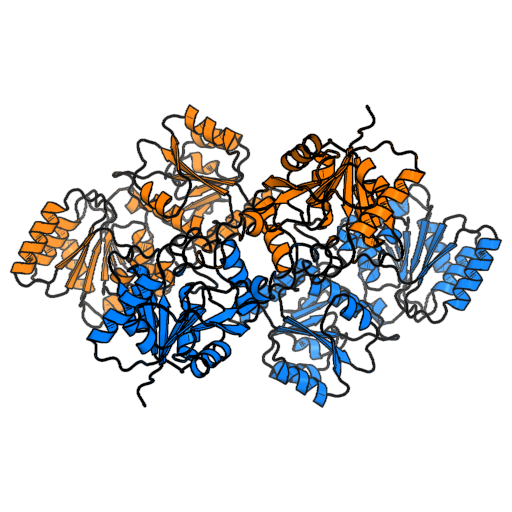8 141 SER B CA 1
ATOM 5509 C C . SER B 1 141 ? -6.875 1.384 -36.875 1 27.98 141 SER B C 1
ATOM 5511 O O . SER B 1 141 ? -7.242 1.759 -38 1 27.98 141 SER B O 1
ATOM 5513 N N . SER B 1 142 ? -7.949 0.686 -36.281 1 27.73 142 SER B N 1
ATOM 5514 C CA . SER B 1 142 ? -9.25 0.613 -36.938 1 27.73 142 SER B CA 1
ATOM 5515 C C . SER B 1 142 ? -9.953 1.964 -36.938 1 27.73 142 SER B C 1
ATOM 5517 O O . SER B 1 142 ? -10.875 2.201 -37.719 1 27.73 142 SER B O 1
ATOM 5519 N N . LEU B 1 143 ? -9.984 2.691 -35.844 1 27.42 143 LEU B N 1
ATOM 5520 C CA . LEU B 1 143 ? -10.734 3.916 -36.125 1 27.42 143 LEU B CA 1
ATOM 5521 C C . LEU B 1 143 ? -9.922 4.867 -37 1 27.42 143 LEU B C 1
ATOM 5523 O O . LEU B 1 143 ? -9.398 5.871 -36.5 1 27.42 143 LEU B O 1
ATOM 5527 N N . LYS B 1 144 ? -8.984 4.414 -37.812 1 27.5 144 LYS B N 1
ATOM 5528 C CA . LYS B 1 144 ? -8.328 5.191 -38.875 1 27.5 144 LYS B CA 1
ATOM 5529 C C . LYS B 1 144 ? -9.359 5.91 -39.75 1 27.5 144 LYS B C 1
ATOM 5531 O O . LYS B 1 144 ? -9.047 6.934 -40.344 1 27.5 144 LYS B O 1
ATOM 5536 N N . HIS B 1 145 ? -10.375 5.23 -40.25 1 27.48 145 HIS B N 1
ATOM 5537 C CA . HIS B 1 145 ? -10.922 5.934 -41.406 1 27.48 145 HIS B CA 1
ATOM 5538 C C . HIS B 1 145 ? -11.312 7.363 -41.062 1 27.48 145 HIS B C 1
ATOM 5540 O O . HIS B 1 145 ? -11 8.297 -41.812 1 27.48 145 HIS B O 1
ATOM 5546 N N . ASN B 1 146 ? -12.594 7.645 -40.719 1 25.95 146 ASN B N 1
ATOM 5547 C CA . ASN B 1 146 ? -13.133 9 -40.719 1 25.95 146 ASN B CA 1
ATOM 5548 C C . ASN B 1 146 ? -12.492 9.867 -39.656 1 25.95 146 ASN B C 1
ATOM 5550 O O . ASN B 1 146 ? -12.836 11.047 -39.5 1 25.95 146 ASN B O 1
ATOM 5554 N N . LEU B 1 147 ? -12.07 9.195 -38.562 1 27.34 147 LEU B N 1
ATOM 5555 C CA . LEU B 1 147 ? -11.398 10.172 -37.719 1 27.34 147 LEU B CA 1
ATOM 5556 C C . LEU B 1 147 ? -9.992 10.461 -38.25 1 27.34 147 LEU B C 1
ATOM 5558 O O . LEU B 1 147 ? -9.086 9.648 -38.062 1 27.34 147 LEU B O 1
ATOM 5562 N N . SER B 1 148 ? -9.625 10.836 -39.531 1 28 148 SER B N 1
ATOM 5563 C CA . SER B 1 148 ? -8.406 11.266 -40.219 1 28 148 SER B CA 1
ATOM 5564 C C . SER B 1 148 ? -7.41 11.875 -39.219 1 28 148 SER B C 1
ATOM 5566 O O . SER B 1 148 ? -6.254 11.453 -39.156 1 28 148 SER B O 1
ATOM 5568 N N . LYS B 1 149 ? -7.34 13.336 -39.25 1 25.98 149 LYS B N 1
ATOM 5569 C CA . LYS B 1 149 ? -6.363 14.281 -38.719 1 25.98 149 LYS B CA 1
ATOM 5570 C C . LYS B 1 149 ? -6.277 14.188 -37.219 1 25.98 149 LYS B C 1
ATOM 5572 O O . LYS B 1 149 ? -6.688 15.102 -36.5 1 25.98 149 LYS B O 1
ATOM 5577 N N . LEU B 1 150 ? -6.789 13.289 -36.688 1 26.67 150 LEU B N 1
ATOM 5578 C CA . LEU B 1 150 ? -6.605 13.219 -35.219 1 26.67 150 LEU B CA 1
ATOM 5579 C C . LEU B 1 150 ? -5.125 13.078 -34.875 1 26.67 150 LEU B C 1
ATOM 5581 O O . LEU B 1 150 ? -4.508 12.055 -35.188 1 26.67 150 LEU B O 1
ATOM 5585 N N . SER B 1 151 ? -4.242 14.055 -35 1 27.12 151 SER B N 1
ATOM 5586 C CA . SER B 1 151 ? -2.836 14.359 -34.75 1 27.12 151 SER B CA 1
ATOM 5587 C C . SER B 1 151 ? -2.299 13.586 -33.562 1 27.12 151 SER B C 1
ATOM 5589 O O . SER B 1 151 ? -3.064 13.172 -32.688 1 27.12 151 SER B O 1
ATOM 5591 N N . VAL B 1 152 ? -0.974 13.109 -33.5 1 31 152 VAL B N 1
ATOM 5592 C CA . VAL B 1 152 ? 0.036 12.734 -32.5 1 31 152 VAL B CA 1
ATOM 5593 C C . VAL B 1 152 ? -0.254 13.438 -31.172 1 31 152 VAL B C 1
ATOM 5595 O O . VAL B 1 152 ? 0.377 13.141 -30.156 1 31 152 VAL B O 1
ATOM 5598 N N . GLN B 1 153 ? -0.928 14.516 -31.156 1 32.03 153 GLN B N 1
ATOM 5599 C CA . GLN B 1 153 ? -1.178 15.422 -30.031 1 32.03 153 GLN B CA 1
ATOM 5600 C C . GLN B 1 153 ? -1.967 14.719 -28.922 1 32.03 153 GLN B C 1
ATOM 5602 O O . GLN B 1 153 ? -2.188 15.289 -27.859 1 32.03 153 GLN B O 1
ATOM 5607 N N . GLU B 1 154 ? -2.629 13.727 -29.234 1 35.12 154 GLU B N 1
ATOM 5608 C CA . GLU B 1 154 ? -3.623 13.219 -28.281 1 35.12 154 GLU B CA 1
ATOM 5609 C C . GLU B 1 154 ? -2.955 12.578 -27.078 1 35.12 154 GLU B C 1
ATOM 5611 O O . GLU B 1 154 ? -3.559 12.5 -26 1 35.12 154 GLU B O 1
ATOM 5616 N N . ASN B 1 155 ? -1.924 11.711 -27.422 1 39.38 155 ASN B N 1
ATOM 5617 C CA . ASN B 1 155 ? -1.474 10.953 -26.25 1 39.38 155 ASN B CA 1
ATOM 5618 C C . ASN B 1 155 ? -0.843 11.859 -25.203 1 39.38 155 ASN B C 1
ATOM 5620 O O . ASN B 1 155 ? -0.046 11.406 -24.375 1 39.38 155 ASN B O 1
ATOM 5624 N N . ILE B 1 156 ? -0.756 13.117 -25.531 1 39.53 156 ILE B N 1
ATOM 5625 C CA . ILE B 1 156 ? -0.015 14.023 -24.672 1 39.53 156 ILE B CA 1
ATOM 5626 C C . ILE B 1 156 ? -0.863 14.383 -23.453 1 39.53 156 ILE B C 1
ATOM 5628 O O . ILE B 1 156 ? -1.896 15.039 -23.578 1 39.53 156 ILE B O 1
ATOM 5632 N N . VAL B 1 157 ? -1.005 13.461 -22.641 1 41.16 157 VAL B N 1
ATOM 5633 C CA . VAL B 1 157 ? -1.505 14.078 -21.406 1 41.16 157 VAL B CA 1
ATOM 5634 C C . VAL B 1 157 ? -0.664 15.305 -21.062 1 41.16 157 VAL B C 1
ATOM 5636 O O . VAL B 1 157 ? 0.545 15.188 -20.844 1 41.16 157 VAL B O 1
ATOM 5639 N N . SER B 1 158 ? -0.813 16.469 -21.828 1 44.25 158 SER B N 1
ATOM 5640 C CA . SER B 1 158 ? -0.187 17.719 -21.438 1 44.25 158 SER B CA 1
ATOM 5641 C C . SER B 1 158 ? -0.161 17.859 -19.922 1 44.25 158 SER B C 1
ATOM 5643 O O . SER B 1 158 ? -1.2 17.766 -19.266 1 44.25 158 SER B O 1
ATOM 5645 N N . SER B 1 159 ? 0.863 17.391 -19.328 1 53.16 159 SER B N 1
ATOM 5646 C CA . SER B 1 159 ? 0.928 17.625 -17.891 1 53.16 159 SER B CA 1
ATOM 5647 C C . SER B 1 159 ? 0.888 19.125 -17.562 1 53.16 159 SER B C 1
ATOM 5649 O O . SER B 1 159 ? 1.77 19.875 -17.984 1 53.16 159 SER B O 1
ATOM 5651 N N . ARG B 1 160 ? -0.205 19.828 -17.797 1 62.41 160 ARG B N 1
ATOM 5652 C CA . ARG B 1 160 ? -0.381 21.219 -17.406 1 62.41 160 ARG B CA 1
ATOM 5653 C C . ARG B 1 160 ? 0.193 21.469 -16.016 1 62.41 160 ARG B C 1
ATOM 5655 O O . ARG B 1 160 ? -0.078 22.5 -15.398 1 62.41 160 ARG B O 1
ATOM 5662 N N . THR B 1 161 ? 1.01 20.516 -15.727 1 81.62 161 THR B N 1
ATOM 5663 C CA . THR B 1 161 ? 1.523 20.672 -14.367 1 81.62 161 THR B CA 1
ATOM 5664 C C . THR B 1 161 ? 2.934 21.25 -14.391 1 81.62 161 THR B C 1
ATOM 5666 O O . THR B 1 161 ? 3.451 21.672 -13.352 1 81.62 161 THR B O 1
ATOM 5669 N N . ILE B 1 162 ? 3.521 21.328 -15.688 1 91 162 ILE B N 1
ATOM 5670 C CA . ILE B 1 162 ? 4.832 21.953 -15.82 1 91 162 ILE B CA 1
ATOM 5671 C C . ILE B 1 162 ? 4.945 22.625 -17.188 1 91 162 ILE B C 1
ATOM 5673 O O . ILE B 1 162 ? 4.762 21.984 -18.219 1 91 162 ILE B O 1
ATOM 5677 N N . PHE B 1 163 ? 5.273 23.938 -17.203 1 91.12 163 PHE B N 1
ATOM 5678 C CA . PHE B 1 163 ? 5.418 24.656 -18.469 1 91.12 163 PHE B CA 1
ATOM 5679 C C . PHE B 1 163 ? 6.246 25.922 -18.281 1 91.12 163 PHE B C 1
ATOM 5681 O O . PHE B 1 163 ? 6.285 26.484 -17.188 1 91.12 163 PHE B O 1
ATOM 5688 N N . GLY B 1 164 ? 6.91 26.297 -19.297 1 93.81 164 GLY B N 1
ATOM 5689 C CA . GLY B 1 164 ? 7.785 27.453 -19.297 1 93.81 164 GLY B CA 1
ATOM 5690 C C . GLY B 1 164 ? 7.441 28.453 -20.375 1 93.81 164 GLY B C 1
ATOM 5691 O O . GLY B 1 164 ? 6.918 28.094 -21.438 1 93.81 164 GLY B O 1
ATOM 5692 N N . PHE B 1 165 ? 7.781 29.719 -20.094 1 92.69 165 PHE B N 1
ATOM 5693 C CA . PHE B 1 165 ? 7.453 30.766 -21.047 1 92.69 165 PHE B CA 1
ATOM 5694 C C . PHE B 1 165 ? 8.367 31.984 -20.844 1 92.69 165 PHE B C 1
ATOM 5696 O O . PHE B 1 165 ? 9.055 32.094 -19.828 1 92.69 165 PHE B O 1
ATOM 5703 N N . ASP B 1 166 ? 8.367 32.75 -21.844 1 94.12 166 ASP B N 1
ATOM 5704 C CA . ASP B 1 166 ? 9.07 34.031 -21.781 1 94.12 166 ASP B CA 1
ATOM 5705 C C . ASP B 1 166 ? 8.234 35.094 -21.047 1 94.12 166 ASP B C 1
ATOM 5707 O O . ASP B 1 166 ? 7.09 35.344 -21.406 1 94.12 166 ASP B O 1
ATOM 5711 N N . ILE B 1 167 ? 8.812 35.719 -20.031 1 91.69 167 ILE B N 1
ATOM 5712 C CA . ILE B 1 167 ? 8.07 36.625 -19.141 1 91.69 167 ILE B CA 1
ATOM 5713 C C . ILE B 1 167 ? 7.652 37.875 -19.906 1 91.69 167 ILE B C 1
ATOM 5715 O O . ILE B 1 167 ? 6.523 38.344 -19.75 1 91.69 167 ILE B O 1
ATOM 5719 N N . GLN B 1 168 ? 8.516 38.375 -20.719 1 88.75 168 GLN B N 1
ATOM 5720 C CA . GLN B 1 168 ? 8.211 39.594 -21.469 1 88.75 168 GLN B CA 1
ATOM 5721 C C . GLN B 1 168 ? 7.047 39.375 -22.438 1 88.75 168 GLN B C 1
ATOM 5723 O O . GLN B 1 168 ? 6.156 40.219 -22.531 1 88.75 168 GLN B O 1
ATOM 5728 N N . TYR B 1 169 ? 7.148 38.375 -23.094 1 91.5 169 TYR B N 1
ATOM 5729 C CA . TYR B 1 169 ? 6.043 38.031 -24 1 91.5 169 TYR B CA 1
ATOM 5730 C C . TYR B 1 169 ? 4.727 37.969 -23.234 1 91.5 169 TYR B C 1
ATOM 5732 O O . TYR B 1 169 ? 3.719 38.531 -23.672 1 91.5 169 TYR B O 1
ATOM 5740 N N . PHE B 1 170 ? 4.711 37.281 -22.172 1 89.94 170 PHE B N 1
ATOM 5741 C CA . PHE B 1 170 ? 3.508 37.062 -21.375 1 89.94 170 PHE B CA 1
ATOM 5742 C C . PHE B 1 170 ? 2.959 38.406 -20.859 1 89.94 170 PHE B C 1
ATOM 5744 O O . PHE B 1 170 ? 1.749 38.625 -20.906 1 89.94 170 PHE B O 1
ATOM 5751 N N . LEU B 1 171 ? 3.82 39.188 -20.359 1 85.5 171 LEU B N 1
ATOM 5752 C CA . LEU B 1 171 ? 3.387 40.469 -19.797 1 85.5 171 LEU B CA 1
ATOM 5753 C C . LEU B 1 171 ? 2.828 41.375 -20.875 1 85.5 171 LEU B C 1
ATOM 5755 O O . LEU B 1 171 ? 1.869 42.125 -20.641 1 85.5 171 LEU B O 1
ATOM 5759 N N . LYS B 1 172 ? 3.406 41.344 -22 1 87.06 172 LYS B N 1
ATOM 5760 C CA . LYS B 1 172 ? 2.98 42.188 -23.109 1 87.06 172 LYS B CA 1
ATOM 5761 C C . LYS B 1 172 ? 1.641 41.719 -23.672 1 87.06 172 LYS B C 1
ATOM 5763 O O . LYS B 1 172 ? 0.755 42.531 -23.938 1 87.06 172 LYS B O 1
ATOM 5768 N N . ASN B 1 173 ? 1.474 40.5 -23.812 1 87.56 173 ASN B N 1
ATOM 5769 C CA . ASN B 1 173 ? 0.31 39.938 -24.5 1 87.56 173 ASN B CA 1
ATOM 5770 C C . ASN B 1 173 ? -0.76 39.469 -23.516 1 87.56 173 ASN B C 1
ATOM 5772 O O . ASN B 1 173 ? -1.893 39.188 -23.922 1 87.56 173 ASN B O 1
ATOM 5776 N N . LYS B 1 174 ? -0.401 39.281 -22.281 1 82.5 174 LYS B N 1
ATOM 5777 C CA . LYS B 1 174 ? -1.283 38.812 -21.219 1 82.5 174 LYS B CA 1
ATOM 5778 C C . LYS B 1 174 ? -1.797 37.406 -21.516 1 82.5 174 LYS B C 1
ATOM 5780 O O . LYS B 1 174 ? -2.93 37.062 -21.156 1 82.5 174 LYS B O 1
ATOM 5785 N N . LYS B 1 175 ? -1.025 36.75 -22.328 1 83.81 175 LYS B N 1
ATOM 5786 C CA . LYS B 1 175 ? -1.312 35.344 -22.656 1 83.81 175 LYS B CA 1
ATOM 5787 C C . LYS B 1 175 ? -0.033 34.594 -23 1 83.81 175 LYS B C 1
ATOM 5789 O O . LYS B 1 175 ? 0.975 35.188 -23.375 1 83.81 175 LYS B O 1
ATOM 5794 N N . PHE B 1 176 ? -0.117 33.375 -22.875 1 85.56 176 PHE B N 1
ATOM 5795 C CA . PHE B 1 176 ? 1.012 32.531 -23.25 1 85.56 176 PHE B CA 1
ATOM 5796 C C . PHE B 1 176 ? 1.069 32.375 -24.766 1 85.56 176 PHE B C 1
ATOM 5798 O O . PHE B 1 176 ? 0.039 32.438 -25.453 1 85.56 176 PHE B O 1
ATOM 5805 N N . ASN B 1 177 ? 2.236 32.188 -25.25 1 86.06 177 ASN B N 1
ATOM 5806 C CA . ASN B 1 177 ? 2.369 31.859 -26.672 1 86.06 177 ASN B CA 1
ATOM 5807 C C . ASN B 1 177 ? 1.66 30.547 -27.016 1 86.06 177 ASN B C 1
ATOM 5809 O O . ASN B 1 177 ? 1.844 29.547 -26.344 1 86.06 177 ASN B O 1
ATOM 5813 N N . PRO B 1 178 ? 0.861 30.547 -28.078 1 82.12 178 PRO B N 1
ATOM 5814 C CA . PRO B 1 178 ? 0.061 29.359 -28.422 1 82.12 178 PRO B CA 1
ATOM 5815 C C . PRO B 1 178 ? 0.888 28.25 -29.078 1 82.12 178 PRO B C 1
ATOM 5817 O O . PRO B 1 178 ? 0.421 27.125 -29.203 1 82.12 178 PRO B O 1
ATOM 5820 N N . SER B 1 179 ? 2.08 28.594 -29.594 1 82.19 179 SER B N 1
ATOM 5821 C CA . SER B 1 179 ? 2.973 27.562 -30.125 1 82.19 179 SER B CA 1
ATOM 5822 C C . SER B 1 179 ? 3.688 26.828 -29 1 82.19 179 SER B C 1
ATOM 5824 O O . SER B 1 179 ? 4.34 27.438 -28.156 1 82.19 179 SER B O 1
ATOM 5826 N N . TYR B 1 180 ? 3.596 25.5 -29.094 1 82.94 180 TYR B N 1
ATOM 5827 C CA . TYR B 1 180 ? 4.137 24.719 -27.984 1 82.94 180 TYR B CA 1
ATOM 5828 C C . TYR B 1 180 ? 5.273 23.828 -28.453 1 82.94 180 TYR B C 1
ATOM 5830 O O . TYR B 1 180 ? 5.23 23.281 -29.562 1 82.94 180 TYR B O 1
ATOM 5838 N N . VAL B 1 181 ? 6.258 23.719 -27.625 1 85 181 VAL B N 1
ATOM 5839 C CA . VAL B 1 181 ? 7.32 22.734 -27.734 1 85 181 VAL B CA 1
ATOM 5840 C C . VAL B 1 181 ? 7.305 21.812 -26.516 1 85 181 VAL B C 1
ATOM 5842 O O . VAL B 1 181 ? 7.145 22.281 -25.391 1 85 181 VAL B O 1
ATOM 5845 N N . GLY B 1 182 ? 7.438 20.484 -26.797 1 86.19 182 GLY B N 1
ATOM 5846 C CA . GLY B 1 182 ? 7.293 19.531 -25.703 1 86.19 182 GLY B CA 1
ATOM 5847 C C . GLY B 1 182 ? 8.617 18.953 -25.234 1 86.19 182 GLY B C 1
ATOM 5848 O O . GLY B 1 182 ? 9.531 18.75 -26.031 1 86.19 182 GLY B O 1
ATOM 5849 N N . ILE B 1 183 ? 8.719 18.766 -23.938 1 90.38 183 ILE B N 1
ATOM 5850 C CA . ILE B 1 183 ? 9.781 17.984 -23.328 1 90.38 183 ILE B CA 1
ATOM 5851 C C . ILE B 1 183 ? 9.211 16.703 -22.75 1 90.38 183 ILE B C 1
ATOM 5853 O O . ILE B 1 183 ? 8.281 16.734 -21.938 1 90.38 183 ILE B O 1
ATOM 5857 N N . LYS B 1 184 ? 9.727 15.633 -23.156 1 88.75 184 LYS B N 1
ATOM 5858 C CA . LYS B 1 184 ? 9.242 14.336 -22.719 1 88.75 184 LYS B CA 1
ATOM 5859 C C . LYS B 1 184 ? 9.648 14.062 -21.266 1 88.75 184 LYS B C 1
ATOM 5861 O O . LYS B 1 184 ? 10.82 14.219 -20.906 1 88.75 184 LYS B O 1
ATOM 5866 N N . LEU B 1 185 ? 8.625 13.703 -20.484 1 89 185 LEU B N 1
ATOM 5867 C CA . LEU B 1 185 ? 8.844 13.266 -19.109 1 89 185 LEU B CA 1
ATOM 5868 C C . LEU B 1 185 ? 8.727 11.75 -18.984 1 89 185 LEU B C 1
ATOM 5870 O O . LEU B 1 185 ? 7.98 11.125 -19.75 1 89 185 LEU B O 1
ATOM 5874 N N . SER B 1 186 ? 9.414 11.164 -18.109 1 85.5 186 SER B N 1
ATOM 5875 C CA . SER B 1 186 ? 9.148 9.773 -17.781 1 85.5 186 SER B CA 1
ATOM 5876 C C . SER B 1 186 ? 7.797 9.617 -17.078 1 85.5 186 SER B C 1
ATOM 5878 O O . SER B 1 186 ? 7.273 10.578 -16.516 1 85.5 186 SER B O 1
ATOM 5880 N N . PRO B 1 187 ? 7.207 8.477 -17.141 1 81.06 187 PRO B N 1
ATOM 5881 C CA . PRO B 1 187 ? 5.949 8.258 -16.422 1 81.06 187 PRO B CA 1
ATOM 5882 C C . PRO B 1 187 ? 6.047 8.578 -14.938 1 81.06 187 PRO B C 1
ATOM 5884 O O . PRO B 1 187 ? 5.09 9.086 -14.344 1 81.06 187 PRO B O 1
ATOM 5887 N N . THR B 1 188 ? 7.168 8.352 -14.383 1 85.88 188 THR B N 1
ATOM 5888 C CA . THR B 1 188 ? 7.367 8.641 -12.969 1 85.88 188 THR B CA 1
ATOM 5889 C C . THR B 1 188 ? 7.395 10.148 -12.727 1 85.88 188 THR B C 1
ATOM 5891 O O . THR B 1 188 ? 6.711 10.648 -11.828 1 85.88 188 THR B O 1
ATOM 5894 N N . GLU B 1 189 ? 8.094 10.875 -13.555 1 91.06 189 GLU B N 1
ATOM 5895 C CA . GLU B 1 189 ? 8.203 12.32 -13.406 1 91.06 189 GLU B CA 1
ATOM 5896 C C . GLU B 1 189 ? 6.852 13 -13.625 1 91.06 189 GLU B C 1
ATOM 5898 O O . GLU B 1 189 ? 6.559 14.023 -13.008 1 91.06 189 GLU B O 1
ATOM 5903 N N . GLY B 1 190 ? 6.148 12.383 -14.508 1 88.19 190 GLY B N 1
ATOM 5904 C CA . GLY B 1 190 ? 4.871 12.977 -14.867 1 88.19 190 GLY B CA 1
ATOM 5905 C C . GLY B 1 190 ? 3.725 12.508 -13.992 1 88.19 190 GLY B C 1
ATOM 5906 O O . GLY B 1 190 ? 2.564 12.836 -14.25 1 88.19 190 GLY B O 1
ATOM 5907 N N . PHE B 1 191 ? 3.996 11.734 -12.977 1 87.38 191 PHE B N 1
ATOM 5908 C CA . PHE B 1 191 ? 2.945 11.227 -12.102 1 87.38 191 PHE B CA 1
ATOM 5909 C C . PHE B 1 191 ? 2.361 12.344 -11.25 1 87.38 191 PHE B C 1
ATOM 5911 O O . PHE B 1 191 ? 3.076 12.977 -10.461 1 87.38 191 PHE B O 1
ATOM 5918 N N . ILE B 1 192 ? 1.058 12.609 -11.352 1 87.5 192 ILE B N 1
ATOM 5919 C CA . ILE B 1 192 ? 0.392 13.727 -10.688 1 87.5 192 ILE B CA 1
ATOM 5920 C C . ILE B 1 192 ? -0.346 13.227 -9.453 1 87.5 192 ILE B C 1
ATOM 5922 O O . ILE B 1 192 ? -1.032 12.195 -9.5 1 87.5 192 ILE B O 1
ATOM 5926 N N . ALA B 1 193 ? -0.218 13.867 -8.328 1 89.56 193 ALA B N 1
ATOM 5927 C CA . ALA B 1 193 ? -0.964 13.562 -7.113 1 89.56 193 ALA B CA 1
ATOM 5928 C C . ALA B 1 193 ? -2.377 14.133 -7.176 1 89.56 193 ALA B C 1
ATOM 5930 O O . ALA B 1 193 ? -2.586 15.312 -6.879 1 89.56 193 ALA B O 1
ATOM 5931 N N . LYS B 1 194 ? -3.32 13.305 -7.461 1 82.56 194 LYS B N 1
ATOM 5932 C CA . LYS B 1 194 ? -4.684 13.805 -7.625 1 82.56 194 LYS B CA 1
ATOM 5933 C C . LYS B 1 194 ? -5.559 13.406 -6.438 1 82.56 194 LYS B C 1
ATOM 5935 O O . LYS B 1 194 ? -6.5 14.125 -6.09 1 82.56 194 LYS B O 1
ATOM 5940 N N . ASN B 1 195 ? -5.312 12.25 -5.953 1 84.25 195 ASN B N 1
ATOM 5941 C CA . ASN B 1 195 ? -6.113 11.727 -4.855 1 84.25 195 ASN B CA 1
ATOM 5942 C C . ASN B 1 195 ? -5.254 10.977 -3.842 1 84.25 195 ASN B C 1
ATOM 5944 O O . ASN B 1 195 ? -4.027 10.953 -3.959 1 84.25 195 ASN B O 1
ATOM 5948 N N . TYR B 1 196 ? -5.898 10.445 -2.877 1 82.94 196 TYR B N 1
ATOM 5949 C CA . TYR B 1 196 ? -5.176 9.812 -1.778 1 82.94 196 TYR B CA 1
ATOM 5950 C C . TYR B 1 196 ? -4.457 8.555 -2.25 1 82.94 196 TYR B C 1
ATOM 5952 O O . TYR B 1 196 ? -3.379 8.227 -1.754 1 82.94 196 TYR B O 1
ATOM 5960 N N . HIS B 1 197 ? -5.035 7.887 -3.23 1 81.25 197 HIS B N 1
ATOM 5961 C CA . HIS B 1 197 ? -4.367 6.723 -3.803 1 81.25 197 HIS B CA 1
ATOM 5962 C C . HIS B 1 197 ? -3.057 7.109 -4.477 1 81.25 197 HIS B C 1
ATOM 5964 O O . HIS B 1 197 ? -2.064 6.383 -4.379 1 81.25 197 HIS B O 1
ATOM 5970 N N . ASP B 1 198 ? -3.123 8.242 -5.098 1 86.12 198 ASP B N 1
ATOM 5971 C CA . ASP B 1 198 ? -1.915 8.734 -5.746 1 86.12 198 ASP B CA 1
ATOM 5972 C C . ASP B 1 198 ? -0.823 9.031 -4.723 1 86.12 198 ASP B C 1
ATOM 5974 O O . ASP B 1 198 ? 0.355 8.766 -4.969 1 86.12 198 ASP B O 1
ATOM 5978 N N . LEU B 1 199 ? -1.222 9.57 -3.584 1 89.69 199 LEU B N 1
ATOM 5979 C CA . LEU B 1 199 ? -0.241 9.867 -2.547 1 89.69 199 LEU B CA 1
ATOM 5980 C C . LEU B 1 199 ? 0.44 8.594 -2.061 1 89.69 199 LEU B C 1
ATOM 5982 O O . LEU B 1 199 ? 1.654 8.578 -1.842 1 89.69 199 LEU B O 1
ATOM 5986 N N . GLU B 1 200 ? -0.3 7.594 -1.97 1 86.31 200 GLU B N 1
ATOM 5987 C CA . GLU B 1 200 ? 0.257 6.312 -1.549 1 86.31 200 GLU B CA 1
ATOM 5988 C C . GLU B 1 200 ? 1.228 5.762 -2.59 1 86.31 200 GLU B C 1
ATOM 5990 O O . GLU B 1 200 ? 2.268 5.199 -2.24 1 86.31 200 GLU B O 1
ATOM 5995 N N . GLN B 1 201 ? 0.815 5.922 -3.811 1 84.56 201 GLN B N 1
ATOM 5996 C CA . GLN B 1 201 ? 1.687 5.461 -4.887 1 84.56 201 GLN B CA 1
ATOM 5997 C C . GLN B 1 201 ? 2.998 6.238 -4.902 1 84.56 201 GLN B C 1
ATOM 5999 O O . GLN B 1 201 ? 4.066 5.664 -5.129 1 84.56 201 GLN B O 1
ATOM 6004 N N . ILE B 1 202 ? 2.902 7.496 -4.684 1 90.5 202 ILE B N 1
ATOM 6005 C CA . ILE B 1 202 ? 4.094 8.336 -4.641 1 90.5 202 ILE B CA 1
ATOM 6006 C C . ILE B 1 202 ? 5.004 7.883 -3.502 1 90.5 202 ILE B C 1
ATOM 6008 O O . ILE B 1 202 ? 6.223 7.797 -3.672 1 90.5 202 ILE B O 1
ATOM 6012 N N . GLU B 1 203 ? 4.395 7.613 -2.422 1 89.38 203 GLU B N 1
ATOM 6013 C CA . GLU B 1 203 ? 5.172 7.129 -1.284 1 89.38 203 GLU B CA 1
ATOM 6014 C C . GLU B 1 203 ? 5.91 5.84 -1.628 1 89.38 203 GLU B C 1
ATOM 6016 O O . GLU B 1 203 ? 7.078 5.672 -1.265 1 89.38 203 GLU B O 1
ATOM 6021 N N . LYS B 1 204 ? 5.281 4.988 -2.312 1 85.69 204 LYS B N 1
ATOM 6022 C CA . LYS B 1 204 ? 5.906 3.734 -2.723 1 85.69 204 LYS B CA 1
ATOM 6023 C C . LYS B 1 204 ? 7.062 3.986 -3.686 1 85.69 204 LYS B C 1
ATOM 6025 O O . LYS B 1 204 ? 8.109 3.34 -3.59 1 85.69 204 LYS B O 1
ATOM 6030 N N . ILE B 1 205 ? 6.824 4.883 -4.602 1 88.12 205 ILE B N 1
ATOM 6031 C CA . ILE B 1 205 ? 7.852 5.207 -5.582 1 88.12 205 ILE B CA 1
ATOM 6032 C C . ILE B 1 205 ? 9.062 5.824 -4.879 1 88.12 205 ILE B C 1
ATOM 6034 O O . ILE B 1 205 ? 10.203 5.496 -5.203 1 88.12 205 ILE B O 1
ATOM 6038 N N . LEU B 1 206 ? 8.766 6.641 -3.898 1 90 206 LEU B N 1
ATOM 6039 C CA . LEU B 1 206 ? 9.828 7.305 -3.154 1 90 206 LEU B CA 1
ATOM 6040 C C . LEU B 1 206 ? 10.633 6.301 -2.338 1 90 206 LEU B C 1
ATOM 6042 O O . LEU B 1 206 ? 11.812 6.523 -2.055 1 90 206 LEU B O 1
ATOM 6046 N N . ASN B 1 207 ? 9.969 5.227 -2.029 1 87.44 207 ASN B N 1
ATOM 6047 C CA . ASN B 1 207 ? 10.625 4.238 -1.177 1 87.44 207 ASN B CA 1
ATOM 6048 C C . ASN B 1 207 ? 11.102 3.033 -1.981 1 87.44 207 ASN B C 1
ATOM 6050 O O . ASN B 1 207 ? 11.438 1.993 -1.411 1 87.44 207 ASN B O 1
ATOM 6054 N N . ARG B 1 208 ? 11.07 3.193 -3.258 1 89.5 208 ARG B N 1
ATOM 6055 C CA . ARG B 1 208 ? 11.547 2.131 -4.137 1 89.5 208 ARG B CA 1
ATOM 6056 C C . ARG B 1 208 ? 13.016 1.82 -3.869 1 89.5 208 ARG B C 1
ATOM 6058 O O . ARG B 1 208 ? 13.828 2.732 -3.699 1 89.5 208 ARG B O 1
ATOM 6065 N N . ARG B 1 209 ? 13.344 0.589 -3.83 1 93.75 209 ARG B N 1
ATOM 6066 C CA . ARG B 1 209 ? 14.719 0.156 -3.572 1 93.75 209 ARG B CA 1
ATOM 6067 C C . ARG B 1 209 ? 15.336 -0.475 -4.812 1 93.75 209 ARG B C 1
ATOM 6069 O O . ARG B 1 209 ? 14.617 -0.976 -5.684 1 93.75 209 ARG B O 1
ATOM 6076 N N . LYS B 1 210 ? 16.609 -0.296 -4.934 1 95.44 210 LYS B N 1
ATOM 6077 C CA . LYS B 1 210 ? 17.375 -1.019 -5.945 1 95.44 210 LYS B CA 1
ATOM 6078 C C . LYS B 1 210 ? 17.875 -2.357 -5.406 1 95.44 210 LYS B C 1
ATOM 6080 O O . LYS B 1 210 ? 18.656 -2.4 -4.449 1 95.44 210 LYS B O 1
ATOM 6085 N N . ILE B 1 211 ? 17.406 -3.412 -6.027 1 97.38 211 ILE B N 1
ATOM 6086 C CA . ILE B 1 211 ? 17.75 -4.75 -5.555 1 97.38 211 ILE B CA 1
ATOM 6087 C C . ILE B 1 211 ? 18.594 -5.469 -6.602 1 97.38 211 ILE B C 1
ATOM 6089 O O . ILE B 1 211 ? 18.156 -5.664 -7.734 1 97.38 211 ILE B O 1
ATOM 6093 N N . LEU B 1 212 ? 19.828 -5.773 -6.238 1 98.25 212 LEU B N 1
ATOM 6094 C CA . LEU B 1 212 ? 20.672 -6.621 -7.066 1 98.25 212 LEU B CA 1
ATOM 6095 C C . LEU B 1 212 ? 20.562 -8.086 -6.648 1 98.25 212 LEU B C 1
ATOM 6097 O O . LEU B 1 212 ? 20.75 -8.414 -5.477 1 98.25 212 LEU B O 1
ATOM 6101 N N . VAL B 1 213 ? 20.203 -8.93 -7.566 1 98.25 213 VAL B N 1
ATOM 6102 C CA . VAL B 1 213 ? 20.016 -10.344 -7.266 1 98.25 213 VAL B CA 1
ATOM 6103 C C . VAL B 1 213 ? 21.094 -11.172 -7.949 1 98.25 213 VAL B C 1
ATOM 6105 O O . VAL B 1 213 ? 21.219 -11.164 -9.18 1 98.25 213 VAL B O 1
ATOM 6108 N N . CYS B 1 214 ? 21.891 -11.82 -7.148 1 97.56 214 CYS B N 1
ATOM 6109 C CA . CYS B 1 214 ? 22.906 -12.727 -7.652 1 97.56 214 CYS B CA 1
ATOM 6110 C C . CYS B 1 214 ? 22.422 -14.172 -7.594 1 97.56 214 CYS B C 1
ATOM 6112 O O . CYS B 1 214 ? 22.219 -14.727 -6.512 1 97.56 214 CYS B O 1
ATOM 6114 N N . VAL B 1 215 ? 22.266 -14.75 -8.719 1 96.38 215 VAL B N 1
ATOM 6115 C CA . VAL B 1 215 ? 21.812 -16.141 -8.773 1 96.38 215 VAL B CA 1
ATOM 6116 C C . VAL B 1 215 ? 22.406 -16.828 -9.992 1 96.38 215 VAL B C 1
ATOM 6118 O O . VAL B 1 215 ? 22.781 -16.172 -10.961 1 96.38 215 VAL B O 1
ATOM 6121 N N . ASN B 1 216 ? 22.625 -18.094 -9.867 1 92.12 216 ASN B N 1
ATOM 6122 C CA . ASN B 1 216 ? 23.172 -18.891 -10.961 1 92.12 216 ASN B CA 1
ATOM 6123 C C . ASN B 1 216 ? 22.344 -20.141 -11.227 1 92.12 216 ASN B C 1
ATOM 6125 O O . ASN B 1 216 ? 21.547 -20.547 -10.375 1 92.12 216 ASN B O 1
ATOM 6129 N N . GLY B 1 217 ? 22.406 -20.625 -12.445 1 87.25 217 GLY B N 1
ATOM 6130 C CA . GLY B 1 217 ? 21.812 -21.891 -12.859 1 87.25 217 GLY B CA 1
ATOM 6131 C C . GLY B 1 217 ? 22.688 -22.688 -13.812 1 87.25 217 GLY B C 1
ATOM 6132 O O . GLY B 1 217 ? 23.328 -22.109 -14.695 1 87.25 217 GLY B O 1
ATOM 6133 N N . SER B 1 218 ? 22.906 -23.891 -13.477 1 84.69 218 SER B N 1
ATOM 6134 C CA . SER B 1 218 ? 23.656 -24.828 -14.328 1 84.69 218 SER B CA 1
ATOM 6135 C C . SER B 1 218 ? 23.141 -26.25 -14.18 1 84.69 218 SER B C 1
ATOM 6137 O O . SER B 1 218 ? 22.266 -26.516 -13.359 1 84.69 218 SER B O 1
ATOM 6139 N N . ASN B 1 219 ? 23.625 -27.094 -14.992 1 76.81 219 ASN B N 1
ATOM 6140 C CA . ASN B 1 219 ? 23.219 -28.484 -14.898 1 76.81 219 ASN B CA 1
ATOM 6141 C C . ASN B 1 219 ? 23.641 -29.094 -13.562 1 76.81 219 ASN B C 1
ATOM 6143 O O . ASN B 1 219 ? 22.938 -29.953 -13.023 1 76.81 219 ASN B O 1
ATOM 6147 N N . LYS B 1 220 ? 24.688 -28.562 -13.07 1 74.12 220 LYS B N 1
ATOM 6148 C CA . LYS B 1 220 ? 25.203 -29.078 -11.82 1 74.12 220 LYS B CA 1
ATOM 6149 C C . LYS B 1 220 ? 24.438 -28.516 -10.625 1 74.12 220 LYS B C 1
ATOM 6151 O O . LYS B 1 220 ? 24.078 -29.266 -9.703 1 74.12 220 LYS B O 1
ATOM 6156 N N . ILE B 1 221 ? 24.156 -27.281 -10.711 1 74.69 221 ILE B N 1
ATOM 6157 C CA . ILE B 1 221 ? 23.531 -26.594 -9.586 1 74.69 221 ILE B CA 1
ATOM 6158 C C . ILE B 1 221 ? 22.016 -26.766 -9.68 1 74.69 221 ILE B C 1
ATOM 6160 O O . ILE B 1 221 ? 21.312 -26.75 -8.656 1 74.69 221 ILE B O 1
ATOM 6164 N N . GLY B 1 222 ? 21.5 -26.922 -10.914 1 77.62 222 GLY B N 1
ATOM 6165 C CA . GLY B 1 222 ? 20.062 -26.969 -11.125 1 77.62 222 GLY B CA 1
ATOM 6166 C C . GLY B 1 222 ? 19.438 -25.594 -11.266 1 77.62 222 GLY B C 1
ATOM 6167 O O . GLY B 1 222 ? 20.156 -24.594 -11.359 1 77.62 222 GLY B O 1
ATOM 6168 N N . LEU B 1 223 ? 18.109 -25.531 -11.328 1 82.12 223 LEU B N 1
ATOM 6169 C CA . LEU B 1 223 ? 17.391 -24.281 -11.539 1 82.12 223 LEU B CA 1
ATOM 6170 C C . LEU B 1 223 ? 16.578 -23.906 -10.305 1 82.12 223 LEU B C 1
ATOM 6172 O O . LEU B 1 223 ? 15.836 -22.922 -10.32 1 82.12 223 LEU B O 1
ATOM 6176 N N . GLY B 1 224 ? 16.672 -24.656 -9.32 1 83.62 224 GLY B N 1
ATOM 6177 C CA . GLY B 1 224 ? 15.898 -24.438 -8.109 1 83.62 224 GLY B CA 1
ATOM 6178 C C . GLY B 1 224 ? 16.047 -23.047 -7.531 1 83.62 224 GLY B C 1
ATOM 6179 O O . GLY B 1 224 ? 15.07 -22.422 -7.129 1 83.62 224 GLY B O 1
ATOM 6180 N N . HIS B 1 225 ? 17.25 -22.516 -7.586 1 88.5 225 HIS B N 1
ATOM 6181 C CA . HIS B 1 225 ? 17.516 -21.203 -6.996 1 88.5 225 HIS B CA 1
ATOM 6182 C C . HIS B 1 225 ? 17 -20.078 -7.891 1 88.5 225 HIS B C 1
ATOM 6184 O O . HIS B 1 225 ? 16.609 -19.031 -7.398 1 88.5 225 HIS B O 1
ATOM 6190 N N . VAL B 1 226 ? 17.078 -20.344 -9.156 1 89.94 226 VAL B N 1
ATOM 6191 C CA . VAL B 1 226 ? 16.5 -19.375 -10.078 1 89.94 226 VAL B CA 1
ATOM 6192 C C . VAL B 1 226 ? 14.992 -19.25 -9.812 1 89.94 226 VAL B C 1
ATOM 6194 O O . VAL B 1 226 ? 14.469 -18.141 -9.688 1 89.94 226 VAL B O 1
ATOM 6197 N N . TYR B 1 227 ? 14.383 -20.359 -9.625 1 86.88 227 TYR B N 1
ATOM 6198 C CA . TYR B 1 227 ? 12.953 -20.359 -9.352 1 86.88 227 TYR B CA 1
ATOM 6199 C C . TYR B 1 227 ? 12.656 -19.75 -7.988 1 86.88 227 TYR B C 1
ATOM 6201 O O . TYR B 1 227 ? 11.664 -19.031 -7.824 1 86.88 227 TYR B O 1
ATOM 6209 N N . ASN B 1 228 ? 13.5 -20.062 -7.109 1 91.44 228 ASN B N 1
ATOM 6210 C CA . ASN B 1 228 ? 13.359 -19.484 -5.777 1 91.44 228 ASN B CA 1
ATOM 6211 C C . ASN B 1 228 ? 13.383 -17.953 -5.816 1 91.44 228 ASN B C 1
ATOM 6213 O O . ASN B 1 228 ? 12.539 -17.312 -5.191 1 91.44 228 ASN B O 1
ATOM 6217 N N . MET B 1 229 ? 14.258 -17.406 -6.535 1 93.81 229 MET B N 1
ATOM 6218 C CA . MET B 1 229 ? 14.383 -15.953 -6.652 1 93.81 229 MET B CA 1
ATOM 6219 C C . MET B 1 229 ? 13.172 -15.359 -7.352 1 93.81 229 MET B C 1
ATOM 6221 O O . MET B 1 229 ? 12.664 -14.312 -6.945 1 93.81 229 MET B O 1
ATOM 6225 N N . ILE B 1 230 ? 12.727 -16.094 -8.32 1 91.5 230 ILE B N 1
ATOM 6226 C CA . ILE B 1 230 ? 11.539 -15.617 -9.023 1 91.5 230 ILE B CA 1
ATOM 6227 C C . ILE B 1 230 ? 10.367 -15.523 -8.047 1 91.5 230 ILE B C 1
ATOM 6229 O O . ILE B 1 230 ? 9.648 -14.516 -8.023 1 91.5 230 ILE B O 1
ATOM 6233 N N . THR B 1 231 ? 10.219 -16.469 -7.25 1 91.56 231 THR B N 1
ATOM 6234 C CA . THR B 1 231 ? 9.125 -16.531 -6.285 1 91.56 231 THR B CA 1
ATOM 6235 C C . THR B 1 231 ? 9.203 -15.367 -5.305 1 91.56 231 THR B C 1
ATOM 6237 O O . THR B 1 231 ? 8.211 -14.688 -5.055 1 91.56 231 THR B O 1
ATOM 6240 N N . ILE B 1 232 ? 10.359 -15.125 -4.848 1 94.5 232 ILE B N 1
ATOM 6241 C CA . ILE B 1 232 ? 10.555 -14.055 -3.871 1 94.5 232 ILE B CA 1
ATOM 6242 C C . ILE B 1 232 ? 10.375 -12.695 -4.543 1 94.5 232 ILE B C 1
ATOM 6244 O O . ILE B 1 232 ? 9.672 -11.828 -4.023 1 94.5 232 ILE B O 1
ATOM 6248 N N . LEU B 1 233 ? 10.945 -12.5 -5.715 1 94 233 LEU B N 1
ATOM 6249 C CA . LEU B 1 233 ? 10.984 -11.219 -6.402 1 94 233 LEU B CA 1
ATOM 6250 C C . LEU B 1 233 ? 9.594 -10.812 -6.875 1 94 233 LEU B C 1
ATOM 6252 O O . LEU B 1 233 ? 9.312 -9.625 -7.047 1 94 233 LEU B O 1
ATOM 6256 N N . ASN B 1 234 ? 8.75 -11.805 -7.039 1 88.88 234 ASN B N 1
ATOM 6257 C CA . ASN B 1 234 ? 7.375 -11.508 -7.43 1 88.88 234 ASN B CA 1
ATOM 6258 C C . ASN B 1 234 ? 6.684 -10.602 -6.41 1 88.88 234 ASN B C 1
ATOM 6260 O O . ASN B 1 234 ? 5.805 -9.82 -6.766 1 88.88 234 ASN B O 1
ATOM 6264 N N . TYR B 1 235 ? 7.094 -10.656 -5.242 1 89.56 235 TYR B N 1
ATOM 6265 C CA . TYR B 1 235 ? 6.488 -9.859 -4.184 1 89.56 235 TYR B CA 1
ATOM 6266 C C . TYR B 1 235 ? 7.25 -8.555 -3.984 1 89.56 235 TYR B C 1
ATOM 6268 O O . TYR B 1 235 ? 6.906 -7.758 -3.107 1 89.56 235 TYR B O 1
ATOM 6276 N N . LEU B 1 236 ? 8.266 -8.32 -4.805 1 91.94 236 LEU B N 1
ATOM 6277 C CA . LEU B 1 236 ? 9.094 -7.125 -4.684 1 91.94 236 LEU B CA 1
ATOM 6278 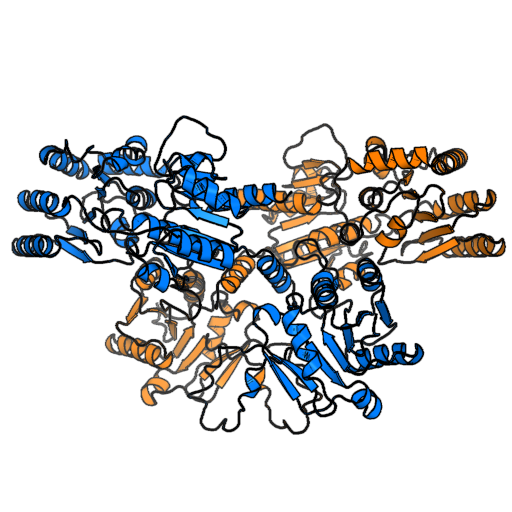C C . LEU B 1 236 ? 9.133 -6.355 -6 1 91.94 236 LEU B C 1
ATOM 6280 O O . LEU B 1 236 ? 10.078 -5.602 -6.258 1 91.94 236 LEU B O 1
ATOM 6284 N N . ARG B 1 237 ? 8.203 -6.566 -6.773 1 88.06 237 ARG B N 1
ATOM 6285 C CA . ARG B 1 237 ? 8.203 -6.105 -8.156 1 88.06 237 ARG B CA 1
ATOM 6286 C C . ARG B 1 237 ? 8.102 -4.586 -8.227 1 88.06 237 ARG B C 1
ATOM 6288 O O . ARG B 1 237 ? 8.391 -3.984 -9.258 1 88.06 237 ARG B O 1
ATOM 6295 N N . ASN B 1 238 ? 7.699 -3.936 -7.266 1 83.06 238 ASN B N 1
ATOM 6296 C CA . ASN B 1 238 ? 7.629 -2.479 -7.262 1 83.06 238 ASN B CA 1
ATOM 6297 C C . ASN B 1 238 ? 9.008 -1.852 -7.055 1 83.06 238 ASN B C 1
ATOM 6299 O O . ASN B 1 238 ? 9.156 -0.63 -7.129 1 83.06 238 ASN B O 1
ATOM 6303 N N . ASN B 1 239 ? 9.977 -2.631 -6.855 1 91.5 239 ASN B N 1
ATOM 6304 C CA . ASN B 1 239 ? 11.352 -2.172 -6.727 1 91.5 239 ASN B CA 1
ATOM 6305 C C . ASN B 1 239 ? 12.102 -2.271 -8.055 1 91.5 239 ASN B C 1
ATOM 6307 O O . ASN B 1 239 ? 11.602 -2.855 -9.016 1 91.5 239 ASN B O 1
ATOM 6311 N N . GLU B 1 240 ? 13.219 -1.586 -8.133 1 91.88 240 GLU B N 1
ATOM 6312 C CA . GLU B 1 240 ? 14.117 -1.77 -9.273 1 91.88 240 GLU B CA 1
ATOM 6313 C C . GLU B 1 240 ? 15 -3 -9.094 1 91.88 240 GLU B C 1
ATOM 6315 O O . GLU B 1 240 ? 15.852 -3.033 -8.203 1 91.88 240 GLU B O 1
ATOM 6320 N N . ILE B 1 241 ? 14.797 -3.979 -9.977 1 95.69 241 ILE B N 1
ATOM 6321 C CA . ILE B 1 241 ? 15.461 -5.262 -9.789 1 95.69 241 ILE B CA 1
ATOM 6322 C C . ILE B 1 241 ? 16.406 -5.527 -10.953 1 95.69 241 ILE B C 1
ATOM 6324 O O . ILE B 1 241 ? 16.047 -5.355 -12.117 1 95.69 241 ILE B O 1
ATOM 6328 N N . LEU B 1 242 ? 17.609 -5.828 -10.664 1 97.5 242 LEU B N 1
ATOM 6329 C CA . LEU B 1 242 ? 18.594 -6.305 -11.633 1 97.5 242 LEU B CA 1
ATOM 6330 C C . LEU B 1 242 ? 19.141 -7.668 -11.219 1 97.5 242 LEU B C 1
ATOM 6332 O O . LEU B 1 242 ? 19.656 -7.828 -10.109 1 97.5 242 LEU B O 1
ATOM 6336 N N . ILE B 1 243 ? 19 -8.625 -12.086 1 97.94 243 ILE B N 1
ATOM 6337 C CA . ILE B 1 243 ? 19.5 -9.961 -11.812 1 97.94 243 ILE B CA 1
ATOM 6338 C C . ILE B 1 243 ? 20.844 -10.156 -12.539 1 97.94 243 ILE B C 1
ATOM 6340 O O . ILE B 1 243 ? 20.969 -9.805 -13.711 1 97.94 243 ILE B O 1
ATOM 6344 N N . VAL B 1 244 ? 21.797 -10.648 -11.836 1 97.81 244 VAL B N 1
ATOM 6345 C CA . VAL B 1 244 ? 23.094 -10.906 -12.438 1 97.81 244 VAL B CA 1
ATOM 6346 C C . VAL B 1 244 ? 23.438 -12.391 -12.328 1 97.81 244 VAL B C 1
ATOM 6348 O O . VAL B 1 244 ? 23.141 -13.023 -11.312 1 97.81 244 VAL B O 1
ATOM 6351 N N . MET B 1 245 ? 23.969 -12.922 -13.406 1 96.69 245 MET B N 1
ATOM 6352 C CA . MET B 1 245 ? 24.391 -14.32 -13.484 1 96.69 245 MET B CA 1
ATOM 6353 C C . MET B 1 245 ? 25.797 -14.43 -14.039 1 96.69 245 MET B C 1
ATOM 6355 O O . MET B 1 245 ? 26.203 -13.617 -14.875 1 96.69 245 MET B O 1
ATOM 6359 N N . GLU B 1 246 ? 26.469 -15.398 -13.539 1 94.81 246 GLU B N 1
ATOM 6360 C CA . GLU B 1 246 ? 27.734 -15.727 -14.188 1 94.81 246 GLU B CA 1
ATOM 6361 C C . GLU B 1 246 ? 27.5 -16.266 -15.602 1 94.81 246 GLU B C 1
ATOM 6363 O O . GLU B 1 246 ? 26.625 -17.094 -15.82 1 94.81 246 GLU B O 1
ATOM 6368 N N . LYS B 1 247 ? 28.312 -15.852 -16.484 1 94.31 247 LYS B N 1
ATOM 6369 C CA . LYS B 1 247 ? 28.141 -16.203 -17.891 1 94.31 247 LYS B CA 1
ATOM 6370 C C . LYS B 1 247 ? 28.188 -17.719 -18.094 1 94.31 247 LYS B C 1
ATOM 6372 O O . LYS B 1 247 ? 27.469 -18.25 -18.953 1 94.31 247 LYS B O 1
ATOM 6377 N N . SER B 1 248 ? 28.984 -18.375 -17.312 1 91.5 248 SER B N 1
ATOM 6378 C CA . SER B 1 248 ? 29.141 -19.812 -17.453 1 91.5 248 SER B CA 1
ATOM 6379 C C . SER B 1 248 ? 28.016 -20.562 -16.75 1 91.5 248 SER B C 1
ATOM 6381 O O . SER B 1 248 ? 27.859 -21.781 -16.938 1 91.5 248 SER B O 1
ATOM 6383 N N . LYS B 1 249 ? 27.219 -19.938 -16.031 1 91.31 249 LYS B N 1
ATOM 6384 C CA . LYS B 1 249 ? 26.141 -20.531 -15.25 1 91.31 249 LYS B CA 1
ATOM 6385 C C . LYS B 1 249 ? 24.828 -19.781 -15.453 1 91.31 249 LYS B C 1
ATOM 6387 O O . LYS B 1 249 ? 24.172 -19.391 -14.492 1 91.31 249 LYS B O 1
ATOM 6392 N N . ASN B 1 250 ? 24.469 -19.641 -16.703 1 88.94 250 ASN B N 1
ATOM 6393 C CA . ASN B 1 250 ? 23.328 -18.766 -17 1 88.94 250 ASN B CA 1
ATOM 6394 C C . ASN B 1 250 ? 22.094 -19.562 -17.391 1 88.94 250 ASN B C 1
ATOM 6396 O O . ASN B 1 250 ? 21.172 -19.031 -18.016 1 88.94 250 ASN B O 1
ATOM 6400 N N . LEU B 1 251 ? 22.219 -20.875 -17 1 85.38 251 LEU B N 1
ATOM 6401 C CA . LEU B 1 251 ? 21.016 -21.656 -17.266 1 85.38 251 LEU B CA 1
ATOM 6402 C C . LEU B 1 251 ? 19.812 -21.094 -16.531 1 85.38 251 LEU B C 1
ATOM 6404 O O . LEU B 1 251 ? 19.906 -20.766 -15.344 1 85.38 251 LEU B O 1
ATOM 6408 N N . GLY B 1 252 ? 18.688 -20.859 -17.172 1 86.38 252 GLY B N 1
ATOM 6409 C CA . GLY B 1 252 ? 17.484 -20.344 -16.562 1 86.38 252 GLY B CA 1
ATOM 6410 C C . GLY B 1 252 ? 17.234 -18.875 -16.844 1 86.38 252 GLY B C 1
ATOM 6411 O O . GLY B 1 252 ? 16.203 -18.312 -16.453 1 86.38 252 GLY B O 1
ATOM 6412 N N . HIS B 1 253 ? 18.266 -18.234 -17.578 1 91 253 HIS B N 1
ATOM 6413 C CA . HIS B 1 253 ? 18.125 -16.797 -17.828 1 91 253 HIS B CA 1
ATOM 6414 C C . HIS B 1 253 ? 16.875 -16.516 -18.672 1 91 253 HIS B C 1
ATOM 6416 O O . HIS B 1 253 ? 16.25 -15.461 -18.516 1 91 253 HIS B O 1
ATOM 6422 N N . GLN B 1 254 ? 16.484 -17.438 -19.438 1 87.62 254 GLN B N 1
ATOM 6423 C CA . GLN B 1 254 ? 15.305 -17.25 -20.266 1 87.62 254 GLN B CA 1
ATOM 6424 C C . GLN B 1 254 ? 14.039 -17.172 -19.422 1 87.62 254 GLN B C 1
ATOM 6426 O O . GLN B 1 254 ? 13.117 -16.422 -19.734 1 87.62 254 GLN B O 1
ATOM 6431 N N . LYS B 1 255 ? 14.062 -18.016 -18.469 1 84.94 255 LYS B N 1
ATOM 6432 C CA . LYS B 1 255 ? 12.922 -18 -17.562 1 84.94 255 LYS B CA 1
ATOM 6433 C C . LYS B 1 255 ? 12.805 -16.641 -16.859 1 84.94 255 LYS B C 1
ATOM 6435 O O . LYS B 1 255 ? 11.703 -16.125 -16.672 1 84.94 255 LYS B O 1
ATOM 6440 N N . LEU B 1 256 ? 13.906 -16.062 -16.5 1 91.31 256 LEU B N 1
ATOM 6441 C CA . LEU B 1 256 ? 13.945 -14.758 -15.859 1 91.31 256 LEU B CA 1
ATOM 6442 C C . LEU B 1 256 ? 13.477 -13.664 -16.812 1 91.31 256 LEU B C 1
ATOM 6444 O O . LEU B 1 256 ? 12.664 -12.812 -16.438 1 91.31 256 LEU B O 1
ATOM 6448 N N . ARG B 1 257 ? 13.859 -13.797 -18.016 1 88.69 257 ARG B N 1
ATOM 6449 C CA . ARG B 1 257 ? 13.5 -12.797 -19.016 1 88.69 257 ARG B CA 1
ATOM 6450 C C . ARG B 1 257 ? 12.016 -12.891 -19.359 1 88.69 257 ARG B C 1
ATOM 6452 O O . ARG B 1 257 ? 11.367 -11.875 -19.625 1 88.69 257 ARG B O 1
ATOM 6459 N N . LYS B 1 258 ? 11.578 -14.07 -19.312 1 82.44 258 LYS B N 1
ATOM 6460 C CA . LYS B 1 258 ? 10.148 -14.281 -19.562 1 82.44 258 LYS B CA 1
ATOM 6461 C C . LYS B 1 258 ? 9.297 -13.602 -18.5 1 82.44 258 LYS B C 1
ATOM 6463 O O . LYS B 1 258 ? 8.164 -13.203 -18.766 1 82.44 258 LYS B O 1
ATOM 6468 N N . GLN B 1 259 ? 9.883 -13.492 -17.375 1 85.31 259 GLN B N 1
ATOM 6469 C CA . GLN B 1 259 ? 9.203 -12.797 -16.281 1 85.31 259 GLN B CA 1
ATOM 6470 C C . GLN B 1 259 ? 9.492 -11.305 -16.312 1 85.31 259 GLN B C 1
ATOM 6472 O O . GLN B 1 259 ? 9.18 -10.586 -15.359 1 85.31 259 GLN B O 1
ATOM 6477 N N . LEU B 1 260 ? 10.156 -10.836 -17.375 1 85.62 260 LEU B N 1
ATOM 6478 C CA . LEU B 1 260 ? 10.438 -9.438 -17.672 1 85.62 260 LEU B CA 1
ATOM 6479 C C . LEU B 1 260 ? 11.453 -8.859 -16.688 1 85.62 260 LEU B C 1
ATOM 6481 O O . LEU B 1 260 ? 11.414 -7.672 -16.375 1 85.62 260 LEU B O 1
ATOM 6485 N N . TYR B 1 261 ? 12.289 -9.703 -16.141 1 91.25 261 TYR B N 1
ATOM 6486 C CA . TYR B 1 261 ? 13.391 -9.211 -15.336 1 91.25 261 TYR B CA 1
ATOM 6487 C C . TYR B 1 261 ? 14.562 -8.789 -16.203 1 91.25 261 TYR B C 1
ATOM 6489 O O . TYR B 1 261 ? 14.82 -9.398 -17.25 1 91.25 261 TYR B O 1
ATOM 6497 N N . LYS B 1 262 ? 15.227 -7.77 -15.812 1 93.5 262 LYS B N 1
ATOM 6498 C CA . LYS B 1 262 ? 16.5 -7.414 -16.422 1 93.5 262 LYS B CA 1
ATOM 6499 C C . LYS B 1 262 ? 17.625 -8.328 -15.945 1 93.5 262 LYS B C 1
ATOM 6501 O O . LYS B 1 262 ? 17.828 -8.484 -14.742 1 93.5 262 LYS B O 1
ATOM 6506 N N . VAL B 1 263 ? 18.328 -8.945 -16.938 1 96.56 263 VAL B N 1
ATOM 6507 C CA . VAL B 1 263 ? 19.391 -9.883 -16.594 1 96.56 263 VAL B CA 1
ATOM 6508 C C . VAL B 1 263 ? 20.703 -9.43 -17.234 1 96.56 263 VAL B C 1
ATOM 6510 O O . VAL B 1 263 ? 20.734 -9.086 -18.422 1 96.56 263 VAL B O 1
ATOM 6513 N N . LYS B 1 264 ? 21.719 -9.328 -16.469 1 97.06 264 LYS B N 1
ATOM 6514 C CA . LYS B 1 264 ? 23.062 -9.055 -16.953 1 97.06 264 LYS B CA 1
ATOM 6515 C C . LYS B 1 264 ? 24.016 -10.203 -16.609 1 97.06 264 LYS B C 1
ATOM 6517 O O . LYS B 1 264 ? 23.859 -10.875 -15.594 1 97.06 264 LYS B O 1
ATOM 6522 N N . PHE B 1 265 ? 24.938 -10.375 -17.5 1 96.81 265 PHE B N 1
ATOM 6523 C CA . PHE B 1 265 ? 25.922 -11.43 -17.297 1 96.81 265 PHE B CA 1
ATOM 6524 C C . PHE B 1 265 ? 27.281 -10.836 -16.969 1 96.81 265 PHE B C 1
ATOM 6526 O O . PHE B 1 265 ? 27.594 -9.711 -17.375 1 96.81 265 PHE B O 1
ATOM 6533 N N . TYR B 1 266 ? 28.031 -11.57 -16.219 1 96.31 266 TYR B N 1
ATOM 6534 C CA . TYR B 1 266 ? 29.406 -11.188 -15.953 1 96.31 266 TYR B CA 1
ATOM 6535 C C . TYR B 1 266 ? 30.344 -12.391 -16.047 1 96.31 266 TYR B C 1
ATOM 6537 O O . TYR B 1 266 ? 29.922 -13.523 -15.812 1 96.31 266 TYR B O 1
ATOM 6545 N N . SER B 1 267 ? 31.609 -12.125 -16.344 1 95 267 SER B N 1
ATOM 6546 C CA . SER B 1 267 ? 32.562 -13.219 -16.562 1 95 267 SER B CA 1
ATOM 6547 C C . SER B 1 267 ? 33.656 -13.203 -15.523 1 95 267 SER B C 1
ATOM 6549 O O . SER B 1 267 ? 34.344 -14.211 -15.305 1 95 267 SER B O 1
ATOM 6551 N N . ASN B 1 268 ? 33.906 -12.023 -14.969 1 93.19 268 ASN B N 1
ATOM 6552 C CA . ASN B 1 268 ? 34.969 -11.898 -13.984 1 93.19 268 ASN B CA 1
ATOM 6553 C C . ASN B 1 268 ? 34.625 -10.867 -12.914 1 93.19 268 ASN B C 1
ATOM 6555 O O . ASN B 1 268 ? 33.594 -10.219 -12.977 1 93.19 268 ASN B O 1
ATOM 6559 N N . ASN B 1 269 ? 35.469 -10.82 -11.969 1 92.5 269 ASN B N 1
ATOM 6560 C CA . ASN B 1 269 ? 35.25 -9.938 -10.828 1 92.5 269 ASN B CA 1
ATOM 6561 C C . ASN B 1 269 ? 35.188 -8.477 -11.25 1 92.5 269 ASN B C 1
ATOM 6563 O O . ASN B 1 269 ? 34.469 -7.68 -10.672 1 92.5 269 ASN B O 1
ATOM 6567 N N . LYS B 1 270 ? 35.969 -8.156 -12.227 1 94 270 LYS B N 1
ATOM 6568 C CA . LYS B 1 270 ? 35.969 -6.773 -12.695 1 94 270 LYS B CA 1
ATOM 6569 C C . LYS B 1 270 ? 34.625 -6.363 -13.273 1 94 270 LYS B C 1
ATOM 6571 O O . LYS B 1 270 ? 34.125 -5.277 -12.977 1 94 270 LYS B O 1
ATOM 6576 N N . GLU B 1 271 ? 34.094 -7.246 -14.023 1 96 271 GLU B N 1
ATOM 6577 C CA . GLU B 1 271 ? 32.781 -6.98 -14.602 1 96 271 GLU B CA 1
ATOM 6578 C C . GLU B 1 271 ? 31.703 -6.898 -13.523 1 96 271 GLU B C 1
ATOM 6580 O O . GLU B 1 271 ? 30.828 -6.027 -13.57 1 96 271 GLU B O 1
ATOM 6585 N N . PHE B 1 272 ? 31.828 -7.773 -12.602 1 95.81 272 PHE B N 1
ATOM 6586 C CA . PHE B 1 272 ? 30.875 -7.781 -11.508 1 95.81 272 PHE B CA 1
ATOM 6587 C C . PHE B 1 272 ? 30.953 -6.484 -10.711 1 95.81 272 PHE B C 1
ATOM 6589 O O . PHE B 1 272 ? 29.922 -5.883 -10.391 1 95.81 272 PHE B O 1
ATOM 6596 N N . ASN B 1 273 ? 32.125 -6.074 -10.453 1 94.44 273 ASN B N 1
ATOM 6597 C CA . ASN B 1 273 ? 32.312 -4.828 -9.719 1 94.44 273 ASN B CA 1
ATOM 6598 C C . ASN B 1 273 ? 31.781 -3.627 -10.492 1 94.44 273 ASN B C 1
ATOM 6600 O O . ASN B 1 273 ? 31.266 -2.678 -9.906 1 94.44 273 ASN B O 1
ATOM 6604 N N . GLY B 1 274 ? 32 -3.678 -11.766 1 95.06 274 GLY B N 1
ATOM 6605 C CA . GLY B 1 274 ? 31.438 -2.629 -12.609 1 95.06 274 GLY B CA 1
ATOM 6606 C C . GLY B 1 274 ? 29.922 -2.529 -12.508 1 95.06 274 GLY B C 1
ATOM 6607 O O . GLY B 1 274 ? 29.375 -1.429 -12.43 1 95.06 274 GLY B O 1
ATOM 6608 N N . ILE B 1 275 ? 29.281 -3.66 -12.445 1 95.94 275 ILE B N 1
ATOM 6609 C CA . ILE B 1 275 ? 27.828 -3.703 -12.32 1 95.94 275 ILE B CA 1
ATOM 6610 C C . ILE B 1 275 ? 27.406 -3.123 -10.969 1 95.94 275 ILE B C 1
ATOM 6612 O O . ILE B 1 275 ? 26.484 -2.309 -10.891 1 95.94 275 ILE B O 1
ATOM 6616 N N . LEU B 1 276 ? 28.125 -3.508 -9.953 1 95.5 276 LEU B N 1
ATOM 6617 C CA . LEU B 1 276 ? 27.844 -3.049 -8.594 1 95.5 276 LEU B CA 1
ATOM 6618 C C . LEU B 1 276 ? 27.984 -1.534 -8.492 1 95.5 276 LEU B C 1
ATOM 6620 O O . LEU B 1 276 ? 27.125 -0.859 -7.922 1 95.5 276 LEU B O 1
ATOM 6624 N N . GLN B 1 277 ? 28.984 -1.031 -9.031 1 93.69 277 GLN B N 1
ATOM 6625 C CA . GLN B 1 277 ? 29.297 0.395 -8.953 1 93.69 277 GLN B CA 1
ATOM 6626 C C . GLN B 1 277 ? 28.281 1.214 -9.75 1 93.69 277 GLN B C 1
ATOM 6628 O O . GLN B 1 277 ? 27.938 2.33 -9.359 1 93.69 277 GLN B O 1
ATOM 6633 N N . ASN B 1 278 ? 27.891 0.653 -10.82 1 93.56 278 ASN B N 1
ATOM 6634 C CA . ASN B 1 278 ? 26.938 1.36 -11.68 1 93.56 278 ASN B CA 1
ATOM 6635 C C . ASN B 1 278 ? 25.516 1.31 -11.109 1 93.56 278 ASN B C 1
ATOM 6637 O O . ASN B 1 278 ? 24.797 2.307 -11.141 1 93.56 278 ASN B O 1
ATOM 6641 N N . PHE B 1 279 ? 25.141 0.181 -10.578 1 94.44 279 PHE B N 1
ATOM 6642 C CA . PHE B 1 279 ? 23.766 -0.027 -10.141 1 94.44 279 PHE B CA 1
ATOM 6643 C C . PHE B 1 279 ? 23.547 0.544 -8.742 1 94.44 279 PHE B C 1
ATOM 6645 O O . PHE B 1 279 ? 22.453 0.995 -8.414 1 94.44 279 PHE B O 1
ATOM 6652 N N . LYS B 1 280 ? 24.578 0.525 -7.887 1 94.75 280 LYS B N 1
ATOM 6653 C CA . LYS B 1 280 ? 24.547 1.024 -6.516 1 94.75 280 LYS B CA 1
ATOM 6654 C C . LYS B 1 280 ? 23.312 0.507 -5.777 1 94.75 280 LYS B C 1
ATOM 6656 O O . LYS B 1 280 ? 22.469 1.292 -5.344 1 94.75 280 LYS B O 1
ATOM 6661 N N . PRO B 1 281 ? 23.25 -0.792 -5.559 1 96.69 281 PRO B N 1
ATOM 6662 C CA . PRO B 1 281 ? 22.062 -1.4 -4.953 1 96.69 281 PRO B CA 1
ATOM 6663 C C . PRO B 1 281 ? 21.906 -1.041 -3.479 1 96.69 281 PRO B C 1
ATOM 6665 O O . PRO B 1 281 ? 22.891 -0.887 -2.766 1 96.69 281 PRO B O 1
ATOM 6668 N N . ASP B 1 282 ? 20.594 -0.861 -3.061 1 95.56 282 ASP B N 1
ATOM 6669 C CA . ASP B 1 282 ? 20.266 -0.758 -1.643 1 95.56 282 ASP B CA 1
ATOM 6670 C C . ASP B 1 282 ? 20.312 -2.127 -0.967 1 95.56 282 ASP B C 1
ATOM 6672 O O . ASP B 1 282 ? 20.766 -2.246 0.174 1 95.56 282 ASP B O 1
ATOM 6676 N N . LEU B 1 283 ? 19.859 -3.127 -1.729 1 97.12 283 LEU B N 1
ATOM 6677 C CA . LEU B 1 283 ? 19.797 -4.512 -1.268 1 97.12 283 LEU B CA 1
ATOM 6678 C C . LEU B 1 283 ? 20.516 -5.441 -2.236 1 97.12 283 LEU B C 1
ATOM 6680 O O . LEU B 1 283 ? 20.453 -5.25 -3.453 1 97.12 283 LEU B O 1
ATOM 6684 N N . ILE B 1 284 ? 21.203 -6.441 -1.694 1 97.94 284 ILE B N 1
ATOM 6685 C CA . ILE B 1 284 ? 21.797 -7.504 -2.496 1 97.94 284 ILE B CA 1
ATOM 6686 C C . ILE B 1 284 ? 21.281 -8.859 -2.023 1 97.94 284 ILE B C 1
ATOM 6688 O O . ILE B 1 284 ? 21.375 -9.195 -0.84 1 97.94 284 ILE B O 1
ATOM 6692 N N . PHE B 1 285 ? 20.656 -9.57 -2.912 1 97.94 285 PHE B N 1
ATOM 6693 C CA . PHE B 1 285 ? 20.25 -10.945 -2.666 1 97.94 285 PHE B CA 1
ATOM 6694 C C . PHE B 1 285 ? 21.25 -11.93 -3.273 1 97.94 285 PHE B C 1
ATOM 6696 O O . PHE B 1 285 ? 21.484 -11.906 -4.48 1 97.94 285 PHE B O 1
ATOM 6703 N N . ASN B 1 286 ? 21.828 -12.742 -2.406 1 97 286 ASN B N 1
ATOM 6704 C CA . ASN B 1 286 ? 22.719 -13.805 -2.863 1 97 286 ASN B CA 1
ATOM 6705 C C . ASN B 1 286 ? 22.062 -15.18 -2.734 1 97 286 ASN B C 1
ATOM 6707 O O . ASN B 1 286 ? 21.922 -15.703 -1.628 1 97 286 ASN B O 1
ATOM 6711 N N . ASP B 1 287 ? 21.719 -15.711 -3.812 1 94.88 287 ASP B N 1
ATOM 6712 C CA . ASP B 1 287 ? 21.25 -17.094 -3.83 1 94.88 287 ASP B CA 1
ATOM 6713 C C . ASP B 1 287 ? 22.188 -17.984 -4.641 1 94.88 287 ASP B C 1
ATOM 6715 O O . ASP B 1 287 ? 21.781 -18.531 -5.672 1 94.88 287 ASP B O 1
ATOM 6719 N N . ILE B 1 288 ? 23.438 -18.156 -4.055 1 88.81 288 ILE B N 1
ATOM 6720 C CA . ILE B 1 288 ? 24.469 -18.875 -4.805 1 88.81 288 ILE B CA 1
ATOM 6721 C C . ILE B 1 288 ? 25.062 -19.984 -3.945 1 88.81 288 ILE B C 1
ATOM 6723 O O . ILE B 1 288 ? 26.125 -20.516 -4.25 1 88.81 288 ILE B O 1
ATOM 6727 N N . LEU B 1 289 ? 24.469 -20.375 -2.844 1 83.94 289 LEU B N 1
ATOM 6728 C CA . LEU B 1 289 ? 24.656 -21.578 -2.049 1 83.94 289 LEU B CA 1
ATOM 6729 C C . LEU B 1 289 ? 25.875 -21.453 -1.153 1 83.94 289 LEU B C 1
ATOM 6731 O O . LEU B 1 289 ? 25.906 -22.016 -0.056 1 83.94 289 LEU B O 1
ATOM 6735 N N . TYR B 1 290 ? 26.953 -20.812 -1.698 1 89.62 290 TYR B N 1
ATOM 6736 C CA . TYR B 1 290 ? 28.219 -20.766 -0.969 1 89.62 290 TYR B CA 1
ATOM 6737 C C . TYR B 1 290 ? 28.953 -19.469 -1.241 1 89.62 290 TYR B C 1
ATOM 6739 O O . TYR B 1 290 ? 29.469 -19.25 -2.342 1 89.62 290 TYR B O 1
ATOM 6747 N N . THR B 1 291 ? 29.078 -18.656 -0.205 1 94.31 291 THR B N 1
ATOM 6748 C CA . THR B 1 291 ? 29.828 -17.422 -0.344 1 94.31 291 THR B CA 1
ATOM 6749 C C . THR B 1 291 ? 31.125 -17.469 0.464 1 94.31 291 THR B C 1
ATOM 6751 O O . THR B 1 291 ? 31.156 -18.047 1.547 1 94.31 291 THR B O 1
ATOM 6754 N N . THR B 1 292 ? 32.156 -16.891 -0.105 1 95.62 292 THR B N 1
ATOM 6755 C CA . THR B 1 292 ? 33.406 -16.781 0.618 1 95.62 292 THR B CA 1
ATOM 6756 C C . THR B 1 292 ? 33.469 -15.469 1.396 1 95.62 292 THR B C 1
ATOM 6758 O O . THR B 1 292 ? 32.75 -14.523 1.092 1 95.62 292 THR B O 1
ATOM 6761 N N . THR B 1 293 ? 34.344 -15.484 2.408 1 96.44 293 THR B N 1
ATOM 6762 C CA . THR B 1 293 ? 34.562 -14.273 3.188 1 96.44 293 THR B CA 1
ATOM 6763 C C . THR B 1 293 ? 35.062 -13.141 2.301 1 96.44 293 THR B C 1
ATOM 6765 O O . THR B 1 293 ? 34.625 -11.992 2.426 1 96.44 293 THR B O 1
ATOM 6768 N N . SER B 1 294 ? 35.906 -13.5 1.376 1 94.62 294 SER B N 1
ATOM 6769 C CA . SER B 1 294 ? 36.469 -12.5 0.477 1 94.62 294 SER B CA 1
ATOM 6770 C C . SER B 1 294 ? 35.406 -11.883 -0.416 1 94.62 294 SER B C 1
ATOM 6772 O O . SER B 1 294 ? 35.375 -10.664 -0.598 1 94.62 294 SER B O 1
ATOM 6774 N N . TYR B 1 295 ? 34.594 -12.688 -0.855 1 94.31 295 TYR B N 1
ATOM 6775 C CA . TYR B 1 295 ? 33.5 -12.242 -1.712 1 94.31 295 TYR B CA 1
ATOM 6776 C C . TYR B 1 295 ? 32.562 -11.305 -0.961 1 94.31 295 TYR B C 1
ATOM 6778 O O . TYR B 1 295 ? 32.219 -10.234 -1.461 1 94.31 295 TYR B O 1
ATOM 6786 N N . MET B 1 296 ? 32.219 -11.625 0.237 1 96.25 296 MET B N 1
ATOM 6787 C CA . MET B 1 296 ? 31.281 -10.859 1.03 1 96.25 296 MET B CA 1
ATOM 6788 C C . MET B 1 296 ? 31.891 -9.539 1.495 1 96.25 296 MET B C 1
ATOM 6790 O O . MET B 1 296 ? 31.188 -8.523 1.575 1 96.25 296 MET B O 1
ATOM 6794 N N . LYS B 1 297 ? 33.156 -9.578 1.789 1 94.94 297 LYS B N 1
ATOM 6795 C CA . LYS B 1 297 ? 33.844 -8.344 2.16 1 94.94 297 LYS B CA 1
ATOM 6796 C C . LYS B 1 297 ? 33.781 -7.332 1.021 1 94.94 297 LYS B C 1
ATOM 6798 O O . LYS B 1 297 ? 33.625 -6.133 1.258 1 94.94 297 LYS B O 1
ATOM 6803 N N . LYS B 1 298 ? 33.906 -7.836 -0.134 1 92.88 298 LYS B N 1
ATOM 6804 C CA . LYS B 1 298 ? 33.812 -6.965 -1.303 1 92.88 298 LYS B CA 1
ATOM 6805 C C . LYS B 1 298 ? 32.438 -6.371 -1.438 1 92.88 298 LYS B C 1
ATOM 6807 O O . LYS B 1 298 ? 32.281 -5.188 -1.746 1 92.88 298 LYS B O 1
ATOM 6812 N N . LEU B 1 299 ? 31.438 -7.121 -1.197 1 95.25 299 LEU B N 1
ATOM 6813 C CA . LEU B 1 299 ? 30.062 -6.641 -1.286 1 95.25 299 LEU B CA 1
ATOM 6814 C C . LEU B 1 299 ? 29.781 -5.586 -0.22 1 95.25 299 LEU B C 1
ATOM 6816 O O . LEU B 1 299 ? 29.062 -4.617 -0.473 1 95.25 299 LEU B O 1
ATOM 6820 N N . ARG B 1 300 ? 30.344 -5.758 0.884 1 93.5 300 ARG B N 1
ATOM 6821 C CA . ARG B 1 300 ? 30.109 -4.867 2.016 1 93.5 300 ARG B CA 1
ATOM 6822 C C . ARG B 1 300 ? 30.641 -3.463 1.729 1 93.5 300 ARG B C 1
ATOM 6824 O O . ARG B 1 300 ? 30.141 -2.482 2.287 1 93.5 300 ARG B O 1
ATOM 6831 N N . LYS B 1 301 ? 31.562 -3.418 0.859 1 91.19 301 LYS B N 1
ATOM 6832 C CA . LYS B 1 301 ? 32.125 -2.119 0.496 1 91.19 301 LYS B CA 1
ATOM 6833 C C . LYS B 1 301 ? 31.094 -1.262 -0.233 1 91.19 301 LYS B C 1
ATOM 6835 O O . LYS B 1 301 ? 31.219 -0.036 -0.277 1 91.19 301 LYS B O 1
ATOM 6840 N N . SER B 1 302 ? 30.094 -1.81 -0.758 1 90.88 302 SER B N 1
ATOM 6841 C CA . SER B 1 302 ? 29.047 -1.083 -1.482 1 90.88 302 SER B CA 1
ATOM 6842 C C . SER B 1 302 ? 28.031 -0.486 -0.525 1 90.88 302 SER B C 1
ATOM 6844 O O . SER B 1 302 ? 27.125 0.244 -0.947 1 90.88 302 SER B O 1
ATOM 6846 N N . ASN B 1 303 ? 28.047 -0.688 0.797 1 90.44 303 ASN B N 1
ATOM 6847 C CA . ASN B 1 303 ? 27.109 -0.214 1.815 1 90.44 303 ASN B CA 1
ATOM 6848 C C . ASN B 1 303 ? 25.688 -0.692 1.541 1 90.44 303 ASN B C 1
ATOM 6850 O O . ASN B 1 303 ? 24.734 0.046 1.763 1 90.44 303 ASN B O 1
ATOM 6854 N N . SER B 1 304 ? 25.594 -1.843 0.91 1 95.06 304 SER B N 1
ATOM 6855 C CA . SER B 1 304 ? 24.297 -2.467 0.642 1 95.06 304 SER B CA 1
ATOM 6856 C C . SER B 1 304 ? 23.891 -3.387 1.784 1 95.06 304 SER B C 1
ATOM 6858 O O . SER B 1 304 ? 24.734 -3.861 2.545 1 95.06 304 SER B O 1
ATOM 6860 N N . PHE B 1 305 ? 22.578 -3.469 2.018 1 96.69 305 PHE B N 1
ATOM 6861 C CA . PHE B 1 305 ? 22.031 -4.492 2.906 1 96.69 305 PHE B CA 1
ATOM 6862 C C . PHE B 1 305 ? 22.047 -5.859 2.232 1 96.69 305 PHE B C 1
ATOM 6864 O O . PHE B 1 305 ? 21.422 -6.051 1.191 1 96.69 305 PHE B O 1
ATOM 6871 N N . ILE B 1 306 ? 22.797 -6.805 2.781 1 97.69 306 ILE B N 1
ATOM 6872 C CA . ILE B 1 306 ? 23.078 -8.055 2.08 1 97.69 306 ILE B CA 1
ATOM 6873 C C . ILE B 1 306 ? 22.266 -9.188 2.697 1 97.69 306 ILE B C 1
ATOM 6875 O O . ILE B 1 306 ? 22.328 -9.422 3.906 1 97.69 306 ILE B O 1
ATOM 6879 N N . VAL B 1 307 ? 21.469 -9.898 1.842 1 97.88 307 VAL B N 1
ATOM 6880 C CA . VAL B 1 307 ? 20.656 -11.039 2.246 1 97.88 307 VAL B CA 1
ATOM 6881 C C . VAL B 1 307 ? 21.094 -12.281 1.48 1 97.88 307 VAL B C 1
ATOM 6883 O O . VAL B 1 307 ? 21.047 -12.305 0.248 1 97.88 307 VAL B O 1
ATOM 6886 N N . ASN B 1 308 ? 21.516 -13.273 2.199 1 97.44 308 ASN B N 1
ATOM 6887 C CA . ASN B 1 308 ? 21.906 -14.531 1.583 1 97.44 308 ASN B CA 1
ATOM 6888 C C . ASN B 1 308 ? 20.828 -15.594 1.733 1 97.44 308 ASN B C 1
ATOM 6890 O O . ASN B 1 308 ? 20.156 -15.656 2.764 1 97.44 308 ASN B O 1
ATOM 6894 N N . PHE B 1 309 ? 20.719 -16.375 0.702 1 95.62 309 PHE B N 1
ATOM 6895 C CA . PHE B 1 309 ? 19.781 -17.484 0.718 1 95.62 309 PHE B CA 1
ATOM 6896 C C . PHE B 1 309 ? 20.5 -18.828 0.593 1 95.62 309 PHE B C 1
ATOM 6898 O O . PHE B 1 309 ? 21.312 -19.016 -0.316 1 95.62 309 PHE B O 1
ATOM 6905 N N . GLU B 1 310 ? 20.188 -19.703 1.555 1 90.38 310 GLU B N 1
ATOM 6906 C CA . GLU B 1 310 ? 20.734 -21.062 1.583 1 90.38 310 GLU B CA 1
ATOM 6907 C C . GLU B 1 310 ? 22.25 -21.047 1.439 1 90.38 310 GLU B C 1
ATOM 6909 O O . GLU B 1 310 ? 22.812 -21.766 0.605 1 90.38 310 GLU B O 1
ATOM 6914 N N . ASP B 1 311 ? 22.844 -20.219 2.188 1 91.56 311 ASP B N 1
ATOM 6915 C CA . ASP B 1 311 ? 24.281 -20.016 2.154 1 91.56 311 ASP B CA 1
ATOM 6916 C C . ASP B 1 311 ? 24.953 -20.688 3.346 1 91.56 311 ASP B C 1
ATOM 6918 O O . ASP B 1 311 ? 24.797 -20.25 4.488 1 91.56 311 ASP B O 1
ATOM 6922 N N . LEU B 1 312 ? 25.797 -21.625 3.008 1 86.19 312 LEU B N 1
ATOM 6923 C CA . LEU B 1 312 ? 26.5 -22.359 4.059 1 86.19 312 LEU B CA 1
ATOM 6924 C C . LEU B 1 312 ? 27.984 -22.016 4.043 1 86.19 312 LEU B C 1
ATOM 6926 O O . LEU B 1 312 ? 28.781 -22.672 4.73 1 86.19 312 LEU B O 1
ATOM 6930 N N . GLY B 1 313 ? 28.359 -21.078 3.273 1 91.94 313 GLY B N 1
ATOM 6931 C CA . GLY B 1 313 ? 29.75 -20.672 3.203 1 91.94 313 GLY B CA 1
ATOM 6932 C C . GLY B 1 313 ? 30.172 -19.75 4.332 1 91.94 313 GLY B C 1
ATOM 6933 O O . GLY B 1 313 ? 29.312 -19.172 5.012 1 91.94 313 GLY B O 1
ATOM 6934 N N . PRO B 1 314 ? 31.422 -19.656 4.488 1 94.44 314 PRO B N 1
ATOM 6935 C CA . PRO B 1 314 ? 31.922 -18.797 5.562 1 94.44 314 PRO B CA 1
ATOM 6936 C C . PRO B 1 314 ? 31.547 -17.328 5.371 1 94.44 314 PRO B C 1
ATOM 6938 O O . PRO B 1 314 ? 31.484 -16.562 6.34 1 94.44 314 PRO B O 1
ATOM 6941 N N . GLY B 1 315 ? 31.281 -16.969 4.184 1 95.5 315 GLY B N 1
ATOM 6942 C CA . GLY B 1 315 ? 30.859 -15.594 3.926 1 95.5 315 GLY B CA 1
ATOM 6943 C C . GLY B 1 315 ? 29.531 -15.25 4.559 1 95.5 315 GLY B C 1
ATOM 6944 O O . GLY B 1 315 ? 29.203 -14.07 4.738 1 95.5 315 GLY B O 1
ATOM 6945 N N . SER B 1 316 ? 28.719 -16.234 4.879 1 94.12 316 SER B N 1
ATOM 6946 C CA . SER B 1 316 ? 27.391 -16.031 5.43 1 94.12 316 SER B CA 1
ATOM 6947 C C . SER B 1 316 ? 27.438 -15.25 6.734 1 94.12 316 SER B C 1
ATOM 6949 O O . SER B 1 316 ? 26.484 -14.562 7.094 1 94.12 316 SER B O 1
ATOM 6951 N N . ASP B 1 317 ? 28.516 -15.25 7.398 1 94.06 317 ASP B N 1
ATOM 6952 C CA . ASP B 1 317 ? 28.672 -14.555 8.672 1 94.06 317 ASP B CA 1
ATOM 6953 C C . ASP B 1 317 ? 28.719 -13.039 8.461 1 94.06 317 ASP B C 1
ATOM 6955 O O . ASP B 1 317 ? 28.531 -12.273 9.406 1 94.06 317 ASP B O 1
ATOM 6959 N N . LEU B 1 318 ? 29 -12.656 7.246 1 95.19 318 LEU B N 1
ATOM 6960 C CA . LEU B 1 318 ? 29.109 -11.227 6.957 1 95.19 318 LEU B CA 1
ATOM 6961 C C . LEU B 1 318 ? 27.828 -10.695 6.324 1 95.19 318 LEU B C 1
ATOM 6963 O O . LEU B 1 318 ? 27.719 -9.508 6.027 1 95.19 318 LEU B O 1
ATOM 6967 N N . ALA B 1 319 ? 26.859 -11.516 6.102 1 96.31 319 ALA B N 1
ATOM 6968 C CA . ALA B 1 319 ? 25.562 -11.086 5.586 1 96.31 319 ALA B CA 1
ATOM 6969 C C . ALA B 1 319 ? 24.734 -10.414 6.68 1 96.31 319 ALA B C 1
ATOM 6971 O O . ALA B 1 319 ? 24.938 -10.672 7.871 1 96.31 319 ALA B O 1
ATOM 6972 N N . ASP B 1 320 ? 23.828 -9.523 6.328 1 96.25 320 ASP B N 1
ATOM 6973 C CA . ASP B 1 320 ? 22.922 -8.93 7.293 1 96.25 320 ASP B CA 1
ATOM 6974 C C . ASP B 1 320 ? 21.828 -9.914 7.707 1 96.25 320 ASP B C 1
ATOM 6976 O O . ASP B 1 320 ? 21.375 -9.898 8.852 1 96.25 320 ASP B O 1
ATOM 6980 N N . LEU B 1 321 ? 21.391 -10.695 6.75 1 96.62 321 LEU B N 1
ATOM 6981 C CA . LEU B 1 321 ? 20.422 -11.766 6.992 1 96.62 321 LEU B CA 1
ATOM 6982 C C . LEU B 1 321 ? 20.766 -13 6.168 1 96.62 321 LEU B C 1
ATOM 6984 O O . LEU B 1 321 ? 21.266 -12.883 5.043 1 96.62 321 LEU B O 1
ATOM 6988 N N . VAL B 1 322 ? 20.5 -14.133 6.688 1 96.38 322 VAL B N 1
ATOM 6989 C CA . VAL B 1 322 ? 20.641 -15.398 5.973 1 96.38 322 VAL B CA 1
ATOM 6990 C C . VAL B 1 322 ? 19.375 -16.25 6.184 1 96.38 322 VAL B C 1
ATOM 6992 O O . VAL B 1 322 ? 18.953 -16.469 7.32 1 96.38 322 VAL B O 1
ATOM 6995 N N . PHE B 1 323 ? 18.812 -16.672 5.098 1 95.56 323 PHE B N 1
ATOM 6996 C CA . PHE B 1 323 ? 17.656 -17.562 5.188 1 95.56 323 PHE B CA 1
ATOM 6997 C C . PHE B 1 323 ? 18 -18.953 4.672 1 95.56 323 PHE B C 1
ATOM 6999 O O . PHE B 1 323 ? 18.438 -19.094 3.533 1 95.56 323 PHE B O 1
ATOM 7006 N N . ASN B 1 324 ? 17.781 -19.906 5.488 1 91.81 324 ASN B N 1
ATOM 7007 C CA . ASN B 1 324 ? 18.047 -21.312 5.176 1 91.81 324 ASN B CA 1
ATOM 7008 C C . ASN B 1 324 ? 16.812 -22.172 5.445 1 91.81 324 ASN B C 1
ATOM 7010 O O . ASN B 1 324 ? 16.797 -22.938 6.414 1 91.81 324 ASN B O 1
ATOM 7014 N N . PRO B 1 325 ? 15.914 -22.156 4.543 1 90 325 PRO B N 1
ATOM 7015 C CA . PRO B 1 325 ? 14.672 -22.891 4.781 1 90 325 PRO B CA 1
ATOM 7016 C C . PRO B 1 325 ? 14.883 -24.406 4.832 1 90 325 PRO B C 1
ATOM 7018 O O . PRO B 1 325 ? 14.125 -25.109 5.496 1 90 325 PRO B O 1
ATOM 7021 N N . ILE B 1 326 ? 15.836 -24.906 4.145 1 85.56 326 ILE B N 1
ATOM 7022 C CA . ILE B 1 326 ? 16 -26.344 3.938 1 85.56 326 ILE B CA 1
ATOM 7023 C C . ILE B 1 326 ? 16.797 -26.953 5.09 1 85.56 326 ILE B C 1
ATOM 7025 O O . ILE B 1 326 ? 16.719 -28.156 5.348 1 85.56 326 ILE B O 1
ATOM 7029 N N . TYR B 1 327 ? 17.531 -26.078 5.766 1 81.88 327 TYR B N 1
ATOM 7030 C CA . TYR B 1 327 ? 18.406 -26.578 6.816 1 81.88 327 TYR B CA 1
ATOM 7031 C C . TYR B 1 327 ? 17.781 -26.391 8.195 1 81.88 327 TYR B C 1
ATOM 7033 O O . TYR B 1 327 ? 16.984 -25.469 8.398 1 81.88 327 TYR B O 1
ATOM 7041 N N . VAL B 1 328 ? 17.969 -27.391 8.977 1 76.19 328 VAL B N 1
ATOM 7042 C CA . VAL B 1 328 ? 17.484 -27.297 10.352 1 76.19 328 VAL B CA 1
ATOM 7043 C C . VAL B 1 328 ? 18.672 -27.281 11.312 1 76.19 328 VAL B C 1
ATOM 7045 O O . VAL B 1 328 ? 19.656 -28 11.117 1 76.19 328 VAL B O 1
ATOM 7048 N N . THR B 1 329 ? 18.688 -26.234 12.047 1 74.06 329 THR B N 1
ATOM 7049 C CA . THR B 1 329 ? 19.734 -26.203 13.062 1 74.06 329 THR B CA 1
ATOM 7050 C C . THR B 1 329 ? 19.156 -25.859 14.43 1 74.06 329 THR B C 1
ATOM 7052 O O . THR B 1 329 ? 18.078 -25.266 14.516 1 74.06 329 THR B O 1
ATOM 7055 N N . ASN B 1 330 ? 19.688 -26.391 15.422 1 65.56 330 ASN B N 1
ATOM 7056 C CA . ASN B 1 330 ? 19.297 -26.078 16.797 1 65.56 330 ASN B CA 1
ATOM 7057 C C . ASN B 1 330 ? 20 -24.812 17.297 1 65.56 330 ASN B C 1
ATOM 7059 O O . ASN B 1 330 ? 19.688 -24.312 18.359 1 65.56 330 ASN B O 1
ATOM 7063 N N . LYS B 1 331 ? 20.922 -24.281 16.547 1 64.69 331 LYS B N 1
ATOM 7064 C CA . LYS B 1 331 ? 21.672 -23.125 17.016 1 64.69 331 LYS B CA 1
ATOM 7065 C C . LYS B 1 331 ? 21.016 -21.828 16.531 1 64.69 331 LYS B C 1
ATOM 7067 O O . LYS B 1 331 ? 20.703 -21.688 15.344 1 64.69 331 LYS B O 1
ATOM 7072 N N . THR B 1 332 ? 20.625 -21.109 17.531 1 66.88 332 THR B N 1
ATOM 7073 C CA . THR B 1 332 ? 20.078 -19.797 17.188 1 66.88 332 THR B CA 1
ATOM 7074 C C . THR B 1 332 ? 21.188 -18.828 16.828 1 66.88 332 THR B C 1
ATOM 7076 O O . THR B 1 332 ? 22.156 -18.672 17.578 1 66.88 332 THR B O 1
ATOM 7079 N N . LYS B 1 333 ? 21.406 -18.484 15.664 1 73.25 333 LYS B N 1
ATOM 7080 C CA . LYS B 1 333 ? 22.328 -17.422 15.273 1 73.25 333 LYS B CA 1
ATOM 7081 C C . LYS B 1 333 ? 21.562 -16.141 14.914 1 73.25 333 LYS B C 1
ATOM 7083 O O . LYS B 1 333 ? 20.562 -16.203 14.203 1 73.25 333 LYS B O 1
ATOM 7088 N N . PRO B 1 334 ? 22.172 -15.086 15.492 1 81.06 334 PRO B N 1
ATOM 7089 C CA . PRO B 1 334 ? 21.516 -13.82 15.164 1 81.06 334 PRO B CA 1
ATOM 7090 C C . PRO B 1 334 ? 21.484 -13.555 13.656 1 81.06 334 PRO B C 1
ATOM 7092 O O . PRO B 1 334 ? 22.359 -14 12.922 1 81.06 334 PRO B O 1
ATOM 7095 N N . ARG B 1 335 ? 20.5 -13.227 13.031 1 90.56 335 ARG B N 1
ATOM 7096 C CA . ARG B 1 335 ? 20.328 -12.758 11.656 1 90.56 335 ARG B CA 1
ATOM 7097 C C . ARG B 1 335 ? 20.141 -13.922 10.695 1 90.56 335 ARG B C 1
ATOM 7099 O O . ARG B 1 335 ? 20.031 -13.727 9.484 1 90.56 335 ARG B O 1
ATOM 7106 N N . LYS B 1 336 ? 20.406 -15.266 11.211 1 93 336 LYS B N 1
ATOM 7107 C CA . LYS B 1 336 ? 20.219 -16.453 10.367 1 93 336 LYS B CA 1
ATOM 7108 C C . LYS B 1 336 ? 18.906 -17.141 10.711 1 93 336 LYS B C 1
ATOM 7110 O O . LYS B 1 336 ? 18.641 -17.453 11.875 1 93 336 LYS B O 1
ATOM 7115 N N . PHE B 1 337 ? 18.156 -17.406 9.781 1 93.06 337 PHE B N 1
ATOM 7116 C CA . PHE B 1 337 ? 16.828 -17.969 9.938 1 93.06 337 PHE B CA 1
ATOM 7117 C C . PHE B 1 337 ? 16.75 -19.344 9.273 1 93.06 337 PHE B C 1
ATOM 7119 O O . PHE B 1 337 ? 16.984 -19.469 8.07 1 93.06 337 PHE B O 1
ATOM 7126 N N . PHE B 1 338 ? 16.453 -20.359 10.078 1 91 338 PHE B N 1
ATOM 7127 C CA . PHE B 1 338 ? 16.422 -21.734 9.602 1 91 338 PHE B CA 1
ATOM 7128 C C . PHE B 1 338 ? 15.016 -22.312 9.688 1 91 338 PHE B C 1
ATOM 7130 O O . PHE B 1 338 ? 14.227 -21.906 10.539 1 91 338 PHE B O 1
ATOM 7137 N N . GLY B 1 339 ? 14.742 -23.266 8.703 1 88.62 339 GLY B N 1
ATOM 7138 C CA . GLY B 1 339 ? 13.531 -24.047 8.852 1 88.62 339 GLY B CA 1
ATOM 7139 C C . GLY B 1 339 ? 12.508 -23.781 7.766 1 88.62 339 GLY B C 1
ATOM 7140 O O . GLY B 1 339 ? 12.641 -22.828 7 1 88.62 339 GLY B O 1
ATOM 7141 N N . SER B 1 340 ? 11.516 -24.625 7.816 1 89.81 340 SER B N 1
ATOM 7142 C CA . SER B 1 340 ? 10.539 -24.672 6.73 1 89.81 340 SER B CA 1
ATOM 7143 C C . SER B 1 340 ? 9.594 -23.484 6.777 1 89.81 340 SER B C 1
ATOM 7145 O O . SER B 1 340 ? 8.891 -23.203 5.805 1 89.81 340 SER B O 1
ATOM 7147 N N . ASN B 1 341 ? 9.617 -22.75 7.836 1 89.94 341 ASN B N 1
ATOM 7148 C CA . ASN B 1 341 ? 8.789 -21.547 7.945 1 89.94 341 ASN B CA 1
ATOM 7149 C C . ASN B 1 341 ? 9.211 -20.484 6.945 1 89.94 341 ASN B C 1
ATOM 7151 O O . ASN B 1 341 ? 8.469 -19.531 6.688 1 89.94 341 ASN B O 1
ATOM 7155 N N . TYR B 1 342 ? 10.422 -20.688 6.336 1 92.81 342 TYR B N 1
ATOM 7156 C CA . TYR B 1 342 ? 10.945 -19.719 5.387 1 92.81 342 TYR B CA 1
ATOM 7157 C C . TYR B 1 342 ? 11.008 -20.297 3.982 1 92.81 342 TYR B C 1
ATOM 7159 O O . TYR B 1 342 ? 11.688 -19.75 3.105 1 92.81 342 TYR B O 1
ATOM 7167 N N . ALA B 1 343 ? 10.305 -21.422 3.807 1 92.31 343 ALA B N 1
ATOM 7168 C CA . ALA B 1 343 ? 10.25 -22.031 2.48 1 92.31 343 ALA B CA 1
ATOM 7169 C C . ALA B 1 343 ? 9.445 -21.172 1.512 1 92.31 343 ALA B C 1
ATOM 7171 O O . ALA B 1 343 ? 8.391 -20.641 1.867 1 92.31 343 ALA B O 1
ATOM 7172 N N . CYS B 1 344 ? 9.992 -20.984 0.336 1 92.31 344 CYS B N 1
ATOM 7173 C CA . CYS B 1 344 ? 9.328 -20.188 -0.692 1 92.31 344 CYS B CA 1
ATOM 7174 C C . CYS B 1 344 ? 8.633 -21.094 -1.707 1 92.31 344 CYS B C 1
ATOM 7176 O O . CYS B 1 344 ? 9.289 -21.75 -2.521 1 92.31 344 CYS B O 1
ATOM 7178 N N . VAL B 1 345 ? 7.367 -21.156 -1.601 1 91.81 345 VAL B N 1
ATOM 7179 C CA . VAL B 1 345 ? 6.559 -21.953 -2.514 1 91.81 345 VAL B CA 1
ATOM 7180 C C . VAL B 1 345 ? 5.863 -21.047 -3.521 1 91.81 345 VAL B C 1
ATOM 7182 O O . VAL B 1 345 ? 5.387 -19.953 -3.164 1 91.81 345 VAL B O 1
ATOM 7185 N N . ARG B 1 346 ? 5.859 -21.516 -4.801 1 88.38 346 ARG B N 1
ATOM 7186 C CA . ARG B 1 346 ? 5.281 -20.719 -5.887 1 88.38 346 ARG B CA 1
ATOM 7187 C C . ARG B 1 346 ? 3.795 -20.484 -5.656 1 88.38 346 ARG B C 1
ATOM 7189 O O . ARG B 1 346 ? 3.123 -21.281 -5.004 1 88.38 346 ARG B O 1
ATOM 7196 N N . ASP B 1 347 ? 3.268 -19.453 -6.289 1 85.81 347 ASP B N 1
ATOM 7197 C CA . ASP B 1 347 ? 1.893 -19 -6.094 1 85.81 347 ASP B CA 1
ATOM 7198 C C . ASP B 1 347 ? 0.897 -20.062 -6.578 1 85.81 347 ASP B C 1
ATOM 7200 O O . ASP B 1 347 ? -0.203 -20.172 -6.035 1 85.81 347 ASP B O 1
ATOM 7204 N N . GLU B 1 348 ? 1.308 -20.797 -7.57 1 87.19 348 GLU B N 1
ATOM 7205 C CA . GLU B 1 348 ? 0.409 -21.812 -8.109 1 87.19 348 GLU B CA 1
ATOM 7206 C C . GLU B 1 348 ? -0.014 -22.797 -7.027 1 87.19 348 GLU B C 1
ATOM 7208 O O . GLU B 1 348 ? -1.134 -23.312 -7.055 1 87.19 348 GLU B O 1
ATOM 7213 N N . PHE B 1 349 ? 0.853 -22.984 -6.07 1 90.38 349 PHE B N 1
ATOM 7214 C CA . PHE B 1 349 ? 0.576 -23.938 -5.008 1 90.38 349 PHE B CA 1
ATOM 7215 C C . PHE B 1 349 ? -0.358 -23.328 -3.965 1 90.38 349 PHE B C 1
ATOM 7217 O O . PHE B 1 349 ? -0.948 -24.062 -3.16 1 90.38 349 PHE B O 1
ATOM 7224 N N . ARG B 1 350 ? -0.453 -22.062 -3.975 1 86.12 350 ARG B N 1
ATOM 7225 C CA . ARG B 1 350 ? -1.43 -21.391 -3.131 1 86.12 350 ARG B CA 1
ATOM 7226 C C . ARG B 1 350 ? -2.803 -21.359 -3.793 1 86.12 350 ARG B C 1
ATOM 7228 O O . ARG B 1 350 ? -3.828 -21.453 -3.113 1 86.12 350 ARG B O 1
ATOM 7235 N N . ILE B 1 351 ? -2.74 -21.234 -5.062 1 87.69 351 ILE B N 1
ATOM 7236 C CA . ILE B 1 351 ? -3.975 -21.094 -5.828 1 87.69 351 ILE B CA 1
ATOM 7237 C C . ILE B 1 351 ? -4.723 -22.438 -5.848 1 87.69 351 ILE B C 1
ATOM 7239 O O . ILE B 1 351 ? -5.938 -22.469 -5.641 1 87.69 351 ILE B O 1
ATOM 7243 N N . LEU B 1 352 ? -3.852 -23.453 -6.059 1 86.88 352 LEU B N 1
ATOM 7244 C CA . LEU B 1 352 ? -4.461 -24.781 -6.121 1 86.88 352 LEU B CA 1
ATOM 7245 C C . LEU B 1 352 ? -4.562 -25.406 -4.73 1 86.88 352 LEU B C 1
ATOM 7247 O O . LEU B 1 352 ? -3.58 -25.422 -3.984 1 86.88 352 LEU B O 1
ATOM 7251 N N . HIS B 1 353 ? -5.664 -25.703 -4.242 1 81.38 353 HIS B N 1
ATOM 7252 C CA . HIS B 1 353 ? -5.879 -26.266 -2.916 1 81.38 353 HIS B CA 1
ATOM 7253 C C . HIS B 1 353 ? -5.648 -27.766 -2.912 1 81.38 353 HIS B C 1
ATOM 7255 O O . HIS B 1 353 ? -5.754 -28.422 -3.955 1 81.38 353 HIS B O 1
ATOM 7261 N N . SER B 1 354 ? -5.312 -28.25 -1.721 1 88.81 354 SER B N 1
ATOM 7262 C CA . SER B 1 354 ? -5.121 -29.688 -1.546 1 88.81 354 SER B CA 1
ATOM 7263 C C . SER B 1 354 ? -6.426 -30.453 -1.756 1 88.81 354 SER B C 1
ATOM 7265 O O . SER B 1 354 ? -7.512 -29.891 -1.588 1 88.81 354 SER B O 1
ATOM 7267 N N . LYS B 1 355 ? -6.266 -31.656 -2.217 1 89 355 LYS B N 1
ATOM 7268 C CA . LYS B 1 355 ? -7.406 -32.562 -2.383 1 89 355 LYS B CA 1
ATOM 7269 C C . LYS B 1 355 ? -7.375 -33.688 -1.358 1 89 355 LYS B C 1
ATOM 7271 O O . LYS B 1 355 ? -6.316 -34 -0.814 1 89 355 LYS B O 1
ATOM 7276 N N . PRO B 1 356 ? -8.562 -34.25 -1.148 1 90.69 356 PRO B N 1
ATOM 7277 C CA . PRO B 1 356 ? -8.578 -35.406 -0.264 1 90.69 356 PRO B CA 1
ATOM 7278 C C . PRO B 1 356 ? -7.836 -36.625 -0.854 1 90.69 356 PRO B C 1
ATOM 7280 O O . PRO B 1 356 ? -7.801 -36.781 -2.076 1 90.69 356 PRO B O 1
ATOM 7283 N N . ILE B 1 357 ? -7.34 -37.438 0.02 1 92.06 357 ILE B N 1
ATOM 7284 C CA . ILE B 1 357 ? -6.617 -38.625 -0.397 1 92.06 357 ILE B CA 1
ATOM 7285 C C . ILE B 1 357 ? -7.605 -39.688 -0.89 1 92.06 357 ILE B C 1
ATOM 7287 O O . ILE B 1 357 ? -8.648 -39.906 -0.269 1 92.06 357 ILE B O 1
ATOM 7291 N N . ARG B 1 358 ? -7.254 -40.312 -1.976 1 94.5 358 ARG B N 1
ATOM 7292 C CA . ARG B 1 358 ? -8.078 -41.375 -2.51 1 94.5 358 ARG B CA 1
ATOM 7293 C C . ARG B 1 358 ? -7.836 -42.688 -1.746 1 94.5 358 ARG B C 1
ATOM 7295 O O . ARG B 1 358 ? -6.715 -42.969 -1.321 1 94.5 358 ARG B O 1
ATOM 7302 N N . LYS B 1 359 ? -8.867 -43.406 -1.694 1 95.38 359 LYS B N 1
ATOM 7303 C CA . LYS B 1 359 ? -8.734 -44.688 -1.019 1 95.38 359 LYS B CA 1
ATOM 7304 C C . LYS B 1 359 ? -7.773 -45.625 -1.763 1 95.38 359 LYS B C 1
ATOM 7306 O O . LYS B 1 359 ? -6.926 -46.25 -1.146 1 95.38 359 LYS B O 1
ATOM 7311 N N . LYS B 1 360 ? -7.953 -45.656 -3.053 1 95.19 360 LYS B N 1
ATOM 7312 C CA . LYS B 1 360 ? -7.043 -46.438 -3.883 1 95.19 360 LYS B CA 1
ATOM 7313 C C . LYS B 1 360 ? -6.121 -45.531 -4.691 1 95.19 360 LYS B C 1
ATOM 7315 O O . LYS B 1 360 ? -6.551 -44.5 -5.207 1 95.19 360 LYS B O 1
ATOM 7320 N N . VAL B 1 361 ? -4.898 -45.969 -4.781 1 95.25 361 VAL B N 1
ATOM 7321 C CA . VAL B 1 361 ? -3.922 -45.188 -5.547 1 95.25 361 VAL B CA 1
ATOM 7322 C C . VAL B 1 361 ? -4.254 -45.281 -7.035 1 95.25 361 VAL B C 1
ATOM 7324 O O . VAL B 1 361 ? -4.426 -46.375 -7.578 1 95.25 361 VAL B O 1
ATOM 7327 N N . LYS B 1 362 ? -4.367 -44.125 -7.645 1 94.94 362 LYS B N 1
ATOM 7328 C CA . LYS B 1 362 ? -4.68 -44.094 -9.07 1 94.94 362 LYS B CA 1
ATOM 7329 C C . LYS B 1 362 ? -3.566 -43.375 -9.852 1 94.94 362 LYS B C 1
ATOM 7331 O O . LYS B 1 362 ? -3.299 -43.719 -11 1 94.94 362 LYS B O 1
ATOM 7336 N N . ASN B 1 363 ? -2.975 -42.438 -9.211 1 95.69 363 ASN B N 1
ATOM 7337 C CA . ASN B 1 363 ? -1.986 -41.625 -9.898 1 95.69 363 ASN B CA 1
ATOM 7338 C C . ASN B 1 363 ? -0.692 -41.531 -9.094 1 95.69 363 ASN B C 1
ATOM 7340 O O . ASN B 1 363 ? -0.722 -41.25 -7.891 1 95.69 363 ASN B O 1
ATOM 7344 N N . ILE B 1 364 ? 0.414 -41.75 -9.75 1 95.5 364 ILE B N 1
ATOM 7345 C CA . ILE B 1 364 ? 1.74 -41.625 -9.156 1 95.5 364 ILE B CA 1
ATOM 7346 C C . ILE B 1 364 ? 2.568 -40.625 -9.969 1 95.5 364 ILE B C 1
ATOM 7348 O O . ILE B 1 364 ? 2.582 -40.688 -11.203 1 95.5 364 ILE B O 1
ATOM 7352 N N . LEU B 1 365 ? 3.152 -39.719 -9.273 1 96.5 365 LEU B N 1
ATOM 7353 C CA . LEU B 1 365 ? 4.008 -38.75 -9.945 1 96.5 365 LEU B CA 1
ATOM 7354 C C . LEU B 1 365 ? 5.48 -39 -9.648 1 96.5 365 LEU B C 1
ATOM 7356 O O . LEU B 1 365 ? 5.855 -39.25 -8.5 1 96.5 365 LEU B O 1
ATOM 7360 N N . LEU B 1 366 ? 6.219 -39.062 -10.68 1 95.62 366 LEU B N 1
ATOM 7361 C CA . LEU B 1 366 ? 7.664 -39.25 -10.594 1 95.62 366 LEU B CA 1
ATOM 7362 C C . LEU B 1 366 ? 8.406 -38.031 -11.094 1 95.62 366 LEU B C 1
ATOM 7364 O O . LEU B 1 366 ? 8.242 -37.625 -12.25 1 95.62 366 LEU B O 1
ATOM 7368 N N . THR B 1 367 ? 9.227 -37.375 -10.195 1 93.12 367 THR B N 1
ATOM 7369 C CA . THR B 1 367 ? 9.992 -36.188 -10.609 1 93.12 367 THR B CA 1
ATOM 7370 C C . THR B 1 367 ? 11.281 -36.062 -9.812 1 93.12 367 THR B C 1
ATOM 7372 O O . THR B 1 367 ? 11.266 -36.125 -8.578 1 93.12 367 THR B O 1
ATOM 7375 N N . PHE B 1 368 ? 12.391 -36 -10.438 1 90.38 368 PHE B N 1
ATOM 7376 C CA . PHE B 1 368 ? 13.68 -35.875 -9.766 1 90.38 368 PHE B CA 1
ATOM 7377 C C . PHE B 1 368 ? 14.375 -34.562 -10.125 1 90.38 368 PHE B C 1
ATOM 7379 O O . PHE B 1 368 ? 15.594 -34.531 -10.32 1 90.38 368 PHE B O 1
ATOM 7386 N N . GLY B 1 369 ? 13.547 -33.5 -10.297 1 79.75 369 GLY B N 1
ATOM 7387 C CA . GLY B 1 369 ? 14.062 -32.156 -10.484 1 79.75 369 GLY B CA 1
ATOM 7388 C C . GLY B 1 369 ? 14.305 -31.812 -11.945 1 79.75 369 GLY B C 1
ATOM 7389 O O . GLY B 1 369 ? 13.93 -32.562 -12.844 1 79.75 369 GLY B O 1
ATOM 7390 N N . GLY B 1 370 ? 14.969 -30.703 -12.195 1 75.94 370 GLY B N 1
ATOM 7391 C CA . GLY B 1 370 ? 15.148 -30.156 -13.523 1 75.94 370 GLY B CA 1
ATOM 7392 C C . GLY B 1 370 ? 16.172 -30.906 -14.352 1 75.94 370 GLY B C 1
ATOM 7393 O O . GLY B 1 370 ? 16.078 -30.938 -15.586 1 75.94 370 GLY B O 1
ATOM 7394 N N . THR B 1 371 ? 17.094 -31.578 -13.664 1 78.44 371 THR B N 1
ATOM 7395 C CA . THR B 1 371 ? 18.188 -32.188 -14.422 1 78.44 371 THR B CA 1
ATOM 7396 C C . THR B 1 371 ? 18.297 -33.688 -14.102 1 78.44 371 THR B C 1
ATOM 7398 O O . THR B 1 371 ? 18.922 -34.438 -14.852 1 78.44 371 THR B O 1
ATOM 7401 N N . ASP B 1 372 ? 17.734 -34.219 -13.023 1 86.31 372 ASP B N 1
ATOM 7402 C CA . ASP B 1 372 ? 17.891 -35.625 -12.609 1 86.31 372 ASP B CA 1
ATOM 7403 C C . ASP B 1 372 ? 19.344 -36.094 -12.789 1 86.31 372 ASP B C 1
ATOM 7405 O O . ASP B 1 372 ? 19.594 -37.031 -13.516 1 86.31 372 ASP B O 1
ATOM 7409 N N . PRO B 1 373 ? 20.234 -35.406 -12.07 1 81 373 PRO B N 1
ATOM 7410 C CA . PRO B 1 373 ? 21.672 -35.625 -12.328 1 81 373 PRO B CA 1
ATOM 7411 C C . PRO B 1 373 ? 22.094 -37.094 -12.133 1 81 373 PRO B C 1
ATOM 7413 O O . PRO B 1 373 ? 23.047 -37.531 -12.758 1 81 373 PRO B O 1
ATOM 7416 N N . GLN B 1 374 ? 21.438 -37.875 -11.312 1 85.12 374 GLN B N 1
ATOM 7417 C CA . GLN B 1 374 ? 21.828 -39.25 -11.016 1 85.12 374 GLN B CA 1
ATOM 7418 C C . GLN B 1 374 ? 21 -40.25 -11.82 1 85.12 374 GLN B C 1
ATOM 7420 O O . GLN B 1 374 ? 21.047 -41.469 -11.586 1 85.12 374 GLN B O 1
ATOM 7425 N N . ASN B 1 375 ? 20.219 -39.812 -12.711 1 89.31 375 ASN B N 1
ATOM 7426 C CA . ASN B 1 375 ? 19.375 -40.625 -13.578 1 89.31 375 ASN B CA 1
ATOM 7427 C C . ASN B 1 375 ? 18.531 -41.594 -12.773 1 89.31 375 ASN B C 1
ATOM 7429 O O . ASN B 1 375 ? 18.516 -42.812 -13.062 1 89.31 375 ASN B O 1
ATOM 7433 N N . LEU B 1 376 ? 17.906 -41.125 -11.836 1 91.38 376 LEU B N 1
ATOM 7434 C CA . LEU B 1 376 ? 17.078 -41.969 -10.969 1 91.38 376 LEU B CA 1
ATOM 7435 C C . LEU B 1 376 ? 15.742 -42.281 -11.625 1 91.38 376 LEU B C 1
ATOM 7437 O O . LEU B 1 376 ? 15.102 -43.281 -11.281 1 91.38 376 LEU B O 1
ATOM 7441 N N . THR B 1 377 ? 15.336 -41.5 -12.57 1 93.69 377 THR B N 1
ATOM 7442 C CA . THR B 1 377 ? 14.055 -41.688 -13.234 1 93.69 377 THR B CA 1
ATOM 7443 C C . THR B 1 377 ? 13.992 -43.062 -13.914 1 93.69 377 THR B C 1
ATOM 7445 O O . THR B 1 377 ? 13.016 -43.781 -13.758 1 93.69 377 THR B O 1
ATOM 7448 N N . LEU B 1 378 ? 15.055 -43.406 -14.57 1 93.19 378 LEU B N 1
ATOM 7449 C CA . LEU B 1 378 ? 15.07 -44.625 -15.391 1 93.19 378 LEU B CA 1
ATOM 7450 C C . LEU B 1 378 ? 14.945 -45.875 -14.523 1 93.19 378 LEU B C 1
ATOM 7452 O O . LEU B 1 378 ? 14.031 -46.656 -14.719 1 93.19 378 LEU B O 1
ATOM 7456 N N . PRO B 1 379 ? 15.805 -46 -13.555 1 91.38 379 PRO B N 1
ATOM 7457 C CA . PRO B 1 379 ? 15.695 -47.219 -12.742 1 91.38 379 PRO B CA 1
ATOM 7458 C C . PRO B 1 379 ? 14.367 -47.312 -11.984 1 91.38 379 PRO B C 1
ATOM 7460 O O . PRO B 1 379 ? 13.844 -48.406 -11.773 1 91.38 379 PRO B O 1
ATOM 7463 N N . VAL B 1 380 ? 13.867 -46.25 -11.547 1 91.56 380 VAL B N 1
ATOM 7464 C CA . VAL B 1 380 ? 12.594 -46.25 -10.828 1 91.56 380 VAL B CA 1
ATOM 7465 C C . VAL B 1 380 ? 11.469 -46.656 -11.781 1 91.56 380 VAL B C 1
ATOM 7467 O O . VAL B 1 380 ? 10.594 -47.438 -11.43 1 91.56 380 VAL B O 1
ATOM 7470 N N . LEU B 1 381 ? 11.516 -46.125 -12.945 1 92.62 381 LEU B N 1
ATOM 7471 C CA . LEU B 1 381 ? 10.531 -46.5 -13.961 1 92.62 381 LEU B CA 1
ATOM 7472 C C . LEU B 1 381 ? 10.625 -48 -14.297 1 92.62 381 LEU B C 1
ATOM 7474 O O . LEU B 1 381 ? 9.602 -48.656 -14.508 1 92.62 381 LEU B O 1
ATOM 7478 N N . GLU B 1 382 ? 11.797 -48.438 -14.344 1 91.06 382 GLU B N 1
ATOM 7479 C CA . GLU B 1 382 ? 12.008 -49.844 -14.602 1 91.06 382 GLU B CA 1
ATOM 7480 C C . GLU B 1 382 ? 11.391 -50.719 -13.5 1 91.06 382 GLU B C 1
ATOM 7482 O O . GLU B 1 382 ? 10.781 -51.75 -13.773 1 91.06 382 GLU B O 1
ATOM 7487 N N . LEU B 1 383 ? 11.641 -50.281 -12.367 1 89.5 383 LEU B N 1
ATOM 7488 C CA . LEU B 1 383 ? 11.07 -50.969 -11.219 1 89.5 383 LEU B CA 1
ATOM 7489 C C . LEU B 1 383 ? 9.555 -51 -11.305 1 89.5 383 LEU B C 1
ATOM 7491 O O . LEU B 1 383 ? 8.938 -52.031 -11.062 1 89.5 383 LEU B O 1
ATOM 7495 N N . LEU B 1 384 ? 8.938 -49.906 -11.664 1 87.75 384 LEU B N 1
ATOM 7496 C CA . LEU B 1 384 ? 7.488 -49.812 -11.781 1 87.75 384 LEU B CA 1
ATOM 7497 C C . LEU B 1 384 ? 6.98 -50.688 -12.938 1 87.75 384 LEU B C 1
ATOM 7499 O O . LEU B 1 384 ? 5.914 -51.281 -12.844 1 87.75 384 LEU B O 1
ATOM 7503 N N . SER B 1 385 ? 7.719 -50.688 -13.945 1 87.38 385 SER B N 1
ATOM 7504 C CA . SER B 1 385 ? 7.383 -51.5 -15.117 1 87.38 385 SER B CA 1
ATOM 7505 C C . SER B 1 385 ? 7.355 -52.969 -14.773 1 87.38 385 SER B C 1
ATOM 7507 O O . SER B 1 385 ? 6.414 -53.688 -15.133 1 87.38 385 SER B O 1
ATOM 7509 N N . LYS B 1 386 ? 8.305 -53.406 -14.102 1 84.31 386 LYS B N 1
ATOM 7510 C CA . LYS B 1 386 ? 8.477 -54.812 -13.773 1 84.31 386 LYS B CA 1
ATOM 7511 C C . LYS B 1 386 ? 7.359 -55.312 -12.867 1 84.31 386 LYS B C 1
ATOM 7513 O O . LYS B 1 386 ? 6.973 -56.5 -12.938 1 84.31 386 LYS B O 1
ATOM 7518 N N . ASN B 1 387 ? 6.855 -54.531 -12.102 1 80.38 387 ASN B N 1
ATOM 7519 C CA . ASN B 1 387 ? 5.832 -54.938 -11.148 1 80.38 387 ASN B CA 1
ATOM 7520 C C . ASN B 1 387 ? 4.43 -54.75 -11.711 1 80.38 387 ASN B C 1
ATOM 7522 O O . ASN B 1 387 ? 3.438 -54.906 -10.992 1 80.38 387 ASN B O 1
ATOM 7526 N N . ASN B 1 388 ? 4.23 -54.438 -12.891 1 75.69 388 ASN B N 1
ATOM 7527 C CA . ASN B 1 388 ? 2.998 -54.281 -13.656 1 75.69 388 ASN B CA 1
ATOM 7528 C C . ASN B 1 388 ? 2.006 -53.375 -12.953 1 75.69 388 ASN B C 1
ATOM 7530 O O . ASN B 1 388 ? 0.836 -53.719 -12.789 1 75.69 388 ASN B O 1
ATOM 7534 N N . PHE B 1 389 ? 2.57 -52.312 -12.555 1 79.88 389 PHE B N 1
ATOM 7535 C CA . PHE B 1 389 ? 1.717 -51.312 -11.922 1 79.88 389 PHE B CA 1
ATOM 7536 C C . PHE B 1 389 ? 0.646 -50.812 -12.891 1 79.88 389 PHE B C 1
ATOM 7538 O O . PHE B 1 389 ? 0.947 -50.469 -14.039 1 79.88 389 PHE B O 1
ATOM 7545 N N . LYS B 1 390 ? -0.631 -50.812 -12.523 1 82.44 390 LYS B N 1
ATOM 7546 C CA . LYS B 1 390 ? -1.757 -50.469 -13.383 1 82.44 390 LYS B CA 1
ATOM 7547 C C . LYS B 1 390 ? -2.156 -49 -13.203 1 82.44 390 LYS B C 1
ATOM 7549 O O . LYS B 1 390 ? -2.932 -48.469 -13.992 1 82.44 390 LYS B O 1
ATOM 7554 N N . GLN B 1 391 ? -1.585 -48.438 -12.25 1 90 391 GLN B N 1
ATOM 7555 C CA . GLN B 1 391 ? -1.898 -47.062 -11.969 1 90 391 GLN B CA 1
ATOM 7556 C C . GLN B 1 391 ? -1.325 -46.125 -13.039 1 90 391 GLN B C 1
ATOM 7558 O O . GLN B 1 391 ? -0.453 -46.531 -13.812 1 90 391 GLN B O 1
ATOM 7563 N N . LYS B 1 392 ? -1.892 -44.969 -13.102 1 94.81 392 LYS B N 1
ATOM 7564 C CA . LYS B 1 392 ? -1.338 -43.938 -13.977 1 94.81 392 LYS B CA 1
ATOM 7565 C C . LYS B 1 392 ? -0.051 -43.375 -13.391 1 94.81 392 LYS B C 1
ATOM 7567 O O . LYS B 1 392 ? 0.001 -43 -12.211 1 94.81 392 LYS B O 1
ATOM 7572 N N . ILE B 1 393 ? 0.987 -43.375 -14.227 1 95.31 393 ILE B N 1
ATOM 7573 C CA . ILE B 1 393 ? 2.27 -42.812 -13.82 1 95.31 393 ILE B CA 1
ATOM 7574 C C . ILE B 1 393 ? 2.578 -41.562 -14.648 1 95.31 393 ILE B C 1
ATOM 7576 O O . ILE B 1 393 ? 2.572 -41.625 -15.883 1 95.31 393 ILE B O 1
ATOM 7580 N N . VAL B 1 394 ? 2.75 -40.5 -13.969 1 95.62 394 VAL B N 1
ATOM 7581 C CA . VAL B 1 394 ? 3.172 -39.25 -14.633 1 95.62 394 VAL B CA 1
ATOM 7582 C C . VAL B 1 394 ? 4.637 -38.969 -14.312 1 95.62 394 VAL B C 1
ATOM 7584 O O . VAL B 1 394 ? 5.031 -38.969 -13.141 1 95.62 394 VAL B O 1
ATOM 7587 N N . VAL B 1 395 ? 5.418 -38.812 -15.352 1 95.44 395 VAL B N 1
ATOM 7588 C CA . VAL B 1 395 ? 6.836 -38.5 -15.195 1 95.44 395 VAL B CA 1
ATOM 7589 C C . VAL B 1 395 ? 7.117 -37.094 -15.648 1 95.44 395 VAL B C 1
ATOM 7591 O O . VAL B 1 395 ? 6.875 -36.75 -16.812 1 95.44 395 VAL B O 1
ATOM 7594 N N . ILE B 1 396 ? 7.645 -36.312 -14.75 1 93 396 ILE B N 1
ATOM 7595 C CA . ILE B 1 396 ? 8.023 -34.969 -15.125 1 93 396 ILE B CA 1
ATOM 7596 C C . ILE B 1 396 ? 9.531 -34.875 -15.367 1 93 396 ILE B C 1
ATOM 7598 O O . ILE B 1 396 ? 10.32 -35.156 -14.461 1 93 396 ILE B O 1
ATOM 7602 N N . LEU B 1 397 ? 9.797 -34.5 -16.547 1 89.75 397 LEU B N 1
ATOM 7603 C CA . LEU B 1 397 ? 11.203 -34.375 -16.922 1 89.75 397 LEU B CA 1
ATOM 7604 C C . LEU B 1 397 ? 11.594 -32.906 -17.047 1 89.75 397 LEU B C 1
ATOM 7606 O O . LEU B 1 397 ? 10.938 -32.125 -17.75 1 89.75 397 LEU B O 1
ATOM 7610 N N . GLY B 1 398 ? 12.609 -32.562 -16.344 1 78.69 398 GLY B N 1
ATOM 7611 C CA . GLY B 1 398 ? 13.109 -31.188 -16.422 1 78.69 398 GLY B CA 1
ATOM 7612 C C . GLY B 1 398 ? 13.805 -30.891 -17.734 1 78.69 398 GLY B C 1
ATOM 7613 O O . GLY B 1 398 ? 14.156 -31.812 -18.484 1 78.69 398 GLY B O 1
ATOM 7614 N N . MET B 1 399 ? 14.039 -29.672 -17.984 1 73.44 399 MET B N 1
ATOM 7615 C CA . MET B 1 399 ? 14.641 -29.188 -19.219 1 73.44 399 MET B CA 1
ATOM 7616 C C . MET B 1 399 ? 16.062 -29.703 -19.375 1 73.44 399 MET B C 1
ATOM 7618 O O . MET B 1 399 ? 16.516 -29.953 -20.5 1 73.44 399 MET B O 1
ATOM 7622 N N . GLY B 1 400 ? 16.688 -30.016 -18.375 1 75.5 400 GLY B N 1
ATOM 7623 C CA . GLY B 1 400 ? 18.078 -30.375 -18.438 1 75.5 400 GLY B CA 1
ATOM 7624 C C . GLY B 1 400 ? 18.312 -31.875 -18.297 1 75.5 400 GLY B C 1
ATOM 7625 O O . GLY B 1 400 ? 19.453 -32.312 -18.094 1 75.5 400 GLY B O 1
ATOM 7626 N N . ASN B 1 401 ? 17.312 -32.688 -18.391 1 83.38 401 ASN B N 1
ATOM 7627 C CA . ASN B 1 401 ? 17.484 -34.125 -18.234 1 83.38 401 ASN B CA 1
ATOM 7628 C C . ASN B 1 401 ? 18.234 -34.719 -19.422 1 83.38 401 ASN B C 1
ATOM 7630 O O . ASN B 1 401 ? 17.75 -34.656 -20.562 1 83.38 401 ASN B O 1
ATOM 7634 N N . ALA B 1 402 ? 19.359 -35.375 -19.188 1 83.44 402 ALA B N 1
ATOM 7635 C CA . ALA B 1 402 ? 20.234 -35.875 -20.234 1 83.44 402 ALA B CA 1
ATOM 7636 C C . ALA B 1 402 ? 19.75 -37.219 -20.75 1 83.44 402 ALA B C 1
ATOM 7638 O O . ALA B 1 402 ? 20.188 -37.688 -21.828 1 83.44 402 ALA B O 1
ATOM 7639 N N . HIS B 1 403 ? 18.828 -37.906 -20.156 1 90.38 403 HIS B N 1
ATOM 7640 C CA . HIS B 1 403 ? 18.422 -39.281 -20.5 1 90.38 403 HIS B CA 1
ATOM 7641 C C . HIS B 1 403 ? 17 -39.312 -21.047 1 90.38 403 HIS B C 1
ATOM 7643 O O . HIS B 1 403 ? 16.328 -40.344 -20.969 1 90.38 403 HIS B O 1
ATOM 7649 N N . LYS B 1 404 ? 16.594 -38.25 -21.578 1 90.56 404 LYS B N 1
ATOM 7650 C CA . LYS B 1 404 ? 15.211 -38.094 -22.031 1 90.56 404 LYS B CA 1
ATOM 7651 C C . LYS B 1 404 ? 14.852 -39.188 -23.047 1 90.56 404 LYS B C 1
ATOM 7653 O O . LYS B 1 404 ? 13.789 -39.812 -22.953 1 90.56 404 LYS B O 1
ATOM 7658 N N . ASN B 1 405 ? 15.75 -39.438 -23.938 1 92.62 405 ASN B N 1
ATOM 7659 C CA . ASN B 1 405 ? 15.469 -40.375 -25.016 1 92.62 405 ASN B CA 1
ATOM 7660 C C . ASN B 1 405 ? 15.305 -41.812 -24.5 1 92.62 405 ASN B C 1
ATOM 7662 O O . ASN B 1 405 ? 14.398 -42.531 -24.922 1 92.62 405 ASN B O 1
ATOM 7666 N N . LYS B 1 406 ? 16.188 -42.125 -23.625 1 94.56 406 LYS B N 1
ATOM 7667 C CA . LYS B 1 406 ? 16.094 -43.469 -23.031 1 94.56 406 LYS B CA 1
ATOM 7668 C C . LYS B 1 406 ? 14.812 -43.625 -22.234 1 94.56 406 LYS B C 1
ATOM 7670 O O . LYS B 1 406 ? 14.164 -44.656 -22.281 1 94.56 406 LYS B O 1
ATOM 7675 N N . ILE B 1 407 ? 14.477 -42.625 -21.547 1 94.81 407 ILE B N 1
ATOM 7676 C CA . ILE B 1 407 ? 13.273 -42.625 -20.719 1 94.81 407 ILE B CA 1
ATOM 7677 C C . ILE B 1 407 ? 12.039 -42.719 -21.625 1 94.81 407 ILE B C 1
ATOM 7679 O O . ILE B 1 407 ? 11.133 -43.531 -21.359 1 94.81 407 ILE B O 1
ATOM 7683 N N . LYS B 1 408 ? 12.039 -42 -22.703 1 94.81 408 LYS B N 1
ATOM 7684 C CA . LYS B 1 408 ? 10.914 -42.031 -23.641 1 94.81 408 LYS B CA 1
ATOM 7685 C C . LYS B 1 408 ? 10.75 -43.406 -24.266 1 94.81 408 LYS B C 1
ATOM 7687 O O . LYS B 1 408 ? 9.625 -43.875 -24.453 1 94.81 408 LYS B O 1
ATOM 7692 N N . LYS B 1 409 ? 11.805 -44 -24.547 1 94.94 409 LYS B N 1
ATOM 7693 C CA . LYS B 1 409 ? 11.766 -45.344 -25.109 1 94.94 409 LYS B CA 1
ATOM 7694 C C . LYS B 1 409 ? 11.156 -46.344 -24.125 1 94.94 409 LYS B C 1
ATOM 7696 O O . LYS B 1 409 ? 10.32 -47.156 -24.516 1 94.94 409 LYS B O 1
ATOM 7701 N N . LEU B 1 410 ? 11.648 -46.25 -22.969 1 94.81 410 LEU B N 1
ATOM 7702 C CA . LEU B 1 410 ? 11.125 -47.125 -21.938 1 94.81 410 LEU B CA 1
ATOM 7703 C C . LEU B 1 410 ? 9.625 -46.938 -21.75 1 94.81 410 LEU B C 1
ATOM 7705 O O . LEU B 1 410 ? 8.867 -47.875 -21.641 1 94.81 410 LEU B O 1
ATOM 7709 N N . VAL B 1 411 ? 9.18 -45.688 -21.703 1 94.62 411 VAL B N 1
ATOM 7710 C CA . VAL B 1 411 ? 7.77 -45.375 -21.5 1 94.62 411 VAL B CA 1
ATOM 7711 C C . VAL B 1 411 ? 6.938 -45.906 -22.672 1 94.62 411 VAL B C 1
ATOM 7713 O O . VAL B 1 411 ? 5.836 -46.406 -22.469 1 94.62 411 VAL B O 1
ATOM 7716 N N . PHE B 1 412 ? 7.512 -45.75 -23.859 1 94.38 412 PHE B N 1
ATOM 7717 C CA . PHE B 1 412 ? 6.84 -46.312 -25.031 1 94.38 412 PHE B CA 1
ATOM 7718 C C . PHE B 1 412 ? 6.613 -47.812 -24.891 1 94.38 412 PHE B C 1
ATOM 7720 O O . PHE B 1 412 ? 5.516 -48.312 -25.141 1 94.38 412 PHE B O 1
ATOM 7727 N N . GLN B 1 413 ? 7.613 -48.438 -24.438 1 93.12 413 GLN B N 1
ATOM 7728 C CA . GLN B 1 413 ? 7.539 -49.906 -24.234 1 93.12 413 GLN B CA 1
ATOM 7729 C C . GLN B 1 413 ? 6.516 -50.25 -23.156 1 93.12 413 GLN B C 1
ATOM 7731 O O . GLN B 1 413 ? 5.746 -51.188 -23.312 1 93.12 413 GLN B O 1
ATOM 7736 N N . MET B 1 414 ? 6.527 -49.469 -22.156 1 93.25 414 MET B N 1
ATOM 7737 C CA . MET B 1 414 ? 5.586 -49.688 -21.062 1 93.25 414 MET B CA 1
ATOM 7738 C C . MET B 1 414 ? 4.148 -49.531 -21.531 1 93.25 414 MET B C 1
ATOM 7740 O O . MET B 1 414 ? 3.291 -50.375 -21.219 1 93.25 414 MET B O 1
ATOM 7744 N N . ASN B 1 415 ? 3.945 -48.594 -22.281 1 93.75 415 ASN B N 1
ATOM 7745 C CA . ASN B 1 415 ? 2.598 -48.312 -22.781 1 93.75 415 ASN B CA 1
ATOM 7746 C C . ASN B 1 415 ? 2.148 -49.375 -23.766 1 93.75 415 ASN B C 1
ATOM 7748 O O . ASN B 1 415 ? 0.961 -49.719 -23.844 1 93.75 415 ASN B O 1
ATOM 7752 N N . GLN B 1 416 ? 3.049 -49.938 -24.5 1 91.62 416 GLN B N 1
ATOM 7753 C CA . GLN B 1 416 ? 2.74 -51.062 -25.375 1 91.62 416 GLN B CA 1
ATOM 7754 C C . GLN B 1 416 ? 2.301 -52.281 -24.578 1 91.62 416 GLN B C 1
ATOM 7756 O O . GLN B 1 416 ? 1.514 -53.094 -25.062 1 91.62 416 GLN B O 1
ATOM 7761 N N . ASN B 1 417 ? 2.787 -52.312 -23.438 1 89.69 417 ASN B N 1
ATOM 7762 C CA . ASN B 1 417 ? 2.434 -53.406 -22.547 1 89.69 417 ASN B CA 1
ATOM 7763 C C . ASN B 1 417 ? 1.247 -53.062 -21.656 1 89.69 417 ASN B C 1
ATOM 7765 O O . ASN B 1 417 ? 1.166 -53.5 -20.5 1 89.69 417 ASN B O 1
ATOM 7769 N N . SER B 1 418 ? 0.488 -52.062 -22 1 88.12 418 SER B N 1
ATOM 7770 C CA . SER B 1 418 ? -0.793 -51.656 -21.422 1 88.12 418 SER B CA 1
ATOM 7771 C C . SER B 1 418 ? -0.604 -50.938 -20.094 1 88.12 418 SER B C 1
ATOM 7773 O O . SER B 1 418 ? -1.455 -51.031 -19.203 1 88.12 418 SER B O 1
ATOM 7775 N N . GLN B 1 419 ? 0.579 -50.438 -19.938 1 90 419 GLN B N 1
ATOM 7776 C CA . GLN B 1 419 ? 0.765 -49.531 -18.797 1 90 419 GLN B CA 1
ATOM 7777 C C . GLN B 1 419 ? 0.43 -48.094 -19.172 1 90 419 GLN B C 1
ATOM 7779 O O . GLN B 1 419 ? 0.33 -47.781 -20.359 1 90 419 GLN B O 1
ATOM 7784 N N . ASN B 1 420 ? 0.058 -47.312 -18.188 1 93.5 420 ASN B N 1
ATOM 7785 C CA . ASN B 1 420 ? -0.374 -45.938 -18.406 1 93.5 420 ASN B CA 1
ATOM 7786 C C . ASN B 1 420 ? 0.643 -44.938 -17.875 1 93.5 420 ASN B C 1
ATOM 7788 O O . ASN B 1 420 ? 0.492 -44.406 -16.766 1 93.5 420 ASN B O 1
ATOM 7792 N N . VAL B 1 421 ? 1.632 -44.688 -18.703 1 95 421 VAL B N 1
ATOM 7793 C CA . VAL B 1 421 ? 2.699 -43.75 -18.297 1 95 421 VAL B CA 1
ATOM 7794 C C . VAL B 1 421 ? 2.725 -42.562 -19.219 1 95 421 VAL B C 1
ATOM 7796 O O . VAL B 1 421 ? 2.678 -42.688 -20.438 1 95 421 VAL B O 1
ATOM 7799 N N . ARG B 1 422 ? 2.705 -41.406 -18.641 1 94.88 422 ARG B N 1
ATOM 7800 C CA . ARG B 1 422 ? 2.754 -40.156 -19.391 1 94.88 422 ARG B CA 1
ATOM 7801 C C . ARG B 1 422 ? 3.982 -39.312 -19.016 1 94.88 422 ARG B C 1
ATOM 7803 O O . ARG B 1 422 ? 4.309 -39.188 -17.844 1 94.88 422 ARG B O 1
ATOM 7810 N N . ILE B 1 423 ? 4.645 -38.812 -20.047 1 94.44 423 ILE B N 1
ATOM 7811 C CA . ILE B 1 423 ? 5.797 -37.938 -19.828 1 94.44 423 ILE B CA 1
ATOM 7812 C C . ILE B 1 423 ? 5.391 -36.469 -20.031 1 94.44 423 ILE B C 1
ATOM 7814 O O . ILE B 1 423 ? 4.703 -36.156 -21 1 94.44 423 ILE B O 1
ATOM 7818 N N . ILE B 1 424 ? 5.73 -35.688 -19.062 1 91.75 424 ILE B N 1
ATOM 7819 C CA . ILE B 1 424 ? 5.535 -34.25 -19.172 1 91.75 424 ILE B CA 1
ATOM 7820 C C . ILE B 1 424 ? 6.887 -33.562 -19.141 1 91.75 424 ILE B C 1
ATOM 7822 O O . ILE B 1 424 ? 7.66 -33.719 -18.203 1 91.75 424 ILE B O 1
ATOM 7826 N N . GLU B 1 425 ? 7.094 -32.812 -20.234 1 86.31 425 GLU B N 1
ATOM 7827 C CA . GLU B 1 425 ? 8.328 -32.062 -20.281 1 86.31 425 GLU B CA 1
ATOM 7828 C C . GLU B 1 425 ? 8.078 -30.578 -19.953 1 86.31 425 GLU B C 1
ATOM 7830 O O . GLU B 1 425 ? 7.184 -29.953 -20.531 1 86.31 425 GLU B O 1
ATOM 7835 N N . GLN B 1 426 ? 8.781 -29.969 -19.219 1 71.19 426 GLN B N 1
ATOM 7836 C CA . GLN B 1 426 ? 8.719 -28.547 -18.875 1 71.19 426 GLN B CA 1
ATOM 7837 C C . GLN B 1 426 ? 7.281 -28.109 -18.609 1 71.19 426 GLN B C 1
ATOM 7839 O O . GLN B 1 426 ? 6.512 -27.906 -19.547 1 71.19 426 GLN B O 1
ATOM 7844 N N . SER B 1 427 ? 6.812 -28.234 -17.453 1 72.88 427 SER B N 1
ATOM 7845 C CA . SER B 1 427 ? 5.426 -27.875 -17.188 1 72.88 427 SER B CA 1
ATOM 7846 C C . SER B 1 427 ? 5.336 -26.594 -16.375 1 72.88 427 SER B C 1
ATOM 7848 O O . SER B 1 427 ? 6.129 -26.375 -15.453 1 72.88 427 SER B O 1
ATOM 7850 N N . ASP B 1 428 ? 4.391 -25.75 -16.859 1 75.44 428 ASP B N 1
ATOM 7851 C CA . ASP B 1 428 ? 4.078 -24.547 -16.078 1 75.44 428 ASP B CA 1
ATOM 7852 C C . ASP B 1 428 ? 2.959 -24.812 -15.078 1 75.44 428 ASP B C 1
ATOM 7854 O O . ASP B 1 428 ? 2.498 -23.906 -14.391 1 75.44 428 ASP B O 1
ATOM 7858 N N . ILE B 1 429 ? 2.625 -26.156 -14.93 1 86.62 429 ILE B N 1
ATOM 7859 C CA . ILE B 1 429 ? 1.514 -26.469 -14.031 1 86.62 429 ILE B CA 1
ATOM 7860 C C . ILE B 1 429 ? 1.892 -27.625 -13.125 1 86.62 429 ILE B C 1
ATOM 7862 O O . ILE B 1 429 ? 1.137 -28.594 -12.992 1 86.62 429 ILE B O 1
ATOM 7866 N N . MET B 1 430 ? 3.014 -27.531 -12.508 1 88.81 430 MET B N 1
ATOM 7867 C CA . MET B 1 430 ? 3.508 -28.562 -11.594 1 88.81 430 MET B CA 1
ATOM 7868 C C . MET B 1 430 ? 2.498 -28.828 -10.484 1 88.81 430 MET B C 1
ATOM 7870 O O . MET B 1 430 ? 2.279 -29.984 -10.109 1 88.81 430 MET B O 1
ATOM 7874 N N . ALA B 1 431 ? 1.871 -27.812 -10.008 1 91.56 431 ALA B N 1
ATOM 7875 C CA . ALA B 1 431 ? 0.93 -27.938 -8.898 1 91.56 431 ALA B CA 1
ATOM 7876 C C . ALA B 1 431 ? -0.235 -28.844 -9.266 1 91.56 431 ALA B C 1
ATOM 7878 O O . ALA B 1 431 ? -0.706 -29.625 -8.438 1 91.56 431 ALA B O 1
ATOM 7879 N N . LYS B 1 432 ? -0.645 -28.797 -10.523 1 92 432 LYS B N 1
ATOM 7880 C CA . LYS B 1 432 ? -1.736 -29.656 -10.984 1 92 432 LYS B CA 1
ATOM 7881 C C . LYS B 1 432 ? -1.363 -31.125 -10.891 1 92 432 LYS B C 1
ATOM 7883 O O . LYS B 1 432 ? -2.127 -31.938 -10.352 1 92 432 LYS B O 1
ATOM 7888 N N . TYR B 1 433 ? -0.217 -31.406 -11.336 1 93.25 433 TYR B N 1
ATOM 7889 C CA . TYR B 1 433 ? 0.216 -32.812 -11.375 1 93.25 433 TYR B CA 1
ATOM 7890 C C . TYR B 1 433 ? 0.432 -33.344 -9.961 1 93.25 433 TYR B C 1
ATOM 7892 O O . TYR B 1 433 ? 0.074 -34.469 -9.664 1 93.25 433 TYR B O 1
ATOM 7900 N N . ILE B 1 434 ? 1.01 -32.5 -9.172 1 95.12 434 ILE B N 1
ATOM 7901 C CA . ILE B 1 434 ? 1.209 -32.906 -7.781 1 95.12 434 ILE B CA 1
ATOM 7902 C C . ILE B 1 434 ? -0.145 -33.094 -7.105 1 95.12 434 ILE B C 1
ATOM 7904 O O . ILE B 1 434 ? -0.376 -34.125 -6.461 1 95.12 434 ILE B O 1
ATOM 7908 N N . ARG B 1 435 ? -1.026 -32.188 -7.305 1 94.38 435 ARG B N 1
ATOM 7909 C CA . ARG B 1 435 ? -2.35 -32.219 -6.691 1 94.38 435 ARG B CA 1
ATOM 7910 C C . ARG B 1 435 ? -3.125 -33.469 -7.109 1 94.38 435 ARG B C 1
ATOM 7912 O O . ARG B 1 435 ? -3.873 -34.031 -6.316 1 94.38 435 ARG B O 1
ATOM 7919 N N . GLU B 1 436 ? -2.924 -33.906 -8.297 1 93.25 436 GLU B N 1
ATOM 7920 C CA . GLU B 1 436 ? -3.664 -35.062 -8.852 1 93.25 436 GLU B CA 1
ATOM 7921 C C . GLU B 1 436 ? -3.049 -36.375 -8.422 1 93.25 436 GLU B C 1
ATOM 7923 O O . GLU B 1 436 ? -3.67 -37.438 -8.562 1 93.25 436 GLU B O 1
ATOM 7928 N N . SER B 1 437 ? -1.934 -36.312 -7.879 1 95.94 437 SER B N 1
ATOM 7929 C CA . SER B 1 437 ? -1.227 -37.531 -7.527 1 95.94 437 SER B CA 1
ATOM 7930 C C . SER B 1 437 ? -1.625 -38.031 -6.141 1 95.94 437 SER B C 1
ATOM 7932 O O . SER B 1 437 ? -1.992 -37.219 -5.273 1 95.94 437 SER B O 1
ATOM 7934 N N . ASP B 1 438 ? -1.579 -39.312 -5.988 1 96.69 438 ASP B N 1
ATOM 7935 C CA . ASP B 1 438 ? -1.835 -39.906 -4.684 1 96.69 438 ASP B CA 1
ATOM 7936 C C . ASP B 1 438 ? -0.563 -39.938 -3.838 1 96.69 438 ASP B C 1
ATOM 7938 O O . ASP B 1 438 ? -0.627 -39.906 -2.607 1 96.69 438 ASP B O 1
ATOM 7942 N N . PHE B 1 439 ? 0.489 -40.094 -4.445 1 96.69 439 PHE B N 1
ATOM 7943 C CA . PHE B 1 439 ? 1.779 -39.812 -3.82 1 96.69 439 PHE B CA 1
ATOM 7944 C C . PHE B 1 439 ? 2.832 -39.469 -4.871 1 96.69 439 PHE B C 1
ATOM 7946 O O . PHE B 1 439 ? 2.623 -39.719 -6.062 1 96.69 439 PHE B O 1
ATOM 7953 N N . VAL B 1 440 ? 3.965 -38.906 -4.418 1 97.31 440 VAL B N 1
ATOM 7954 C CA . VAL B 1 440 ? 5.008 -38.406 -5.32 1 97.31 440 VAL B CA 1
ATOM 7955 C C . VAL B 1 440 ? 6.34 -39.062 -4.961 1 97.31 440 VAL B C 1
ATOM 7957 O O . VAL B 1 440 ? 6.652 -39.25 -3.783 1 97.31 440 VAL B O 1
ATOM 7960 N N . ILE B 1 441 ? 7.059 -39.438 -5.945 1 96.12 441 ILE B N 1
ATOM 7961 C CA . ILE B 1 441 ? 8.438 -39.906 -5.793 1 96.12 441 ILE B CA 1
ATOM 7962 C C . ILE B 1 441 ? 9.391 -38.844 -6.32 1 96.12 441 ILE B C 1
ATOM 7964 O O . ILE B 1 441 ? 9.328 -38.469 -7.492 1 96.12 441 ILE B O 1
ATOM 7968 N N . THR B 1 442 ? 10.25 -38.344 -5.43 1 95.31 442 THR B N 1
ATOM 7969 C CA . THR B 1 442 ? 11.047 -37.188 -5.832 1 95.31 442 THR B CA 1
ATOM 7970 C C . THR B 1 442 ? 12.383 -37.188 -5.105 1 95.31 442 THR B C 1
ATOM 7972 O O . THR B 1 442 ? 12.641 -38.031 -4.246 1 95.31 442 THR B O 1
ATOM 7975 N N . ALA B 1 443 ? 13.266 -36.281 -5.613 1 91.94 443 ALA B N 1
ATOM 7976 C CA . ALA B 1 443 ? 14.508 -36 -4.895 1 91.94 443 ALA B CA 1
ATOM 7977 C C . ALA B 1 443 ? 14.242 -35.156 -3.65 1 91.94 443 ALA B C 1
ATOM 7979 O O . ALA B 1 443 ? 13.211 -34.5 -3.561 1 91.94 443 ALA B O 1
ATOM 7980 N N . ASN B 1 444 ? 15.164 -35.25 -2.734 1 91.62 444 ASN B N 1
ATOM 7981 C CA . ASN B 1 444 ? 15.031 -34.531 -1.468 1 91.62 444 ASN B CA 1
ATOM 7982 C C . ASN B 1 444 ? 15.508 -33.094 -1.586 1 91.62 444 ASN B C 1
ATOM 7984 O O . ASN B 1 444 ? 16.344 -32.656 -0.797 1 91.62 444 ASN B O 1
ATOM 7988 N N . GLY B 1 445 ? 14.945 -32.375 -2.594 1 87.06 445 GLY B N 1
ATOM 7989 C CA . GLY B 1 445 ? 15.25 -30.969 -2.809 1 87.06 445 GLY B CA 1
ATOM 7990 C C . GLY B 1 445 ? 14.117 -30.047 -2.4 1 87.06 445 GLY B C 1
ATOM 7991 O O . GLY B 1 445 ? 13.375 -30.344 -1.466 1 87.06 445 GLY B O 1
ATOM 7992 N N . ARG B 1 446 ? 14.055 -28.922 -3.061 1 86.56 446 ARG B N 1
ATOM 7993 C CA . ARG B 1 446 ? 13.07 -27.891 -2.725 1 86.56 446 ARG B CA 1
ATOM 7994 C C . ARG B 1 446 ? 11.664 -28.328 -3.107 1 86.56 446 ARG B C 1
ATOM 7996 O O . ARG B 1 446 ? 10.68 -27.844 -2.541 1 86.56 446 ARG B O 1
ATOM 8003 N N . THR B 1 447 ? 11.594 -29.266 -4.008 1 89.81 447 THR B N 1
ATOM 8004 C CA . THR B 1 447 ? 10.305 -29.75 -4.488 1 89.81 447 THR B CA 1
ATOM 8005 C C . THR B 1 447 ? 9.5 -30.344 -3.342 1 89.81 447 THR B C 1
ATOM 8007 O O . THR B 1 447 ? 8.266 -30.375 -3.395 1 89.81 447 THR B O 1
ATOM 8010 N N . VAL B 1 448 ? 10.18 -30.766 -2.352 1 93.31 448 VAL B N 1
ATOM 8011 C CA . VAL B 1 448 ? 9.523 -31.391 -1.211 1 93.31 448 VAL B CA 1
ATOM 8012 C C . VAL B 1 448 ? 8.562 -30.391 -0.562 1 93.31 448 VAL B C 1
ATOM 8014 O O . VAL B 1 448 ? 7.477 -30.766 -0.113 1 93.31 448 VAL B O 1
ATOM 8017 N N . PHE B 1 449 ? 8.961 -29.109 -0.546 1 93.38 449 PHE B N 1
ATOM 8018 C CA . PHE B 1 449 ? 8.109 -28.094 0.04 1 93.38 449 PHE B CA 1
ATOM 8019 C C . PHE B 1 449 ? 6.844 -27.891 -0.795 1 93.38 449 PHE B C 1
ATOM 8021 O O . PHE B 1 449 ? 5.758 -27.688 -0.249 1 93.38 449 PHE B O 1
ATOM 8028 N N . GLU B 1 450 ? 6.98 -27.969 -2.059 1 92.75 450 GLU B N 1
ATOM 8029 C CA . GLU B 1 450 ? 5.848 -27.828 -2.973 1 92.75 450 GLU B CA 1
ATOM 8030 C C . GLU B 1 450 ? 4.848 -28.953 -2.791 1 92.75 450 GLU B C 1
ATOM 8032 O O . GLU B 1 450 ? 3.646 -28.719 -2.66 1 92.75 450 GLU B O 1
ATOM 8037 N N . ILE B 1 451 ? 5.371 -30.109 -2.699 1 95.56 451 ILE B N 1
ATOM 8038 C CA . ILE B 1 451 ? 4.543 -31.297 -2.518 1 95.56 451 ILE B CA 1
ATOM 8039 C C . ILE B 1 451 ? 3.842 -31.234 -1.162 1 95.56 451 ILE B C 1
ATOM 8041 O O . ILE B 1 451 ? 2.631 -31.438 -1.073 1 95.56 451 ILE B O 1
ATOM 8045 N N . ALA B 1 452 ? 4.613 -30.906 -0.194 1 95.75 452 ALA B N 1
ATOM 8046 C CA . ALA B 1 452 ? 4.094 -30.844 1.169 1 95.75 452 ALA B CA 1
ATOM 8047 C C . ALA B 1 452 ? 3.029 -29.766 1.299 1 95.75 452 ALA B C 1
ATOM 8049 O O . ALA B 1 452 ? 2.084 -29.891 2.08 1 95.75 452 ALA B O 1
ATOM 8050 N N . SER B 1 453 ? 3.178 -28.703 0.59 1 94.62 453 SER B N 1
ATOM 8051 C CA . SER B 1 453 ? 2.221 -27.594 0.669 1 94.62 453 SER B CA 1
ATOM 8052 C C . SER B 1 453 ? 0.835 -28.031 0.209 1 94.62 453 SER B C 1
ATOM 8054 O O . SER B 1 453 ? -0.174 -27.484 0.645 1 94.62 453 SER B O 1
ATOM 8056 N N . LEU B 1 454 ? 0.779 -29.062 -0.624 1 95.31 454 LEU B N 1
ATOM 8057 C CA . LEU B 1 454 ? -0.489 -29.609 -1.099 1 95.31 454 LEU B CA 1
ATOM 8058 C C . LEU B 1 454 ? -0.892 -30.828 -0.287 1 95.31 454 LEU B C 1
ATOM 8060 O O . LEU B 1 454 ? -1.866 -31.5 -0.622 1 95.31 454 LEU B O 1
ATOM 8064 N N . LYS B 1 455 ? -0.086 -31.203 0.689 1 96.38 455 LYS B N 1
ATOM 8065 C CA . LYS B 1 455 ? -0.349 -32.281 1.624 1 96.38 455 LYS B CA 1
ATOM 8066 C C . LYS B 1 455 ? -0.373 -33.625 0.907 1 96.38 455 LYS B C 1
ATOM 8068 O O . LYS B 1 455 ? -1.192 -34.5 1.225 1 96.38 455 LYS B O 1
ATOM 8073 N N . VAL B 1 456 ? 0.447 -33.75 -0.063 1 97.06 456 VAL B N 1
ATOM 8074 C CA . VAL B 1 456 ? 0.554 -35.031 -0.789 1 97.06 456 VAL B CA 1
ATOM 8075 C C . VAL B 1 456 ? 1.697 -35.844 -0.213 1 97.06 456 VAL B C 1
ATOM 8077 O O . VAL B 1 456 ? 2.812 -35.344 -0.043 1 97.06 456 VAL B O 1
ATOM 8080 N N . PRO B 1 457 ? 1.425 -37.094 0.088 1 97.44 457 PRO B N 1
ATOM 8081 C CA . PRO B 1 457 ? 2.512 -37.969 0.554 1 97.44 457 PRO B CA 1
ATOM 8082 C C . PRO B 1 457 ? 3.631 -38.094 -0.474 1 97.44 457 PRO B C 1
ATOM 8084 O O . PRO B 1 457 ? 3.389 -37.969 -1.678 1 97.44 457 PRO B O 1
ATOM 8087 N N . MET B 1 458 ? 4.859 -38.406 0.103 1 97.69 458 MET B N 1
ATOM 8088 C CA . MET B 1 458 ? 5.957 -38.469 -0.86 1 97.69 458 MET B CA 1
ATOM 8089 C C . MET B 1 458 ? 7.012 -39.469 -0.412 1 97.69 458 MET B C 1
ATOM 8091 O O . MET B 1 458 ? 7.098 -39.812 0.771 1 97.69 458 MET B O 1
ATOM 8095 N N . ILE B 1 459 ? 7.66 -40.062 -1.37 1 97 459 ILE B N 1
ATOM 8096 C CA . ILE B 1 459 ? 8.891 -40.812 -1.205 1 97 459 ILE B CA 1
ATOM 8097 C C . ILE B 1 459 ? 10.078 -40 -1.698 1 97 459 ILE B C 1
ATOM 8099 O O . ILE B 1 459 ? 10.078 -39.5 -2.832 1 97 459 ILE B O 1
ATOM 8103 N N . THR B 1 460 ? 11.055 -39.812 -0.799 1 96 460 THR B N 1
ATOM 8104 C CA . THR B 1 460 ? 12.164 -38.938 -1.18 1 96 460 THR B CA 1
ATOM 8105 C C . THR B 1 460 ? 13.492 -39.688 -1.07 1 96 460 THR B C 1
ATOM 8107 O O . THR B 1 460 ? 13.625 -40.625 -0.292 1 96 460 THR B O 1
ATOM 8110 N N . VAL B 1 461 ? 14.383 -39.281 -1.899 1 94.25 461 VAL B N 1
ATOM 8111 C CA . VAL B 1 461 ? 15.742 -39.781 -1.896 1 94.25 461 VAL B CA 1
ATOM 8112 C C . VAL B 1 461 ? 16.734 -38.625 -2.031 1 94.25 461 VAL B C 1
ATOM 8114 O O . VAL B 1 461 ? 16.516 -37.688 -2.805 1 94.25 461 VAL B O 1
ATOM 8117 N N . SER B 1 462 ? 17.844 -38.656 -1.259 1 91.69 462 SER B N 1
ATOM 8118 C CA . SER B 1 462 ? 18.891 -37.656 -1.402 1 91.69 462 SER B CA 1
ATOM 8119 C C . SER B 1 462 ? 19.844 -38.031 -2.533 1 91.69 462 SER B C 1
ATOM 8121 O O . SER B 1 462 ? 20.578 -39.031 -2.438 1 91.69 462 SER B O 1
ATOM 8123 N N . VAL B 1 463 ? 19.859 -37.156 -3.508 1 86.75 463 VAL B N 1
ATOM 8124 C CA . VAL B 1 463 ? 20.609 -37.531 -4.711 1 86.75 463 VAL B CA 1
ATOM 8125 C C . VAL B 1 463 ? 22 -36.906 -4.648 1 86.75 463 VAL B C 1
ATOM 8127 O O . VAL B 1 463 ? 22.875 -37.281 -5.445 1 86.75 463 VAL B O 1
ATOM 8130 N N . HIS B 1 464 ? 22.234 -35.906 -3.805 1 80.69 464 HIS B N 1
ATOM 8131 C CA . HIS B 1 464 ? 23.547 -35.312 -3.557 1 80.69 464 HIS B CA 1
ATOM 8132 C C . HIS B 1 464 ? 23.781 -35.094 -2.064 1 80.69 464 HIS B C 1
ATOM 8134 O O . HIS B 1 464 ? 22.844 -35.156 -1.271 1 80.69 464 HIS B O 1
ATOM 8140 N N . GLU B 1 465 ? 24.969 -34.938 -1.79 1 78.94 465 GLU B N 1
ATOM 8141 C CA . GLU B 1 465 ? 25.375 -34.812 -0.394 1 78.94 465 GLU B CA 1
ATOM 8142 C C . GLU B 1 465 ? 24.656 -33.656 0.296 1 78.94 465 GLU B C 1
ATOM 8144 O O . GLU B 1 465 ? 24.266 -33.781 1.457 1 78.94 465 GLU B O 1
ATOM 8149 N N . ARG B 1 466 ? 24.438 -32.688 -0.4 1 77.25 466 ARG B N 1
ATOM 8150 C CA . ARG B 1 466 ? 23.797 -31.5 0.183 1 77.25 466 ARG B CA 1
ATOM 8151 C C . ARG B 1 466 ? 22.344 -31.797 0.558 1 77.25 466 ARG B C 1
ATOM 8153 O O . ARG B 1 466 ? 21.844 -31.25 1.545 1 77.25 466 ARG B O 1
ATOM 8160 N N . GLU B 1 467 ? 21.719 -32.656 -0.172 1 84.38 467 GLU B N 1
ATOM 8161 C CA . GLU B 1 467 ? 20.312 -32.969 0.074 1 84.38 467 GLU B CA 1
ATOM 8162 C C . GLU B 1 467 ? 20.156 -33.812 1.345 1 84.38 467 GLU B C 1
ATOM 8164 O O . GLU B 1 467 ? 19.062 -33.906 1.89 1 84.38 467 GLU B O 1
ATOM 8169 N N . GLU B 1 468 ? 21.234 -34.344 1.698 1 82.81 468 GLU B N 1
ATOM 8170 C CA . GLU B 1 468 ? 21.203 -35.094 2.949 1 82.81 468 GLU B CA 1
ATOM 8171 C C . GLU B 1 468 ? 20.984 -34.156 4.145 1 82.81 468 GLU B C 1
ATOM 8173 O O . GLU B 1 468 ? 20.484 -34.594 5.188 1 82.81 468 GLU B O 1
ATOM 8178 N N . LEU B 1 469 ? 21.297 -32.969 3.904 1 80.31 469 LEU B N 1
ATOM 8179 C CA . LEU B 1 469 ? 21.156 -31.984 4.965 1 80.31 469 LEU B CA 1
ATOM 8180 C C . LEU B 1 469 ? 19.719 -31.453 5.02 1 80.31 469 LEU B C 1
ATOM 8182 O O . LEU B 1 469 ? 19.344 -30.75 5.965 1 80.31 469 LEU B O 1
ATOM 8186 N N . HIS B 1 470 ? 18.953 -31.812 4.031 1 85.81 470 HIS B N 1
ATOM 8187 C CA . HIS B 1 470 ? 17.562 -31.422 4.004 1 85.81 470 HIS B CA 1
ATOM 8188 C C . HIS B 1 470 ? 16.719 -32.312 4.914 1 85.81 470 HIS B C 1
ATOM 8190 O O . HIS B 1 470 ? 16.406 -33.438 4.57 1 85.81 470 HIS B O 1
ATOM 8196 N N . LYS B 1 471 ? 16.297 -31.766 5.973 1 86.19 471 LYS B N 1
ATOM 8197 C CA . LYS B 1 471 ? 15.742 -32.625 7.008 1 86.19 471 LYS B CA 1
ATOM 8198 C C . LYS B 1 471 ? 14.219 -32.594 6.996 1 86.19 471 LYS B C 1
ATOM 8200 O O . LYS B 1 471 ? 13.562 -33.344 7.715 1 86.19 471 LYS B O 1
ATOM 8205 N N . PHE B 1 472 ? 13.633 -31.844 6.223 1 89.81 472 PHE B N 1
ATOM 8206 C CA . PHE B 1 472 ? 12.188 -31.672 6.281 1 89.81 472 PHE B CA 1
ATOM 8207 C C . PHE B 1 472 ? 11.477 -33 6.039 1 89.81 472 PHE B C 1
ATOM 8209 O O . PHE B 1 472 ? 10.547 -33.344 6.766 1 89.81 472 PHE B O 1
ATOM 8216 N N . SER B 1 473 ? 11.898 -33.719 5.027 1 89.81 473 SER B N 1
ATOM 8217 C CA . SER B 1 473 ? 11.258 -34.969 4.688 1 89.81 473 SER B CA 1
ATOM 8218 C C . SER B 1 473 ? 11.352 -35.969 5.844 1 89.81 473 SER B C 1
ATOM 8220 O O . SER B 1 473 ? 10.477 -36.844 6.004 1 89.81 473 SER B O 1
ATOM 8222 N N . ARG B 1 474 ? 12.367 -35.812 6.609 1 85.81 474 ARG B N 1
ATOM 8223 C CA . ARG B 1 474 ? 12.602 -36.719 7.715 1 85.81 474 ARG B CA 1
ATOM 8224 C C . ARG B 1 474 ? 11.82 -36.312 8.953 1 85.81 474 ARG B C 1
ATOM 8226 O O . ARG B 1 474 ? 11.297 -37.156 9.68 1 85.81 474 ARG B O 1
ATOM 8233 N N . ILE B 1 475 ? 11.672 -35.062 9.109 1 85.62 475 ILE B N 1
ATOM 8234 C CA . ILE B 1 475 ? 11.156 -34.594 10.391 1 85.62 475 ILE B CA 1
ATOM 8235 C C . ILE B 1 475 ? 9.672 -34.25 10.25 1 85.62 475 ILE B C 1
ATOM 8237 O O . ILE B 1 475 ? 8.953 -34.156 11.25 1 85.62 475 ILE B O 1
ATOM 8241 N N . SER B 1 476 ? 9.164 -34 9.07 1 87.12 476 SER B N 1
ATOM 8242 C CA . SER B 1 476 ? 7.793 -33.531 8.859 1 87.12 476 SER B CA 1
ATOM 8243 C C . SER B 1 476 ? 6.785 -34.656 9.172 1 87.12 476 SER B C 1
ATOM 8245 O O . SER B 1 476 ? 5.625 -34.375 9.477 1 87.12 476 SER B O 1
ATOM 8247 N N . GLY B 1 477 ? 7.227 -35.906 9.031 1 89.44 477 GLY B N 1
ATOM 8248 C CA . GLY B 1 477 ? 6.324 -37.031 9.164 1 89.44 477 GLY B CA 1
ATOM 8249 C C . GLY B 1 477 ? 5.453 -37.25 7.945 1 89.44 477 GLY B C 1
ATOM 8250 O O . GLY B 1 477 ? 4.555 -38.094 7.957 1 89.44 477 GLY B O 1
ATOM 8251 N N . GLY B 1 478 ? 5.711 -36.594 6.883 1 93.31 478 GLY B N 1
ATOM 8252 C CA . GLY B 1 478 ? 4.855 -36.656 5.711 1 93.31 478 GLY B CA 1
ATOM 8253 C C . GLY B 1 478 ? 5.5 -37.406 4.543 1 93.31 478 GLY B C 1
ATOM 8254 O O . GLY B 1 478 ? 4.965 -37.406 3.436 1 93.31 478 GLY B O 1
ATOM 8255 N N . ALA B 1 479 ? 6.664 -38.094 4.773 1 96.69 479 ALA B N 1
ATOM 8256 C CA . ALA B 1 479 ? 7.41 -38.719 3.686 1 96.69 479 ALA B CA 1
ATOM 8257 C C . ALA B 1 479 ? 8.109 -39.969 4.164 1 96.69 479 ALA B C 1
ATOM 8259 O O . ALA B 1 479 ? 8.352 -40.156 5.359 1 96.69 479 ALA B O 1
ATOM 8260 N N . ILE B 1 480 ? 8.219 -40.875 3.234 1 96.5 480 ILE B N 1
ATOM 8261 C CA . ILE B 1 480 ? 9.211 -41.938 3.408 1 96.5 480 ILE B CA 1
ATOM 8262 C C . ILE B 1 480 ? 10.539 -41.5 2.797 1 96.5 480 ILE B C 1
ATOM 8264 O O . ILE B 1 480 ? 10.672 -41.406 1.573 1 96.5 480 ILE B O 1
ATOM 8268 N N . HIS B 1 481 ? 11.461 -41.188 3.666 1 95.38 481 HIS B N 1
ATOM 8269 C CA . HIS B 1 481 ? 12.789 -40.812 3.182 1 95.38 481 HIS B CA 1
ATOM 8270 C C . HIS B 1 481 ? 13.695 -42.031 3.084 1 95.38 481 HIS B C 1
ATOM 8272 O O . HIS B 1 481 ? 13.961 -42.719 4.09 1 95.38 481 HIS B O 1
ATOM 8278 N N . LEU B 1 482 ? 14.242 -42.281 1.939 1 94.31 482 LEU B N 1
ATOM 8279 C CA . LEU B 1 482 ? 14.984 -43.5 1.687 1 94.31 482 LEU B CA 1
ATOM 8280 C C . LEU B 1 482 ? 16.469 -43.312 1.943 1 94.31 482 LEU B C 1
ATOM 8282 O O . LEU B 1 482 ? 17.25 -44.25 1.866 1 94.31 482 LEU B O 1
ATOM 8286 N N . GLY B 1 483 ? 16.844 -42.062 2.256 1 91.44 483 GLY B N 1
ATOM 8287 C CA . GLY B 1 483 ? 18.234 -41.812 2.543 1 91.44 483 GLY B CA 1
ATOM 8288 C C . GLY B 1 483 ? 19.031 -41.406 1.316 1 91.44 483 GLY B C 1
ATOM 8289 O O . GLY B 1 483 ? 18.484 -40.844 0.365 1 91.44 483 GLY B O 1
ATOM 8290 N N . SER B 1 484 ? 20.359 -41.688 1.368 1 91.06 484 SER B N 1
ATOM 8291 C CA . SER B 1 484 ? 21.266 -41.281 0.295 1 91.06 484 SER B CA 1
ATOM 8292 C C . SER B 1 484 ? 21.203 -42.281 -0.873 1 91.06 484 SER B C 1
ATOM 8294 O O . SER B 1 484 ? 21.062 -43.469 -0.671 1 91.06 484 SER B O 1
ATOM 8296 N N . ILE B 1 485 ? 21.375 -41.719 -2.014 1 88.06 485 ILE B N 1
ATOM 8297 C CA . ILE B 1 485 ? 21.359 -42.531 -3.23 1 88.06 485 ILE B CA 1
ATOM 8298 C C . ILE B 1 485 ? 22.453 -43.562 -3.176 1 88.06 485 ILE B C 1
ATOM 8300 O O . ILE B 1 485 ? 22.312 -44.656 -3.738 1 88.06 485 ILE B O 1
ATOM 8304 N N . ASN B 1 486 ? 23.5 -43.281 -2.467 1 85.69 486 ASN B N 1
ATOM 8305 C CA . ASN B 1 486 ? 24.641 -44.188 -2.375 1 85.69 486 ASN B CA 1
ATOM 8306 C C . ASN B 1 486 ? 24.281 -45.469 -1.613 1 85.69 486 ASN B C 1
ATOM 8308 O O . ASN B 1 486 ? 24.922 -46.5 -1.808 1 85.69 486 ASN B O 1
ATOM 8312 N N . ASN B 1 487 ? 23.328 -45.406 -0.819 1 85.25 487 ASN B N 1
ATOM 8313 C CA . ASN B 1 487 ? 22.938 -46.562 -0.003 1 85.25 487 ASN B CA 1
ATOM 8314 C C . ASN B 1 487 ? 21.594 -47.125 -0.432 1 85.25 487 ASN B C 1
ATOM 8316 O O . ASN B 1 487 ? 21.031 -48 0.238 1 85.25 487 ASN B O 1
ATOM 8320 N N . LEU B 1 488 ? 21.172 -46.594 -1.498 1 84.75 488 LEU B N 1
ATOM 8321 C CA . LEU B 1 488 ? 19.828 -46.938 -1.937 1 84.75 488 LEU B CA 1
ATOM 8322 C C . LEU B 1 488 ? 19.812 -48.281 -2.646 1 84.75 488 LEU B C 1
ATOM 8324 O O . LEU B 1 488 ? 20.703 -48.594 -3.449 1 84.75 488 LEU B O 1
ATOM 8328 N N . THR B 1 489 ? 18.844 -49.125 -2.244 1 86.06 489 THR B N 1
ATOM 8329 C CA . THR B 1 489 ? 18.578 -50.344 -2.977 1 86.06 489 THR B CA 1
ATOM 8330 C C . THR B 1 489 ? 17.188 -50.312 -3.623 1 86.06 489 THR B C 1
ATOM 8332 O O . THR B 1 489 ? 16.281 -49.656 -3.102 1 86.06 489 THR B O 1
ATOM 8335 N N . MET B 1 490 ? 17.062 -50.938 -4.715 1 86.69 490 MET B N 1
ATOM 8336 C CA . MET B 1 490 ? 15.773 -50.969 -5.391 1 86.69 490 MET B CA 1
ATOM 8337 C C . MET B 1 490 ? 14.727 -51.688 -4.535 1 86.69 490 MET B C 1
ATOM 8339 O O . MET B 1 490 ? 13.539 -51.375 -4.625 1 86.69 490 MET B O 1
ATOM 8343 N N . LYS B 1 491 ? 15.242 -52.469 -3.67 1 89.25 491 LYS B N 1
ATOM 8344 C CA . LYS B 1 491 ? 14.336 -53.156 -2.738 1 89.25 491 LYS B CA 1
ATOM 8345 C C . LYS B 1 491 ? 13.711 -52.156 -1.772 1 89.25 491 LYS B C 1
ATOM 8347 O O . LYS B 1 491 ? 12.516 -52.25 -1.465 1 89.25 491 LYS B O 1
ATOM 8352 N N . SER B 1 492 ? 14.523 -51.25 -1.379 1 91.5 492 SER B N 1
ATOM 8353 C CA . SER B 1 492 ? 14 -50.219 -0.487 1 91.5 492 SER B CA 1
ATOM 8354 C C . SER B 1 492 ? 12.938 -49.375 -1.179 1 91.5 492 SER B C 1
ATOM 8356 O O . SER B 1 492 ? 11.93 -49 -0.568 1 91.5 492 SER B O 1
ATOM 8358 N N . PHE B 1 493 ? 13.133 -49.125 -2.406 1 90.88 493 PHE B N 1
ATOM 8359 C CA . PHE B 1 493 ? 12.164 -48.375 -3.193 1 90.88 493 PHE B CA 1
ATOM 8360 C C . PHE B 1 493 ? 10.852 -49.125 -3.322 1 90.88 493 PHE B C 1
ATOM 8362 O O . PHE B 1 493 ? 9.773 -48.562 -3.137 1 90.88 493 PHE B O 1
ATOM 8369 N N . GLN B 1 494 ? 11.031 -50.344 -3.617 1 91.12 494 GLN B N 1
ATOM 8370 C CA . GLN B 1 494 ? 9.867 -51.219 -3.783 1 91.12 494 GLN B CA 1
ATOM 8371 C C . GLN B 1 494 ? 9.047 -51.281 -2.502 1 91.12 494 GLN B C 1
ATOM 8373 O O . GLN B 1 494 ? 7.816 -51.188 -2.539 1 91.12 494 GLN B O 1
ATOM 8378 N N . ASN B 1 495 ? 9.742 -51.438 -1.438 1 94.44 495 ASN B N 1
ATOM 8379 C CA . ASN B 1 495 ? 9.062 -51.531 -0.149 1 94.44 495 ASN B CA 1
ATOM 8380 C C . ASN B 1 495 ? 8.312 -50.219 0.163 1 94.44 495 ASN B C 1
ATOM 8382 O O . ASN B 1 495 ? 7.195 -50.281 0.689 1 94.44 495 ASN B O 1
ATOM 8386 N N . ALA B 1 496 ? 8.945 -49.125 -0.118 1 95.38 496 ALA B N 1
ATOM 8387 C CA . ALA B 1 496 ? 8.32 -47.844 0.126 1 95.38 496 ALA B CA 1
ATOM 8388 C C . ALA B 1 496 ? 7.059 -47.656 -0.721 1 95.38 496 ALA B C 1
ATOM 8390 O O . ALA B 1 496 ? 6.039 -47.188 -0.234 1 95.38 496 ALA B O 1
ATOM 8391 N N . ILE B 1 497 ? 7.105 -48.062 -1.955 1 93.94 497 ILE B N 1
ATOM 8392 C CA . ILE B 1 497 ? 5.973 -47.969 -2.867 1 93.94 497 ILE B CA 1
ATOM 8393 C C . ILE B 1 497 ? 4.82 -48.844 -2.369 1 93.94 497 ILE B C 1
ATOM 8395 O O . ILE B 1 497 ? 3.666 -48.406 -2.357 1 93.94 497 ILE B O 1
ATOM 8399 N N . ILE B 1 498 ? 5.176 -50.031 -1.946 1 93.38 498 ILE B N 1
ATOM 8400 C CA . ILE B 1 498 ? 4.168 -50.938 -1.429 1 93.38 498 ILE B CA 1
ATOM 8401 C C . ILE B 1 498 ? 3.48 -50.312 -0.213 1 93.38 498 ILE B C 1
ATOM 8403 O O . ILE B 1 498 ? 2.254 -50.375 -0.096 1 93.38 498 ILE B O 1
ATOM 8407 N N . LYS B 1 499 ? 4.281 -49.719 0.597 1 95.94 499 LYS B N 1
ATOM 8408 C CA . LYS B 1 499 ? 3.727 -49.094 1.78 1 95.94 499 LYS B CA 1
ATOM 8409 C C . LYS B 1 499 ? 2.803 -47.938 1.391 1 95.94 499 LYS B C 1
ATOM 8411 O O . LYS B 1 499 ? 1.756 -47.719 2.012 1 95.94 499 LYS B O 1
ATOM 8416 N N . MET B 1 500 ? 3.068 -47.219 0.373 1 96.25 500 MET B N 1
ATOM 8417 C CA . MET B 1 500 ? 2.316 -46.062 -0.079 1 96.25 500 MET B CA 1
ATOM 8418 C C . MET B 1 500 ? 0.983 -46.469 -0.69 1 96.25 500 MET B C 1
ATOM 8420 O O . MET B 1 500 ? 0.085 -45.625 -0.853 1 96.25 500 MET B O 1
ATOM 8424 N N . MET B 1 501 ? 0.863 -47.75 -1.016 1 94.06 501 MET B N 1
ATOM 8425 C CA . MET B 1 501 ? -0.392 -48.25 -1.585 1 94.06 501 MET B CA 1
ATOM 8426 C C . MET B 1 501 ? -1.469 -48.344 -0.511 1 94.06 501 MET B C 1
ATOM 8428 O O . MET B 1 501 ? -2.656 -48.438 -0.824 1 94.06 501 MET B O 1
ATOM 8432 N N . ASP B 1 502 ? -0.951 -48.281 0.702 1 96.38 502 ASP B N 1
ATOM 8433 C CA . ASP B 1 502 ? -1.87 -48.406 1.831 1 96.38 502 ASP B CA 1
ATOM 8434 C C . ASP B 1 502 ? -2.543 -47.062 2.119 1 96.38 502 ASP B C 1
ATOM 8436 O O . ASP B 1 502 ? -1.865 -46.062 2.346 1 96.38 502 ASP B O 1
ATOM 8440 N N . TYR B 1 503 ? -3.832 -47.125 2.168 1 97.19 503 TYR B N 1
ATOM 8441 C CA . TYR B 1 503 ? -4.621 -45.938 2.354 1 97.19 503 TYR B CA 1
ATOM 8442 C C . TYR B 1 503 ? -4.363 -45.312 3.723 1 97.19 503 TYR B C 1
ATOM 8444 O O . TYR B 1 503 ? -4.141 -44.094 3.834 1 97.19 503 TYR B O 1
ATOM 8452 N N . ASP B 1 504 ? -4.402 -46.062 4.727 1 97.44 504 ASP B N 1
ATOM 8453 C CA . ASP B 1 504 ? -4.238 -45.562 6.086 1 97.44 504 ASP B CA 1
ATOM 8454 C C . ASP B 1 504 ? -2.857 -44.938 6.281 1 97.44 504 ASP B C 1
ATOM 8456 O O . ASP B 1 504 ? -2.713 -43.938 7.008 1 97.44 504 ASP B O 1
ATOM 8460 N N . PHE B 1 505 ? -1.963 -45.562 5.66 1 97.44 505 PHE B N 1
ATOM 8461 C CA . PHE B 1 505 ? -0.609 -45.031 5.758 1 97.44 505 PHE B CA 1
ATOM 8462 C C . PHE B 1 505 ? -0.517 -43.656 5.09 1 97.44 505 PHE B C 1
ATOM 8464 O O . PHE B 1 505 ? 0.049 -42.719 5.66 1 97.44 505 PHE B O 1
ATOM 8471 N N . ARG B 1 506 ? -1.078 -43.469 3.959 1 97.56 506 ARG B N 1
ATOM 8472 C CA . ARG B 1 506 ? -1.079 -42.188 3.264 1 97.56 506 ARG B CA 1
ATOM 8473 C C . ARG B 1 506 ? -1.833 -41.125 4.066 1 97.56 506 ARG B C 1
ATOM 8475 O O . ARG B 1 506 ? -1.425 -39.969 4.109 1 97.56 506 ARG B O 1
ATOM 8482 N N . LEU B 1 507 ? -2.84 -41.531 4.652 1 97.19 507 LEU B N 1
ATOM 8483 C CA . LEU B 1 507 ? -3.631 -40.625 5.473 1 97.19 507 LEU B CA 1
ATOM 8484 C C . LEU B 1 507 ? -2.812 -40.125 6.645 1 97.19 507 LEU B C 1
ATOM 8486 O O . LEU B 1 507 ? -2.908 -38.938 7 1 97.19 507 LEU B O 1
ATOM 8490 N N . GLU B 1 508 ? -2.104 -41 7.203 1 97.12 508 GLU B N 1
ATOM 8491 C CA . GLU B 1 508 ? -1.233 -40.625 8.305 1 97.12 508 GLU B CA 1
ATOM 8492 C C . GLU B 1 508 ? -0.194 -39.594 7.852 1 97.12 508 GLU B C 1
ATOM 8494 O O . GLU B 1 508 ? 0.049 -38.594 8.539 1 97.12 508 GLU B O 1
ATOM 8499 N N . LEU B 1 509 ? 0.405 -39.844 6.746 1 97.31 509 LEU B N 1
ATOM 8500 C CA . LEU B 1 509 ? 1.392 -38.938 6.203 1 97.31 509 LEU B CA 1
ATOM 8501 C C . LEU B 1 509 ? 0.766 -37.562 5.938 1 97.31 509 LEU B C 1
ATOM 8503 O O . LEU B 1 509 ? 1.355 -36.531 6.262 1 97.31 509 LEU B O 1
ATOM 8507 N N . ARG B 1 510 ? -0.366 -37.531 5.406 1 96.5 510 ARG B N 1
ATOM 8508 C CA . ARG B 1 510 ? -1.07 -36.312 5.105 1 96.5 510 ARG B CA 1
ATOM 8509 C C . ARG B 1 510 ? -1.337 -35.5 6.375 1 96.5 510 ARG B C 1
ATOM 8511 O O . ARG B 1 510 ? -1.139 -34.281 6.398 1 96.5 510 ARG B O 1
ATOM 8518 N N . LYS B 1 511 ? -1.812 -36.125 7.395 1 96.25 511 LYS B N 1
ATOM 8519 C CA . LYS B 1 511 ? -2.096 -35.469 8.664 1 96.25 511 LYS B CA 1
ATOM 8520 C C . LYS B 1 511 ? -0.845 -34.812 9.227 1 96.25 511 LYS B C 1
ATOM 8522 O O . LYS B 1 511 ? -0.921 -33.719 9.789 1 96.25 511 LYS B O 1
ATOM 8527 N N . ASN B 1 512 ? 0.195 -35.469 9.016 1 96.44 512 ASN B N 1
ATOM 8528 C CA . ASN B 1 512 ? 1.456 -34.906 9.484 1 96.44 512 ASN B CA 1
ATOM 8529 C C . ASN B 1 512 ? 1.848 -33.656 8.68 1 96.44 512 ASN B C 1
ATOM 8531 O O . ASN B 1 512 ? 2.373 -32.688 9.242 1 96.44 512 ASN B O 1
ATOM 8535 N N . LEU B 1 513 ? 1.601 -33.688 7.426 1 95.38 513 LEU B N 1
ATOM 8536 C CA . LEU B 1 513 ? 1.942 -32.562 6.562 1 95.38 513 LEU B CA 1
ATOM 8537 C C . LEU B 1 513 ? 1.079 -31.344 6.887 1 95.38 513 LEU B C 1
ATOM 8539 O O . LEU B 1 513 ? 1.515 -30.203 6.711 1 95.38 513 LEU B O 1
ATOM 8543 N N . GLU B 1 514 ? -0.089 -31.531 7.387 1 93.75 514 GLU B N 1
ATOM 8544 C CA . GLU B 1 514 ? -1.033 -30.469 7.711 1 93.75 514 GLU B CA 1
ATOM 8545 C C . GLU B 1 514 ? -0.536 -29.625 8.883 1 93.75 514 GLU B C 1
ATOM 8547 O O . GLU B 1 514 ? -0.975 -28.484 9.07 1 93.75 514 GLU B O 1
ATOM 8552 N N . LYS B 1 515 ? 0.388 -30.125 9.578 1 92.88 515 LYS B N 1
ATOM 8553 C CA . LYS B 1 515 ? 0.907 -29.438 10.75 1 92.88 515 LYS B CA 1
ATOM 8554 C C . LYS B 1 515 ? 1.91 -28.359 10.359 1 92.88 515 LYS B C 1
ATOM 8556 O O . LYS B 1 515 ? 2.312 -27.547 11.188 1 92.88 515 LYS B O 1
ATOM 8561 N N . HIS B 1 516 ? 2.307 -28.344 9.109 1 90.56 516 HIS B N 1
ATOM 8562 C CA . HIS B 1 516 ? 3.344 -27.422 8.656 1 90.56 516 HIS B CA 1
ATOM 8563 C C . HIS B 1 516 ? 2.77 -26.359 7.727 1 90.56 516 HIS B C 1
ATOM 8565 O O . HIS B 1 516 ? 2.119 -26.672 6.73 1 90.56 516 HIS B O 1
ATOM 8571 N N . ASP B 1 517 ? 2.977 -25.094 8.086 1 87.06 517 ASP B N 1
ATOM 8572 C CA . ASP B 1 517 ? 2.602 -23.984 7.203 1 87.06 517 ASP B CA 1
ATOM 8573 C C . ASP B 1 517 ? 3.729 -23.656 6.223 1 87.06 517 ASP B C 1
ATOM 8575 O O . ASP B 1 517 ? 4.766 -23.125 6.621 1 87.06 517 ASP B O 1
ATOM 8579 N N . LEU B 1 518 ? 3.521 -23.938 4.996 1 91.56 518 LEU B N 1
ATOM 8580 C CA . LEU B 1 518 ? 4.578 -23.766 4.004 1 91.56 518 LEU B CA 1
ATOM 8581 C C . LEU B 1 518 ? 4.207 -22.688 3 1 91.56 518 LEU B C 1
ATOM 8583 O O . LEU B 1 518 ? 4.941 -22.453 2.037 1 91.56 518 LEU B O 1
ATOM 8587 N N . LEU B 1 519 ? 3.125 -22.016 3.27 1 89.5 519 LEU B N 1
ATOM 8588 C CA . LEU B 1 519 ? 2.631 -21.094 2.258 1 89.5 519 LEU B CA 1
ATOM 8589 C C . LEU B 1 519 ? 2.947 -19.656 2.639 1 89.5 519 LEU B C 1
ATOM 8591 O O . LEU B 1 519 ? 2.803 -18.734 1.819 1 89.5 519 LEU B O 1
ATOM 8595 N N . ASN B 1 520 ? 3.502 -19.391 3.76 1 89.88 520 ASN B N 1
ATOM 8596 C CA . ASN B 1 520 ? 3.697 -18.016 4.207 1 89.88 520 ASN B CA 1
ATOM 8597 C C . ASN B 1 520 ? 5.18 -17.672 4.328 1 89.88 520 ASN B C 1
ATOM 8599 O O . ASN B 1 520 ? 5.531 -16.609 4.84 1 89.88 520 ASN B O 1
ATOM 8603 N N . GLY B 1 521 ? 6.027 -18.516 3.885 1 93.12 521 GLY B N 1
ATOM 8604 C CA . GLY B 1 521 ? 7.461 -18.328 4.035 1 93.12 521 GLY B CA 1
ATOM 8605 C C . GLY B 1 521 ? 7.961 -17.062 3.365 1 93.12 521 GLY B C 1
ATOM 8606 O O . GLY B 1 521 ? 8.727 -16.297 3.961 1 93.12 521 GLY B O 1
ATOM 8607 N N . VAL B 1 522 ? 7.504 -16.766 2.152 1 93.75 522 VAL B N 1
ATOM 8608 C CA . VAL B 1 522 ? 7.957 -15.602 1.405 1 93.75 522 VAL B CA 1
ATOM 8609 C C . VAL B 1 522 ? 7.555 -14.328 2.145 1 93.75 522 VAL B C 1
ATOM 8611 O O . VAL B 1 522 ? 8.359 -13.406 2.285 1 93.75 522 VAL B O 1
ATOM 8614 N N . HIS B 1 523 ? 6.363 -14.312 2.633 1 91.5 523 HIS B N 1
ATOM 8615 C CA . HIS B 1 523 ? 5.871 -13.148 3.363 1 91.5 523 HIS B CA 1
ATOM 8616 C C . HIS B 1 523 ? 6.691 -12.906 4.625 1 91.5 523 HIS B C 1
ATOM 8618 O O . HIS B 1 523 ? 6.992 -11.758 4.961 1 91.5 523 HIS B O 1
ATOM 8624 N N . GLU B 1 524 ? 6.996 -13.977 5.277 1 92.81 524 GLU B N 1
ATOM 8625 C CA . GLU B 1 524 ? 7.809 -13.867 6.484 1 92.81 524 GLU B CA 1
ATOM 8626 C C . GLU B 1 524 ? 9.203 -13.328 6.164 1 92.81 524 GLU B C 1
ATOM 8628 O O . GLU B 1 524 ? 9.719 -12.461 6.875 1 92.81 524 GLU B O 1
ATOM 8633 N N . ILE B 1 525 ? 9.781 -13.828 5.125 1 95.62 525 ILE B N 1
ATOM 8634 C CA . ILE B 1 525 ? 11.102 -13.391 4.691 1 95.62 525 ILE B CA 1
ATOM 8635 C C . ILE B 1 525 ? 11.078 -11.898 4.383 1 95.62 525 ILE B C 1
ATOM 8637 O O . ILE B 1 525 ? 11.914 -11.141 4.883 1 95.62 525 ILE B O 1
ATOM 8641 N N . ILE B 1 526 ? 10.148 -11.453 3.623 1 94.5 526 ILE B N 1
ATOM 8642 C CA . ILE B 1 526 ? 10.055 -10.055 3.203 1 94.5 526 ILE B CA 1
ATOM 8643 C C . ILE B 1 526 ? 9.805 -9.172 4.422 1 94.5 526 ILE B C 1
ATOM 8645 O O . ILE B 1 526 ? 10.391 -8.094 4.539 1 94.5 526 ILE B O 1
ATOM 8649 N N . ARG B 1 527 ? 8.93 -9.625 5.309 1 91.19 527 ARG B N 1
ATOM 8650 C CA . ARG B 1 527 ? 8.664 -8.883 6.535 1 91.19 527 ARG B CA 1
ATOM 8651 C C . ARG B 1 527 ? 9.945 -8.648 7.32 1 91.19 527 ARG B C 1
ATOM 8653 O O . ARG B 1 527 ? 10.219 -7.531 7.758 1 91.19 527 ARG B O 1
ATOM 8660 N N . ILE B 1 528 ? 10.734 -9.633 7.488 1 93.38 528 ILE B N 1
ATOM 8661 C CA . ILE B 1 528 ? 11.977 -9.555 8.25 1 93.38 528 ILE B CA 1
ATOM 8662 C C . ILE B 1 528 ? 12.961 -8.633 7.539 1 93.38 528 ILE B C 1
ATOM 8664 O O . ILE B 1 528 ? 13.586 -7.777 8.172 1 93.38 528 ILE B O 1
ATOM 8668 N N . ILE B 1 529 ? 13.109 -8.773 6.23 1 95.25 529 ILE B N 1
ATOM 8669 C CA . ILE B 1 529 ? 14.016 -7.945 5.445 1 95.25 529 ILE B CA 1
ATOM 8670 C C . ILE B 1 529 ? 13.641 -6.473 5.598 1 95.25 529 ILE B C 1
ATOM 8672 O O . ILE B 1 529 ? 14.5 -5.633 5.891 1 95.25 529 ILE B O 1
ATOM 8676 N N . ASN B 1 530 ? 12.367 -6.172 5.461 1 90.44 530 ASN B N 1
ATOM 8677 C CA . ASN B 1 530 ? 11.906 -4.789 5.551 1 90.44 530 ASN B CA 1
ATOM 8678 C C . ASN B 1 530 ? 12.156 -4.207 6.941 1 90.44 530 ASN B C 1
ATOM 8680 O O . ASN B 1 530 ? 12.617 -3.072 7.07 1 90.44 530 ASN B O 1
ATOM 8684 N N . THR B 1 531 ? 11.852 -4.977 7.953 1 87.44 531 THR B N 1
ATOM 8685 C CA . THR B 1 531 ? 12.016 -4.527 9.328 1 87.44 531 THR B CA 1
ATOM 8686 C C . THR B 1 531 ? 13.492 -4.254 9.641 1 87.44 531 THR B C 1
ATOM 8688 O O . THR B 1 531 ? 13.828 -3.195 10.164 1 87.44 531 THR B O 1
ATOM 8691 N N . LYS B 1 532 ? 14.352 -5.129 9.25 1 90.94 532 LYS B N 1
ATOM 8692 C CA . LYS B 1 532 ? 15.773 -5.012 9.562 1 90.94 532 LYS B CA 1
ATOM 8693 C C . LYS B 1 532 ? 16.453 -3.953 8.695 1 90.94 532 LYS B C 1
ATOM 8695 O O . LYS B 1 532 ? 17.359 -3.262 9.148 1 90.94 532 LYS B O 1
ATOM 8700 N N . PHE B 1 533 ? 16.031 -3.834 7.539 1 91.38 533 PHE B N 1
ATOM 8701 C CA . PHE B 1 533 ? 16.547 -2.811 6.645 1 91.38 533 PHE B CA 1
ATOM 8702 C C . PHE B 1 533 ? 16.25 -1.416 7.176 1 91.38 533 PHE B C 1
ATOM 8704 O O . PHE B 1 533 ? 17.109 -0.539 7.172 1 91.38 533 PHE B O 1
ATOM 8711 N N . ASP B 1 534 ? 14.984 -1.256 7.656 1 81.94 534 ASP B N 1
ATOM 8712 C CA . ASP B 1 534 ? 14.547 0.039 8.172 1 81.94 534 ASP B CA 1
ATOM 8713 C C . ASP B 1 534 ? 15.258 0.378 9.477 1 81.94 534 ASP B C 1
ATOM 8715 O O . ASP B 1 534 ? 15.484 1.552 9.781 1 81.94 534 ASP B O 1
ATOM 8719 N N . ASP B 1 535 ? 15.539 -0.639 10.211 1 76.12 535 ASP B N 1
ATOM 8720 C CA . ASP B 1 535 ? 16.25 -0.443 11.461 1 76.12 535 ASP B CA 1
ATOM 8721 C C . ASP B 1 535 ? 17.672 0.073 11.211 1 76.12 535 ASP B C 1
ATOM 8723 O O . ASP B 1 535 ? 18.25 0.77 12.047 1 76.12 535 ASP B O 1
ATOM 8727 N N . GLN B 1 536 ? 18.234 -0.303 10.102 1 73 536 GLN B N 1
ATOM 8728 C CA . GLN B 1 536 ? 19.594 0.121 9.789 1 73 536 GLN B CA 1
ATOM 8729 C C . GLN B 1 536 ? 19.625 1.58 9.344 1 73 536 GLN B C 1
ATOM 8731 O O . GLN B 1 536 ? 20.641 2.25 9.469 1 73 536 GLN B O 1
ATOM 8736 N N . LYS B 1 537 ? 18.547 2.035 8.812 1 57.72 537 LYS B N 1
ATOM 8737 C CA . LYS B 1 537 ? 18.5 3.43 8.391 1 57.72 537 LYS B CA 1
ATOM 8738 C C . LYS B 1 537 ? 18.422 4.371 9.586 1 57.72 537 LYS B C 1
ATOM 8740 O O . LYS B 1 537 ? 18.734 5.559 9.469 1 57.72 537 LYS B O 1
ATOM 874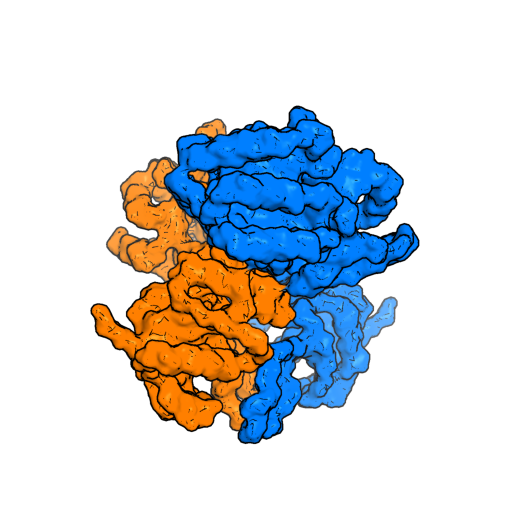5 N N . ILE B 1 538 ? 17.938 4.012 10.789 1 44.22 538 ILE B N 1
ATOM 8746 C CA . ILE B 1 538 ? 17.922 4.832 12 1 44.22 538 ILE B CA 1
ATOM 8747 C C . ILE B 1 538 ? 19.297 4.809 12.664 1 44.22 538 ILE B C 1
ATOM 8749 O O . ILE B 1 538 ? 19.906 3.746 12.797 1 44.22 538 ILE B O 1
#

pLDDT: mean 86.14, std 14.76, range [25.84, 98.25]

Solvent-accessible surface area (backbone atoms only — not comparable to full-atom values): 57180 Å² total; per-residue (Å²): 127,84,79,63,38,31,33,32,40,28,51,44,55,45,64,55,99,67,30,58,39,46,44,65,37,70,43,85,88,34,35,34,36,50,44,31,52,51,30,52,55,70,43,68,69,41,49,64,33,40,37,24,65,29,69,50,54,47,57,58,45,51,77,78,38,89,45,65,46,78,44,79,88,61,80,63,87,38,67,66,59,47,51,50,55,52,49,53,61,37,60,75,65,74,64,75,58,46,36,37,34,39,40,33,37,42,32,39,53,47,50,37,71,59,57,60,60,47,62,82,64,38,34,82,75,25,21,28,32,36,25,29,80,56,77,80,63,70,63,64,67,79,71,36,68,87,60,62,86,71,59,88,69,66,50,43,51,64,42,88,46,31,38,28,30,26,42,62,50,28,68,74,66,72,43,75,54,87,42,75,44,79,43,83,38,52,68,64,34,56,40,62,54,61,39,72,69,38,45,53,50,48,34,47,61,73,63,46,44,35,35,34,34,39,40,46,10,34,79,86,76,28,47,64,52,47,51,45,48,50,52,52,45,64,79,46,62,82,33,49,62,39,36,37,25,42,61,91,24,46,48,60,51,64,62,43,43,65,59,69,46,51,75,46,70,31,86,46,69,67,51,46,50,51,50,48,68,71,64,59,36,51,30,34,39,36,39,64,47,59,40,45,52,70,58,41,55,58,51,52,72,65,73,33,52,33,36,31,34,49,47,77,24,74,12,48,78,72,36,65,30,32,43,24,29,56,37,74,67,89,70,87,43,88,54,49,45,64,22,54,61,51,28,69,55,53,64,62,52,69,72,48,68,60,61,82,82,60,70,63,70,49,28,36,30,38,35,48,57,43,25,37,86,79,54,58,63,53,60,53,49,49,55,45,56,74,66,63,52,74,42,38,34,38,35,47,41,26,85,55,38,84,55,53,68,61,44,51,50,50,41,51,52,38,38,75,69,72,30,44,61,45,81,43,65,66,70,87,47,59,51,57,55,54,54,65,22,53,33,35,40,33,41,37,54,73,62,48,54,53,39,36,58,38,39,36,24,32,37,29,32,14,81,47,78,71,27,64,54,38,42,55,51,68,69,48,51,25,39,52,62,66,45,45,56,90,75,53,49,70,63,57,51,51,52,51,52,58,51,60,55,34,41,70,54,40,51,52,16,24,60,34,24,69,74,56,69,34,82,52,3,47,60,51,49,50,50,52,52,53,55,54,54,54,55,65,75,103,126,83,80,63,38,31,34,32,41,28,52,43,55,44,64,55,99,66,30,58,38,46,44,65,36,70,42,84,87,33,35,33,36,51,44,30,52,52,30,52,55,70,44,68,69,41,49,64,32,39,36,25,64,30,70,49,55,47,57,58,45,51,75,79,38,87,44,66,45,79,45,78,90,61,81,67,86,39,69,66,59,50,51,49,54,53,49,53,58,36,60,73,68,73,62,74,58,47,36,36,35,39,39,32,38,42,32,38,52,47,51,39,70,60,60,60,60,47,61,80,64,38,35,81,76,24,20,29,32,35,25,28,82,58,78,78,64,70,64,65,65,79,70,36,69,87,61,63,86,71,60,88,68,66,50,42,52,62,41,88,44,34,39,27,31,26,42,61,52,28,69,74,64,74,44,76,52,87,42,74,45,80,43,84,38,52,68,64,34,56,41,62,54,61,37,72,68,38,44,53,50,50,34,50,61,74,63,45,44,35,35,36,35,38,38,45,8,34,78,84,78,29,47,64,53,49,52,45,49,50,53,52,44,64,78,46,63,83,32,49,62,41,35,37,25,42,61,91,24,46,48,60,52,63,61,43,44,64,58,70,46,51,74,45,72,30,85,48,68,67,51,45,49,51,50,47,68,71,64,60,35,50,30,34,39,37,39,63,46,59,40,45,52,70,59,41,54,57,51,52,73,65,74,33,50,34,35,31,34,49,47,77,25,73,11,48,77,73,37,63,30,33,42,24,30,57,36,73,67,91,71,87,44,89,54,48,45,66,22,53,60,50,27,70,55,54,65,60,51,69,72,48,68,59,60,83,85,58,70,62,71,49,29,37,30,40,35,47,57,42,25,36,87,79,54,56,64,52,60,52,50,48,53,46,56,74,67,63,52,74,43,37,34,38,35,46,42,28,85,58,38,85,54,52,66,62,44,50,50,51,41,53,53,39,38,73,69,73,29,46,61,44,81,42,65,68,70,86,46,59,51,57,54,53,54,65,22,54,33,35,40,32,40,36,53,74,62,49,55,53,38,37,59,38,39,36,24,33,37,30,31,16,80,46,77,71,27,64,53,36,42,56,51,69,69,47,52,24,39,52,61,66,46,46,58,90,75,53,48,72,64,58,52,50,53,51,52,58,50,60,57,34,41,69,54,40,51,51,16,24,58,33,24,67,74,55,69,36,81,53,3,49,59,50,50,51,53,51,51,54,53,53,53,56,56,64,74,102

Foldseek 3Di:
DPAALEEEEEEQEQDDPADGRQQQDDFLRGGLLCQVQVQQVVLVRHHYAYEYQDPVVVVSVVVPDVHYHHDHPDPPPDVLVRVVVVVVVVVVVVRNHWKYKYAYSQQRQAHSVLVVVARVVADLQAKEFEWEQDPPCPVPPDVCPPVPPPDPPPRTPGLPRIMMYTPVNCVVVVDGRPHYDYDYDYCSSSQGNRYPVSSVVVSLLVVAFEEEEEDFADLVVACVLVVLCVLLCVVNVSHHYEYEYEPVGCPCVVVCVVVVHHYYYDHDPVRVVVVCVVRLGQEYEAEYQEDELVRLVVVVVSVHQYEYENYPYPNCVSHQAYEAAQFDDPDDDPRYHYHLLQQREHCLLVVDAADDADQFFAEEEEEAGQAVVVPPLVVLLVLCLVVLPQHAYEYEYHPRHPCVPVNVVSVVVSVVVVHHYHYDYDDPNVSVRLRPGQEYEYELDSVVLSNLSSLHAYEYEHADPVSQSRCCQPPLLQYHYQYYPVPDDVVSVVVRVVQSRHNVSNVRSSVSSVVDDNHCNSVVVVVVSVVSSVVVVD/DPQALEEEEEEQEQDDPADGRQQQDDFLRGGLLCQVQVQQVVLVRHHYAYEYQDPVVVVSVVVPDVHYHHDHPDPPPDVLVRVVVVVVVVVVVPRNHWKYKYAYSQQRQAHSVLVVVARVVADLQAKEFEFEQDPPCPVPPDVCPPVPPPDVPPSGPRLVRIMMYTPVNCVVVVDGRPHYDYDYDYPSSSQGNRYPVSSVVVSLLVVAFEEEEEDFADLVVACVLVVLCVLLCVVNVSHHYEYEYEPVGCPCVVVCVVVVHHYYYDHDPVRVVVVCVVRLGQEYEAEYQEDELVRLVVVVVSVHQYEYENYPYPNCVSHQAYEAAQFDDPDDDPRYHYHLLQQREHCLLVVDAADDADQFFAEEEEEAGQAVVVPPLVVLLVLCLVVLPQHAYEYEYHPNHPCVPVNVVSVVVSVVVVHHYYYDYDDPNVSVRLRPGQEYEYELDSVVLSNLSNLHAYEYEHADPVSQSRCCQPPLLQYHYQYYPVPDDVVSVVVRVVQSRHNVSNVRSSVSSVVDDNHCNSVVVVVVCVVSSVVVVD

Radius of gyration: 34.59 Å; Cα contacts (8 Å, |Δi|>4): 2092; chains: 2; bounding box: 71×107×85 Å

Nearest PDB structures (foldseek):
  6ckj-assembly1_A  TM=8.295E-01  e=4.528E-10  Neisseria meningitidis
  1eyr-assembly1_B  TM=8.267E-01  e=1.177E-09  Neisseria meningitidis
  1qwj-assembly2_D  TM=7.631E-01  e=3.517E-08  Mus musculus
  1vic-assembly3_B  TM=7.428E-01  e=9.451E-07  Haemophilus influenzae
  3oam-assembly2_D  TM=7.613E-01  e=2.095E-06  Vibrio cholerae O1 biovar El Tor str. N16961

Sequence (1076 aa):
MKKTTNLILIPAFSNNKNISQHNLRLVNNNPLLYYVLRTCIDAKCADVFVVTDSEAIQEVSLQYTPNVIFLKDTNLSNSEKIIKNALDAFKESNFNYKKCLVIFSDLPLIEKNTIRKFFPKISKNHTVTGYVENSDTFTKSSLKHNLSKLSVQENIVSSRTIFGFDIQYFLKNKKFNPSYVGIKLSPTEGFIAKNYHDLEQIEKILNRRKILVCVNGSNKIGLGHVYNMITILNYLRNNEILIVMEKSKNLGHQKLRKQLYKVKFYSNNKEFNGILQNFKPDLIFNDILYTTTSYMKKLRKSNSFIVNFEDLGPGSDLADLVFNPIYVTNKTKPRKFFGSNYACVRDEFRILHSKPIRKKVKNILLTFGGTDPQNLTLPVLELLSKNNFKQKIVVILGMGNAHKNKIKKLVFQMNQNSQNVRIIEQSDIMAKYIRESDFVITANGRTVFEIASLKVPMITVSVHEREELHKFSRISGGAIHLGSINNLTMKSFQNAIIKMMDYDFRLELRKNLEKHDLLNGVHEIIRIINTKFDDQKIMKKTTNLILIPAFSNNKNISQHNLRLVNNNPLLYYVLRTCIDAKCADVFVVTDSEAIQEVSLQYTPNVIFLKDTNLSNSEKIIKNALDAFKESNFNYKKCLVIFSDLPLIEKNTIRKFFPKISKNHTVTGYVENSDTFTKSSLKHNLSKLSVQENIVSSRTIFGFDIQYFLKNKKFNPSYVGIKLSPTEGFIAKNYHDLEQIEKILNRRKILVCVNGSNKIGLGHVYNMITILNYLRNNEILIVMEKSKNLGHQKLRKQLYKVKFYSNNKEFNGILQNFKPDLIFNDILYTTTSYMKKLRKSNSFIVNFEDLGPGSDLADLVFNPIYVTNKTKPRKFFGSNYACVRDEFRILHSKPIRKKVKNILLTFGGTDPQNLTLPVLELLSKNNFKQKIVVILGMGNAHKNKIKKLVFQMNQNSQNVRIIEQSDIMAKYIRESDFVITANGRTVFEIASLKVPMITVSVHEREELHKFSRISGGAIHLGSINNLTMKSFQNAIIKMMDYDFRLELRKNLEKHDLLNGVHEIIRIINTKFDDQKI

InterPro domains:
  IPR003329 Acylneuraminate cytidylyltransferase [PF02348] (8-204)
  IPR007235 Glycosyl transferase, family 28, C-terminal [PF04101] (366-465)
  IPR029044 Nucleotide-diphospho-sugar transferases [G3DSA:3.90.550.10] (3-209)
  IPR029044 Nucleotide-diphospho-sugar transferases [SSF53448] (7-139)